Protein AF-0000000077065979 (afdb_homodimer)

Foldseek 3Di:
DDCVPPPVVPPPPPPPPVPPWAFPVCVVVVHDFDDDPPHQATPVCVVVVHDGHTDPPPVVPDDDDVVVVVVVVVVVVVVCVVCVVVVHHDDDDDDDDPDDPPDDDDDDDDDDPPDDPDDPDDPDDDDDDDDPDDDDDDDYDDDDDDDDDDPDPPDPPPPPPPQPQVCCCVVVPLVVVQPDQAKDWDQDLQQRAIWIDGSVDHSVRVDPPCPPSPVNLVLQVVLQVLLVVVLVVADPVLLVQLLVQLVAFPCLQAPAALDVVAVVCVVVVHPQRYGSLLSLLSSQLSLLQDDCVDPSSVVQDDPLLGGVSLVSSVVSVVSCVVRPAHSSQLSSLQSNLLSCQQSPNNPSSVVSLVVSQVRLNTNPLLDQCPPSSDDLLVNLSSLSNNLSSQLSQLLSCLVVLHAGPDDPVSRCVVVVVVPDDRNRCSQPPGPPRDPSVLLNSLLSQLSVLSNVLSVQCLSVDPPPPVDQPDPVLVVSLVVSVVSLVVSQVPDDPLLHDDPVNLVPDDLSSLVSLLSSLLSLLSSLVSLLPLPCVVCVPPPPCPPVSVVSNVVSLVSLQVSLLVNLVSLVSSVVVDPLLRHRPSNLSSLLSSLVSLLSCLVPPDDPVVNVVSLVSNVSSLVSLVSPVSSGVVSVVSSVVSVVSSVVSD/DPPPPPPVPVVPPPPCPVPPWAFPVCVVVVHDFDDDPPHQATPVCVVVVHDTHGPPVVVVPPPDPPVVVVVVVVVVVVVCVVCVVQQHHDPDDDDDDPDDPDPPDPDDDDDDDDDDDDDDDDPDDPDDDDPVPPDDDDDDPDDDDDDDDDPDPPDPPPPVPPQPQVCCCVPVPLVVVQQDQAKDWDQDLQQRAIWIDGSVDHSVRVDPPCPPSPVNLVLQVVLQVLLVVVLVVADPVLLVQLLVQLVAFPCLQAPAALPVVAVVCVVVVHPQRYGSLLSLLSSQLSLLQDDCVDPSSVVQDDPQLGGVSLVSSVVSVVSCVVRPAHSSQLSSLQSNLLSCQQSPNNPSSVVSLLVSQVRLNTNPLLDQCPPSSDDLLVNLNSLSNNLSSQLSQLLSCLVVLHAGPDDPVSRCVVVVVVDDDRNRQSQPPGPPRDPSVLLNSLLSQLSVLSNLLSVQCLSVDPPPPVDDPRSSLVVSLVVSVVSLVVSQVPDDPLLHDDPVNLVPDDLSSLVSLLSSLLSLLSSLVSLLPLPCPVCVPPPPCDPVSVVSNVVSLVSLQVSLLVNLVSLVSSVVVDQLLRHRPSNLSSLLSSLVSLLSCLVPPDDPVVNVVSLVSNVSSLVSLVSPCSSGVVSVVSSVVSVVSSVVSD

Organism: Zymoseptoria tritici (strain CBS 115943 / IPO323) (NCBI:txid336722)

pLDDT: mean 74.53, std 26.13, range [14.36, 98.62]

Nearest PDB structures (foldseek):
  6a5s-assembly2_G  TM=3.746E-01  e=6.507E+00  Homo sapiens
  8fbj-assembly1_A  TM=2.582E-01  e=5.500E+00  synthetic construct
  6y4k-assembly1_A  TM=2.260E-01  e=8.374E+00  Homo sapiens
  6sar-assembly1_A  TM=1.661E-01  e=5.736E+00  Escherichia coli K-12
  6qnx-assembly1_A  TM=2.995E-01  e=3.538E+00  Homo sapiens

Radius of gyration: 40.29 Å; Cα contacts (8 Å, |Δi|>4): 1597; chains: 2; bounding box: 117×117×146 Å

Secondary structure (DSSP, 8-state):
-------------------S---HHHHHHT------TT-SS-HHHHHHT---------GGGPPBPHHHHHHHHHHHHHHHHHHHHTT--PPP--PPPSB------------------------------------------------------------------S-GGGSS-HHHHHH--S-EEEEETTTTEEEEE-TT--GGGG------TTS--THHHHHHHHHHHHHHTS-HHHHHHHHHHHHHHTTTTS--S-HHHHHHHHHHT--SS--HHHHHHHHHHHHHTS-TTSHHHHTTB-GGG-BHHHHHHHHHHHHHHHS--SHHHHHHHHHHHHHHHHTT-HHHHHHHHHHHHHHHHHTTTTS--TTTT--HHHHHHHHHHHHHHHHHHHHHHHHHT---SS-GGG-HHHHHTTTS-TTTT--SS-SS--HHHHHHHHHHHHHHHHHHHHT-GGGT----------HHHHHHHHHHHHHHHHHHHHS-GGGS-SHHHHHT--HHHHHHHHHHHHHHHHHHHHHH-TTGGGGGGSTTS-HHHHHHHHHHHHHHHHHHHHHHHHHHHHHHHS-TTS--THHHHHHHHHHHHHHHHHHH---HHHHHHHHHHHHHHHHHHHHHTTT-HHHHHHHHHHHHHHHHH-/-----------------------HHHHHHT------TT-SS-HHHHHHT---------GGGS-B-HHHHHHHHHHHHHHHHHHHHTT-PPPP--PPPSB------------------------------------------------------------------S-GGGSS-HHHHHH--S-EEEEETTTTEEEEE-TT--GGGG------TTS--THHHHHHHHHHHHHHTS-HHHHHHHHHHIIIIITTTS--S-HHHHHHHHHHT--SS--HHHHHHHHHHHHHTS-TTSHHHHTTB-GGG-BHHHHHHHHHHHHHHHS--SHHHHHHHHHHHHHHHHTT-HHHHHHHHHHHHHHHHHTTTTS--TTTT--HHHHHHHHHHHHHHHHHHHHHHHHHT---SS-GGG-HHHHHTTTS-TTTT--SS-SS--HHHHHHHHHHHHHHHHHHHHT-GGGT----------HHHHHHHHHHHHHHHHHHHHS-GGGS-SHHHHHT--HHHHHHHHHHHHHHHHHHHHHH-TTGGGGGGSTTS-HHHHHHHHHHHHHHHHHHHHHHHHHHHHHHHS-TTS--THHHHHHHHHHHHHHHHHHH---HHHHHHHHHHHHHHHHHHHHHTTT-HHHHHHHHHHHHHHHHH-

Sequence (1292 aa):
MESETGASSNKRQKSRHRASIACATCRERRIRCEVPPGERECKQCKRSGAQCVIKNDDERRRPISRAYMTTLTERVALLETLLKENGIEPPPVTYPPKTTRGSLFTDGDESPARPAVPPFASASTAAKHEPTSAGGTSPENESVDELGSSNADVQRDRHDHDGGSNLDEKKTGLVSRLLSTRGHLSFDQLSGRLRWYGGTANCHIYSELDVPATAPCTQHPEQAKRAERCIRTLSSETHDYLMELFWQHYNGVLHVVHQEAFNEDREHGRTQFYSGFLHVCILAMGYRHADKSRPDIQRLALPERESTLHREAKYMLDLELECPGGIPSVAALLILGDSEVGVGRDNPGWMYAGMAMRLCFDIGLHLDSSRAGLSQREIDIRRMTLWACVVYDRYWSLFLGRPLTMKSVDLEIYSLADEFERLGTCMPAGREKSLNTRIYEALIDLMEIGGKIAELADFRRNTPTVSAPDQSAYLRMAEIDRDLKNWTSRLPQDLRYNEENRKNAPFSFYLLHQQYHAVLILLHRPFARYDDTDCSTSAEVTALDNHFSRASRAICTKSAIAMARLFWQHRQKFDGKVIFSIGMQHAGAAATALIAALAYMPDIADRNNNMQYLEVLHSALQDMAHPFQPAERMAAVLNAVMIELRMESETGASSNKRQKSRHRASIACATCRERRIRCEVPPGERECKQCKRSGAQCVIKNDDERRRPISRAYMTTLTERVALLETLLKENGIEPPPVTYPPKTTRGSLFTDGDESPARPAVPPFASASTAAKHEPTSAGGTSPENESVDELGSSNADVQRDRHDHDGGSNLDEKKTGLVSRLLSTRGHLSFDQLSGRLRWYGGTANCHIYSELDVPATAPCTQHPEQAKRAERCIRTLSSETHDYLMELFWQHYNGVLHVVHQEAFNEDREHGRTQFYSGFLHVCILAMGYRHADKSRPDIQRLALPERESTLHREAKYMLDLELECPGGIPSVAALLILGDSEVGVGRDNPGWMYAGMAMRLCFDIGLHLDSSRAGLSQREIDIRRMTLWACVVYDRYWSLFLGRPLTMKSVDLEIYSLADEFERLGTCMPAGREKSLNTRIYEALIDLMEIGGKIAELADFRRNTPTVSAPDQSAYLRMAEIDRDLKNWTSRLPQDLRYNEENRKNAPFSFYLLHQQYHAVLILLHRPFARYDDTDCSTSAEVTALDNHFSRASRAICTKSAIAMARLFWQHRQKFDGKVIFSIGMQHAGAAATALIAALAYMPDIADRNNNMQYLEVLHSALQDMAHPFQPAERMAAVLNAVMIELR

Structure (mmCIF, N/CA/C/O backbone):
data_AF-0000000077065979-model_v1
#
loop_
_entity.id
_entity.type
_entity.pdbx_description
1 polymer 'Zn(2)-C6 fungal-type domain-containing protein'
#
loop_
_atom_site.group_PDB
_atom_site.id
_atom_site.type_symbol
_atom_site.label_atom_id
_atom_site.label_alt_id
_atom_site.label_comp_id
_atom_site.label_asym_id
_atom_site.label_entity_id
_atom_site.label_seq_id
_atom_site.pdbx_PDB_ins_code
_atom_site.Cartn_x
_atom_site.Cartn_y
_atom_site.Cartn_z
_atom_site.occupancy
_atom_site.B_iso_or_equiv
_atom_site.auth_seq_id
_atom_site.auth_comp_id
_atom_site.auth_asym_id
_atom_site.auth_atom_id
_atom_site.pdbx_PDB_model_num
ATOM 1 N N . MET A 1 1 ? 25.484 -20.203 113 1 24.19 1 MET A N 1
ATOM 2 C CA . MET A 1 1 ? 26.312 -21 112.125 1 24.19 1 MET A CA 1
ATOM 3 C C . MET A 1 1 ? 25.688 -21.047 110.75 1 24.19 1 MET A C 1
ATOM 5 O O . MET A 1 1 ? 24.859 -21.906 110.438 1 24.19 1 MET A O 1
ATOM 9 N N . GLU A 1 2 ? 25.203 -20.047 110.188 1 25.55 2 GLU A N 1
ATOM 10 C CA . GLU A 1 2 ? 24.156 -19.594 109.312 1 25.55 2 GLU A CA 1
ATOM 11 C C . GLU A 1 2 ? 24.516 -19.922 107.875 1 25.55 2 GLU A C 1
ATOM 13 O O . GLU A 1 2 ? 25.594 -19.562 107.375 1 25.55 2 GLU A O 1
ATOM 18 N N . SER A 1 3 ? 24.031 -21.062 107.438 1 25.06 3 SER A N 1
ATOM 19 C CA . SER A 1 3 ? 24.266 -21.938 106.25 1 25.06 3 SER A CA 1
ATOM 20 C C . SER A 1 3 ? 24.062 -21.172 104.938 1 25.06 3 SER A C 1
ATOM 22 O O . SER A 1 3 ? 22.984 -20.625 104.688 1 25.06 3 SER A O 1
ATOM 24 N N . GLU A 1 4 ? 24.969 -20.453 104.562 1 25.25 4 GLU A N 1
ATOM 25 C CA . GLU A 1 4 ? 25.094 -19.438 103.5 1 25.25 4 GLU A CA 1
ATOM 26 C C . GLU A 1 4 ? 24.812 -20.031 102.125 1 25.25 4 GLU A C 1
ATOM 28 O O . GLU A 1 4 ? 25.672 -20.703 101.562 1 25.25 4 GLU A O 1
ATOM 33 N N . THR A 1 5 ? 23.641 -20.625 102.125 1 27.02 5 THR A N 1
ATOM 34 C CA . THR A 1 5 ? 23.266 -21.5 101 1 27.02 5 THR A CA 1
ATOM 35 C C . THR A 1 5 ? 23.438 -20.781 99.688 1 27.02 5 THR A C 1
ATOM 37 O O . THR A 1 5 ? 22.906 -19.688 99.438 1 27.02 5 THR A O 1
ATOM 40 N N . GLY A 1 6 ? 24.562 -20.859 99.062 1 26.3 6 GLY A N 1
ATOM 41 C CA . GLY A 1 6 ? 25.188 -20.281 97.875 1 26.3 6 GLY A CA 1
ATOM 42 C C . GLY A 1 6 ? 24.344 -20.453 96.625 1 26.3 6 GLY A C 1
ATOM 43 O O . GLY A 1 6 ? 24.219 -21.547 96.062 1 26.3 6 GLY A O 1
ATOM 44 N N . ALA A 1 7 ? 23.188 -19.812 96.562 1 26.31 7 ALA A N 1
ATOM 45 C CA . ALA A 1 7 ? 22.109 -20.047 95.625 1 26.31 7 ALA A CA 1
ATOM 46 C C . ALA A 1 7 ? 22.609 -19.844 94.188 1 26.31 7 ALA A C 1
ATOM 48 O O . ALA A 1 7 ? 22.953 -18.719 93.812 1 26.31 7 ALA A O 1
ATOM 49 N N . SER A 1 8 ? 23.453 -20.719 93.688 1 26.31 8 SER A N 1
ATOM 50 C CA . SER A 1 8 ? 24.062 -20.656 92.375 1 26.31 8 SER A CA 1
ATOM 51 C C . SER A 1 8 ? 23.031 -20.438 91.25 1 26.31 8 SER A C 1
ATOM 53 O O . SER A 1 8 ? 22.109 -21.234 91.125 1 26.31 8 SER A O 1
ATOM 55 N N . SER A 1 9 ? 22.484 -19.25 91.25 1 26.08 9 SER A N 1
ATOM 56 C CA . SER A 1 9 ? 21.375 -18.859 90.375 1 26.08 9 SER A CA 1
ATOM 57 C C . SER A 1 9 ? 21.641 -19.297 88.938 1 26.08 9 SER A C 1
ATOM 59 O O . SER A 1 9 ? 22.656 -18.938 88.375 1 26.08 9 SER A O 1
ATOM 61 N N . ASN A 1 10 ? 21.453 -20.516 88.688 1 23.11 10 ASN A N 1
ATOM 62 C CA . ASN A 1 10 ? 21.594 -21.156 87.438 1 23.11 10 ASN A CA 1
ATOM 63 C C . ASN A 1 10 ? 20.875 -20.359 86.312 1 23.11 10 ASN A C 1
ATOM 65 O O . ASN A 1 10 ? 19.641 -20.234 86.375 1 23.11 10 ASN A O 1
ATOM 69 N N . LYS A 1 11 ? 21.375 -19.25 86 1 28.8 11 LYS A N 1
ATOM 70 C CA . LYS A 1 11 ? 20.906 -18.359 84.938 1 28.8 11 LYS A CA 1
ATOM 71 C C . LYS A 1 11 ? 20.453 -19.156 83.688 1 28.8 11 LYS A C 1
ATOM 73 O O . LYS A 1 11 ? 21.281 -19.828 83.062 1 28.8 11 LYS A O 1
ATOM 78 N N . ARG A 1 12 ? 19.406 -19.828 83.812 1 27.41 12 ARG A N 1
ATOM 79 C CA . ARG A 1 12 ? 18.828 -20.547 82.688 1 27.41 12 ARG A CA 1
ATOM 80 C C . ARG A 1 12 ? 18.953 -19.75 81.375 1 27.41 12 ARG A C 1
ATOM 82 O O . ARG A 1 12 ? 18.5 -18.609 81.312 1 27.41 12 ARG A O 1
ATOM 89 N N . GLN A 1 13 ? 20.078 -19.828 80.75 1 26.14 13 GLN A N 1
ATOM 90 C CA . GLN A 1 13 ? 20.297 -19.234 79.438 1 26.14 13 GLN A CA 1
ATOM 91 C C . GLN A 1 13 ? 19.094 -19.453 78.5 1 26.14 13 GLN A C 1
ATOM 93 O O . GLN A 1 13 ? 18.734 -20.578 78.188 1 26.14 13 GLN A O 1
ATOM 98 N N . LYS A 1 14 ? 18.031 -18.75 78.875 1 29.97 14 LYS A N 1
ATOM 99 C CA . LYS A 1 14 ? 16.828 -18.844 78.062 1 29.97 14 LYS A CA 1
ATOM 100 C C . LYS A 1 14 ? 17.172 -18.922 76.562 1 29.97 14 LYS A C 1
ATOM 102 O O . LYS A 1 14 ? 17.875 -18.047 76 1 29.97 14 LYS A O 1
ATOM 107 N N . SER A 1 15 ? 17.484 -20.062 76.062 1 27.72 15 SER A N 1
ATOM 108 C CA . SER A 1 15 ? 17.75 -20.344 74.688 1 27.72 15 SER A CA 1
ATOM 109 C C . SER A 1 15 ? 16.766 -19.625 73.75 1 27.72 15 SER A C 1
ATOM 111 O O . SER A 1 15 ? 15.547 -19.781 73.938 1 27.72 15 SER A O 1
ATOM 113 N N . ARG A 1 16 ? 16.984 -18.328 73.562 1 31.19 16 ARG A N 1
ATOM 114 C CA . ARG A 1 16 ? 16.156 -17.5 72.688 1 31.19 16 ARG A CA 1
ATOM 115 C C . ARG A 1 16 ? 15.672 -18.281 71.438 1 31.19 16 ARG A C 1
ATOM 117 O O . ARG A 1 16 ? 16.469 -18.625 70.562 1 31.19 16 ARG A O 1
ATOM 124 N N . HIS A 1 17 ? 14.93 -19.234 71.75 1 28.94 17 HIS A N 1
ATOM 125 C CA . HIS A 1 17 ? 14.352 -19.906 70.562 1 28.94 17 HIS A CA 1
ATOM 126 C C . HIS A 1 17 ? 13.781 -18.891 69.562 1 28.94 17 HIS A C 1
ATOM 128 O O . HIS A 1 17 ? 12.859 -18.141 69.938 1 28.94 17 HIS A O 1
ATOM 134 N N . ARG A 1 18 ? 14.586 -18.141 68.938 1 32.91 18 ARG A N 1
ATOM 135 C CA . ARG A 1 18 ? 14.188 -17.188 67.938 1 32.91 18 ARG A CA 1
ATOM 136 C C . ARG A 1 18 ? 13.031 -17.734 67.062 1 32.91 18 ARG A C 1
ATOM 138 O O . ARG A 1 18 ? 13.125 -18.828 66.5 1 32.91 18 ARG A O 1
ATOM 145 N N . ALA A 1 19 ? 11.992 -17.625 67.688 1 38.44 19 ALA A N 1
ATOM 146 C CA . ALA A 1 19 ? 10.773 -18.078 67 1 38.44 19 ALA A CA 1
ATOM 147 C C . ALA A 1 19 ? 10.805 -17.75 65.5 1 38.44 19 ALA A C 1
ATOM 149 O O . ALA A 1 19 ? 11.023 -16.594 65.125 1 38.44 19 ALA A O 1
ATOM 150 N N . SER A 1 20 ? 11.297 -18.656 64.75 1 43.84 20 SER A N 1
ATOM 151 C CA . SER A 1 20 ? 11.562 -18.641 63.344 1 43.84 20 SER A CA 1
ATOM 152 C C . SER A 1 20 ? 10.398 -18.031 62.562 1 43.84 20 SER A C 1
ATOM 154 O O . SER A 1 20 ? 10.57 -17.531 61.469 1 43.84 20 SER A O 1
ATOM 156 N N . ILE A 1 21 ? 9.242 -18.375 62.938 1 52.91 21 ILE A N 1
ATOM 157 C CA . ILE A 1 21 ? 8.188 -18.156 61.969 1 52.91 21 ILE A CA 1
ATOM 158 C C . ILE A 1 21 ? 7.363 -16.938 62.344 1 52.91 21 ILE A C 1
ATOM 160 O O . ILE A 1 21 ? 6.801 -16.875 63.438 1 52.91 21 ILE A O 1
ATOM 164 N N . ALA A 1 22 ? 7.625 -15.75 62.031 1 64.44 22 ALA A N 1
ATOM 165 C CA . ALA A 1 22 ? 6.809 -14.57 62.281 1 64.44 22 ALA A CA 1
ATOM 166 C C . ALA A 1 22 ? 5.738 -14.391 61.219 1 64.44 22 ALA A C 1
ATOM 168 O O . ALA A 1 22 ? 5.961 -14.727 60.031 1 64.44 22 ALA A O 1
ATOM 169 N N . CYS A 1 23 ? 4.586 -14.164 61.469 1 66.44 23 CYS A N 1
ATOM 170 C CA . CYS A 1 23 ? 3.502 -13.992 60.5 1 66.44 23 CYS A CA 1
ATOM 171 C C . CYS A 1 23 ? 3.688 -12.711 59.688 1 66.44 23 CYS A C 1
ATOM 173 O O . CYS A 1 23 ? 4.449 -11.828 60.094 1 66.44 23 CYS A O 1
ATOM 175 N N . ALA A 1 24 ? 3.146 -12.523 58.562 1 70.5 24 ALA A N 1
ATOM 176 C CA . ALA A 1 24 ? 3.318 -11.414 57.625 1 70.5 24 ALA A CA 1
ATOM 177 C C . ALA A 1 24 ? 2.943 -10.086 58.25 1 70.5 24 ALA A C 1
ATOM 179 O O . ALA A 1 24 ? 3.592 -9.062 58.031 1 70.5 24 ALA A O 1
ATOM 180 N N . THR A 1 25 ? 2.074 -10.016 59.094 1 74.25 25 THR A N 1
ATOM 181 C CA . THR A 1 25 ? 1.599 -8.781 59.719 1 74.25 25 THR A CA 1
ATOM 182 C C . THR A 1 25 ? 2.578 -8.297 60.781 1 74.25 25 THR A C 1
ATOM 184 O O . THR A 1 25 ? 2.861 -7.098 60.875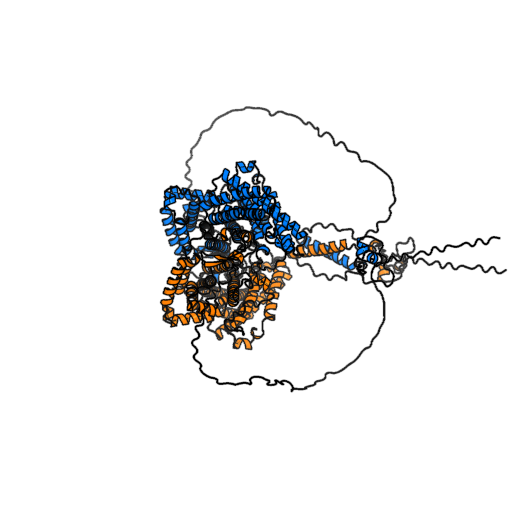 1 74.25 25 THR A O 1
ATOM 187 N N . CYS A 1 26 ? 3.035 -9.188 61.531 1 73.06 26 CYS A N 1
ATOM 188 C CA . CYS A 1 26 ? 3.986 -8.805 62.562 1 73.06 26 CYS A CA 1
ATOM 189 C C . CYS A 1 26 ? 5.309 -8.359 61.969 1 73.06 26 CYS A C 1
ATOM 191 O O . CYS A 1 26 ? 5.977 -7.469 62.5 1 73.06 26 CYS A O 1
ATOM 193 N N . ARG A 1 27 ? 5.648 -8.992 60.812 1 69.31 27 ARG A N 1
ATOM 194 C CA . ARG A 1 27 ? 6.836 -8.609 60.062 1 69.31 27 ARG A CA 1
ATOM 195 C C . ARG A 1 27 ? 6.707 -7.191 59.5 1 69.31 27 ARG A C 1
ATOM 197 O O . ARG A 1 27 ? 7.664 -6.414 59.562 1 69.31 27 ARG A O 1
ATOM 204 N N . GLU A 1 28 ? 5.574 -6.934 59.094 1 69.12 28 GLU A N 1
ATOM 205 C CA . GLU A 1 28 ? 5.344 -5.613 58.5 1 69.12 28 GLU A CA 1
ATOM 206 C C . GLU A 1 28 ? 5.355 -4.531 59.594 1 69.12 28 GLU A C 1
ATOM 208 O O . GLU A 1 28 ? 5.871 -3.434 59.375 1 69.12 28 GLU A O 1
ATOM 213 N N . ARG A 1 29 ? 4.926 -4.867 60.625 1 72.38 29 ARG A N 1
ATOM 214 C CA . ARG A 1 29 ? 4.824 -3.871 61.688 1 72.38 29 ARG A CA 1
ATOM 215 C C . ARG A 1 29 ? 6.039 -3.924 62.594 1 72.38 29 ARG A C 1
ATOM 217 O O . ARG A 1 29 ? 6.148 -3.137 63.531 1 72.38 29 ARG A O 1
ATOM 224 N N . ARG A 1 30 ? 7.023 -4.77 62.344 1 65.31 30 ARG A N 1
ATOM 225 C CA . ARG A 1 30 ? 8.305 -4.992 63 1 65.31 30 ARG A CA 1
ATOM 226 C C . ARG A 1 30 ? 8.117 -5.141 64.5 1 65.31 30 ARG A C 1
ATOM 228 O O . ARG A 1 30 ? 8.859 -4.547 65.312 1 65.31 30 ARG A O 1
ATOM 235 N N . ILE A 1 31 ? 7.016 -5.805 64.812 1 76.5 31 ILE A N 1
ATOM 236 C CA . ILE A 1 31 ? 6.773 -6.043 66.188 1 76.5 31 ILE A CA 1
ATOM 237 C C . ILE A 1 31 ? 7.047 -7.508 66.562 1 76.5 31 ILE A C 1
ATOM 239 O O . ILE A 1 31 ? 7.082 -8.352 65.625 1 76.5 31 ILE A O 1
ATOM 243 N N . ARG A 1 32 ? 7.297 -7.793 67.75 1 70.88 32 ARG A N 1
ATOM 244 C CA . ARG A 1 32 ? 7.609 -9.141 68.25 1 70.88 32 ARG A CA 1
ATOM 245 C C . ARG A 1 32 ? 6.43 -10.078 68 1 70.88 32 ARG A C 1
ATOM 247 O O . ARG A 1 32 ? 5.324 -9.805 68.5 1 70.88 32 ARG A O 1
ATOM 254 N N . CYS A 1 33 ? 6.578 -11.07 67.062 1 69.56 33 CYS A N 1
ATOM 255 C CA . CYS A 1 33 ? 5.543 -12.039 66.688 1 69.56 33 CYS A CA 1
ATOM 256 C C . CYS A 1 33 ? 5.664 -13.289 67.562 1 69.56 33 CYS A C 1
ATOM 258 O O . CYS A 1 33 ? 6.73 -13.906 67.625 1 69.56 33 CYS A O 1
ATOM 260 N N . GLU A 1 34 ? 4.898 -13.5 68.5 1 73.69 34 GLU A N 1
ATOM 261 C CA . GLU A 1 34 ? 4.875 -14.703 69.312 1 73.69 34 GLU A CA 1
ATOM 262 C C . GLU A 1 34 ? 3.705 -15.609 68.938 1 73.69 34 GLU A C 1
ATOM 264 O O . GLU A 1 34 ? 2.545 -15.219 69.062 1 73.69 34 GLU A O 1
ATOM 269 N N . VAL A 1 35 ? 3.98 -16.688 68.188 1 69.62 35 VAL A N 1
ATOM 270 C CA . VAL A 1 35 ? 2.947 -17.688 67.938 1 69.62 35 VAL A CA 1
ATOM 271 C C . VAL A 1 35 ? 2.945 -18.766 69 1 69.62 35 VAL A C 1
ATOM 273 O O . VAL A 1 35 ? 3.918 -19.516 69.125 1 69.62 35 VAL A O 1
ATOM 276 N N . PRO A 1 36 ? 2.055 -18.703 70 1 70.44 36 PRO A N 1
ATOM 277 C CA . PRO A 1 36 ? 2.059 -19.766 71.062 1 70.44 36 PRO A CA 1
ATOM 278 C C . PRO A 1 36 ? 2.059 -21.156 70.438 1 70.44 36 PRO A C 1
ATOM 280 O O . PRO A 1 36 ? 1.527 -21.359 69.312 1 70.44 36 PRO A O 1
ATOM 283 N N . PRO A 1 37 ? 2.725 -22.141 70.938 1 65.88 37 PRO A N 1
ATOM 284 C CA . PRO A 1 37 ? 2.746 -23.516 70.438 1 65.88 37 PRO A CA 1
ATOM 285 C C . PRO A 1 37 ? 1.348 -24.094 70.25 1 65.88 37 PRO A C 1
ATOM 287 O O . PRO A 1 37 ? 0.518 -24.016 71.125 1 65.88 37 PRO A O 1
ATOM 290 N N . GLY A 1 38 ? 0.96 -24.547 68.938 1 67.12 38 GLY A N 1
ATOM 291 C CA . GLY A 1 38 ? -0.284 -25.219 68.562 1 67.12 38 GLY A CA 1
ATOM 292 C C . GLY A 1 38 ? -1.298 -24.281 67.938 1 67.12 38 GLY A C 1
ATOM 293 O O . GLY A 1 38 ? -2.354 -24.719 67.5 1 67.12 38 GLY A O 1
ATOM 294 N N . GLU A 1 39 ? -1.078 -22.844 67.938 1 69.56 39 GLU A N 1
ATOM 295 C CA . GLU A 1 39 ? -2.027 -21.906 67.375 1 69.56 39 GLU A CA 1
ATOM 296 C C . GLU A 1 39 ? -1.53 -21.406 66 1 69.56 39 GLU A C 1
ATOM 298 O O . GLU A 1 39 ? -0.328 -21.422 65.75 1 69.56 39 GLU A O 1
ATOM 303 N N . ARG A 1 40 ? -2.352 -21.219 64.938 1 65.38 40 ARG A N 1
ATOM 304 C CA . ARG A 1 40 ? -2.02 -20.828 63.562 1 65.38 40 ARG A CA 1
ATOM 305 C C . ARG A 1 40 ? -1.94 -19.312 63.438 1 65.38 40 ARG A C 1
ATOM 307 O O . ARG A 1 40 ? -1.611 -18.781 62.375 1 65.38 40 ARG A O 1
ATOM 314 N N . GLU A 1 41 ? -2.203 -18.594 64.438 1 71.19 41 GLU A N 1
ATOM 315 C CA . GLU A 1 41 ? -2.201 -17.141 64.375 1 71.19 41 GLU A CA 1
ATOM 316 C C . GLU A 1 41 ? -1.364 -16.562 65.562 1 71.19 41 GLU A C 1
ATOM 318 O O . GLU A 1 41 ? -1.277 -17.156 66.625 1 71.19 41 GLU A O 1
ATOM 323 N N . CYS A 1 42 ? -0.522 -15.555 65.25 1 73.5 42 CYS A N 1
ATOM 324 C CA . CYS A 1 42 ? 0.345 -14.953 66.25 1 73.5 42 CYS A CA 1
ATOM 325 C C . CYS A 1 42 ? -0.462 -14.117 67.25 1 73.5 42 CYS A C 1
ATOM 327 O O . CYS A 1 42 ? -1.593 -13.727 66.938 1 73.5 42 CYS A O 1
ATOM 329 N N . LYS A 1 43 ? 0.014 -14.016 68.438 1 78.5 43 LYS A N 1
ATOM 330 C CA . LYS A 1 43 ? -0.688 -13.328 69.562 1 78.5 43 LYS A CA 1
ATOM 331 C C . LYS A 1 43 ? -1.082 -11.914 69.125 1 78.5 43 LYS A C 1
ATOM 333 O O . LYS A 1 43 ? -2.137 -11.414 69.562 1 78.5 43 LYS A O 1
ATOM 338 N N . GLN A 1 44 ? -0.237 -11.312 68.312 1 77.25 44 GLN A N 1
ATOM 339 C CA . GLN A 1 44 ? -0.5 -9.938 67.938 1 77.25 44 GLN A CA 1
ATOM 340 C C . GLN A 1 44 ? -1.64 -9.867 66.875 1 77.25 44 GLN A C 1
ATOM 342 O O . GLN A 1 44 ? -2.502 -8.992 67 1 77.25 44 GLN A O 1
ATOM 347 N N . CYS A 1 45 ? -1.506 -10.781 65.938 1 75.06 45 CYS A N 1
ATOM 348 C CA . CYS A 1 45 ? -2.588 -10.812 65 1 75.06 45 CYS A CA 1
ATOM 349 C C . CYS A 1 45 ? -3.912 -11.172 65.625 1 75.06 45 CYS A C 1
ATOM 351 O O . CYS A 1 45 ? -4.961 -10.633 65.25 1 75.06 45 CYS A O 1
ATOM 353 N N . LYS A 1 46 ? -3.9 -12.016 66.562 1 77.38 46 LYS A N 1
ATOM 354 C CA . LYS A 1 46 ? -5.109 -12.383 67.312 1 77.38 46 LYS A CA 1
ATOM 355 C C . LYS A 1 46 ? -5.691 -11.18 68.062 1 77.38 46 LYS A C 1
ATOM 357 O O . LYS A 1 46 ? -6.91 -11 68.062 1 77.38 46 LYS A O 1
ATOM 362 N N . ARG A 1 47 ? -4.719 -10.383 68.562 1 76.81 47 ARG A N 1
ATOM 363 C CA . ARG A 1 47 ? -5.176 -9.219 69.312 1 76.81 47 ARG A CA 1
ATOM 364 C C . ARG A 1 47 ? -5.703 -8.141 68.375 1 76.81 47 ARG A C 1
ATOM 366 O O . ARG A 1 47 ? -6.68 -7.457 68.688 1 76.81 47 ARG A O 1
ATOM 373 N N . SER A 1 48 ? -5.039 -7.922 67.25 1 72.94 48 SER A N 1
ATOM 374 C CA . SER A 1 48 ? -5.41 -6.84 66.375 1 72.94 48 SER A CA 1
ATOM 375 C C . SER A 1 48 ? -6.492 -7.281 65.375 1 72.94 48 SER A C 1
ATOM 377 O O . SER A 1 48 ? -7.059 -6.457 64.688 1 72.94 48 SER A O 1
ATOM 379 N N . GLY A 1 49 ? -6.914 -8.523 65.312 1 74.56 49 GLY A N 1
ATOM 380 C CA . GLY A 1 49 ? -7.926 -9.086 64.375 1 74.56 49 GLY A CA 1
ATOM 381 C C . GLY A 1 49 ? -7.453 -9.234 62.969 1 74.56 49 GLY A C 1
ATOM 382 O O . GLY A 1 49 ? -8.266 -9.391 62.062 1 74.56 49 GLY A O 1
ATOM 383 N N . ALA A 1 50 ? -6.215 -9.039 62.656 1 68.94 50 ALA A N 1
ATOM 384 C CA . ALA A 1 50 ? -5.668 -9.117 61.312 1 68.94 50 ALA A CA 1
ATOM 385 C C . ALA A 1 50 ? -5.418 -10.57 60.906 1 68.94 50 ALA A C 1
ATOM 387 O O . ALA A 1 50 ? -5.289 -11.445 61.781 1 68.94 50 ALA A O 1
ATOM 388 N N . GLN A 1 51 ? -5.594 -10.891 59.625 1 71.88 51 GLN A N 1
ATOM 389 C CA . GLN A 1 51 ? -5.312 -12.234 59.125 1 71.88 51 GLN A CA 1
ATOM 390 C C . GLN A 1 51 ? -3.838 -12.586 59.281 1 71.88 51 GLN A C 1
ATOM 392 O O . GLN A 1 51 ? -2.959 -11.875 58.812 1 71.88 51 GLN A O 1
ATOM 397 N N . CYS A 1 52 ? -3.51 -13.547 60.094 1 67.19 52 CYS A N 1
ATOM 398 C CA . CYS A 1 52 ? -2.146 -13.953 60.406 1 67.19 52 CYS A CA 1
ATOM 399 C C . CYS A 1 52 ? -1.631 -14.969 59.406 1 67.19 52 CYS A C 1
ATOM 401 O O . CYS A 1 52 ? -2.152 -16.078 59.312 1 67.19 52 CYS A O 1
ATOM 403 N N . VAL A 1 53 ? -0.973 -14.562 58.312 1 69.5 53 VAL A N 1
ATOM 404 C CA . VAL A 1 53 ? -0.385 -15.469 57.312 1 69.5 53 VAL A CA 1
ATOM 405 C C . VAL A 1 53 ? 1.06 -15.781 57.719 1 69.5 53 VAL A C 1
ATOM 407 O O . VAL A 1 53 ? 1.918 -14.898 57.688 1 69.5 53 VAL A O 1
ATOM 410 N N . ILE A 1 54 ? 1.351 -16.922 58.125 1 59.88 54 ILE A N 1
ATOM 411 C CA . ILE A 1 54 ? 2.693 -17.391 58.438 1 59.88 54 ILE A CA 1
ATOM 412 C C . ILE A 1 54 ? 3.303 -18.078 57.219 1 59.88 54 ILE A C 1
ATOM 414 O O . ILE A 1 54 ? 2.826 -19.141 56.812 1 59.88 54 ILE A O 1
ATOM 418 N N . LYS A 1 55 ? 3.951 -17.406 56.281 1 50.78 55 LYS A N 1
ATOM 419 C CA . LYS A 1 55 ? 4.641 -18.062 55.188 1 50.78 55 LYS A CA 1
ATOM 420 C C . LYS A 1 55 ? 5.879 -18.812 55.656 1 50.78 55 LYS A C 1
ATOM 422 O O . LYS A 1 55 ? 6.707 -18.234 56.375 1 50.78 55 LYS A O 1
ATOM 427 N N . ASN A 1 56 ? 5.949 -20.031 55.688 1 43.66 56 ASN A N 1
ATOM 428 C CA . ASN A 1 56 ? 7.102 -20.891 55.938 1 43.66 56 ASN A CA 1
ATOM 429 C C . ASN A 1 56 ? 8.18 -20.719 54.875 1 43.66 56 ASN A C 1
ATOM 431 O O . ASN A 1 56 ? 8.18 -21.453 53.875 1 43.66 56 ASN A O 1
ATOM 435 N N . ASP A 1 57 ? 8.578 -19.656 54.281 1 40.19 57 ASP A N 1
ATOM 436 C CA . ASP A 1 57 ? 9.68 -19.609 53.312 1 40.19 57 ASP A CA 1
ATOM 437 C C . ASP A 1 57 ? 10.977 -20.125 53.938 1 40.19 57 ASP A C 1
ATOM 439 O O . ASP A 1 57 ? 11.758 -19.344 54.469 1 40.19 57 ASP A O 1
ATOM 443 N N . ASP A 1 58 ? 11.133 -21.219 54.375 1 39.44 58 ASP A N 1
ATOM 444 C CA . ASP A 1 58 ? 12.406 -21.766 54.812 1 39.44 58 ASP A CA 1
ATOM 445 C C . ASP A 1 58 ? 13.406 -21.812 53.656 1 39.44 58 ASP A C 1
ATOM 447 O O . ASP A 1 58 ? 14.57 -22.203 53.844 1 39.44 58 ASP A O 1
ATOM 451 N N . GLU A 1 59 ? 13.086 -21.812 52.312 1 37.62 59 GLU A N 1
ATOM 452 C CA . GLU A 1 59 ? 14.023 -22.047 51.219 1 37.62 59 GLU A CA 1
ATOM 453 C C . GLU A 1 59 ? 15.016 -20.906 51.094 1 37.62 59 GLU A C 1
ATOM 455 O O . GLU A 1 59 ? 15.914 -20.953 50.25 1 37.62 59 GLU A O 1
ATOM 460 N N . ARG A 1 60 ? 14.938 -19.812 51.625 1 41.38 60 ARG A N 1
ATOM 461 C CA . ARG A 1 60 ? 15.828 -18.656 51.594 1 41.38 60 ARG A CA 1
ATOM 462 C C . ARG A 1 60 ? 17.234 -19.031 52.031 1 41.38 60 ARG A C 1
ATOM 464 O O . ARG A 1 60 ? 18.172 -18.266 51.875 1 41.38 60 ARG A O 1
ATOM 471 N N . ARG A 1 61 ? 17.391 -20.109 52.656 1 44.25 61 ARG A N 1
ATOM 472 C CA . ARG A 1 61 ? 18.656 -20.359 53.344 1 44.25 61 ARG A CA 1
ATOM 473 C C . ARG A 1 61 ? 19.578 -21.234 52.531 1 44.25 61 ARG A C 1
ATOM 475 O O . ARG A 1 61 ? 20.641 -21.656 53 1 44.25 61 ARG A O 1
ATOM 482 N N . ARG A 1 62 ? 19.172 -21.562 51.25 1 47.84 62 ARG A N 1
ATOM 483 C CA . ARG A 1 62 ? 20.172 -22.469 50.688 1 47.84 62 ARG A CA 1
ATOM 484 C C . ARG A 1 62 ? 21.25 -21.688 49.938 1 47.84 62 ARG A C 1
ATOM 486 O O . ARG A 1 62 ? 20.938 -20.828 49.125 1 47.84 62 ARG A O 1
ATOM 493 N N . PRO A 1 63 ? 22.484 -21.797 50.219 1 53.31 63 PRO A N 1
ATOM 494 C CA . PRO A 1 63 ? 23.578 -21.016 49.656 1 53.31 63 PRO A CA 1
ATOM 495 C C . PRO A 1 63 ? 23.766 -21.297 48.156 1 53.31 63 PRO A C 1
ATOM 497 O O . PRO A 1 63 ? 23.484 -22.406 47.688 1 53.31 63 PRO A O 1
ATOM 500 N N . ILE A 1 64 ? 23.969 -20.328 47.344 1 61.56 64 ILE A N 1
ATOM 501 C CA . ILE A 1 64 ? 24.219 -20.422 45.906 1 61.56 64 ILE A CA 1
ATOM 502 C C . ILE A 1 64 ? 25.484 -21.219 45.625 1 61.56 64 ILE A C 1
ATOM 504 O O . ILE A 1 64 ? 26.484 -21.047 46.312 1 61.56 64 ILE A O 1
ATOM 508 N N . SER A 1 65 ? 25.359 -22.234 44.781 1 67.94 65 SER A N 1
ATOM 509 C CA . SER A 1 65 ? 26.484 -23.109 44.438 1 67.94 65 SER A CA 1
ATOM 510 C C . SER A 1 65 ? 27.609 -22.312 43.781 1 67.94 65 SER A C 1
ATOM 512 O O . SER A 1 65 ? 27.359 -21.516 42.875 1 67.94 65 SER A O 1
ATOM 514 N N . ARG A 1 66 ? 28.75 -22.375 44.25 1 72.38 66 ARG A N 1
ATOM 515 C CA . ARG A 1 66 ? 29.922 -21.719 43.688 1 72.38 66 ARG A CA 1
ATOM 516 C C . ARG A 1 66 ? 30.219 -22.203 42.281 1 72.38 66 ARG A C 1
ATOM 518 O O . ARG A 1 66 ? 30.703 -21.453 41.438 1 72.38 66 ARG A O 1
ATOM 525 N N . ALA A 1 67 ? 29.891 -23.531 42.125 1 72.25 67 ALA A N 1
ATOM 526 C CA . ALA A 1 67 ? 30.109 -24.078 40.781 1 72.25 67 ALA A CA 1
ATOM 527 C C . ALA A 1 67 ? 29.234 -23.359 39.75 1 72.25 67 ALA A C 1
ATOM 529 O O . ALA A 1 67 ? 29.688 -23.078 38.625 1 72.25 67 ALA A O 1
ATOM 530 N N . TYR A 1 68 ? 28.109 -23.016 40.188 1 75.75 68 TYR A N 1
ATOM 531 C CA . TYR A 1 68 ? 27.172 -22.312 39.312 1 75.75 68 TYR A CA 1
ATOM 532 C C . TYR A 1 68 ? 27.672 -20.891 39.031 1 75.75 68 TYR A C 1
ATOM 534 O O . TYR A 1 68 ? 27.641 -20.453 37.875 1 75.75 68 TYR A O 1
ATOM 542 N N . MET A 1 69 ? 28.141 -20.25 39.969 1 74.31 69 MET A N 1
ATOM 543 C CA . MET A 1 69 ? 28.672 -18.906 39.812 1 74.31 69 MET A CA 1
ATOM 544 C C . MET A 1 69 ? 29.891 -18.891 38.906 1 74.31 69 MET A C 1
ATOM 546 O O . MET A 1 69 ? 30.047 -18.016 38.062 1 74.31 69 MET A O 1
ATOM 550 N N . THR A 1 70 ? 30.719 -19.891 39.188 1 78.5 70 THR A N 1
ATOM 551 C CA . THR A 1 70 ? 31.922 -19.984 38.375 1 78.5 70 THR A CA 1
ATOM 552 C C . THR A 1 70 ? 31.547 -20.203 36.906 1 78.5 70 THR A C 1
ATOM 554 O O . THR A 1 70 ? 32.156 -19.609 36 1 78.5 70 THR A O 1
ATOM 557 N N . THR A 1 71 ? 30.531 -21.016 36.75 1 76.69 71 THR A N 1
ATOM 558 C CA . THR A 1 71 ? 30.109 -21.266 35.375 1 76.69 71 THR A CA 1
ATOM 559 C C . THR A 1 71 ? 29.5 -20 34.781 1 76.69 71 THR A C 1
ATOM 561 O O . THR A 1 71 ? 29.719 -19.703 33.594 1 76.69 71 THR A O 1
ATOM 564 N N . LEU A 1 72 ? 28.844 -19.188 35.594 1 78.56 72 LEU A N 1
ATOM 565 C CA . LEU A 1 72 ? 28.25 -17.938 35.125 1 78.56 72 LEU A CA 1
ATOM 566 C C . LEU A 1 72 ? 29.328 -16.922 34.781 1 78.56 72 LEU A C 1
ATOM 568 O O . LEU A 1 72 ? 29.219 -16.219 33.781 1 78.56 72 LEU A O 1
ATOM 572 N N . THR A 1 73 ? 30.312 -16.875 35.656 1 82.12 73 THR A N 1
ATOM 573 C CA . THR A 1 73 ? 31.406 -15.938 35.406 1 82.12 73 THR A CA 1
ATOM 574 C C . THR A 1 73 ? 32.219 -16.344 34.188 1 82.12 73 THR A C 1
ATOM 576 O O . THR A 1 73 ? 32.656 -15.492 33.406 1 82.12 73 THR A O 1
ATOM 579 N N . GLU A 1 74 ? 32.438 -17.672 34.188 1 78.44 74 GLU A N 1
ATOM 580 C CA . GLU A 1 74 ? 33.156 -18.172 33 1 78.44 74 GLU A CA 1
ATOM 581 C C . GLU A 1 74 ? 32.344 -17.891 31.734 1 78.44 74 GLU A C 1
ATOM 583 O O . GLU A 1 74 ? 32.938 -17.547 30.703 1 78.44 74 GLU A O 1
ATOM 588 N N . ARG A 1 75 ? 31.031 -18.062 31.891 1 79.12 75 ARG A N 1
ATOM 589 C CA . ARG A 1 75 ? 30.172 -17.797 30.734 1 79.12 75 ARG A CA 1
ATOM 590 C C . ARG A 1 75 ? 30.188 -16.312 30.375 1 79.12 75 ARG A C 1
ATOM 592 O O . ARG A 1 75 ? 30.266 -15.945 29.203 1 79.12 75 ARG A O 1
ATOM 599 N N . VAL A 1 76 ? 30.156 -15.352 31.234 1 81.56 76 VAL A N 1
ATOM 600 C CA . VAL A 1 76 ? 30.25 -13.922 31 1 81.56 76 VAL A CA 1
ATOM 601 C C . VAL A 1 76 ? 31.578 -13.586 30.344 1 81.56 76 VAL A C 1
ATOM 603 O O . VAL A 1 76 ? 31.641 -12.844 29.359 1 81.56 76 VAL A O 1
ATOM 606 N N . ALA A 1 77 ? 32.656 -14.273 30.891 1 79.62 77 ALA A N 1
ATOM 607 C CA . ALA A 1 77 ? 33.969 -14.016 30.328 1 79.62 77 ALA A CA 1
ATOM 608 C C . ALA A 1 77 ? 34.062 -14.531 28.891 1 79.62 77 ALA A C 1
ATOM 610 O O . ALA A 1 77 ? 34.625 -13.859 28.016 1 79.62 77 ALA A O 1
ATOM 611 N N . LEU A 1 78 ? 33.469 -15.766 28.703 1 77.06 78 LEU A N 1
ATOM 612 C CA . LEU A 1 78 ? 33.469 -16.328 27.344 1 77.06 78 LEU A CA 1
ATOM 613 C C . LEU A 1 78 ? 32.688 -15.422 26.406 1 77.06 78 LEU A C 1
ATOM 615 O O . LEU A 1 78 ? 33.125 -15.148 25.281 1 77.06 78 LEU A O 1
ATOM 619 N N . LEU A 1 79 ? 31.516 -14.844 26.812 1 78.38 79 LEU A N 1
ATOM 620 C CA . LEU A 1 79 ? 30.641 -14.023 25.984 1 78.38 79 LEU A CA 1
ATOM 621 C C . LEU A 1 79 ? 31.266 -12.648 25.75 1 78.38 79 LEU A C 1
ATOM 623 O O . LEU A 1 79 ? 31.172 -12.102 24.641 1 78.38 79 LEU A O 1
ATOM 627 N N . GLU A 1 80 ? 31.953 -12.133 26.688 1 79.88 80 GLU A N 1
ATOM 628 C CA . GLU A 1 80 ? 32.656 -10.852 26.531 1 79.88 80 GLU A CA 1
ATOM 629 C C . GLU A 1 80 ? 33.844 -10.992 25.594 1 79.88 80 GLU A C 1
ATOM 631 O O . GLU A 1 80 ? 34.094 -10.109 24.766 1 79.88 80 GLU A O 1
ATOM 636 N N . THR A 1 81 ? 34.531 -12.172 25.781 1 78.44 81 THR A N 1
ATOM 637 C CA . THR A 1 81 ? 35.656 -12.422 24.875 1 78.44 81 THR A CA 1
ATOM 638 C C . THR A 1 81 ? 35.125 -12.609 23.438 1 78.44 81 THR A C 1
ATOM 640 O O . THR A 1 81 ? 35.75 -12.109 22.484 1 78.44 81 THR A O 1
ATOM 643 N N . LEU A 1 82 ? 33.969 -13.289 23.266 1 73.12 82 LEU A N 1
ATOM 644 C CA . LEU A 1 82 ? 33.375 -13.484 21.938 1 73.12 82 LEU A CA 1
ATOM 645 C C . LEU A 1 82 ? 32.938 -12.148 21.344 1 73.12 82 LEU A C 1
ATOM 647 O O . LEU A 1 82 ? 33.094 -11.922 20.141 1 73.12 82 LEU A O 1
ATOM 651 N N . LEU A 1 83 ? 32.531 -11.203 22.141 1 73.62 83 LEU A N 1
ATOM 652 C CA . LEU A 1 83 ? 32.094 -9.875 21.719 1 73.62 83 LEU A CA 1
ATOM 653 C C . LEU A 1 83 ? 33.312 -9.023 21.344 1 73.62 83 LEU A C 1
ATOM 655 O O . LEU A 1 83 ? 33.312 -8.336 20.328 1 73.62 83 LEU A O 1
ATOM 659 N N . LYS A 1 84 ? 34.344 -9.133 22.141 1 76.94 84 LYS A N 1
ATOM 660 C CA . LYS A 1 84 ? 35.562 -8.359 21.875 1 76.94 84 LYS A CA 1
ATOM 661 C C . LYS A 1 84 ? 36.281 -8.883 20.641 1 76.94 84 LYS A C 1
ATOM 663 O O . LYS A 1 84 ? 36.812 -8.094 19.844 1 76.94 84 LYS A O 1
ATOM 668 N N . GLU A 1 85 ? 36.25 -10.195 20.438 1 72.81 85 GLU A N 1
ATOM 669 C CA . GLU A 1 85 ? 36.875 -10.781 19.266 1 72.81 85 GLU A CA 1
ATOM 670 C C . GLU A 1 85 ? 36.125 -10.398 17.984 1 72.81 85 GLU A C 1
ATOM 672 O O . GLU A 1 85 ? 36.719 -10.352 16.906 1 72.81 85 GLU A O 1
ATOM 677 N N . ASN A 1 86 ? 34.688 -9.938 18.062 1 66.81 86 ASN A N 1
ATOM 678 C CA . ASN A 1 86 ? 33.844 -9.523 16.953 1 66.81 86 ASN A CA 1
ATOM 679 C C . ASN A 1 86 ? 33.656 -8.008 16.922 1 66.81 86 ASN A C 1
ATOM 681 O O . ASN A 1 86 ? 32.719 -7.504 16.312 1 66.81 86 ASN A O 1
ATOM 685 N N . GLY A 1 87 ? 34.438 -7.199 17.516 1 67.19 87 GLY A N 1
ATOM 686 C CA . GLY A 1 87 ? 34.656 -5.762 17.547 1 67.19 87 GLY A CA 1
ATOM 687 C C . GLY A 1 87 ? 33.656 -5.035 18.422 1 67.19 87 GLY A C 1
ATOM 688 O O . GLY A 1 87 ? 33.438 -3.826 18.281 1 67.19 87 GLY A O 1
ATOM 689 N N . ILE A 1 88 ? 32.938 -5.785 19.188 1 68.56 88 ILE A N 1
ATOM 690 C CA . ILE A 1 88 ? 31.922 -5.141 20.016 1 68.56 88 ILE A CA 1
ATOM 691 C C . ILE A 1 88 ? 32.438 -5.008 21.453 1 68.56 88 ILE A C 1
ATOM 693 O O . ILE A 1 88 ? 32.812 -5.996 22.078 1 68.56 88 ILE A O 1
ATOM 697 N N . GLU A 1 89 ? 32.562 -3.713 21.859 1 75.56 89 GLU A N 1
ATOM 698 C CA . GLU A 1 89 ? 33 -3.471 23.234 1 75.56 89 GLU A CA 1
ATOM 699 C C . GLU A 1 89 ? 31.859 -3.74 24.219 1 75.56 89 GLU A C 1
ATOM 701 O O . GLU A 1 89 ? 30.781 -3.133 24.109 1 75.56 89 GLU A O 1
ATOM 706 N N . PRO A 1 90 ? 31.891 -4.766 25.109 1 70.56 90 PRO A N 1
ATOM 707 C CA . PRO A 1 90 ? 30.812 -5.066 26.047 1 70.56 90 PRO A CA 1
ATOM 708 C C . PRO A 1 90 ? 30.562 -3.93 27.031 1 70.56 90 PRO A C 1
ATOM 710 O O . PRO A 1 90 ? 31.484 -3.24 27.438 1 70.56 90 PRO A O 1
ATOM 713 N N . PRO A 1 91 ? 29.359 -3.518 27.312 1 73.56 91 PRO A N 1
ATOM 714 C CA . PRO A 1 91 ? 29.094 -2.42 28.25 1 73.56 91 PRO A CA 1
ATOM 715 C C . PRO A 1 91 ? 29.641 -2.686 29.641 1 73.56 91 PRO A C 1
ATOM 717 O O . PRO A 1 91 ? 29.656 -3.83 30.094 1 73.56 91 PRO A O 1
ATOM 720 N N . PRO A 1 92 ? 30.344 -1.596 30.203 1 73.5 92 PRO A N 1
ATOM 721 C CA . PRO A 1 92 ? 30.922 -1.781 31.531 1 73.5 92 PRO A CA 1
ATOM 722 C C . PRO A 1 92 ? 29.875 -2.115 32.594 1 73.5 92 PRO A C 1
ATOM 724 O O . PRO A 1 92 ? 28.734 -1.656 32.5 1 73.5 92 PRO A O 1
ATOM 727 N N . VAL A 1 93 ? 29.969 -3.271 33.375 1 67.69 93 VAL A N 1
ATOM 728 C CA . VAL A 1 93 ? 29.031 -3.648 34.438 1 67.69 93 VAL A CA 1
ATOM 729 C C . VAL A 1 93 ? 29.719 -3.512 35.781 1 67.69 93 VAL A C 1
ATOM 731 O O . VAL A 1 93 ? 30.891 -3.848 35.938 1 67.69 93 VAL A O 1
ATOM 734 N N . THR A 1 94 ? 29.094 -2.721 36.688 1 70.31 94 THR A N 1
ATOM 735 C CA . THR A 1 94 ? 29.531 -2.686 38.062 1 70.31 94 THR A CA 1
ATOM 736 C C . THR A 1 94 ? 28.906 -3.814 38.875 1 70.31 94 THR A C 1
ATOM 738 O O . THR A 1 94 ? 27.672 -3.881 39 1 70.31 94 THR A O 1
ATOM 741 N N . TYR A 1 95 ? 29.734 -4.789 39.219 1 66.88 95 TYR A N 1
ATOM 742 C CA . TYR A 1 95 ? 29.203 -5.914 39.969 1 66.88 95 TYR A CA 1
ATOM 743 C C . TYR A 1 95 ? 29.141 -5.586 41.469 1 66.88 95 TYR A C 1
ATOM 745 O O . TYR A 1 95 ? 30.062 -4.965 42 1 66.88 95 TYR A O 1
ATOM 753 N N . PRO A 1 96 ? 28 -5.867 42.125 1 70 96 PRO A N 1
ATOM 754 C CA . PRO A 1 96 ? 28.016 -5.766 43.594 1 70 96 PRO A CA 1
ATOM 755 C C . PRO A 1 96 ? 29 -6.73 44.25 1 70 96 PRO A C 1
ATOM 757 O O . PRO A 1 96 ? 29.516 -7.637 43.562 1 70 96 PRO A O 1
ATOM 760 N N . PRO A 1 97 ? 29.422 -6.508 45.531 1 63 97 PRO A N 1
ATOM 761 C CA . PRO A 1 97 ? 30.406 -7.391 46.156 1 63 97 PRO A CA 1
ATOM 762 C C . PRO A 1 97 ? 30.016 -8.867 46.094 1 63 97 PRO A C 1
ATOM 764 O O . PRO A 1 97 ? 28.844 -9.203 46.219 1 63 97 PRO A O 1
ATOM 767 N N . LYS A 1 98 ? 30.812 -9.734 45.5 1 63.84 98 LYS A N 1
ATOM 768 C CA . LYS A 1 98 ? 30.641 -11.164 45.25 1 63.84 98 LYS A CA 1
ATOM 769 C C . LYS A 1 98 ? 30.156 -11.883 46.5 1 63.84 98 LYS A C 1
ATOM 771 O O . LYS A 1 98 ? 29.406 -12.867 46.406 1 63.84 98 LYS A O 1
ATOM 776 N N . THR A 1 99 ? 30.688 -11.562 47.719 1 56.81 99 THR A N 1
ATOM 777 C CA . THR A 1 99 ? 30.391 -12.211 49 1 56.81 99 THR A CA 1
ATOM 778 C C . THR A 1 99 ? 29.719 -11.234 49.938 1 56.81 99 THR A C 1
ATOM 780 O O . THR A 1 99 ? 29.906 -10.023 49.844 1 56.81 99 THR A O 1
ATOM 783 N N . THR A 1 100 ? 28.562 -11.625 50.719 1 42.5 100 THR A N 1
ATOM 784 C CA . THR A 1 100 ? 27.984 -10.82 51.812 1 42.5 100 THR A CA 1
ATOM 785 C C . THR A 1 100 ? 29.031 -10.523 52.875 1 42.5 100 THR A C 1
ATOM 787 O O . THR A 1 100 ? 29.609 -11.445 53.469 1 42.5 100 THR A O 1
ATOM 790 N N . ARG A 1 101 ? 29.766 -9.438 52.938 1 36.44 101 ARG A N 1
ATOM 791 C CA . ARG A 1 101 ? 30.703 -9.023 53.969 1 36.44 101 ARG A CA 1
ATOM 792 C C . ARG A 1 101 ? 30.078 -9.133 55.344 1 36.44 101 ARG A C 1
ATOM 794 O O . ARG A 1 101 ? 29.078 -8.477 55.625 1 36.44 101 ARG A O 1
ATOM 801 N N . GLY A 1 102 ? 30.125 -10.148 56.125 1 31.67 102 GLY A N 1
ATOM 802 C CA . GLY A 1 102 ? 30.125 -9.953 57.562 1 31.67 102 GLY A CA 1
ATOM 803 C C . GLY A 1 102 ? 31.094 -8.891 58.031 1 31.67 102 GLY A C 1
ATOM 804 O O . GLY A 1 102 ? 32.312 -9.148 58.125 1 31.67 102 GLY A O 1
ATOM 805 N N . SER A 1 103 ? 31.172 -7.711 57.438 1 26.08 103 SER A N 1
ATOM 806 C CA . SER A 1 103 ? 32.125 -6.715 57.938 1 26.08 103 SER A CA 1
ATOM 807 C C . SER A 1 103 ? 32.062 -6.602 59.469 1 26.08 103 SER A C 1
ATOM 809 O O . SER A 1 103 ? 31 -6.352 60.031 1 26.08 103 SER A O 1
ATOM 811 N N . LEU A 1 104 ? 33.031 -7.199 60.25 1 22.97 104 LEU A N 1
ATOM 812 C CA . LEU A 1 104 ? 33.719 -7.043 61.531 1 22.97 104 LEU A CA 1
ATOM 813 C C . LEU A 1 104 ? 33.812 -5.57 61.938 1 22.97 104 LEU A C 1
ATOM 815 O O . LEU A 1 104 ? 33.781 -4.691 61.062 1 22.97 104 LEU A O 1
ATOM 819 N N . PHE A 1 105 ? 34.125 -5.312 63.375 1 21.89 105 PHE A N 1
ATOM 820 C CA . PHE A 1 105 ? 34.281 -4.199 64.312 1 21.89 105 PHE A CA 1
ATOM 821 C C . PHE A 1 105 ? 35.5 -3.346 63.938 1 21.89 105 PHE A C 1
ATOM 823 O O . PHE A 1 105 ? 36.188 -2.814 64.812 1 21.89 105 PHE A O 1
ATOM 830 N N . THR A 1 106 ? 36.188 -3.32 62.969 1 20.44 106 THR A N 1
ATOM 831 C CA . THR A 1 106 ? 37.438 -2.615 63.188 1 20.44 106 THR A CA 1
ATOM 832 C C . THR A 1 106 ? 37.188 -1.292 63.906 1 20.44 106 THR A C 1
ATOM 834 O O . THR A 1 106 ? 36.344 -0.504 63.5 1 20.44 106 THR A O 1
ATOM 837 N N . ASP A 1 107 ? 37.875 -1 65.188 1 18.91 107 ASP A N 1
ATOM 838 C CA . ASP A 1 107 ? 38.094 -0.065 66.25 1 18.91 107 ASP A CA 1
ATOM 839 C C . ASP A 1 107 ? 38.344 1.351 65.75 1 18.91 107 ASP A C 1
ATOM 841 O O . ASP A 1 107 ? 37.844 2.318 66.312 1 18.91 107 ASP A O 1
ATOM 845 N N . GLY A 1 108 ? 39.688 1.604 65.188 1 18.38 108 GLY A N 1
ATOM 846 C CA . GLY A 1 108 ? 40.531 2.688 65.625 1 18.38 108 GLY A CA 1
ATOM 847 C C . GLY A 1 108 ? 39.875 4.055 65.5 1 18.38 108 GLY A C 1
ATOM 848 O O . GLY A 1 108 ? 38.844 4.191 64.875 1 18.38 108 GLY A O 1
ATOM 849 N N . ASP A 1 109 ? 40.906 5.27 65.562 1 18.77 109 ASP A N 1
ATOM 850 C CA . ASP A 1 109 ? 41.25 6.578 66.062 1 18.77 109 ASP A CA 1
ATOM 851 C C . ASP A 1 109 ? 40.469 7.691 65.375 1 18.77 109 ASP A C 1
ATOM 853 O O . ASP A 1 109 ? 39.938 7.473 64.25 1 18.77 109 ASP A O 1
ATOM 857 N N . GLU A 1 110 ? 41.125 9.07 65.562 1 18.52 110 GLU A N 1
ATOM 858 C CA . GLU A 1 110 ? 40.719 10.438 65.875 1 18.52 110 GLU A CA 1
ATOM 859 C C . GLU A 1 110 ? 40.188 11.125 64.625 1 18.52 110 GLU A C 1
ATOM 861 O O . GLU A 1 110 ? 39.094 11.672 64.625 1 18.52 110 GLU A O 1
ATOM 866 N N . SER A 1 111 ? 41.156 11.758 63.75 1 17.92 111 SER A N 1
ATOM 867 C CA . SER A 1 111 ? 41.344 13.203 63.75 1 17.92 111 SER A CA 1
ATOM 868 C C . SER A 1 111 ? 40.438 13.898 62.75 1 17.92 111 SER A C 1
ATOM 870 O O . SER A 1 111 ? 40.062 13.312 61.719 1 17.92 111 SER A O 1
ATOM 872 N N . PRO A 1 112 ? 40 15.219 63.094 1 18.73 112 PRO A N 1
ATOM 873 C CA . PRO A 1 112 ? 39.031 16.234 62.688 1 18.73 112 PRO A CA 1
ATOM 874 C C . PRO A 1 112 ? 39.281 16.734 61.25 1 18.73 112 PRO A C 1
ATOM 876 O O . PRO A 1 112 ? 38.375 17.297 60.625 1 18.73 112 PRO A O 1
ATOM 879 N N . ALA A 1 113 ? 40.562 16.531 60.719 1 18.55 113 ALA A N 1
ATOM 880 C CA . ALA A 1 113 ? 40.969 17.797 60.125 1 18.55 113 ALA A CA 1
ATOM 881 C C . ALA A 1 113 ? 40.156 18.156 58.906 1 18.55 113 ALA A C 1
ATOM 883 O O . ALA A 1 113 ? 39.906 17.312 58.031 1 18.55 113 ALA A O 1
ATOM 884 N N . ARG A 1 114 ? 39.406 19.281 59.031 1 18.66 114 ARG A N 1
ATOM 885 C CA . ARG A 1 114 ? 38.5 20.156 58.281 1 18.66 114 ARG A CA 1
ATOM 886 C C . ARG A 1 114 ? 39.125 20.594 56.938 1 18.66 114 ARG A C 1
ATOM 888 O O . ARG A 1 114 ? 40.031 21.406 56.938 1 18.66 114 ARG A O 1
ATOM 895 N N . PRO A 1 115 ? 39.562 19.578 56.094 1 17.45 115 PRO A N 1
ATOM 896 C CA . PRO A 1 115 ? 40.562 20.109 55.188 1 17.45 115 PRO A CA 1
ATOM 897 C C . PRO A 1 115 ? 40.156 21.422 54.531 1 17.45 115 PRO A C 1
ATOM 899 O O . PRO A 1 115 ? 38.969 21.688 54.375 1 17.45 115 PRO A O 1
ATOM 902 N N . ALA A 1 116 ? 41.125 22.344 54.438 1 17.02 116 ALA A N 1
ATOM 903 C CA . ALA A 1 116 ? 41.438 23.719 54.062 1 17.02 116 ALA A CA 1
ATOM 904 C C . ALA A 1 116 ? 40.969 24.016 52.656 1 17.02 116 ALA A C 1
ATOM 906 O O . ALA A 1 116 ? 40.906 23.125 51.781 1 17.02 116 ALA A O 1
ATOM 907 N N . VAL A 1 117 ? 40.219 25.078 52.469 1 18.38 117 VAL A N 1
ATOM 908 C CA . VAL A 1 117 ? 39.469 25.922 51.531 1 18.38 117 VAL A CA 1
ATOM 909 C C . VAL A 1 117 ? 40.375 26.359 50.406 1 18.38 117 VAL A C 1
ATOM 911 O O . VAL A 1 117 ? 40.531 27.562 50.156 1 18.38 117 VAL A O 1
ATOM 914 N N . PRO A 1 118 ? 41.375 25.375 50 1 16.64 118 PRO A N 1
ATOM 915 C CA . PRO A 1 118 ? 42.531 26.141 49.5 1 16.64 118 PRO A CA 1
ATOM 916 C C . PRO A 1 118 ? 42.156 27.188 48.469 1 16.64 118 PRO A C 1
ATOM 918 O O . PRO A 1 118 ? 41.094 27.062 47.812 1 16.64 118 PRO A O 1
ATOM 921 N N . PRO A 1 119 ? 42.969 28.328 48.406 1 16.94 119 PRO A N 1
ATOM 922 C CA . PRO A 1 119 ? 43.031 29.672 47.875 1 16.94 119 PRO A CA 1
ATOM 923 C C . PRO A 1 119 ? 43.156 29.703 46.344 1 16.94 119 PRO A C 1
ATOM 925 O O . PRO A 1 119 ? 43.312 30.766 45.75 1 16.94 119 PRO A O 1
ATOM 928 N N . PHE A 1 120 ? 42.656 28.75 45.625 1 16.38 120 PHE A N 1
ATOM 929 C CA . PHE A 1 120 ? 43.375 28.703 44.375 1 16.38 120 PHE A CA 1
ATOM 930 C C . PHE A 1 120 ? 43.5 30.078 43.75 1 16.38 120 PHE A C 1
ATOM 932 O O . PHE A 1 120 ? 42.531 30.844 43.75 1 16.38 120 PHE A O 1
ATOM 939 N N . ALA A 1 121 ? 44.625 30.5 43.5 1 16.23 121 ALA A N 1
ATOM 940 C CA . ALA A 1 121 ? 45.562 31.578 43.125 1 16.23 121 ALA A CA 1
ATOM 941 C C . ALA A 1 121 ? 45.156 32.188 41.781 1 16.23 121 ALA A C 1
ATOM 943 O O . ALA A 1 121 ? 44.469 31.578 40.969 1 16.23 121 ALA A O 1
ATOM 944 N N . SER A 1 122 ? 45.781 33.438 41.656 1 15.73 122 SER A N 1
ATOM 945 C CA . SER A 1 122 ? 45.688 34.719 40.969 1 15.73 122 SER A CA 1
ATOM 946 C C . SER A 1 122 ? 46.031 34.625 39.5 1 15.73 122 SER A C 1
ATOM 948 O O . SER A 1 122 ? 47.156 34.281 39.156 1 15.73 122 SER A O 1
ATOM 950 N N . ALA A 1 123 ? 45.25 33.969 38.812 1 15.78 123 ALA A N 1
ATOM 951 C CA . ALA A 1 123 ? 45.594 33.75 37.406 1 15.78 123 ALA A CA 1
ATOM 952 C C . ALA A 1 123 ? 45.969 35.062 36.719 1 15.78 123 ALA A C 1
ATOM 954 O O . ALA A 1 123 ? 45.188 35.625 35.969 1 15.78 123 ALA A O 1
ATOM 955 N N . SER A 1 124 ? 46.844 35.844 37.438 1 14.96 124 SER A N 1
ATOM 956 C CA . SER A 1 124 ? 46.969 37.188 36.906 1 14.96 124 SER A CA 1
ATOM 957 C C . SER A 1 124 ? 47.5 37.156 35.469 1 14.96 124 SER A C 1
ATOM 959 O O . SER A 1 124 ? 47.469 38.188 34.781 1 14.96 124 SER A O 1
ATOM 961 N N . THR A 1 125 ? 48.281 36.156 35.094 1 15.67 125 THR A N 1
ATOM 962 C CA . THR A 1 125 ? 49.406 36.812 34.469 1 15.67 125 THR A CA 1
ATOM 963 C C . THR A 1 125 ? 49 37.594 33.219 1 15.67 125 THR A C 1
ATOM 965 O O . THR A 1 125 ? 48.125 37.125 32.469 1 15.67 125 THR A O 1
ATOM 968 N N . ALA A 1 126 ? 49.719 38.75 32.969 1 15.57 126 ALA A N 1
ATOM 969 C CA . ALA A 1 126 ? 49.75 40.062 32.344 1 15.57 126 ALA A CA 1
ATOM 970 C C . ALA A 1 126 ? 50.094 39.938 30.859 1 15.57 126 ALA A C 1
ATOM 972 O O . ALA A 1 126 ? 50.125 40.969 30.156 1 15.57 126 ALA A O 1
ATOM 973 N N . ALA A 1 127 ? 50.531 38.781 30.312 1 15.82 127 ALA A N 1
ATOM 974 C CA . ALA A 1 127 ? 51.625 39.25 29.453 1 15.82 127 ALA A CA 1
ATOM 975 C C . ALA A 1 127 ? 51.125 40.25 28.438 1 15.82 127 ALA A C 1
ATOM 977 O O . ALA A 1 127 ? 49.938 40.25 28.078 1 15.82 127 ALA A O 1
ATOM 978 N N . LYS A 1 128 ? 52.094 40.812 27.719 1 15.94 128 LYS A N 1
ATOM 979 C CA . LYS A 1 128 ? 52.531 42.062 27.125 1 15.94 128 LYS A CA 1
ATOM 980 C C . LYS A 1 128 ? 51.812 42.312 25.781 1 15.94 128 LYS A C 1
ATOM 982 O O . LYS A 1 128 ? 51.344 41.375 25.141 1 15.94 128 LYS A O 1
ATOM 987 N N . HIS A 1 129 ? 52.031 43.5 25.203 1 14.67 129 HIS A N 1
ATOM 988 C CA . HIS A 1 129 ? 51.5 44.688 24.484 1 14.67 129 HIS A CA 1
ATOM 989 C C . HIS A 1 129 ? 51.562 44.469 22.984 1 14.67 129 HIS A C 1
ATOM 991 O O . HIS A 1 129 ? 50.594 44.688 22.281 1 14.67 129 HIS A O 1
ATOM 997 N N . GLU A 1 130 ? 52.75 44.094 22.234 1 15.19 130 GLU A N 1
ATOM 998 C CA . GLU A 1 130 ? 53.188 45.25 21.453 1 15.19 130 GLU A CA 1
ATOM 999 C C . GLU A 1 130 ? 52.5 45.312 20.109 1 15.19 130 GLU A C 1
ATOM 1001 O O . GLU A 1 130 ? 51.969 44.281 19.625 1 15.19 130 GLU A O 1
ATOM 1006 N N . PRO A 1 131 ? 53 46.281 19.125 1 15.38 131 PRO A N 1
ATOM 1007 C CA . PRO A 1 131 ? 52.562 47.344 18.25 1 15.38 131 PRO A CA 1
ATOM 1008 C C . PRO A 1 131 ? 52.344 46.906 16.797 1 15.38 131 PRO A C 1
ATOM 1010 O O . PRO A 1 131 ? 53.062 46.031 16.312 1 15.38 131 PRO A O 1
ATOM 1013 N N . THR A 1 132 ? 51.25 46.969 16.25 1 14.94 132 THR A N 1
ATOM 1014 C CA . THR A 1 132 ? 50.562 46.812 14.961 1 14.94 132 THR A CA 1
ATOM 1015 C C . THR A 1 132 ? 51.25 47.656 13.898 1 14.94 132 THR A C 1
ATOM 1017 O O . THR A 1 132 ? 50.594 48.156 12.977 1 14.94 132 THR A O 1
ATOM 1020 N N . SER A 1 133 ? 52.5 47.562 13.703 1 14.36 133 SER A N 1
ATOM 1021 C CA . SER A 1 133 ? 52.938 48.719 12.891 1 14.36 133 SER A CA 1
ATOM 1022 C C . SER A 1 133 ? 52.281 48.656 11.508 1 14.36 133 SER A C 1
ATOM 1024 O O . SER A 1 133 ? 51.875 47.594 11.047 1 14.36 133 SER A O 1
ATOM 1026 N N . ALA A 1 134 ? 52.562 49.75 10.547 1 15.36 134 ALA A N 1
ATOM 1027 C CA . ALA A 1 134 ? 52.094 50.875 9.742 1 15.36 134 ALA A CA 1
ATOM 1028 C C . ALA A 1 134 ? 52.125 50.531 8.258 1 15.36 134 ALA A C 1
ATOM 1030 O O . ALA A 1 134 ? 51.188 50.844 7.52 1 15.36 134 ALA A O 1
ATOM 1031 N N . GLY A 1 135 ? 53.312 50.188 7.598 1 14.38 135 GLY A N 1
ATOM 1032 C CA . GLY A 1 135 ? 53.688 51.094 6.539 1 14.38 135 GLY A CA 1
ATOM 1033 C C . GLY A 1 135 ? 53.031 50.781 5.211 1 14.38 135 GLY A C 1
ATOM 1034 O O . GLY A 1 135 ? 52.5 49.688 5.02 1 14.38 135 GLY A O 1
ATOM 1035 N N . GLY A 1 136 ? 53.312 51.594 4.094 1 14.87 136 GLY A N 1
ATOM 1036 C CA . GLY A 1 136 ? 52.844 52.469 3.006 1 14.87 136 GLY A CA 1
ATOM 1037 C C . GLY A 1 136 ? 52.812 51.75 1.67 1 14.87 136 GLY A C 1
ATOM 1038 O O . GLY A 1 136 ? 51.812 51.844 0.936 1 14.87 136 GLY A O 1
ATOM 1039 N N . THR A 1 137 ? 53.906 51.031 1.107 1 15.08 137 THR A N 1
ATOM 1040 C CA . THR A 1 137 ? 54.375 51.688 -0.106 1 15.08 137 THR A CA 1
ATOM 1041 C C . THR A 1 137 ? 53.594 51.188 -1.324 1 15.08 137 THR A C 1
ATOM 1043 O O . THR A 1 137 ? 53.125 50.062 -1.366 1 15.08 137 THR A O 1
ATOM 1046 N N . SER A 1 138 ? 53.406 51.969 -2.43 1 15.21 138 SER A N 1
ATOM 1047 C CA . SER A 1 138 ? 52.656 52.531 -3.539 1 15.21 138 SER A CA 1
ATOM 1048 C C . SER A 1 138 ? 52.75 51.656 -4.781 1 15.21 138 SER A C 1
ATOM 1050 O O . SER A 1 138 ? 51.75 51.406 -5.457 1 15.21 138 SER A O 1
ATOM 1052 N N . PRO A 1 139 ? 54.031 51.406 -5.453 1 15.34 139 PRO A N 1
ATOM 1053 C CA . PRO A 1 139 ? 54.156 52.094 -6.746 1 15.34 139 PRO A CA 1
ATOM 1054 C C . PRO A 1 139 ? 53.469 51.312 -7.883 1 15.34 139 PRO A C 1
ATOM 1056 O O . PRO A 1 139 ? 52.406 51.688 -8.344 1 15.34 139 PRO A O 1
ATOM 1059 N N . GLU A 1 140 ? 54.375 50.75 -8.898 1 15.08 140 GLU A N 1
ATOM 1060 C CA . GLU A 1 140 ? 54.625 51.25 -10.234 1 15.08 140 GLU A CA 1
ATOM 1061 C C . GLU A 1 140 ? 53.875 50.469 -11.289 1 15.08 140 GLU A C 1
ATOM 1063 O O . GLU A 1 140 ? 53.344 49.406 -11 1 15.08 140 GLU A O 1
ATOM 1068 N N . ASN A 1 141 ? 54.594 50.031 -12.453 1 15.69 141 ASN A N 1
ATOM 1069 C CA . ASN A 1 141 ? 54.562 50.469 -13.836 1 15.69 141 ASN A CA 1
ATOM 1070 C C . ASN A 1 141 ? 53.812 49.5 -14.734 1 15.69 141 ASN A C 1
ATOM 1072 O O . ASN A 1 141 ? 52.875 49.875 -15.422 1 15.69 141 ASN A O 1
ATOM 1076 N N . GLU A 1 142 ? 54.562 48.594 -15.633 1 15.87 142 GLU A N 1
ATOM 1077 C CA . GLU A 1 142 ? 54.688 48.812 -17.078 1 15.87 142 GLU A CA 1
ATOM 1078 C C . GLU A 1 142 ? 53.75 47.906 -17.859 1 15.87 142 GLU A C 1
ATOM 1080 O O . GLU A 1 142 ? 53 48.375 -18.703 1 15.87 142 GLU A O 1
ATOM 1085 N N . SER A 1 143 ? 54.25 46.594 -18.375 1 16.66 143 SER A N 1
ATOM 1086 C CA . SER A 1 143 ? 54.438 46.406 -19.812 1 16.66 143 SER A CA 1
ATOM 1087 C C . SER A 1 143 ? 53.25 45.656 -20.406 1 16.66 143 SER A C 1
ATOM 1089 O O . SER A 1 143 ? 52.625 44.812 -19.75 1 16.66 143 SER A O 1
ATOM 1091 N N . VAL A 1 144 ? 52.688 45.906 -21.594 1 16.75 144 VAL A N 1
ATOM 1092 C CA . VAL A 1 144 ? 51.562 46.031 -22.5 1 16.75 144 VAL A CA 1
ATOM 1093 C C . VAL A 1 144 ? 51.312 44.719 -23.219 1 16.75 144 VAL A C 1
ATOM 1095 O O . VAL A 1 144 ? 50.156 44.344 -23.453 1 16.75 144 VAL A O 1
ATOM 1098 N N . ASP A 1 145 ? 52.312 43.875 -23.609 1 16.2 145 ASP A N 1
ATOM 1099 C CA . ASP A 1 145 ? 52.312 43.656 -25.047 1 16.2 145 ASP A CA 1
ATOM 1100 C C . ASP A 1 145 ? 51.188 42.688 -25.438 1 16.2 145 ASP A C 1
ATOM 1102 O O . ASP A 1 145 ? 50.594 42.031 -24.594 1 16.2 145 ASP A O 1
ATOM 1106 N N . GLU A 1 146 ? 51.562 41.5 -26.281 1 17.8 146 GLU A N 1
ATOM 1107 C CA . GLU A 1 146 ? 51.312 41.062 -27.641 1 17.8 146 GLU A CA 1
ATOM 1108 C C . GLU A 1 146 ? 50.188 40 -27.672 1 17.8 146 GLU A C 1
ATOM 1110 O O . GLU A 1 146 ? 50.094 39.156 -26.766 1 17.8 146 GLU A O 1
ATOM 1115 N N . LEU A 1 147 ? 49.156 39.938 -28.641 1 17.61 147 LEU A N 1
ATOM 1116 C CA . LEU A 1 147 ? 47.812 39.625 -29.109 1 17.61 147 LEU A CA 1
ATOM 1117 C C . LEU A 1 147 ? 47.75 38.188 -29.609 1 17.61 147 LEU A C 1
ATOM 1119 O O . LEU A 1 147 ? 46.688 37.719 -30.047 1 17.61 147 LEU A O 1
ATOM 1123 N N . GLY A 1 148 ? 48.75 37.312 -29.547 1 16.72 148 GLY A N 1
ATOM 1124 C CA . GLY A 1 148 ? 48.75 36.344 -30.641 1 16.72 148 GLY A CA 1
ATOM 1125 C C . GLY A 1 148 ? 47.594 35.375 -30.594 1 16.72 148 GLY A C 1
ATOM 1126 O O . GLY A 1 148 ? 47.094 35.062 -29.516 1 16.72 148 GLY A O 1
ATOM 1127 N N . SER A 1 149 ? 46.781 35.031 -31.734 1 18.67 149 SER A N 1
ATOM 1128 C CA . SER A 1 149 ? 45.531 34.562 -32.344 1 18.67 149 SER A CA 1
ATOM 1129 C C . SER A 1 149 ? 45.438 33.031 -32.312 1 18.67 149 SER A C 1
ATOM 1131 O O . SER A 1 149 ? 44.5 32.469 -32.812 1 18.67 149 SER A O 1
ATOM 1133 N N . SER A 1 150 ? 46.344 32.25 -31.781 1 17.69 150 SER A N 1
ATOM 1134 C CA . SER A 1 150 ? 46.469 30.938 -32.438 1 17.69 150 SER A CA 1
ATOM 1135 C C . SER A 1 150 ? 45.219 30.109 -32.25 1 17.69 150 SER A C 1
ATOM 1137 O O . SER A 1 150 ? 44.594 30.125 -31.156 1 17.69 150 SER A O 1
ATOM 1139 N N . ASN A 1 151 ? 44.5 29.562 -33.375 1 19.17 151 ASN A N 1
ATOM 1140 C CA . ASN A 1 151 ? 43.344 28.828 -33.906 1 19.17 151 ASN A CA 1
ATOM 1141 C C . ASN A 1 151 ? 43.281 27.406 -33.375 1 19.17 151 ASN A C 1
ATOM 1143 O O . ASN A 1 151 ? 42.562 26.562 -33.938 1 19.17 151 ASN A O 1
ATOM 1147 N N . ALA A 1 152 ? 43.812 26.984 -32.312 1 17.59 152 ALA A N 1
ATOM 1148 C CA . ALA A 1 152 ? 44.062 25.547 -32.156 1 17.59 152 ALA A CA 1
ATOM 1149 C C . ALA A 1 152 ? 42.75 24.781 -32.156 1 17.59 152 ALA A C 1
ATOM 1151 O O . ALA A 1 152 ? 41.781 25.172 -31.453 1 17.59 152 ALA A O 1
ATOM 1152 N N . ASP A 1 153 ? 42.469 23.875 -33.125 1 19.84 153 ASP A N 1
ATOM 1153 C CA . ASP A 1 153 ? 41.531 22.891 -33.656 1 19.84 153 ASP A CA 1
ATOM 1154 C C . ASP A 1 153 ? 41.188 21.828 -32.625 1 19.84 153 ASP A C 1
ATOM 1156 O O . ASP A 1 153 ? 42.031 20.953 -32.344 1 19.84 153 ASP A O 1
ATOM 1160 N N . VAL A 1 154 ? 40.75 22.141 -31.406 1 19.17 154 VAL A N 1
ATOM 1161 C CA . VAL A 1 154 ? 40.594 21.125 -30.375 1 19.17 154 VAL A CA 1
ATOM 1162 C C . VAL A 1 154 ? 39.562 20.094 -30.812 1 19.17 154 VAL A C 1
ATOM 1164 O O . VAL A 1 154 ? 38.406 20.453 -31.078 1 19.17 154 VAL A O 1
ATOM 1167 N N . GLN A 1 155 ? 40 18.984 -31.328 1 19.19 155 GLN A N 1
ATOM 1168 C CA . GLN A 1 155 ? 39.344 17.734 -31.703 1 19.19 155 GLN A CA 1
ATOM 1169 C C . GLN A 1 155 ? 38.438 17.219 -30.578 1 19.19 155 GLN A C 1
ATOM 1171 O O . GLN A 1 155 ? 38.938 16.969 -29.469 1 19.19 155 GLN A O 1
ATOM 1176 N N . ARG A 1 156 ? 37.156 17.484 -30.531 1 19.86 156 ARG A N 1
ATOM 1177 C CA . ARG A 1 156 ? 35.969 17.188 -29.719 1 19.86 156 ARG A CA 1
ATOM 1178 C C . ARG A 1 156 ? 35.812 15.68 -29.547 1 19.86 156 ARG A C 1
ATOM 1180 O O . ARG A 1 156 ? 35.344 14.992 -30.469 1 19.86 156 ARG A O 1
ATOM 1187 N N . ASP A 1 157 ? 36.781 14.969 -28.938 1 19.31 157 ASP A N 1
ATOM 1188 C CA . ASP A 1 157 ? 36.594 13.547 -28.703 1 19.31 157 ASP A CA 1
ATOM 1189 C C . ASP A 1 157 ? 35.312 13.273 -27.906 1 19.31 157 ASP A C 1
ATOM 1191 O O . ASP A 1 157 ? 35.156 13.758 -26.781 1 19.31 157 ASP A O 1
ATOM 1195 N N . ARG A 1 158 ? 34.125 13.086 -28.516 1 22.31 158 ARG A N 1
ATOM 1196 C CA . ARG A 1 158 ? 32.781 12.586 -28.172 1 22.31 158 ARG A CA 1
ATOM 1197 C C . ARG A 1 158 ? 32.875 11.336 -27.297 1 22.31 158 ARG A C 1
ATOM 1199 O O . ARG A 1 158 ? 33.031 10.227 -27.797 1 22.31 158 ARG A O 1
ATOM 1206 N N . HIS A 1 159 ? 33.625 11.375 -26.188 1 23.42 159 HIS A N 1
ATOM 1207 C CA . HIS A 1 159 ? 33.531 10.219 -25.297 1 23.42 159 HIS A CA 1
ATOM 1208 C C . HIS A 1 159 ? 32.094 9.984 -24.844 1 23.42 159 HIS A C 1
ATOM 1210 O O . HIS A 1 159 ? 31.5 10.852 -24.188 1 23.42 159 HIS A O 1
ATOM 1216 N N . ASP A 1 160 ? 31.25 9.344 -25.609 1 25.59 160 ASP A N 1
ATOM 1217 C CA . ASP A 1 160 ? 29.984 8.68 -25.375 1 25.59 160 ASP A CA 1
ATOM 1218 C C . ASP A 1 160 ? 29.969 7.992 -24.016 1 25.59 160 ASP A C 1
ATOM 1220 O O . ASP A 1 160 ? 30.641 6.98 -23.812 1 25.59 160 ASP A O 1
ATOM 1224 N N . HIS A 1 161 ? 30.094 8.672 -22.969 1 26.25 161 HIS A N 1
ATOM 1225 C CA . HIS A 1 161 ? 29.906 8.125 -21.625 1 26.25 161 HIS A CA 1
ATOM 1226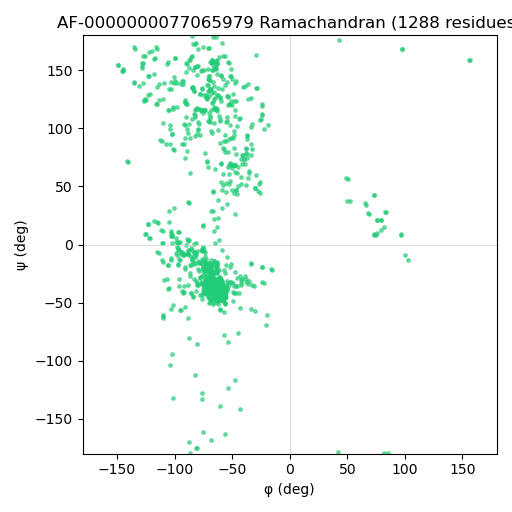 C C . HIS A 1 161 ? 28.594 7.363 -21.516 1 26.25 161 HIS A C 1
ATOM 1228 O O . HIS A 1 161 ? 27.516 7.973 -21.453 1 26.25 161 HIS A O 1
ATOM 1234 N N . ASP A 1 162 ? 28.5 6.254 -22.234 1 28.38 162 ASP A N 1
ATOM 1235 C CA . ASP A 1 162 ? 27.562 5.164 -22.016 1 28.38 162 ASP A CA 1
ATOM 1236 C C . ASP A 1 162 ? 27.328 4.918 -20.531 1 28.38 162 ASP A C 1
ATOM 1238 O O . ASP A 1 162 ? 28.281 4.684 -19.781 1 28.38 162 ASP A O 1
ATOM 1242 N N . GLY A 1 163 ? 26.578 5.684 -19.906 1 28.58 163 GLY A N 1
ATOM 1243 C CA . GLY A 1 163 ? 26.078 5.535 -18.547 1 28.58 163 GLY A CA 1
ATOM 1244 C C . GLY A 1 163 ? 26.094 4.098 -18.062 1 28.58 163 GLY A C 1
ATOM 1245 O O . GLY A 1 163 ? 25.641 3.191 -18.766 1 28.58 163 GLY A O 1
ATOM 1246 N N . GLY A 1 164 ? 27.109 3.76 -17.297 1 28.91 164 GLY A N 1
ATOM 1247 C CA . GLY A 1 164 ? 27.484 2.514 -16.656 1 28.91 164 GLY A CA 1
ATOM 1248 C C . GLY A 1 164 ? 26.328 1.85 -15.93 1 28.91 164 GLY A C 1
ATOM 1249 O O . GLY A 1 164 ? 26.062 2.154 -14.766 1 28.91 164 GLY A O 1
ATOM 1250 N N . SER A 1 165 ? 25.219 1.735 -16.516 1 31.56 165 SER A N 1
ATOM 1251 C CA . SER A 1 165 ? 24.375 0.633 -16.078 1 31.56 165 SER A CA 1
ATOM 1252 C C . SER A 1 165 ? 25.203 -0.579 -15.664 1 31.56 165 SER A C 1
ATOM 1254 O O . SER A 1 165 ? 26.203 -0.895 -16.312 1 31.56 165 SER A O 1
ATOM 1256 N N . ASN A 1 166 ? 25.406 -0.811 -14.469 1 32.75 166 ASN A N 1
ATOM 1257 C CA . ASN A 1 166 ? 26.016 -2.09 -14.133 1 32.75 166 ASN A CA 1
ATOM 1258 C C . ASN A 1 166 ? 25.688 -3.158 -15.172 1 32.75 166 ASN A C 1
ATOM 1260 O O . ASN A 1 166 ? 24.75 -3.924 -15.016 1 32.75 166 ASN A O 1
ATOM 1264 N N . LEU A 1 167 ? 25.75 -3.016 -16.359 1 33.53 167 LEU A N 1
ATOM 1265 C CA . LEU A 1 167 ? 26.016 -3.627 -17.656 1 33.53 167 LEU A CA 1
ATOM 1266 C C . LEU A 1 167 ? 27.188 -4.602 -17.547 1 33.53 167 LEU A C 1
ATOM 1268 O O . LEU A 1 167 ? 27.609 -5.18 -18.562 1 33.53 167 LEU A O 1
ATOM 1272 N N . ASP A 1 168 ? 27.984 -4.363 -16.688 1 36.16 168 ASP A N 1
ATOM 1273 C CA . ASP A 1 168 ? 29 -5.406 -16.562 1 36.16 168 ASP A CA 1
ATOM 1274 C C . ASP A 1 168 ? 28.359 -6.785 -16.438 1 36.16 168 ASP A C 1
ATOM 1276 O O . ASP A 1 168 ? 29.047 -7.797 -16.328 1 36.16 168 ASP A O 1
ATOM 1280 N N . GLU A 1 169 ? 27.125 -6.816 -16.125 1 39.69 169 GLU A N 1
ATOM 1281 C CA . GLU A 1 169 ? 26.312 -8.031 -16.062 1 39.69 169 GLU A CA 1
ATOM 1282 C C . GLU A 1 169 ? 26.094 -8.625 -17.453 1 39.69 169 GLU A C 1
ATOM 1284 O O . GLU A 1 169 ? 25.453 -9.6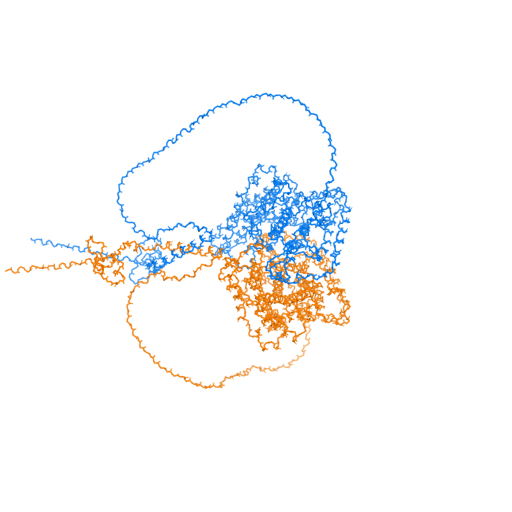64 -17.578 1 39.69 169 GLU A O 1
ATOM 1289 N N . LYS A 1 170 ? 26.25 -7.941 -18.469 1 41.78 170 LYS A N 1
ATOM 1290 C CA . LYS A 1 170 ? 26.25 -8.57 -19.781 1 41.78 170 LYS A CA 1
ATOM 1291 C C . LYS A 1 170 ? 27.359 -9.617 -19.906 1 41.78 170 LYS A C 1
ATOM 1293 O O . LYS A 1 170 ? 27.375 -10.414 -20.844 1 41.78 170 LYS A O 1
ATOM 1298 N N . LYS A 1 171 ? 28.344 -9.297 -19.234 1 43.59 171 LYS A N 1
ATOM 1299 C CA . LYS A 1 171 ? 29.422 -10.266 -19.391 1 43.59 171 LYS A CA 1
ATOM 1300 C C . LYS A 1 171 ? 29.172 -11.508 -18.547 1 43.59 171 LYS A C 1
ATOM 1302 O O . LYS A 1 171 ? 29.891 -12.5 -18.672 1 43.59 171 LYS A O 1
ATOM 1307 N N . THR A 1 172 ? 28.328 -11.203 -17.531 1 57.94 172 THR A N 1
ATOM 1308 C CA . THR A 1 172 ? 28.094 -12.414 -16.75 1 57.94 172 THR A CA 1
ATOM 1309 C C . THR A 1 172 ? 27.016 -13.281 -17.406 1 57.94 172 THR A C 1
ATOM 1311 O O . THR A 1 172 ? 26.016 -12.758 -17.922 1 57.94 172 THR A O 1
ATOM 1314 N N . GLY A 1 173 ? 27.234 -14.375 -17.844 1 71.81 173 GLY A N 1
ATOM 1315 C CA . GLY A 1 173 ? 26.375 -15.367 -18.453 1 71.81 173 GLY A CA 1
ATOM 1316 C C . GLY A 1 173 ? 24.984 -15.414 -17.844 1 71.81 173 GLY A C 1
ATOM 1317 O O . GLY A 1 173 ? 24.781 -14.938 -16.719 1 71.81 173 GLY A O 1
ATOM 1318 N N . LEU A 1 174 ? 23.859 -15.539 -18.625 1 82.5 174 LEU A N 1
ATOM 1319 C CA . LEU A 1 174 ? 22.469 -15.672 -18.203 1 82.5 174 LEU A CA 1
ATOM 1320 C C . LEU A 1 174 ? 22.344 -16.547 -16.953 1 82.5 174 LEU A C 1
ATOM 1322 O O . LEU A 1 174 ? 21.547 -16.25 -16.062 1 82.5 174 LEU A O 1
ATOM 1326 N N . VAL A 1 175 ? 23.234 -17.438 -16.844 1 83.69 175 VAL A N 1
ATOM 1327 C CA . VAL A 1 175 ? 23.219 -18.359 -15.711 1 83.69 175 VAL A CA 1
ATOM 1328 C C . VAL A 1 175 ? 23.594 -17.609 -14.438 1 83.69 175 VAL A C 1
ATOM 1330 O O . VAL A 1 175 ? 22.938 -17.75 -13.406 1 83.69 175 VAL A O 1
ATOM 1333 N N . SER A 1 176 ? 24.516 -16.766 -14.523 1 81.25 176 SER A N 1
ATOM 1334 C CA . SER A 1 176 ? 24.953 -16.016 -13.352 1 81.25 176 SER A CA 1
ATOM 1335 C C . SER A 1 176 ? 23.891 -15.047 -12.883 1 81.25 176 SER A C 1
ATOM 1337 O O . SER A 1 176 ? 23.703 -14.844 -11.68 1 81.25 176 SER A O 1
ATOM 1339 N N . ARG A 1 177 ? 23.188 -14.508 -13.805 1 81.75 177 ARG A N 1
ATOM 1340 C CA . ARG A 1 177 ? 22.109 -13.57 -13.461 1 81.75 177 ARG A CA 1
ATOM 1341 C C . ARG A 1 177 ? 20.953 -14.289 -12.773 1 81.75 177 ARG A C 1
ATOM 1343 O O . ARG A 1 177 ? 20.359 -13.758 -11.828 1 81.75 177 ARG A O 1
ATOM 1350 N N . LEU A 1 178 ? 20.719 -15.406 -13.258 1 84.25 178 LEU A N 1
ATOM 1351 C CA . LEU A 1 178 ? 19.609 -16.188 -12.727 1 84.25 178 LEU A CA 1
ATOM 1352 C C . LEU A 1 178 ? 19.922 -16.672 -11.312 1 84.25 178 LEU A C 1
ATOM 1354 O O . LEU A 1 178 ? 19 -16.859 -10.508 1 84.25 178 LEU A O 1
ATOM 1358 N N . LEU A 1 179 ? 21.156 -16.812 -11.062 1 82.44 179 LEU A N 1
ATOM 1359 C CA . LEU A 1 179 ? 21.531 -17.422 -9.797 1 82.44 179 LEU A CA 1
ATOM 1360 C C . LEU A 1 179 ? 21.766 -16.359 -8.727 1 82.44 179 LEU A C 1
ATOM 1362 O O . LEU A 1 179 ? 21.828 -16.688 -7.535 1 82.44 179 LEU A O 1
ATOM 1366 N N . SER A 1 180 ? 21.766 -15.148 -9.172 1 78.44 180 SER A N 1
ATOM 1367 C CA . SER A 1 180 ? 21.953 -14.078 -8.203 1 78.44 180 SER A CA 1
ATOM 1368 C C . SER A 1 180 ? 20.734 -13.922 -7.309 1 78.44 180 SER A C 1
ATOM 1370 O O . SER A 1 180 ? 19.594 -14.031 -7.773 1 78.44 180 SER A O 1
ATOM 1372 N N . THR A 1 181 ? 20.938 -13.836 -6.016 1 77.94 181 THR A N 1
ATOM 1373 C CA . THR A 1 181 ? 19.844 -13.641 -5.062 1 77.94 181 THR A CA 1
ATOM 1374 C C . THR A 1 181 ? 19.797 -12.195 -4.582 1 77.94 181 THR A C 1
ATOM 1376 O O . THR A 1 181 ? 19.078 -11.867 -3.635 1 77.94 181 THR A O 1
ATOM 1379 N N . ARG A 1 182 ? 20.562 -11.422 -5.246 1 75.69 182 ARG A N 1
ATOM 1380 C CA . ARG A 1 182 ? 20.562 -10.008 -4.895 1 75.69 182 ARG A CA 1
ATOM 1381 C C . ARG A 1 182 ? 19.562 -9.234 -5.746 1 75.69 182 ARG A C 1
ATOM 1383 O O . ARG A 1 182 ? 19.391 -9.531 -6.93 1 75.69 182 ARG A O 1
ATOM 1390 N N . GLY A 1 183 ? 18.984 -8.367 -5.043 1 78.12 183 GLY A N 1
ATOM 1391 C CA . GLY A 1 183 ? 18.109 -7.488 -5.805 1 78.12 183 GLY A CA 1
ATOM 1392 C C . GLY A 1 183 ? 18.859 -6.609 -6.785 1 78.12 183 GLY A C 1
ATOM 1393 O O . GLY A 1 183 ? 20.047 -6.348 -6.605 1 78.12 183 GLY A O 1
ATOM 1394 N N . HIS A 1 184 ? 18.172 -6.242 -7.836 1 78.38 184 HIS A N 1
ATOM 1395 C CA . HIS A 1 184 ? 18.828 -5.402 -8.828 1 78.38 184 HIS A CA 1
ATOM 1396 C C . HIS A 1 184 ? 17.828 -4.477 -9.516 1 78.38 184 HIS A C 1
ATOM 1398 O O . HIS A 1 184 ? 16.625 -4.738 -9.5 1 78.38 184 HIS A O 1
ATOM 1404 N N . LEU A 1 185 ? 18.406 -3.457 -9.945 1 78.19 185 LEU A N 1
ATOM 1405 C CA . LEU A 1 185 ? 17.641 -2.531 -10.773 1 78.19 185 LEU A CA 1
ATOM 1406 C C . LEU A 1 185 ? 17.766 -2.885 -12.25 1 78.19 185 LEU A C 1
ATOM 1408 O O . LEU A 1 185 ? 18.859 -3.152 -12.734 1 78.19 185 LEU A O 1
ATOM 1412 N N . SER A 1 186 ? 16.562 -3.117 -12.852 1 76.69 186 SER A N 1
ATOM 1413 C CA . SER A 1 186 ? 16.594 -3.455 -14.266 1 76.69 186 SER A CA 1
ATOM 1414 C C . SER A 1 186 ? 15.75 -2.473 -15.078 1 76.69 186 SER A C 1
ATOM 1416 O O . SER A 1 186 ? 14.734 -1.969 -14.602 1 76.69 186 SER A O 1
ATOM 1418 N N . PHE A 1 187 ? 16.297 -2.287 -16.188 1 72.19 187 PHE A N 1
ATOM 1419 C CA . PHE A 1 187 ? 15.562 -1.417 -17.109 1 72.19 187 PHE A CA 1
ATOM 1420 C C . PHE A 1 187 ? 14.453 -2.184 -17.812 1 72.19 187 PHE A C 1
ATOM 1422 O O . PHE A 1 187 ? 14.703 -3.205 -18.453 1 72.19 187 PHE A O 1
ATOM 1429 N N . ASP A 1 188 ? 13.297 -1.765 -17.562 1 69.12 188 ASP A N 1
ATOM 1430 C CA . ASP A 1 188 ? 12.141 -2.355 -18.219 1 69.12 188 ASP A CA 1
ATOM 1431 C C . ASP A 1 188 ? 11.93 -1.757 -19.609 1 69.12 188 ASP A C 1
ATOM 1433 O O . ASP A 1 188 ? 11.539 -0.595 -19.734 1 69.12 188 ASP A O 1
ATOM 1437 N N . GLN A 1 189 ? 12.125 -2.502 -20.531 1 61.59 189 GLN A N 1
ATOM 1438 C CA . GLN A 1 189 ? 12.078 -2.037 -21.922 1 61.59 189 GLN A CA 1
ATOM 1439 C C . GLN A 1 189 ? 10.656 -1.636 -22.312 1 61.59 189 GLN A C 1
ATOM 1441 O O . GLN A 1 189 ? 10.469 -0.766 -23.156 1 61.59 189 GLN A O 1
ATOM 1446 N N . LEU A 1 190 ? 9.727 -2.289 -21.672 1 60.22 190 LEU A N 1
ATOM 1447 C CA . LEU A 1 190 ? 8.336 -2.016 -22.031 1 60.22 190 LEU A CA 1
ATOM 1448 C C . LEU A 1 190 ? 7.926 -0.621 -21.562 1 60.22 190 LEU A C 1
ATOM 1450 O O . LEU A 1 190 ? 7.25 0.105 -22.297 1 60.22 190 LEU A O 1
ATOM 1454 N N . SER A 1 191 ? 8.383 -0.31 -20.422 1 60.97 191 SER A N 1
ATOM 1455 C CA . SER A 1 191 ? 7.961 0.966 -19.844 1 60.97 191 SER A CA 1
ATOM 1456 C C . SER A 1 191 ? 9.062 2.014 -19.969 1 60.97 191 SER A C 1
ATOM 1458 O O . SER A 1 191 ? 8.805 3.213 -19.844 1 60.97 191 SER A O 1
ATOM 1460 N N . GLY A 1 192 ? 10.227 1.592 -20.281 1 63.12 192 GLY A N 1
ATOM 1461 C CA . GLY A 1 192 ? 11.367 2.496 -20.391 1 63.12 192 GLY A CA 1
ATOM 1462 C C . GLY A 1 192 ? 11.797 3.053 -19.047 1 63.12 192 GLY A C 1
ATOM 1463 O O . GLY A 1 192 ? 12.281 4.184 -18.953 1 63.12 192 GLY A O 1
ATOM 1464 N N . ARG A 1 193 ? 11.453 2.227 -18.078 1 73.12 193 ARG A N 1
ATOM 1465 C CA . ARG A 1 193 ? 11.75 2.74 -16.75 1 73.12 193 ARG A CA 1
ATOM 1466 C C . ARG A 1 193 ? 12.562 1.734 -15.945 1 73.12 193 ARG A C 1
ATOM 1468 O O . ARG A 1 193 ? 12.57 0.542 -16.25 1 73.12 193 ARG A O 1
ATOM 1475 N N . LEU A 1 194 ? 13.258 2.299 -14.992 1 76.88 194 LEU A N 1
ATOM 1476 C CA . LEU A 1 194 ? 14.031 1.467 -14.07 1 76.88 194 LEU A CA 1
ATOM 1477 C C . LEU A 1 194 ? 13.117 0.844 -13.016 1 76.88 194 LEU A C 1
ATOM 1479 O O . LEU A 1 194 ? 12.258 1.522 -12.461 1 76.88 194 LEU A O 1
ATOM 1483 N N . ARG A 1 195 ? 13.305 -0.45 -12.922 1 88 195 ARG A N 1
ATOM 1484 C CA . ARG A 1 195 ? 12.5 -1.169 -11.938 1 88 195 ARG A CA 1
ATOM 1485 C C . ARG A 1 195 ? 13.375 -2.027 -11.031 1 88 195 ARG A C 1
ATOM 1487 O O . ARG A 1 195 ? 14.43 -2.51 -11.453 1 88 195 ARG A O 1
ATOM 1494 N N . TRP A 1 196 ? 12.852 -2.207 -9.922 1 88.06 196 TRP A N 1
ATOM 1495 C CA . TRP A 1 196 ? 13.586 -3.008 -8.945 1 88.06 196 TRP A CA 1
ATOM 1496 C C . TRP A 1 196 ? 12.977 -4.402 -8.82 1 88.06 196 TRP A C 1
ATOM 1498 O O . TRP A 1 196 ? 11.758 -4.547 -8.727 1 88.06 196 TRP A O 1
ATOM 1508 N N . TYR A 1 197 ? 13.852 -5.375 -8.836 1 88.5 197 TYR A N 1
ATOM 1509 C CA . TYR A 1 197 ? 13.492 -6.77 -8.594 1 88.5 197 TYR A CA 1
ATOM 1510 C C . TYR A 1 197 ? 14.336 -7.367 -7.477 1 88.5 197 TYR A C 1
ATOM 1512 O O . TYR A 1 197 ? 15.57 -7.34 -7.539 1 88.5 197 TYR A O 1
ATOM 1520 N N . GLY A 1 198 ? 13.703 -7.902 -6.496 1 87.75 198 GLY A N 1
ATOM 1521 C CA . GLY A 1 198 ? 14.406 -8.469 -5.355 1 87.75 198 GLY A CA 1
ATOM 1522 C C . GLY A 1 198 ? 14.922 -9.867 -5.605 1 87.75 198 GLY A C 1
ATOM 1523 O O . GLY A 1 198 ? 14.805 -10.391 -6.719 1 87.75 198 GLY A O 1
ATOM 1524 N N . GLY A 1 199 ? 15.461 -10.453 -4.602 1 83.62 199 GLY A N 1
ATOM 1525 C CA . GLY A 1 199 ? 16.156 -11.719 -4.723 1 83.62 199 GLY A CA 1
ATOM 1526 C C . GLY A 1 199 ? 15.234 -12.883 -5.02 1 83.62 199 GLY A C 1
ATOM 1527 O O . GLY A 1 199 ? 15.672 -13.922 -5.52 1 83.62 199 GLY A O 1
ATOM 1528 N N . THR A 1 200 ? 13.953 -12.742 -4.789 1 88.44 200 THR A N 1
ATOM 1529 C CA . THR A 1 200 ? 13.023 -13.844 -5.012 1 88.44 200 THR A CA 1
ATOM 1530 C C . THR A 1 200 ? 12.352 -13.719 -6.375 1 88.44 200 THR A C 1
ATOM 1532 O O . THR A 1 200 ? 11.523 -14.555 -6.738 1 88.44 200 THR A O 1
ATOM 1535 N N . ALA A 1 201 ? 12.742 -12.688 -7.102 1 88.94 201 ALA A N 1
ATOM 1536 C CA . ALA A 1 201 ? 12.094 -12.453 -8.391 1 88.94 201 ALA A CA 1
ATOM 1537 C C . ALA A 1 201 ? 12.281 -13.648 -9.32 1 88.94 201 ALA A C 1
ATOM 1539 O O . ALA A 1 201 ? 13.32 -14.312 -9.289 1 88.94 201 ALA A O 1
ATOM 1540 N N . ASN A 1 202 ? 11.273 -13.875 -10.094 1 89.44 202 ASN A N 1
ATOM 1541 C CA . ASN A 1 202 ? 11.312 -15.016 -11.008 1 89.44 202 ASN A CA 1
ATOM 1542 C C . ASN A 1 202 ? 12.07 -14.68 -12.289 1 89.44 202 ASN A C 1
ATOM 1544 O O . ASN A 1 202 ? 12.398 -13.516 -12.539 1 89.44 202 ASN A O 1
ATOM 1548 N N . CYS A 1 203 ? 12.305 -15.602 -13.102 1 89 203 CYS A N 1
ATOM 1549 C CA . CYS A 1 203 ? 13.281 -15.492 -14.18 1 89 203 CYS A CA 1
ATOM 1550 C C . CYS A 1 203 ? 12.672 -14.797 -15.391 1 89 203 CYS A C 1
ATOM 1552 O O . CYS A 1 203 ? 13.391 -14.438 -16.328 1 89 203 CYS A O 1
ATOM 1554 N N . HIS A 1 204 ? 11.359 -14.516 -15.383 1 87.25 204 HIS A N 1
ATOM 1555 C CA . HIS A 1 204 ? 10.727 -13.844 -16.516 1 87.25 204 HIS A CA 1
ATOM 1556 C C . HIS A 1 204 ? 11.289 -12.445 -16.719 1 87.25 204 HIS A C 1
ATOM 1558 O O . HIS A 1 204 ? 11.188 -11.875 -17.797 1 87.25 204 HIS A O 1
ATOM 1564 N N . ILE A 1 205 ? 11.93 -11.914 -15.734 1 84.62 205 ILE A N 1
ATOM 1565 C CA . ILE A 1 205 ? 12.43 -10.547 -15.773 1 84.62 205 ILE A CA 1
ATOM 1566 C C . ILE A 1 205 ? 13.695 -10.484 -16.625 1 84.62 205 ILE A C 1
ATOM 1568 O O . ILE A 1 205 ? 14.109 -9.406 -17.047 1 84.62 205 ILE A O 1
ATOM 1572 N N . TYR A 1 206 ? 14.297 -11.617 -16.906 1 81.12 206 TYR A N 1
ATOM 1573 C CA . TYR A 1 206 ? 15.57 -11.641 -17.609 1 81.12 206 TYR A CA 1
ATOM 1574 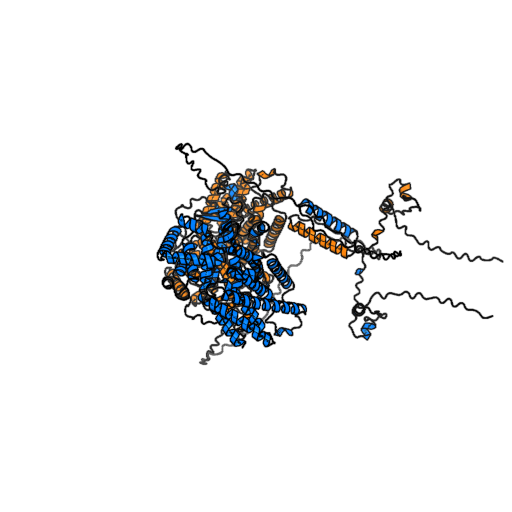C C . TYR A 1 206 ? 15.359 -11.906 -19.094 1 81.12 206 TYR A C 1
ATOM 1576 O O . TYR A 1 206 ? 16.328 -11.984 -19.859 1 81.12 206 TYR A O 1
ATOM 1584 N N . SER A 1 207 ? 14.164 -12.086 -19.375 1 76.94 207 SER A N 1
ATOM 1585 C CA . SER A 1 207 ? 13.914 -12.43 -20.781 1 76.94 207 SER A CA 1
ATOM 1586 C C . SER A 1 207 ? 14.258 -11.273 -21.703 1 76.94 207 SER A C 1
ATOM 1588 O O . SER A 1 207 ? 13.93 -10.117 -21.422 1 76.94 207 SER A O 1
ATOM 1590 N N . GLU A 1 208 ? 15.273 -11.617 -22.578 1 61.41 208 GLU A N 1
ATOM 1591 C CA . GLU A 1 208 ? 15.633 -10.68 -23.641 1 61.41 208 GLU A CA 1
ATOM 1592 C C . GLU A 1 208 ? 14.617 -10.727 -24.781 1 61.41 208 GLU A C 1
ATOM 1594 O O . GLU A 1 208 ? 14.844 -10.156 -25.844 1 61.41 208 GLU A O 1
ATOM 1599 N N . LEU A 1 209 ? 13.703 -11.602 -24.688 1 52.59 209 LEU A N 1
ATOM 1600 C CA . LEU A 1 209 ? 12.75 -11.688 -25.781 1 52.59 209 LEU A CA 1
ATOM 1601 C C . LEU A 1 209 ? 12.305 -10.305 -26.234 1 52.59 209 LEU A C 1
ATOM 1603 O O . LEU A 1 209 ? 12.086 -9.414 -25.406 1 52.59 209 LEU A O 1
ATOM 1607 N N . ASP A 1 210 ? 12.805 -9.984 -27.422 1 46.91 210 ASP A N 1
ATOM 1608 C CA . ASP A 1 210 ? 12.469 -8.773 -28.156 1 46.91 210 ASP A CA 1
ATOM 1609 C C . ASP A 1 210 ? 11.047 -8.312 -27.844 1 46.91 210 ASP A C 1
ATOM 1611 O O . ASP A 1 210 ? 10.078 -8.898 -28.328 1 46.91 210 ASP A O 1
ATOM 1615 N N . VAL A 1 211 ? 10.805 -8.266 -26.75 1 47.25 211 VAL A N 1
ATOM 1616 C CA . VAL A 1 211 ? 9.516 -7.594 -26.703 1 47.25 211 VAL A CA 1
ATOM 1617 C C . VAL A 1 211 ? 9.461 -6.508 -27.766 1 47.25 211 VAL A C 1
ATOM 1619 O O . VAL A 1 211 ? 10.359 -5.672 -27.875 1 47.25 211 VAL A O 1
ATOM 1622 N N . PRO A 1 212 ? 8.922 -6.902 -28.953 1 38.69 212 PRO A N 1
ATOM 1623 C CA . PRO A 1 212 ? 8.93 -5.812 -29.922 1 38.69 212 PRO A CA 1
ATOM 1624 C C . PRO A 1 212 ? 8.945 -4.434 -29.266 1 38.69 212 PRO A C 1
ATOM 1626 O O . PRO A 1 212 ? 8.25 -4.215 -28.281 1 38.69 212 PRO A O 1
ATOM 1629 N N . ALA A 1 213 ? 10.109 -3.898 -29.422 1 37.72 213 ALA A N 1
ATOM 1630 C CA . ALA A 1 213 ? 10.266 -2.467 -29.172 1 37.72 213 ALA A CA 1
ATOM 1631 C C . ALA A 1 213 ? 8.938 -1.732 -29.344 1 37.72 213 ALA A C 1
ATOM 1633 O O . ALA A 1 213 ? 8.867 -0.515 -29.172 1 37.72 213 ALA A O 1
ATOM 1634 N N . THR A 1 214 ? 8.156 -2.178 -30.172 1 38.12 214 THR A N 1
ATOM 1635 C CA . THR A 1 214 ? 7.035 -1.419 -30.719 1 38.12 214 THR A CA 1
ATOM 1636 C C . THR A 1 214 ? 6.066 -1.007 -29.609 1 38.12 214 THR A C 1
ATOM 1638 O O . THR A 1 214 ? 5.16 -0.203 -29.844 1 38.12 214 THR A O 1
ATOM 1641 N N . ALA A 1 215 ? 5.531 -1.918 -28.828 1 42.38 215 ALA A N 1
ATOM 1642 C CA . ALA A 1 215 ? 4.418 -1.195 -28.219 1 42.38 215 ALA A CA 1
ATOM 1643 C C . ALA A 1 215 ? 4.922 -0.081 -27.312 1 42.38 215 ALA A C 1
ATOM 1645 O O . ALA A 1 215 ? 5.242 -0.322 -26.141 1 42.38 215 ALA A O 1
ATOM 1646 N N . PRO A 1 216 ? 5.859 0.646 -27.812 1 43.66 216 PRO A N 1
ATOM 1647 C CA . PRO A 1 216 ? 6.168 1.837 -27.016 1 43.66 216 PRO A CA 1
ATOM 1648 C C . PRO A 1 216 ? 5.004 2.275 -26.141 1 43.66 216 PRO A C 1
ATOM 1650 O O . PRO A 1 216 ? 3.84 2.137 -26.531 1 43.66 216 PRO A O 1
ATOM 1653 N N . CYS A 1 217 ? 5.176 2.141 -24.938 1 49.94 217 CYS A N 1
ATOM 1654 C CA . CYS A 1 217 ? 4.125 2.797 -24.156 1 49.94 217 CYS A CA 1
ATOM 1655 C C . CYS A 1 217 ? 3.502 3.941 -24.953 1 49.94 217 CYS A C 1
ATOM 1657 O O . CYS A 1 217 ? 4.07 5.031 -25.031 1 49.94 217 CYS A O 1
ATOM 1659 N N . THR A 1 218 ? 2.99 3.662 -26.266 1 49.44 218 THR A N 1
ATOM 1660 C CA . THR A 1 218 ? 2.273 4.598 -27.125 1 49.44 218 THR A CA 1
ATOM 1661 C C . THR A 1 218 ? 1.605 5.691 -26.297 1 49.44 218 THR A C 1
ATOM 1663 O O . THR A 1 218 ? 1.178 6.715 -26.828 1 49.44 218 THR A O 1
ATOM 1666 N N . GLN A 1 219 ? 1.455 5.309 -24.906 1 56.09 219 GLN A N 1
ATOM 1667 C CA . GLN A 1 219 ? 0.647 6.152 -24.047 1 56.09 219 GLN A CA 1
ATOM 1668 C C . GLN A 1 219 ? 1.4 7.426 -23.656 1 56.09 219 GLN A C 1
ATOM 1670 O O . GLN A 1 219 ? 0.789 8.469 -23.422 1 56.09 219 GLN A O 1
ATOM 1675 N N . HIS A 1 220 ? 2.736 7.32 -23.984 1 62.72 220 HIS A N 1
ATOM 1676 C CA . HIS A 1 220 ? 3.553 8.469 -23.594 1 62.72 220 HIS A CA 1
ATOM 1677 C C . HIS A 1 220 ? 3.334 9.641 -24.547 1 62.72 220 HIS A C 1
ATOM 1679 O O . HIS A 1 220 ? 3.109 10.766 -24.109 1 62.72 220 HIS A O 1
ATOM 1685 N N . PRO A 1 221 ? 2.963 9.195 -25.766 1 70.12 221 PRO A N 1
ATOM 1686 C CA . PRO A 1 221 ? 2.736 10.344 -26.641 1 70.12 221 PRO A CA 1
ATOM 1687 C C . PRO A 1 221 ? 1.374 11 -26.406 1 70.12 221 PRO A C 1
ATOM 1689 O O . PRO A 1 221 ? 1.256 12.227 -26.453 1 70.12 221 PRO A O 1
ATOM 1692 N N . GLU A 1 222 ? 0.396 10.188 -26.094 1 79.38 222 GLU A N 1
ATOM 1693 C CA . GLU A 1 222 ? -0.931 10.742 -25.844 1 79.38 222 GLU A CA 1
ATOM 1694 C C . GLU A 1 222 ? -0.944 11.586 -24.562 1 79.38 222 GLU A C 1
ATOM 1696 O O . GLU A 1 222 ? -1.587 12.633 -24.516 1 79.38 222 GLU A O 1
ATOM 1701 N N . GLN A 1 223 ? -0.208 11.133 -23.656 1 82.75 223 GLN A N 1
ATOM 1702 C CA . GLN A 1 223 ? -0.117 11.875 -22.406 1 82.75 223 GLN A CA 1
ATOM 1703 C C . GLN A 1 223 ? 0.598 13.211 -22.594 1 82.75 223 GLN A C 1
ATOM 1705 O O . GLN A 1 223 ? 0.194 14.219 -22.031 1 82.75 223 GLN A O 1
ATOM 1710 N N . ALA A 1 224 ? 1.583 13.141 -23.391 1 83.12 224 ALA A N 1
ATOM 1711 C CA . ALA A 1 224 ? 2.354 14.352 -23.641 1 83.12 224 ALA A CA 1
ATOM 1712 C C . ALA A 1 224 ? 1.523 15.383 -24.406 1 83.12 224 ALA A C 1
ATOM 1714 O O . ALA A 1 224 ? 1.565 16.578 -24.109 1 83.12 224 ALA A O 1
ATOM 1715 N N . LYS A 1 225 ? 0.743 14.922 -25.328 1 88.44 225 LYS A N 1
ATOM 1716 C CA . LYS A 1 225 ? -0.102 15.812 -26.125 1 88.44 225 LYS A CA 1
ATOM 1717 C C . LYS A 1 225 ? -1.196 16.438 -25.266 1 88.44 225 LYS A C 1
ATOM 1719 O O . LYS A 1 225 ? -1.482 17.641 -25.406 1 88.44 225 LYS A O 1
ATOM 1724 N N . ARG A 1 226 ? -1.721 15.664 -24.469 1 89.38 226 ARG A N 1
ATOM 1725 C CA . ARG A 1 226 ? -2.781 16.156 -23.609 1 89.38 226 ARG A CA 1
ATOM 1726 C C . ARG A 1 226 ? -2.246 17.203 -22.625 1 89.38 226 ARG A C 1
ATOM 1728 O O . ARG A 1 226 ? -2.896 18.219 -22.391 1 89.38 226 ARG A O 1
ATOM 1735 N N . ALA A 1 227 ? -1.127 16.906 -22.078 1 92 227 ALA A N 1
ATOM 1736 C CA . ALA A 1 227 ? -0.505 17.859 -21.156 1 92 227 ALA A CA 1
ATOM 1737 C C . ALA A 1 227 ? -0.178 19.172 -21.859 1 92 227 ALA A C 1
ATOM 1739 O O . ALA A 1 227 ? -0.409 20.25 -21.297 1 92 227 ALA A O 1
ATOM 1740 N N . GLU A 1 228 ? 0.292 19.047 -23.047 1 91.5 228 GLU A N 1
ATOM 1741 C CA . GLU A 1 228 ? 0.645 20.234 -23.812 1 91.5 228 GLU A CA 1
ATOM 1742 C C . GLU A 1 228 ? -0.588 21.078 -24.109 1 91.5 228 GLU A C 1
ATOM 1744 O O . GLU A 1 228 ? -0.54 22.312 -24.016 1 91.5 228 GLU A O 1
ATOM 1749 N N . ARG A 1 229 ? -1.604 20.438 -24.469 1 92.25 229 ARG A N 1
ATOM 1750 C CA . ARG A 1 229 ? -2.844 21.156 -24.75 1 92.25 229 ARG A CA 1
ATOM 1751 C C . ARG A 1 229 ? -3.354 21.875 -23.5 1 92.25 229 ARG A C 1
ATOM 1753 O O . ARG A 1 229 ? -3.773 23.031 -23.578 1 92.25 229 ARG A O 1
ATOM 1760 N N . CYS A 1 230 ? -3.303 21.203 -22.391 1 93.56 230 CYS A N 1
ATOM 1761 C CA . CYS A 1 230 ? -3.768 21.766 -21.125 1 93.56 230 CYS A CA 1
ATOM 1762 C C . CYS A 1 230 ? -2.924 22.969 -20.719 1 93.56 230 CYS A C 1
ATOM 1764 O O . CYS A 1 230 ? -3.461 24 -20.344 1 93.56 230 CYS A O 1
ATOM 1766 N N . ILE A 1 231 ? -1.638 22.906 -20.922 1 94.5 231 ILE A N 1
ATOM 1767 C CA . ILE A 1 231 ? -0.705 23.953 -20.5 1 94.5 231 ILE A CA 1
ATOM 1768 C C . ILE A 1 231 ? -0.792 25.141 -21.469 1 94.5 231 ILE A C 1
ATOM 1770 O O . ILE A 1 231 ? -0.713 26.297 -21.031 1 94.5 231 ILE A O 1
ATOM 1774 N N . ARG A 1 232 ? -1.061 24.844 -22.688 1 92.5 232 ARG A N 1
ATOM 1775 C CA . ARG A 1 232 ? -1.118 25.891 -23.719 1 92.5 232 ARG A CA 1
ATOM 1776 C C . ARG A 1 232 ? -2.365 26.75 -23.547 1 92.5 232 ARG A C 1
ATOM 1778 O O . ARG A 1 232 ? -2.412 27.891 -24.016 1 92.5 232 ARG A O 1
ATOM 1785 N N . THR A 1 233 ? -3.338 26.203 -22.891 1 92.69 233 THR A N 1
ATOM 1786 C CA . THR A 1 233 ? -4.555 26.969 -22.656 1 92.69 233 THR A CA 1
ATOM 1787 C C . THR A 1 233 ? -4.305 28.078 -21.641 1 92.69 233 THR A C 1
ATOM 1789 O O . THR A 1 233 ? -5.082 29.031 -21.547 1 92.69 233 THR A O 1
ATOM 1792 N N . LEU A 1 234 ? -3.221 28 -20.906 1 95.81 234 LEU A N 1
ATOM 1793 C CA . LEU A 1 234 ? -2.889 29 -19.906 1 95.81 234 LEU A CA 1
ATOM 1794 C C . LEU A 1 234 ? -1.979 30.078 -20.5 1 95.81 234 LEU A C 1
ATOM 1796 O O . LEU A 1 234 ? -1.101 29.781 -21.312 1 95.81 234 LEU A O 1
ATOM 1800 N N . SER A 1 235 ? -2.27 31.312 -20.141 1 95.94 235 SER A N 1
ATOM 1801 C CA . SER A 1 235 ? -1.289 32.344 -20.453 1 95.94 235 SER A CA 1
ATOM 1802 C C . SER A 1 235 ? 0.024 32.125 -19.719 1 95.94 235 SER A C 1
ATOM 1804 O O . SER A 1 235 ? 0.045 31.469 -18.672 1 95.94 235 SER A O 1
ATOM 1806 N N . SER A 1 236 ? 1.136 32.688 -20.219 1 95.69 236 SER A N 1
ATOM 1807 C CA . SER A 1 236 ? 2.445 32.531 -19.594 1 95.69 236 SER A CA 1
ATOM 1808 C C . SER A 1 236 ? 2.461 33.094 -18.188 1 95.69 236 SER A C 1
ATOM 1810 O O . SER A 1 236 ? 3.109 32.562 -17.297 1 95.69 236 SER A O 1
ATOM 1812 N N . GLU A 1 237 ? 1.731 34.125 -18.062 1 96.44 237 GLU A N 1
ATOM 1813 C CA . GLU A 1 237 ? 1.674 34.781 -16.75 1 96.44 237 GLU A CA 1
ATOM 1814 C C . GLU A 1 237 ? 0.945 33.938 -15.734 1 96.44 237 GLU A C 1
ATOM 1816 O O . GLU A 1 237 ? 1.397 33.781 -14.594 1 96.44 237 GLU A O 1
ATOM 1821 N N . THR A 1 238 ? -0.16 33.406 -16.156 1 97.88 238 THR A N 1
ATOM 1822 C CA . THR A 1 238 ? -0.932 32.531 -15.273 1 97.88 238 THR A CA 1
ATOM 1823 C C . THR A 1 238 ? -0.141 31.281 -14.914 1 97.88 238 THR A C 1
ATOM 1825 O O . THR A 1 238 ? -0.153 30.844 -13.766 1 97.88 238 THR A O 1
ATOM 1828 N N . HIS A 1 239 ? 0.488 30.734 -15.938 1 97.88 239 HIS A N 1
ATOM 1829 C CA . HIS A 1 239 ? 1.324 29.547 -15.734 1 97.88 239 HIS A CA 1
ATOM 1830 C C . HIS A 1 239 ? 2.4 29.828 -14.68 1 97.88 239 HIS A C 1
ATOM 1832 O O . HIS A 1 239 ? 2.533 29.062 -13.719 1 97.88 239 HIS A O 1
ATOM 1838 N N . ASP A 1 240 ? 3.125 30.906 -14.836 1 97.69 240 ASP A N 1
ATOM 1839 C CA . ASP A 1 240 ? 4.227 31.234 -13.938 1 97.69 240 ASP A CA 1
ATOM 1840 C C . ASP A 1 240 ? 3.715 31.547 -12.531 1 97.69 240 ASP A C 1
ATOM 1842 O O . ASP A 1 240 ? 4.359 31.188 -11.539 1 97.69 240 ASP A O 1
ATOM 1846 N N . TYR A 1 241 ? 2.568 32.188 -12.516 1 98.31 241 TYR A N 1
ATOM 1847 C CA . TYR A 1 241 ? 1.939 32.5 -11.234 1 98.31 241 TYR A CA 1
ATOM 1848 C C . TYR A 1 241 ? 1.614 31.219 -10.461 1 98.31 241 TYR A C 1
ATOM 1850 O O . TYR A 1 241 ? 1.938 31.109 -9.273 1 98.31 241 TYR A O 1
ATOM 1858 N N . LEU A 1 242 ? 1.028 30.281 -11.109 1 98.31 242 LEU A N 1
ATOM 1859 C CA . LEU A 1 242 ? 0.639 29.031 -10.469 1 98.31 242 LEU A CA 1
ATOM 1860 C C . LEU A 1 242 ? 1.868 28.219 -10.062 1 98.31 242 LEU A C 1
ATOM 1862 O O . LEU A 1 242 ? 1.895 27.625 -8.984 1 98.31 242 LEU A O 1
ATOM 1866 N N . MET A 1 243 ? 2.871 28.203 -10.93 1 98.12 243 MET A N 1
ATOM 1867 C CA . MET A 1 243 ? 4.113 27.516 -10.602 1 98.12 243 MET A CA 1
ATOM 1868 C C . MET A 1 243 ? 4.746 28.094 -9.336 1 98.12 243 MET A C 1
ATOM 1870 O O . MET A 1 243 ? 5.211 27.344 -8.469 1 98.12 243 MET A O 1
ATOM 1874 N N . GLU A 1 244 ? 4.695 29.359 -9.266 1 97.31 244 GLU A N 1
ATOM 1875 C CA . GLU A 1 244 ? 5.285 30.047 -8.117 1 97.31 244 GLU A CA 1
ATOM 1876 C C . GLU A 1 244 ? 4.547 29.688 -6.828 1 97.31 244 GLU A C 1
ATOM 1878 O O . GLU A 1 244 ? 5.172 29.484 -5.785 1 97.31 244 GLU A O 1
ATOM 1883 N N . LEU A 1 245 ? 3.281 29.672 -6.918 1 97.19 245 LEU A N 1
ATOM 1884 C CA . LEU A 1 245 ? 2.479 29.328 -5.746 1 97.19 245 LEU A CA 1
ATOM 1885 C C . LEU A 1 245 ? 2.768 27.906 -5.273 1 97.19 245 LEU A C 1
ATOM 1887 O O . LEU A 1 245 ? 2.842 27.656 -4.07 1 97.19 245 LEU A O 1
ATOM 1891 N N . PHE A 1 246 ? 2.951 27.016 -6.238 1 97.62 246 PHE A N 1
ATOM 1892 C CA . PHE A 1 246 ? 3.283 25.641 -5.895 1 97.62 246 PHE A CA 1
ATOM 1893 C C . PHE A 1 246 ? 4.617 25.578 -5.164 1 97.62 246 PHE A C 1
ATOM 1895 O O . PHE A 1 246 ? 4.73 24.922 -4.125 1 97.62 246 PHE A O 1
ATOM 1902 N N . TRP A 1 247 ? 5.594 26.172 -5.719 1 96 247 TRP A N 1
ATOM 1903 C CA . TRP A 1 247 ? 6.938 26.094 -5.148 1 96 247 TRP A CA 1
ATOM 1904 C C . TRP A 1 247 ? 6.977 26.719 -3.76 1 96 247 TRP A C 1
ATOM 1906 O O . TRP A 1 247 ? 7.625 26.188 -2.854 1 96 247 TRP A O 1
ATOM 1916 N N . GLN A 1 248 ? 6.223 27.734 -3.533 1 93.38 248 GLN A N 1
ATOM 1917 C CA . GLN A 1 248 ? 6.289 28.5 -2.293 1 93.38 248 GLN A CA 1
ATOM 1918 C C . GLN A 1 248 ? 5.453 27.844 -1.197 1 93.38 248 GLN A C 1
ATOM 1920 O O . GLN A 1 248 ? 5.918 27.688 -0.066 1 93.38 248 GLN A O 1
ATOM 1925 N N . HIS A 1 249 ? 4.277 27.438 -1.554 1 94.44 249 HIS A N 1
ATOM 1926 C CA . HIS A 1 249 ? 3.328 27.094 -0.499 1 94.44 249 HIS A CA 1
ATOM 1927 C C . HIS A 1 249 ? 3.145 25.594 -0.377 1 94.44 249 HIS A C 1
ATOM 1929 O O . HIS A 1 249 ? 2.588 25.109 0.61 1 94.44 249 HIS A O 1
ATOM 1935 N N . TYR A 1 250 ? 3.533 24.875 -1.369 1 96.38 250 TYR A N 1
ATOM 1936 C CA . TYR A 1 250 ? 3.396 23.422 -1.295 1 96.38 250 TYR A CA 1
ATOM 1937 C C . TYR A 1 250 ? 4.762 22.766 -1.176 1 96.38 250 TYR A C 1
ATOM 1939 O O . TYR A 1 250 ? 5.117 22.25 -0.112 1 96.38 250 TYR A O 1
ATOM 1947 N N . ASN A 1 251 ? 5.605 22.938 -2.217 1 95.81 251 ASN A N 1
ATOM 1948 C CA . ASN A 1 251 ? 6.898 22.266 -2.277 1 95.81 251 ASN A CA 1
ATOM 1949 C C . ASN A 1 251 ? 7.895 22.859 -1.289 1 95.81 251 ASN A C 1
ATOM 1951 O O . ASN A 1 251 ? 8.906 22.234 -0.967 1 95.81 251 ASN A O 1
ATOM 1955 N N . GLY A 1 252 ? 7.59 24.078 -0.798 1 92.12 252 GLY A N 1
ATOM 1956 C CA . GLY A 1 252 ? 8.406 24.703 0.232 1 92.12 252 GLY A CA 1
ATOM 1957 C C . GLY A 1 252 ? 8.188 24.109 1.607 1 92.12 252 GLY A C 1
ATOM 1958 O O . GLY A 1 252 ? 9.039 24.234 2.488 1 92.12 252 GLY A O 1
ATOM 1959 N N . VAL A 1 253 ? 7.082 23.438 1.764 1 94.06 253 VAL A N 1
ATOM 1960 C CA . VAL A 1 253 ? 6.746 22.812 3.043 1 94.06 253 VAL A CA 1
ATOM 1961 C C . VAL A 1 253 ? 7.191 21.359 3.045 1 94.06 253 VAL A C 1
ATOM 1963 O O . VAL A 1 253 ? 7.926 20.922 3.936 1 94.06 253 VAL A O 1
ATOM 1966 N N . LEU A 1 254 ? 6.719 20.594 2.08 1 94.12 254 LEU A N 1
ATOM 1967 C CA . LEU A 1 254 ? 7.156 19.219 1.856 1 94.12 254 LEU A CA 1
ATOM 1968 C C . LEU A 1 254 ? 7.852 19.078 0.505 1 94.12 254 LEU A C 1
ATOM 1970 O O . LEU A 1 254 ? 7.254 19.359 -0.535 1 94.12 254 LEU A O 1
ATOM 1974 N N . HIS A 1 255 ? 9.023 18.672 0.532 1 93.56 255 HIS A N 1
ATOM 1975 C CA . HIS A 1 255 ? 9.828 18.594 -0.683 1 93.56 255 HIS A CA 1
ATOM 1976 C C . HIS A 1 255 ? 9.484 17.344 -1.486 1 93.56 255 HIS A C 1
ATOM 1978 O O . HIS A 1 255 ? 10.07 16.281 -1.273 1 93.56 255 HIS A O 1
ATOM 1984 N N . VAL A 1 256 ? 8.656 17.562 -2.48 1 95.56 256 VAL A N 1
ATOM 1985 C CA . VAL A 1 256 ? 8.18 16.438 -3.273 1 95.56 256 VAL A CA 1
ATOM 1986 C C . VAL A 1 256 ? 8.883 16.422 -4.629 1 95.56 256 VAL A C 1
ATOM 1988 O O . VAL A 1 256 ? 9.18 15.359 -5.168 1 95.56 256 VAL A O 1
ATOM 1991 N N . VAL A 1 257 ? 9.117 17.625 -5.184 1 96.75 257 VAL A N 1
ATOM 1992 C CA . VAL A 1 257 ? 9.703 17.766 -6.512 1 96.75 257 VAL A CA 1
ATOM 1993 C C . VAL A 1 257 ? 10.984 18.609 -6.422 1 96.75 257 VAL A C 1
ATOM 1995 O O . VAL A 1 257 ? 10.992 19.672 -5.805 1 96.75 257 VAL A O 1
ATOM 1998 N N . HIS A 1 258 ? 12 18.062 -6.988 1 94.25 258 HIS A N 1
ATOM 1999 C CA . HIS A 1 258 ? 13.227 18.859 -7.102 1 94.25 258 HIS A CA 1
ATOM 2000 C C . HIS A 1 258 ? 13.086 19.922 -8.18 1 94.25 258 HIS A C 1
ATOM 2002 O O . HIS A 1 258 ? 13.141 19.609 -9.375 1 94.25 258 HIS A O 1
ATOM 2008 N N . GLN A 1 259 ? 13.133 21.156 -7.82 1 94.31 259 GLN A N 1
ATOM 2009 C CA . GLN A 1 259 ? 12.75 22.266 -8.688 1 94.31 259 GLN A CA 1
ATOM 2010 C C . GLN A 1 259 ? 13.727 22.422 -9.852 1 94.31 259 GLN A C 1
ATOM 2012 O O . GLN A 1 259 ? 13.312 22.531 -11.008 1 94.31 259 GLN A O 1
ATOM 2017 N N . GLU A 1 260 ? 15.008 22.391 -9.547 1 92.88 260 GLU A N 1
ATOM 2018 C CA . GLU A 1 260 ? 16.016 22.609 -10.594 1 92.88 260 GLU A CA 1
ATOM 2019 C C . GLU A 1 260 ? 15.992 21.469 -11.617 1 92.88 260 GLU A C 1
ATOM 2021 O O . GLU A 1 260 ? 16.047 21.719 -12.82 1 92.88 260 GLU A O 1
ATOM 2026 N N . ALA A 1 261 ? 15.914 20.281 -11.117 1 93.69 261 ALA A N 1
ATOM 2027 C CA . ALA A 1 261 ? 15.891 19.125 -12.016 1 93.69 261 ALA A CA 1
ATOM 2028 C C . ALA A 1 261 ? 14.633 19.125 -12.875 1 93.69 261 ALA A C 1
ATOM 2030 O O . ALA A 1 261 ? 14.68 18.781 -14.062 1 93.69 261 ALA A O 1
ATOM 2031 N N . PHE A 1 262 ? 13.523 19.531 -12.32 1 96 262 PHE A N 1
ATOM 2032 C CA . PHE A 1 262 ? 12.258 19.641 -13.031 1 96 262 PHE A CA 1
ATOM 2033 C C . PHE A 1 262 ? 12.352 20.625 -14.18 1 96 262 PHE A C 1
ATOM 2035 O O . PHE A 1 262 ? 11.969 20.328 -15.312 1 96 262 PHE A O 1
ATOM 2042 N N . ASN A 1 263 ? 12.898 21.75 -13.883 1 95.88 263 ASN A N 1
ATOM 2043 C CA . ASN A 1 263 ? 12.992 22.812 -14.883 1 95.88 263 ASN A CA 1
ATOM 2044 C C . ASN A 1 263 ? 13.984 22.453 -15.992 1 95.88 263 ASN A C 1
ATOM 2046 O O . ASN A 1 263 ? 13.734 22.734 -17.172 1 95.88 263 ASN A O 1
ATOM 2050 N N . GLU A 1 264 ? 15.062 21.844 -15.602 1 95.31 264 GLU A N 1
ATOM 2051 C CA . GLU A 1 264 ? 16.062 21.453 -16.594 1 95.31 264 GLU A CA 1
ATOM 2052 C C . GLU A 1 264 ? 15.508 20.406 -17.547 1 95.31 264 GLU A C 1
ATOM 2054 O O . GLU A 1 264 ? 15.688 20.516 -18.766 1 95.31 264 GLU A O 1
ATOM 2059 N N . ASP A 1 265 ? 14.852 19.438 -16.969 1 93.94 265 ASP A N 1
ATOM 2060 C CA . ASP A 1 265 ? 14.273 18.391 -17.812 1 93.94 265 ASP A CA 1
ATOM 2061 C C . ASP A 1 265 ? 13.164 18.938 -18.703 1 93.94 265 ASP A C 1
ATOM 2063 O O . ASP A 1 265 ? 13.031 18.547 -19.859 1 93.94 265 ASP A O 1
ATOM 2067 N N . ARG A 1 266 ? 12.383 19.844 -18.203 1 93.88 266 ARG A N 1
ATOM 2068 C CA . ARG A 1 266 ? 11.32 20.469 -18.984 1 93.88 266 ARG A CA 1
ATOM 2069 C C . ARG A 1 266 ? 11.898 21.25 -20.156 1 93.88 266 ARG A C 1
ATOM 2071 O O . ARG A 1 266 ? 11.406 21.141 -21.281 1 93.88 266 ARG A O 1
ATOM 2078 N N . GLU A 1 267 ? 12.938 21.953 -19.906 1 94.5 267 GLU A N 1
ATOM 2079 C CA . GLU A 1 267 ? 13.555 22.797 -20.922 1 94.5 267 GLU A CA 1
ATOM 2080 C C . GLU A 1 267 ? 14.242 21.953 -22 1 94.5 267 GLU A C 1
ATOM 2082 O O . GLU A 1 267 ? 14.227 22.297 -23.172 1 94.5 267 GLU A O 1
ATOM 2087 N N . HIS A 1 268 ? 14.82 20.859 -21.594 1 93.38 268 HIS A N 1
ATOM 2088 C CA . HIS A 1 268 ? 15.602 20.062 -22.516 1 93.38 268 HIS A CA 1
ATOM 2089 C C . HIS A 1 268 ? 14.773 18.906 -23.078 1 93.38 268 HIS A C 1
ATOM 2091 O O . HIS A 1 268 ? 15.289 18.078 -23.828 1 93.38 268 HIS A O 1
ATOM 2097 N N . GLY A 1 269 ? 13.625 18.75 -22.625 1 87.25 269 GLY A N 1
ATOM 2098 C CA . GLY A 1 269 ? 12.742 17.719 -23.156 1 87.25 269 GLY A CA 1
ATOM 2099 C C . GLY A 1 269 ? 13.047 16.328 -22.609 1 87.25 269 GLY A C 1
ATOM 2100 O O . GLY A 1 269 ? 12.766 15.328 -23.25 1 87.25 269 GLY A O 1
ATOM 2101 N N . ARG A 1 270 ? 13.703 16.297 -21.484 1 87.19 270 ARG A N 1
ATOM 2102 C CA . ARG A 1 270 ? 13.992 15.031 -20.828 1 87.19 270 ARG A CA 1
ATOM 2103 C C . ARG A 1 270 ? 12.852 14.617 -19.906 1 87.19 270 ARG A C 1
ATOM 2105 O O . ARG A 1 270 ? 12.062 15.461 -19.484 1 87.19 270 ARG A O 1
ATOM 2112 N N . THR A 1 271 ? 12.781 13.289 -19.594 1 86.25 271 THR A N 1
ATOM 2113 C CA . THR A 1 271 ? 11.633 12.805 -18.844 1 86.25 271 THR A CA 1
ATOM 2114 C C . THR A 1 271 ? 12.086 12.109 -17.562 1 86.25 271 THR A C 1
ATOM 2116 O O . THR A 1 271 ? 11.297 11.406 -16.922 1 86.25 271 THR A O 1
ATOM 2119 N N . GLN A 1 272 ? 13.234 12.328 -17.172 1 88.19 272 GLN A N 1
ATOM 2120 C CA . GLN A 1 272 ? 13.734 11.672 -15.969 1 88.19 272 GLN A CA 1
ATOM 2121 C C . GLN A 1 272 ? 13.094 12.273 -14.719 1 88.19 272 GLN A C 1
ATOM 2123 O O . GLN A 1 272 ? 12.711 11.539 -13.805 1 88.19 272 GLN A O 1
ATOM 2128 N N . PHE A 1 273 ? 13 13.602 -14.742 1 92.88 273 PHE A N 1
ATOM 2129 C CA . PHE A 1 273 ? 12.469 14.266 -13.555 1 92.88 273 PHE A CA 1
ATOM 2130 C C . PHE A 1 273 ? 11.289 15.156 -13.922 1 92.88 273 PHE A C 1
ATOM 2132 O O . PHE A 1 273 ? 10.844 15.969 -13.109 1 92.88 273 PHE A O 1
ATOM 2139 N N . TYR A 1 274 ? 10.852 15.008 -15.195 1 93.44 274 TYR A N 1
ATOM 2140 C CA . TYR A 1 274 ? 9.719 15.789 -15.68 1 93.44 274 TYR A CA 1
ATOM 2141 C C . TYR A 1 274 ? 8.75 14.914 -16.469 1 93.44 274 TYR A C 1
ATOM 2143 O O . TYR A 1 274 ? 9.164 14 -17.188 1 93.44 274 TYR A O 1
ATOM 2151 N N . SER A 1 275 ? 7.465 15.125 -16.266 1 92.69 275 SER A N 1
ATOM 2152 C CA . SER A 1 275 ? 6.402 14.586 -17.109 1 92.69 275 SER A CA 1
ATOM 2153 C C . SER A 1 275 ? 5.242 15.57 -17.234 1 92.69 275 SER A C 1
ATOM 2155 O O . SER A 1 275 ? 5.031 16.391 -16.344 1 92.69 275 SER A O 1
ATOM 2157 N N . GLY A 1 276 ? 4.605 15.492 -18.391 1 93.31 276 GLY A N 1
ATOM 2158 C CA . GLY A 1 276 ? 3.422 16.328 -18.547 1 93.31 276 GLY A CA 1
ATOM 2159 C C . GLY A 1 276 ? 2.398 16.125 -17.438 1 93.31 276 GLY A C 1
ATOM 2160 O O . GLY A 1 276 ? 1.78 17.078 -16.969 1 93.31 276 GLY A O 1
ATOM 2161 N N . PHE A 1 277 ? 2.244 14.906 -17.016 1 95.38 277 PHE A N 1
ATOM 2162 C CA . PHE A 1 277 ? 1.314 14.57 -15.938 1 95.38 277 PHE A CA 1
ATOM 2163 C C . PHE A 1 277 ? 1.698 15.281 -14.648 1 95.38 277 PHE A C 1
ATOM 2165 O O . PHE A 1 277 ? 0.851 15.898 -13.992 1 95.38 277 PHE A O 1
ATOM 2172 N N . LEU A 1 278 ? 2.941 15.258 -14.281 1 96.69 278 LEU A N 1
ATOM 2173 C CA . LEU A 1 278 ? 3.432 15.945 -13.094 1 96.69 278 LEU A CA 1
ATOM 2174 C C . LEU A 1 278 ? 3.219 17.453 -13.211 1 96.69 278 LEU A C 1
ATOM 2176 O O . LEU A 1 278 ? 2.789 18.109 -12.258 1 96.69 278 LEU A O 1
ATOM 2180 N N . HIS A 1 279 ? 3.502 17.953 -14.383 1 97.12 279 HIS A N 1
ATOM 2181 C CA . HIS A 1 279 ? 3.365 19.375 -14.633 1 97.12 279 HIS A CA 1
ATOM 2182 C C . HIS A 1 279 ? 1.937 19.844 -14.375 1 97.12 279 HIS A C 1
ATOM 2184 O O . HIS A 1 279 ? 1.722 20.859 -13.711 1 97.12 279 HIS A O 1
ATOM 2190 N N . VAL A 1 280 ? 1.014 19.125 -14.852 1 97.75 280 VAL A N 1
ATOM 2191 C CA . VAL A 1 280 ? -0.392 19.484 -14.695 1 97.75 280 VAL A CA 1
ATOM 2192 C C . VAL A 1 280 ? -0.794 19.375 -13.227 1 97.75 280 VAL A C 1
ATOM 2194 O O . VAL A 1 280 ? -1.55 20.203 -12.719 1 97.75 280 VAL A O 1
ATOM 2197 N N . CYS A 1 281 ? -0.316 18.344 -12.539 1 98.19 281 CYS A N 1
ATOM 2198 C CA . CYS A 1 281 ? -0.595 18.203 -11.109 1 98.19 281 CYS A CA 1
ATOM 2199 C C . CYS A 1 281 ? -0.054 19.391 -10.328 1 98.19 281 CYS A C 1
ATOM 2201 O O . CYS A 1 281 ? -0.706 19.875 -9.406 1 98.19 281 CYS A O 1
ATOM 2203 N N . ILE A 1 282 ? 1.124 19.828 -10.711 1 98.44 282 ILE A N 1
ATOM 2204 C CA . ILE A 1 282 ? 1.761 20.969 -10.055 1 98.44 282 ILE A CA 1
ATOM 2205 C C . ILE A 1 282 ? 0.909 22.219 -10.25 1 98.44 282 ILE A C 1
ATOM 2207 O O . ILE A 1 282 ? 0.663 22.969 -9.297 1 98.44 282 ILE A O 1
ATOM 2211 N N . LEU A 1 283 ? 0.448 22.406 -11.469 1 98.56 283 LEU A N 1
ATOM 2212 C CA . LEU A 1 283 ? -0.388 23.562 -11.766 1 98.56 283 LEU A CA 1
ATOM 2213 C C . LEU A 1 283 ? -1.709 23.484 -11.008 1 98.56 283 LEU A C 1
ATOM 2215 O O . LEU A 1 283 ? -2.191 24.5 -10.492 1 98.56 283 LEU A O 1
ATOM 2219 N N . ALA A 1 284 ? -2.248 22.312 -10.922 1 98.19 284 ALA A N 1
ATOM 2220 C CA . ALA A 1 284 ? -3.492 22.125 -10.18 1 98.19 284 ALA A CA 1
ATOM 2221 C C . ALA A 1 284 ? -3.309 22.469 -8.711 1 98.19 284 ALA A C 1
ATOM 2223 O O . ALA A 1 284 ? -4.18 23.078 -8.094 1 98.19 284 ALA A O 1
ATOM 2224 N N . MET A 1 285 ? -2.209 22.078 -8.188 1 98.19 285 MET A N 1
ATOM 2225 C CA . MET A 1 285 ? -1.935 22.375 -6.781 1 98.19 285 MET A CA 1
ATOM 2226 C C . MET A 1 285 ? -1.686 23.859 -6.578 1 98.19 285 MET A C 1
ATOM 2228 O O . MET A 1 285 ? -2.078 24.438 -5.555 1 98.19 285 MET A O 1
ATOM 2232 N N . GLY A 1 286 ? -1.028 24.484 -7.551 1 97.88 286 GLY A N 1
ATOM 2233 C CA . GLY A 1 286 ? -0.867 25.922 -7.492 1 97.88 286 GLY A CA 1
ATOM 2234 C C . GLY A 1 286 ? -2.188 26.672 -7.449 1 97.88 286 GLY A C 1
ATOM 2235 O O . GLY A 1 286 ? -2.322 27.672 -6.727 1 97.88 286 GLY A O 1
ATOM 2236 N N . TYR A 1 287 ? -3.145 26.172 -8.164 1 97.62 287 TYR A N 1
ATOM 2237 C CA . TYR A 1 287 ? -4.477 26.766 -8.203 1 97.62 287 TYR A CA 1
ATOM 2238 C C . TYR A 1 287 ? -5.102 26.812 -6.816 1 97.62 287 TYR A C 1
ATOM 2240 O O . TYR A 1 287 ? -5.848 27.734 -6.488 1 97.62 287 TYR A O 1
ATOM 2248 N N . ARG A 1 288 ? -4.836 25.828 -6.012 1 95.62 288 ARG A N 1
ATOM 2249 C CA . ARG A 1 288 ? -5.426 25.719 -4.68 1 95.62 288 ARG A CA 1
ATOM 2250 C C . ARG A 1 288 ? -5.055 26.938 -3.826 1 95.62 288 ARG A C 1
ATOM 2252 O O . ARG A 1 288 ? -5.852 27.375 -3 1 95.62 288 ARG A O 1
ATOM 2259 N N . HIS A 1 289 ? -3.9 27.484 -4.051 1 94.94 289 HIS A N 1
ATOM 2260 C CA . HIS A 1 289 ? -3.391 28.594 -3.238 1 94.94 289 HIS A CA 1
ATOM 2261 C C . HIS A 1 289 ? -3.537 29.922 -3.965 1 94.94 289 HIS A C 1
ATOM 2263 O O . HIS A 1 289 ? -3.08 30.953 -3.473 1 94.94 289 HIS A O 1
ATOM 2269 N N . ALA A 1 290 ? -4.199 29.891 -5.059 1 97 290 ALA A N 1
ATOM 2270 C CA . ALA A 1 290 ? -4.293 31.094 -5.887 1 97 290 ALA A CA 1
ATOM 2271 C C . ALA A 1 290 ? -5.355 32.062 -5.352 1 97 290 ALA A C 1
ATOM 2273 O O . ALA A 1 290 ? -6.262 31.641 -4.625 1 97 290 ALA A O 1
ATOM 2274 N N . ASP A 1 291 ? -5.121 33.281 -5.664 1 95.5 291 ASP A N 1
ATOM 2275 C CA . ASP A 1 291 ? -6.129 34.281 -5.375 1 95.5 291 ASP A CA 1
ATOM 2276 C C . ASP A 1 291 ? -7.355 34.125 -6.27 1 95.5 291 ASP A C 1
ATOM 2278 O O . ASP A 1 291 ? -7.312 34.438 -7.461 1 95.5 291 ASP A O 1
ATOM 2282 N N . LYS A 1 292 ? -8.406 33.781 -5.711 1 93.31 292 LYS A N 1
ATOM 2283 C CA . LYS A 1 292 ? -9.602 33.406 -6.457 1 93.31 292 LYS A CA 1
ATOM 2284 C C . LYS A 1 292 ? -10.312 34.625 -7.012 1 93.31 292 LYS A C 1
ATOM 2286 O O . LYS A 1 292 ? -11.219 34.531 -7.836 1 93.31 292 LYS A O 1
ATOM 2291 N N . SER A 1 293 ? -9.867 35.781 -6.68 1 93.5 293 SER A N 1
ATOM 2292 C CA . SER A 1 293 ? -10.469 37 -7.172 1 93.5 293 SER A CA 1
ATOM 2293 C C . SER A 1 293 ? -9.906 37.375 -8.539 1 93.5 293 SER A C 1
ATOM 2295 O O . SER A 1 293 ? -10.492 38.219 -9.25 1 93.5 293 SER A O 1
ATOM 2297 N N . ARG A 1 294 ? -8.844 36.75 -8.922 1 96.06 294 ARG A N 1
ATOM 2298 C CA . ARG A 1 294 ? -8.25 37 -10.227 1 96.06 294 ARG A CA 1
ATOM 2299 C C . ARG A 1 294 ? -9.102 36.438 -11.352 1 96.06 294 ARG A C 1
ATOM 2301 O O . ARG A 1 294 ? -9.523 35.281 -11.281 1 96.06 294 ARG A O 1
ATOM 2308 N N . PRO A 1 295 ? -9.258 37.156 -12.398 1 96.06 295 PRO A N 1
ATOM 2309 C CA . PRO A 1 295 ? -10.109 36.688 -13.484 1 96.06 295 PRO A CA 1
ATOM 2310 C C . PRO A 1 295 ? -9.562 35.438 -14.164 1 96.06 295 PRO A C 1
ATOM 2312 O O . PRO A 1 295 ? -10.328 34.562 -14.562 1 96.06 295 PRO A O 1
ATOM 2315 N N . ASP A 1 296 ? -8.305 35.406 -14.367 1 95.81 296 ASP A N 1
ATOM 2316 C CA . ASP A 1 296 ? -7.707 34.219 -15.023 1 95.81 296 ASP A CA 1
ATOM 2317 C C . ASP A 1 296 ? -7.887 32.969 -14.18 1 95.81 296 ASP A C 1
ATOM 2319 O O . ASP A 1 296 ? -8.047 31.875 -14.711 1 95.81 296 ASP A O 1
ATOM 2323 N N . ILE A 1 297 ? -7.883 33.125 -12.914 1 96.56 297 ILE A N 1
ATOM 2324 C CA . ILE A 1 297 ? -8.055 32 -12 1 96.56 297 ILE A CA 1
ATOM 2325 C C . ILE A 1 297 ? -9.531 31.594 -11.969 1 96.56 297 ILE A C 1
ATOM 2327 O O . ILE A 1 297 ? -9.844 30.391 -11.898 1 96.56 297 ILE A O 1
ATOM 2331 N N . GLN A 1 298 ? -10.414 32.5 -12.109 1 96.25 298 GLN A N 1
ATOM 2332 C CA . GLN A 1 298 ? -11.844 32.219 -12.109 1 96.25 298 GLN A CA 1
ATOM 2333 C C . GLN A 1 298 ? -12.25 31.406 -13.328 1 96.25 298 GLN A C 1
ATOM 2335 O O . GLN A 1 298 ? -13.164 30.578 -13.25 1 96.25 298 GLN A O 1
ATOM 2340 N N . ARG A 1 299 ? -11.531 31.578 -14.359 1 95.19 299 ARG A N 1
ATOM 2341 C CA . ARG A 1 299 ? -11.82 30.844 -15.586 1 95.19 299 ARG A CA 1
ATOM 2342 C C . ARG A 1 299 ? -11.516 29.359 -15.414 1 95.19 299 ARG A C 1
ATOM 2344 O O . ARG A 1 299 ? -12.094 28.516 -16.109 1 95.19 299 ARG A O 1
ATOM 2351 N N . LEU A 1 300 ? -10.594 29.062 -14.477 1 96.44 300 LEU A N 1
ATOM 2352 C CA . LEU A 1 300 ? -10.18 27.688 -14.242 1 96.44 300 LEU A CA 1
ATOM 2353 C C . LEU A 1 300 ? -11.078 27.016 -13.203 1 96.44 300 LEU A C 1
ATOM 2355 O O . LEU A 1 300 ? -11.008 25.812 -13.008 1 96.44 300 LEU A O 1
ATOM 2359 N N . ALA A 1 301 ? -11.93 27.797 -12.586 1 95.75 301 ALA A N 1
ATOM 2360 C CA . ALA A 1 301 ? -12.68 27.328 -11.43 1 95.75 301 ALA A CA 1
ATOM 2361 C C . ALA A 1 301 ? -13.812 26.406 -11.859 1 95.75 301 ALA A C 1
ATOM 2363 O O . ALA A 1 301 ? -14.477 26.641 -12.867 1 95.75 301 ALA A O 1
ATOM 2364 N N . LEU A 1 302 ? -13.922 25.312 -11.164 1 94.5 302 LEU A N 1
ATOM 2365 C CA . LEU A 1 302 ? -15.055 24.406 -11.25 1 94.5 302 LEU A CA 1
ATOM 2366 C C . LEU A 1 302 ? -15.805 24.344 -9.922 1 94.5 302 LEU A C 1
ATOM 2368 O O . LEU A 1 302 ? -15.32 24.844 -8.906 1 94.5 302 LEU A O 1
ATOM 2372 N N . PRO A 1 303 ? -16.922 23.734 -9.945 1 88.62 303 PRO A N 1
ATOM 2373 C CA . PRO A 1 303 ? -17.656 23.641 -8.688 1 88.62 303 PRO A CA 1
ATOM 2374 C C . PRO A 1 303 ? -16.906 22.812 -7.629 1 88.62 303 PRO A C 1
ATOM 2376 O O . PRO A 1 303 ? -16.062 21.984 -7.973 1 88.62 303 PRO A O 1
ATOM 2379 N N . GLU A 1 304 ? -17.188 23.062 -6.352 1 86.81 304 GLU A N 1
ATOM 2380 C CA . GLU A 1 304 ? -16.703 22.297 -5.203 1 86.81 304 GLU A CA 1
ATOM 2381 C C . GLU A 1 304 ? -15.195 22.422 -5.059 1 86.81 304 GLU A C 1
ATOM 2383 O O . GLU A 1 304 ? -14.508 21.438 -4.781 1 86.81 304 GLU A O 1
ATOM 2388 N N . ARG A 1 305 ? -14.648 23.562 -5.367 1 89.81 305 ARG A N 1
ATOM 2389 C CA . ARG A 1 305 ? -13.258 23.938 -5.145 1 89.81 305 ARG A CA 1
ATOM 2390 C C . ARG A 1 305 ? -12.328 23.219 -6.129 1 89.81 305 ARG A C 1
ATOM 2392 O O . ARG A 1 305 ? -11.109 23.281 -5.984 1 89.81 305 ARG A O 1
ATOM 2399 N N . GLU A 1 306 ? -12.945 22.562 -7.086 1 93.5 306 GLU A N 1
ATOM 2400 C CA . GLU A 1 306 ? -12.148 21.875 -8.102 1 93.5 306 GLU A CA 1
ATOM 2401 C C . GLU A 1 306 ? -11.766 22.844 -9.227 1 93.5 306 GLU A C 1
ATOM 2403 O O . GLU A 1 306 ? -12.211 23.984 -9.258 1 93.5 306 GLU A O 1
ATOM 2408 N N . SER A 1 307 ? -10.75 22.484 -10.039 1 96.56 307 SER A N 1
ATOM 2409 C CA . SER A 1 307 ? -10.32 23.25 -11.195 1 96.56 307 SER A CA 1
ATOM 2410 C C . SER A 1 307 ? -10.258 22.375 -12.445 1 96.56 307 SER A C 1
ATOM 2412 O O . SER A 1 307 ? -10.25 21.156 -12.359 1 96.56 307 SER A O 1
ATOM 2414 N N . THR A 1 308 ? -10.242 23.047 -13.602 1 96.5 308 THR A N 1
ATOM 2415 C CA . THR A 1 308 ? -10.086 22.328 -14.867 1 96.5 308 THR A CA 1
ATOM 2416 C C . THR A 1 308 ? -8.758 21.578 -14.914 1 96.5 308 THR A C 1
ATOM 2418 O O . THR A 1 308 ? -8.664 20.5 -15.508 1 96.5 308 THR A O 1
ATOM 2421 N N . LEU A 1 309 ? -7.777 22.141 -14.258 1 97.56 309 LEU A N 1
ATOM 2422 C CA . LEU A 1 309 ? -6.465 21.5 -14.195 1 97.56 309 LEU A CA 1
ATOM 2423 C C . LEU A 1 309 ? -6.512 20.219 -13.367 1 97.56 309 LEU A C 1
ATOM 2425 O O . LEU A 1 309 ? -5.93 19.203 -13.75 1 97.56 309 LEU A O 1
ATOM 2429 N N . HIS A 1 310 ? -7.211 20.312 -12.273 1 96.56 310 HIS A N 1
ATOM 2430 C CA . HIS A 1 310 ? -7.383 19.141 -11.414 1 96.56 310 HIS A CA 1
ATOM 2431 C C . HIS A 1 310 ? -8.109 18.016 -12.141 1 96.56 310 HIS A C 1
ATOM 2433 O O . HIS A 1 310 ? -7.703 16.859 -12.07 1 96.56 310 HIS A O 1
ATOM 2439 N N . ARG A 1 311 ? -9.109 18.375 -12.852 1 93.88 311 ARG A N 1
ATOM 2440 C CA . ARG A 1 311 ? -9.883 17.391 -13.609 1 93.88 311 ARG A CA 1
ATOM 2441 C C . ARG A 1 311 ? -9.031 16.766 -14.711 1 93.88 311 ARG A C 1
ATOM 2443 O O . ARG A 1 311 ? -9.117 15.562 -14.953 1 93.88 311 ARG A O 1
ATOM 2450 N N . GLU A 1 312 ? -8.305 17.609 -15.344 1 95.06 312 GLU A N 1
ATOM 2451 C CA . GLU A 1 312 ? -7.426 17.109 -16.391 1 95.06 312 GLU A CA 1
ATOM 2452 C C . GLU A 1 312 ? -6.387 16.141 -15.812 1 95.06 312 GLU A C 1
ATOM 2454 O O . GLU A 1 312 ? -6.062 15.133 -16.438 1 95.06 312 GLU A O 1
ATOM 2459 N N . ALA A 1 313 ? -5.836 16.469 -14.68 1 95 313 ALA A N 1
ATOM 2460 C CA . ALA A 1 313 ? -4.859 15.594 -14.023 1 95 313 ALA A CA 1
ATOM 2461 C C . ALA A 1 313 ? -5.465 14.234 -13.711 1 95 313 ALA A C 1
ATOM 2463 O O . ALA A 1 313 ? -4.809 13.203 -13.875 1 95 313 ALA A O 1
ATOM 2464 N N . LYS A 1 314 ? -6.68 14.156 -13.32 1 91.44 314 LYS A N 1
ATOM 2465 C CA . LYS A 1 314 ? -7.367 12.906 -13.023 1 91.44 314 LYS A CA 1
ATOM 2466 C C . LYS A 1 314 ? -7.551 12.062 -14.281 1 91.44 314 LYS A C 1
ATOM 2468 O O . LYS A 1 314 ? -7.387 10.844 -14.25 1 91.44 314 LYS A O 1
ATOM 2473 N N . TYR A 1 315 ? -7.832 12.781 -15.32 1 87.75 315 TYR A N 1
ATOM 2474 C CA . TYR A 1 315 ? -8 12.078 -16.578 1 87.75 315 TYR A CA 1
ATOM 2475 C C . TYR A 1 315 ? -6.684 11.484 -17.062 1 87.75 315 TYR A C 1
ATOM 2477 O O . TYR A 1 315 ? -6.656 10.391 -17.641 1 87.75 315 TYR A O 1
ATOM 2485 N N . MET A 1 316 ? -5.676 12.164 -16.781 1 91.44 316 MET A N 1
ATOM 2486 C CA . MET A 1 316 ? -4.355 11.711 -17.219 1 91.44 316 MET A CA 1
ATOM 2487 C C . MET A 1 316 ? -3.885 10.523 -16.391 1 91.44 316 MET A C 1
ATOM 2489 O O . MET A 1 316 ? -3.031 9.75 -16.828 1 91.44 316 MET A O 1
ATOM 2493 N N . LEU A 1 317 ? -4.441 10.375 -15.211 1 89.75 317 LEU A N 1
ATOM 2494 C CA . LEU A 1 317 ? -4.059 9.273 -14.336 1 89.75 317 LEU A CA 1
ATOM 2495 C C . LEU A 1 317 ? -4.367 7.93 -14.984 1 89.75 317 LEU A C 1
ATOM 2497 O O . LEU A 1 317 ? -3.609 6.969 -14.82 1 89.75 317 LEU A O 1
ATOM 2501 N N . ASP A 1 318 ? -5.371 7.867 -15.758 1 78.88 318 ASP A N 1
ATOM 2502 C CA . ASP A 1 318 ? -5.746 6.633 -16.453 1 78.88 318 ASP A CA 1
ATOM 2503 C C . ASP A 1 318 ? -4.637 6.164 -17.391 1 78.88 318 ASP A C 1
ATOM 2505 O O . ASP A 1 318 ? -4.312 4.977 -17.422 1 78.88 318 ASP A O 1
ATOM 2509 N N . LEU A 1 319 ? -4.152 7.117 -17.969 1 79.38 319 LEU A N 1
ATOM 2510 C CA . LEU A 1 319 ? -3.082 6.816 -18.922 1 79.38 319 LEU A CA 1
ATOM 2511 C C . LEU A 1 319 ? -1.79 6.469 -18.188 1 79.38 319 LEU A C 1
ATOM 2513 O O . LEU A 1 319 ? -1.044 5.59 -18.625 1 79.38 319 LEU A O 1
ATOM 2517 N N . GLU A 1 320 ? -1.639 7.145 -17.062 1 82.88 320 GLU A N 1
ATOM 2518 C CA . GLU A 1 320 ? -0.43 6.918 -16.281 1 82.88 320 GLU A CA 1
ATOM 2519 C C . GLU A 1 320 ? -0.406 5.508 -15.695 1 82.88 320 GLU A C 1
ATOM 2521 O O . GLU A 1 320 ? 0.661 4.906 -15.555 1 82.88 320 GLU A O 1
ATOM 2526 N N . LEU A 1 321 ? -1.517 4.93 -15.43 1 83.75 321 LEU A N 1
ATOM 2527 C CA . LEU A 1 321 ? -1.619 3.633 -14.773 1 83.75 321 LEU A CA 1
ATOM 2528 C C . LEU A 1 321 ? -1.344 2.5 -15.758 1 83.75 321 LEU A C 1
ATOM 2530 O O . LEU A 1 321 ? -1.091 1.364 -15.344 1 83.75 321 LEU A O 1
ATOM 2534 N N . GLU A 1 322 ? -1.386 2.828 -16.969 1 77.25 322 GLU A N 1
ATOM 2535 C CA . GLU A 1 322 ? -1.067 1.812 -17.969 1 77.25 322 GLU A CA 1
ATOM 2536 C C . GLU A 1 322 ? 0.428 1.508 -18 1 77.25 322 GLU A C 1
ATOM 2538 O O . GLU A 1 322 ? 0.833 0.381 -18.281 1 77.25 322 GLU A O 1
ATOM 2543 N N . CYS A 1 323 ? 1.12 2.496 -17.75 1 76.81 323 CYS A N 1
ATOM 2544 C CA . CYS A 1 323 ? 2.566 2.324 -17.656 1 76.81 323 CYS A CA 1
ATOM 2545 C C . CYS A 1 323 ? 3.139 3.166 -16.516 1 76.81 323 CYS A C 1
ATOM 2547 O O . CYS A 1 323 ? 3.908 4.098 -16.75 1 76.81 323 CYS A O 1
ATOM 2549 N N . PRO A 1 324 ? 2.789 2.646 -15.391 1 71.5 324 PRO A N 1
ATOM 2550 C CA . PRO A 1 324 ? 3.248 3.461 -14.266 1 71.5 324 PRO A CA 1
ATOM 2551 C C . PRO A 1 324 ? 4.762 3.414 -14.078 1 71.5 324 PRO A C 1
ATOM 2553 O O . PRO A 1 324 ? 5.406 2.439 -14.477 1 71.5 324 PRO A O 1
ATOM 2556 N N . GLY A 1 325 ? 5.297 4.656 -13.633 1 75.94 325 GLY A N 1
ATOM 2557 C CA . GLY A 1 325 ? 6.691 4.527 -13.234 1 75.94 325 GLY A CA 1
ATOM 2558 C C . GLY A 1 325 ? 7.449 5.84 -13.289 1 75.94 325 GLY A C 1
ATOM 2559 O O . GLY A 1 325 ? 6.934 6.844 -13.789 1 75.94 325 GLY A O 1
ATOM 2560 N N . GLY A 1 326 ? 8.461 5.824 -12.57 1 87.62 326 GLY A N 1
ATOM 2561 C CA . GLY A 1 326 ? 9.398 6.934 -12.523 1 87.62 326 GLY A CA 1
ATOM 2562 C C . GLY A 1 326 ? 9.164 7.875 -11.359 1 87.62 326 GLY A C 1
ATOM 2563 O O . GLY A 1 326 ? 8.086 7.867 -10.758 1 87.62 326 GLY A O 1
ATOM 2564 N N . ILE A 1 327 ? 10.109 8.703 -11.18 1 92.69 327 ILE A N 1
ATOM 2565 C CA . ILE A 1 327 ? 10.102 9.641 -10.062 1 92.69 327 ILE A CA 1
ATOM 2566 C C . ILE A 1 327 ? 9 10.672 -10.273 1 92.69 327 ILE A C 1
ATOM 2568 O O . ILE A 1 327 ? 8.242 10.984 -9.344 1 92.69 327 ILE A O 1
ATOM 2572 N N . PRO A 1 328 ? 8.781 11.141 -11.516 1 94.25 328 PRO A N 1
ATOM 2573 C CA . PRO A 1 328 ? 7.715 12.117 -11.719 1 94.25 328 PRO A CA 1
ATOM 2574 C C . PRO A 1 328 ? 6.332 11.562 -11.406 1 94.25 328 PRO A C 1
ATOM 2576 O O . PRO A 1 328 ? 5.465 12.281 -10.906 1 94.25 328 PRO A O 1
ATOM 2579 N N . SER A 1 329 ? 6.109 10.266 -11.672 1 94.56 329 SER A N 1
ATOM 2580 C CA . SER A 1 329 ? 4.82 9.656 -11.375 1 94.56 329 SER A CA 1
ATOM 2581 C C . SER A 1 329 ? 4.562 9.594 -9.875 1 94.56 329 SER A C 1
ATOM 2583 O O . SER A 1 329 ? 3.438 9.805 -9.422 1 94.56 329 SER A O 1
ATOM 2585 N N . VAL A 1 330 ? 5.594 9.289 -9.141 1 96.62 330 VAL A N 1
ATOM 2586 C CA . VAL A 1 330 ? 5.469 9.234 -7.691 1 96.62 330 VAL A CA 1
ATOM 2587 C C . VAL A 1 330 ? 5.078 10.609 -7.152 1 96.62 330 VAL A C 1
ATOM 2589 O O . VAL A 1 330 ? 4.117 10.734 -6.391 1 96.62 330 VAL A O 1
ATOM 2592 N N . ALA A 1 331 ? 5.781 11.602 -7.605 1 97.38 331 ALA A N 1
ATOM 2593 C CA . ALA A 1 331 ? 5.516 12.969 -7.156 1 97.38 331 ALA A CA 1
ATOM 2594 C C . ALA A 1 331 ? 4.121 13.422 -7.578 1 97.38 331 ALA A C 1
ATOM 2596 O O . ALA A 1 331 ? 3.391 14.016 -6.781 1 97.38 331 ALA A O 1
ATOM 2597 N N . ALA A 1 332 ? 3.795 13.094 -8.789 1 97.56 332 ALA A N 1
ATOM 2598 C CA . ALA A 1 332 ? 2.496 13.5 -9.32 1 97.56 332 ALA A CA 1
ATOM 2599 C C . ALA A 1 332 ? 1.357 12.867 -8.516 1 97.56 332 ALA A C 1
ATOM 2601 O O . ALA A 1 332 ? 0.366 13.531 -8.211 1 97.56 332 ALA A O 1
ATOM 2602 N N . LEU A 1 333 ? 1.527 11.633 -8.18 1 97.62 333 LEU A N 1
ATOM 2603 C CA . LEU A 1 333 ? 0.491 10.914 -7.445 1 97.62 333 LEU A CA 1
ATOM 2604 C C . LEU A 1 333 ? 0.325 11.484 -6.043 1 97.62 333 LEU A C 1
ATOM 2606 O O . LEU A 1 333 ? -0.795 11.578 -5.535 1 97.62 333 LEU A O 1
ATOM 2610 N N . LEU A 1 334 ? 1.36 11.859 -5.406 1 98.25 334 LEU A N 1
ATOM 2611 C CA . LEU A 1 334 ? 1.275 12.484 -4.09 1 98.25 334 LEU A CA 1
ATOM 2612 C C . LEU A 1 334 ? 0.521 13.805 -4.168 1 98.25 334 LEU A C 1
ATOM 2614 O O . LEU A 1 334 ? -0.371 14.07 -3.357 1 98.25 334 LEU A O 1
ATOM 2618 N N . ILE A 1 335 ? 0.906 14.57 -5.156 1 98.44 335 ILE A N 1
ATOM 2619 C CA . ILE A 1 335 ? 0.293 15.883 -5.324 1 98.44 335 ILE A CA 1
ATOM 2620 C C . ILE A 1 335 ? -1.188 15.719 -5.656 1 98.44 335 ILE A C 1
ATOM 2622 O O . ILE A 1 335 ? -2.033 16.438 -5.109 1 98.44 335 ILE A O 1
ATOM 2626 N N . LEU A 1 336 ? -1.458 14.781 -6.531 1 97.62 336 LEU A N 1
ATOM 2627 C CA . LEU A 1 336 ? -2.848 14.531 -6.898 1 97.62 336 LEU A CA 1
ATOM 2628 C C . LEU A 1 336 ? -3.654 14.055 -5.695 1 97.62 336 LEU A C 1
ATOM 2630 O O . LEU A 1 336 ? -4.816 14.422 -5.535 1 97.62 336 LEU A O 1
ATOM 2634 N N . GLY A 1 337 ? -3.037 13.188 -4.879 1 96.75 337 GLY A N 1
ATOM 2635 C CA . GLY A 1 337 ? -3.693 12.766 -3.652 1 96.75 337 GLY A CA 1
ATOM 2636 C C . GLY A 1 337 ? -4.07 13.922 -2.746 1 96.75 337 GLY A C 1
ATOM 2637 O O . GLY A 1 337 ? -5.184 13.969 -2.219 1 96.75 337 GLY A O 1
ATOM 2638 N N . ASP A 1 338 ? -3.23 14.852 -2.623 1 97.31 338 ASP A N 1
ATOM 2639 C CA . ASP A 1 338 ? -3.494 16.031 -1.812 1 97.31 338 ASP A CA 1
ATOM 2640 C C . ASP A 1 338 ? -4.586 16.906 -2.439 1 97.31 338 ASP A C 1
ATOM 2642 O O . ASP A 1 338 ? -5.359 17.547 -1.729 1 97.31 338 ASP A O 1
ATOM 2646 N N . SER A 1 339 ? -4.547 16.922 -3.766 1 97.12 339 SER A N 1
ATOM 2647 C CA . SER A 1 339 ? -5.594 17.688 -4.445 1 97.12 339 SER A CA 1
ATOM 2648 C C . SER A 1 339 ? -6.969 17.078 -4.176 1 97.12 339 SER A C 1
ATOM 2650 O O . SER A 1 339 ? -7.941 17.812 -3.982 1 97.12 339 SER A O 1
ATOM 2652 N N . GLU A 1 340 ? -7.031 15.781 -4.121 1 94.81 340 GLU A N 1
ATOM 2653 C CA . GLU A 1 340 ? -8.297 15.109 -3.854 1 94.81 340 GLU A CA 1
ATOM 2654 C C . GLU A 1 340 ? -8.773 15.375 -2.43 1 94.81 340 GLU A C 1
ATOM 2656 O O . GLU A 1 340 ? -9.961 15.648 -2.209 1 94.81 340 GLU A O 1
ATOM 2661 N N . VAL A 1 341 ? -7.91 15.352 -1.501 1 93.31 341 VAL A N 1
ATOM 2662 C CA . VAL A 1 341 ? -8.297 15.602 -0.118 1 93.31 341 VAL A CA 1
ATOM 2663 C C . VAL A 1 341 ? -8.766 17.047 0.031 1 93.31 341 VAL A C 1
ATOM 2665 O O . VAL A 1 341 ? -9.664 17.344 0.816 1 93.31 341 VAL A O 1
ATOM 2668 N N . GLY A 1 342 ? -8.148 17.922 -0.735 1 94.56 342 GLY A N 1
ATOM 2669 C CA . GLY A 1 342 ? -8.523 19.328 -0.668 1 94.56 342 GLY A CA 1
ATOM 2670 C C . GLY A 1 342 ? -9.977 19.562 -1.024 1 94.56 342 GLY A C 1
ATOM 2671 O O . GLY A 1 342 ? -10.594 20.516 -0.524 1 94.56 342 GLY A O 1
ATOM 2672 N N . VAL A 1 343 ? -10.5 18.734 -1.841 1 94.19 343 VAL A N 1
ATOM 2673 C CA . VAL A 1 343 ? -11.883 18.938 -2.271 1 94.19 343 VAL A CA 1
ATOM 2674 C C . VAL A 1 343 ? -12.797 17.984 -1.512 1 94.19 343 VAL A C 1
ATOM 2676 O O . VAL A 1 343 ? -13.969 17.828 -1.872 1 94.19 343 VAL A O 1
ATOM 2679 N N . GLY A 1 344 ? -12.289 17.297 -0.554 1 90.12 344 GLY A N 1
ATOM 2680 C CA . GLY A 1 344 ? -13.109 16.5 0.342 1 90.12 344 GLY A CA 1
ATOM 2681 C C . GLY A 1 344 ? -13.18 15.039 -0.064 1 90.12 344 GLY A C 1
ATOM 2682 O O . GLY A 1 344 ? -13.953 14.266 0.509 1 90.12 344 GLY A O 1
ATOM 2683 N N . ARG A 1 345 ? -12.406 14.641 -1.015 1 90 345 ARG A N 1
ATOM 2684 C CA . ARG A 1 345 ? -12.391 13.25 -1.461 1 90 345 ARG A CA 1
ATOM 2685 C C . ARG A 1 345 ? -11.195 12.5 -0.874 1 90 345 ARG A C 1
ATOM 2687 O O . ARG A 1 345 ? -10.227 12.203 -1.581 1 90 345 ARG A O 1
ATOM 2694 N N . ASP A 1 346 ? -11.336 12.062 0.339 1 90.38 346 ASP A N 1
ATOM 2695 C CA . ASP A 1 346 ? -10.266 11.43 1.103 1 90.38 346 ASP A CA 1
ATOM 2696 C C . ASP A 1 346 ? -9.93 10.055 0.542 1 90.38 346 ASP A C 1
ATOM 2698 O O . ASP A 1 346 ? -8.758 9.664 0.5 1 90.38 346 ASP A O 1
ATOM 2702 N N . ASN A 1 347 ? -10.914 9.375 0.088 1 89.06 347 ASN A N 1
ATOM 2703 C CA . ASN A 1 347 ? -10.695 7.988 -0.308 1 89.06 347 ASN A CA 1
ATOM 2704 C C . ASN A 1 347 ? -9.844 7.895 -1.572 1 89.06 347 ASN A C 1
ATOM 2706 O O . ASN A 1 347 ? -8.852 7.168 -1.602 1 89.06 347 ASN A O 1
ATOM 2710 N N . PRO A 1 348 ? -10.211 8.648 -2.617 1 91.38 348 PRO A N 1
ATOM 2711 C CA . PRO A 1 348 ? -9.297 8.664 -3.766 1 91.38 348 PRO A CA 1
ATOM 2712 C C . PRO A 1 348 ? -7.91 9.18 -3.41 1 91.38 348 PRO A C 1
ATOM 2714 O O . PRO A 1 348 ? -6.906 8.672 -3.922 1 91.38 348 PRO A O 1
ATOM 2717 N N . GLY A 1 349 ? -7.93 10.242 -2.58 1 94.69 349 GLY A N 1
ATOM 2718 C CA . GLY A 1 349 ? -6.633 10.758 -2.158 1 94.69 349 GLY A CA 1
ATOM 2719 C C . GLY A 1 349 ? -5.777 9.719 -1.462 1 94.69 349 GLY A C 1
ATOM 2720 O O . GLY A 1 349 ? -4.586 9.586 -1.755 1 94.69 349 GLY A O 1
ATOM 2721 N N . TRP A 1 350 ? -6.43 8.961 -0.574 1 94.56 350 TRP A N 1
ATOM 2722 C CA . TRP A 1 350 ? -5.77 7.867 0.127 1 94.56 350 TRP A CA 1
ATOM 2723 C C . TRP A 1 350 ? -5.246 6.824 -0.858 1 94.56 350 TRP A C 1
ATOM 2725 O O . TRP A 1 350 ? -4.125 6.336 -0.716 1 94.56 350 TRP A O 1
ATOM 2735 N N . MET A 1 351 ? -6 6.547 -1.849 1 94.62 351 MET A N 1
ATOM 2736 C CA . MET A 1 351 ? -5.637 5.555 -2.859 1 94.62 351 MET A CA 1
ATOM 2737 C C . MET A 1 351 ? -4.453 6.035 -3.693 1 94.62 351 MET A C 1
ATOM 2739 O O . MET A 1 351 ? -3.508 5.281 -3.928 1 94.62 351 MET A O 1
ATOM 2743 N N . TYR A 1 352 ? -4.484 7.285 -4.141 1 96.06 352 TYR A N 1
ATOM 2744 C CA . TYR A 1 352 ? -3.42 7.824 -4.984 1 96.06 352 TYR A CA 1
ATOM 2745 C C . TYR A 1 352 ? -2.104 7.898 -4.219 1 96.06 352 TYR A C 1
ATOM 2747 O O . TYR A 1 352 ? -1.043 7.582 -4.766 1 96.06 352 TYR A O 1
ATOM 2755 N N . ALA A 1 353 ? -2.199 8.32 -2.98 1 97.25 353 ALA A N 1
ATOM 2756 C CA . ALA A 1 353 ? -0.989 8.32 -2.164 1 97.25 353 ALA A CA 1
ATOM 2757 C C . ALA A 1 353 ? -0.413 6.918 -2.031 1 97.25 353 ALA A C 1
ATOM 2759 O O . ALA A 1 353 ? 0.805 6.73 -2.082 1 97.25 353 ALA A O 1
ATOM 2760 N N . GLY A 1 354 ? -1.289 5.98 -1.855 1 96.25 354 GLY A N 1
ATOM 2761 C CA . GLY A 1 354 ? -0.848 4.594 -1.786 1 96.25 354 GLY A CA 1
ATOM 2762 C C . GLY A 1 354 ? -0.185 4.117 -3.064 1 96.25 354 GLY A C 1
ATOM 2763 O O . GLY A 1 354 ? 0.789 3.361 -3.02 1 96.25 354 GLY A O 1
ATOM 2764 N N . MET A 1 355 ? -0.741 4.496 -4.184 1 95.88 355 MET A N 1
ATOM 2765 C CA . MET A 1 355 ? -0.135 4.156 -5.469 1 95.88 355 MET A CA 1
ATOM 2766 C C . MET A 1 355 ? 1.286 4.699 -5.562 1 95.88 355 MET A C 1
ATOM 2768 O O . MET A 1 355 ? 2.182 4.027 -6.078 1 95.88 355 MET A O 1
ATOM 2772 N N . ALA A 1 356 ? 1.44 5.922 -5.09 1 97.44 356 ALA A N 1
ATOM 2773 C CA . ALA A 1 356 ? 2.771 6.523 -5.086 1 97.44 356 ALA A CA 1
ATOM 2774 C C . ALA A 1 356 ? 3.746 5.691 -4.254 1 97.44 356 ALA A C 1
ATOM 2776 O O . ALA A 1 356 ? 4.879 5.445 -4.676 1 97.44 356 ALA A O 1
ATOM 2777 N N . MET A 1 357 ? 3.303 5.266 -3.145 1 96.88 357 MET A N 1
ATOM 2778 C CA . MET A 1 357 ? 4.148 4.492 -2.24 1 96.88 357 MET A CA 1
ATOM 2779 C C . MET A 1 357 ? 4.5 3.137 -2.848 1 96.88 357 MET A C 1
ATOM 2781 O O . MET A 1 357 ? 5.625 2.656 -2.699 1 96.88 357 MET A O 1
ATOM 2785 N N . ARG A 1 358 ? 3.58 2.564 -3.449 1 95.62 358 ARG A N 1
ATOM 2786 C CA . ARG A 1 358 ? 3.842 1.289 -4.105 1 95.62 358 ARG A CA 1
ATOM 2787 C C . ARG A 1 358 ? 4.82 1.459 -5.262 1 95.62 358 ARG A C 1
ATOM 2789 O O . ARG A 1 358 ? 5.684 0.605 -5.484 1 95.62 358 ARG A O 1
ATOM 2796 N N . LEU A 1 359 ? 4.668 2.531 -5.969 1 94.94 359 LEU A N 1
ATOM 2797 C CA . LEU A 1 359 ? 5.605 2.832 -7.043 1 94.94 359 LEU A CA 1
ATOM 2798 C C . LEU A 1 359 ? 7.008 3.068 -6.492 1 94.94 359 LEU A C 1
ATOM 2800 O O . LEU A 1 359 ? 8 2.766 -7.156 1 94.94 359 LEU A O 1
ATOM 2804 N N . CYS A 1 360 ? 7.035 3.631 -5.344 1 94.69 360 CYS A N 1
ATOM 2805 C CA . CYS A 1 360 ? 8.32 3.85 -4.684 1 94.69 360 CYS A CA 1
ATOM 2806 C C . CYS A 1 360 ? 9.086 2.543 -4.547 1 94.69 360 CYS A C 1
ATOM 2808 O O . CYS A 1 360 ? 10.289 2.496 -4.809 1 94.69 360 CYS A O 1
ATOM 2810 N N . PHE A 1 361 ? 8.43 1.454 -4.188 1 92.94 361 PHE A N 1
ATOM 2811 C CA . PHE A 1 361 ? 9.055 0.142 -4.07 1 92.94 361 PHE A CA 1
ATOM 2812 C C . PHE A 1 361 ? 9.367 -0.434 -5.445 1 92.94 361 PHE A C 1
ATOM 2814 O O . PHE A 1 361 ? 10.391 -1.102 -5.625 1 92.94 361 PHE A O 1
ATOM 2821 N N . ASP A 1 362 ? 8.547 -0.126 -6.348 1 92.94 362 ASP A N 1
ATOM 2822 C CA . ASP A 1 362 ? 8.695 -0.641 -7.707 1 92.94 362 ASP A CA 1
ATOM 2823 C C . ASP A 1 362 ? 9.961 -0.1 -8.367 1 92.94 362 ASP A C 1
ATOM 2825 O O . ASP A 1 362 ? 10.664 -0.833 -9.062 1 92.94 362 ASP A O 1
ATOM 2829 N N . ILE A 1 363 ? 10.219 1.153 -8.141 1 90.75 363 ILE A N 1
ATOM 2830 C CA . ILE A 1 363 ? 11.344 1.761 -8.836 1 90.75 363 ILE A CA 1
ATOM 2831 C C . ILE A 1 363 ? 12.578 1.756 -7.926 1 90.75 363 ILE A C 1
ATOM 2833 O O . ILE A 1 363 ? 13.602 2.354 -8.258 1 90.75 363 ILE A O 1
ATOM 2837 N N . GLY A 1 364 ? 12.5 1.206 -6.75 1 90.19 364 GLY A N 1
ATOM 2838 C CA . GLY A 1 364 ? 13.648 0.927 -5.906 1 90.19 364 GLY A CA 1
ATOM 2839 C C . GLY A 1 364 ? 14.102 2.131 -5.102 1 90.19 364 GLY A C 1
ATOM 2840 O O . GLY A 1 364 ? 15.281 2.248 -4.762 1 90.19 364 GLY A O 1
ATOM 2841 N N . LEU A 1 365 ? 13.203 3.062 -4.773 1 91.5 365 LEU A N 1
ATOM 2842 C CA . LEU A 1 365 ? 13.594 4.238 -4.004 1 91.5 365 LEU A CA 1
ATOM 2843 C C . LEU A 1 365 ? 13.922 3.859 -2.562 1 91.5 365 LEU A C 1
ATOM 2845 O O . LEU A 1 365 ? 14.625 4.594 -1.866 1 91.5 365 LEU A O 1
ATOM 2849 N N . HIS A 1 366 ? 13.414 2.77 -2.062 1 89.75 366 HIS A N 1
ATOM 2850 C CA . HIS A 1 366 ? 13.586 2.346 -0.679 1 89.75 366 HIS A CA 1
ATOM 2851 C C . HIS A 1 366 ? 14.984 1.79 -0.445 1 89.75 366 HIS A C 1
ATOM 2853 O O . HIS A 1 366 ? 15.383 1.542 0.698 1 89.75 366 HIS A O 1
ATOM 2859 N N . LEU A 1 367 ? 15.727 1.694 -1.521 1 86.25 367 LEU A N 1
ATOM 2860 C CA . LEU A 1 367 ? 17.062 1.108 -1.442 1 86.25 367 LEU A CA 1
ATOM 2861 C C . LEU A 1 367 ? 18.141 2.193 -1.392 1 86.25 367 LEU A C 1
ATOM 2863 O O . LEU A 1 367 ? 17.875 3.34 -1.772 1 86.25 367 LEU A O 1
ATOM 2867 N N . ASP A 1 368 ? 19.234 1.745 -0.927 1 77.94 368 ASP A N 1
ATOM 2868 C CA . ASP A 1 368 ? 20.391 2.637 -0.981 1 77.94 368 ASP A CA 1
ATOM 2869 C C . ASP A 1 368 ? 20.969 2.701 -2.393 1 77.94 368 ASP A C 1
ATOM 2871 O O . ASP A 1 368 ? 21.469 1.701 -2.908 1 77.94 368 ASP A O 1
ATOM 2875 N N . SER A 1 369 ? 20.906 3.775 -2.941 1 74.94 369 SER A N 1
ATOM 2876 C CA . SER A 1 369 ? 21.344 3.947 -4.32 1 74.94 369 SER A CA 1
ATOM 2877 C C . SER A 1 369 ? 22.781 4.484 -4.379 1 74.94 369 SER A C 1
ATOM 2879 O O . SER A 1 369 ? 23.266 4.828 -5.453 1 74.94 369 SER A O 1
ATOM 2881 N N . SER A 1 370 ? 23.438 4.512 -3.326 1 71.38 370 SER A N 1
ATOM 2882 C CA . SER A 1 370 ? 24.766 5.113 -3.291 1 71.38 370 SER A CA 1
ATOM 2883 C C . SER A 1 370 ? 25.766 4.305 -4.121 1 71.38 370 SER A C 1
ATOM 2885 O O . SER A 1 370 ? 26.719 4.859 -4.668 1 71.38 370 SER A O 1
ATOM 2887 N N . ARG A 1 371 ? 25.5 3.104 -4.301 1 66.94 371 ARG A N 1
ATOM 2888 C CA . ARG A 1 371 ? 26.438 2.254 -5.016 1 66.94 371 ARG A CA 1
ATOM 2889 C C . ARG A 1 371 ? 25.891 1.86 -6.383 1 66.94 371 ARG A C 1
ATOM 2891 O O . ARG A 1 371 ? 26.453 0.98 -7.047 1 66.94 371 ARG A O 1
ATOM 2898 N N . ALA A 1 372 ? 24.844 2.5 -6.777 1 70.75 372 ALA A N 1
ATOM 2899 C CA . ALA A 1 372 ? 24.188 2.094 -8.016 1 70.75 372 ALA A CA 1
ATOM 2900 C C . ALA A 1 372 ? 24.797 2.818 -9.219 1 70.75 372 ALA A C 1
ATOM 2902 O O . ALA A 1 372 ? 24.281 2.699 -10.336 1 70.75 372 ALA A O 1
ATOM 2903 N N . GLY A 1 373 ? 25.797 3.596 -9.023 1 75.56 373 GLY A N 1
ATOM 2904 C CA . GLY A 1 373 ? 26.453 4.285 -10.133 1 75.56 373 GLY A CA 1
ATOM 2905 C C . GLY A 1 373 ? 25.641 5.473 -10.633 1 75.56 373 GLY A C 1
ATOM 2906 O O . GLY A 1 373 ? 25.812 5.898 -11.781 1 75.56 373 GLY A O 1
ATOM 2907 N N . LEU A 1 374 ? 24.812 5.945 -9.836 1 81.44 374 LEU A N 1
ATOM 2908 C CA . LEU A 1 374 ? 23.984 7.09 -10.203 1 81.44 374 LEU A CA 1
ATOM 2909 C C . LEU A 1 374 ? 24.688 8.398 -9.844 1 81.44 374 LEU A C 1
ATOM 2911 O O . LEU A 1 374 ? 25.594 8.414 -9.008 1 81.44 374 LEU A O 1
ATOM 2915 N N . SER A 1 375 ? 24.281 9.445 -10.578 1 86 375 SER A N 1
ATOM 2916 C CA . SER A 1 375 ? 24.797 10.766 -10.227 1 86 375 SER A CA 1
ATOM 2917 C C . SER A 1 375 ? 24.328 11.188 -8.836 1 86 375 SER A C 1
ATOM 2919 O O . SER A 1 375 ? 23.281 10.75 -8.367 1 86 375 SER A O 1
ATOM 2921 N N . GLN A 1 376 ? 25.156 11.984 -8.219 1 84.44 376 GLN A N 1
ATOM 2922 C CA . GLN A 1 376 ? 24.812 12.461 -6.887 1 84.44 376 GLN A CA 1
ATOM 2923 C C . GLN A 1 376 ? 23.469 13.164 -6.883 1 84.44 376 GLN A C 1
ATOM 2925 O O . GLN A 1 376 ? 22.672 13.016 -5.945 1 84.44 376 GLN A O 1
ATOM 2930 N N . ARG A 1 377 ? 23.25 13.891 -7.871 1 86.12 377 ARG A N 1
ATOM 2931 C CA . ARG A 1 377 ? 21.969 14.586 -7.984 1 86.12 377 ARG A CA 1
ATOM 2932 C C . ARG A 1 377 ? 20.812 13.602 -8.031 1 86.12 377 ARG A C 1
ATOM 2934 O O . ARG A 1 377 ? 19.781 13.812 -7.383 1 86.12 377 ARG A O 1
ATOM 2941 N N . GLU A 1 378 ? 21.016 12.617 -8.797 1 87.62 378 GLU A N 1
ATOM 2942 C CA . GLU A 1 378 ? 19.953 11.609 -8.898 1 87.62 378 GLU A CA 1
ATOM 2943 C C . GLU A 1 378 ? 19.75 10.906 -7.562 1 87.62 378 GLU A C 1
ATOM 2945 O O . GLU A 1 378 ? 18.609 10.617 -7.184 1 87.62 378 GLU A O 1
ATOM 2950 N N . ILE A 1 379 ? 20.781 10.648 -6.891 1 86.69 379 ILE A N 1
ATOM 2951 C CA . ILE A 1 379 ? 20.703 10.016 -5.582 1 86.69 379 ILE A CA 1
ATOM 2952 C C . ILE A 1 379 ? 19.938 10.922 -4.621 1 86.69 379 ILE A C 1
ATOM 2954 O O . ILE A 1 379 ? 19.062 10.453 -3.879 1 86.69 379 ILE A O 1
ATOM 2958 N N . ASP A 1 380 ? 20.234 12.18 -4.695 1 86.62 380 ASP A N 1
ATOM 2959 C CA . ASP A 1 380 ? 19.578 13.141 -3.816 1 86.62 380 ASP A CA 1
ATOM 2960 C C . ASP A 1 380 ? 18.094 13.242 -4.117 1 86.62 380 ASP A C 1
ATOM 2962 O O . ASP A 1 380 ? 17.266 13.328 -3.203 1 86.62 380 ASP A O 1
ATOM 2966 N N . ILE A 1 381 ? 17.781 13.258 -5.348 1 91.69 381 ILE A N 1
ATOM 2967 C CA . ILE A 1 381 ? 16.375 13.375 -5.75 1 91.69 381 ILE A CA 1
ATOM 2968 C C . ILE A 1 381 ? 15.617 12.109 -5.348 1 91.69 381 ILE A C 1
ATOM 2970 O O . ILE A 1 381 ? 14.469 12.188 -4.902 1 91.69 381 ILE A O 1
ATOM 2974 N N . ARG A 1 382 ? 16.234 10.969 -5.488 1 91.12 382 ARG A N 1
ATOM 2975 C CA . ARG A 1 382 ? 15.625 9.703 -5.07 1 91.12 382 ARG A CA 1
ATOM 2976 C C . ARG A 1 382 ? 15.344 9.703 -3.568 1 91.12 382 ARG A C 1
ATOM 2978 O O . ARG A 1 382 ? 14.273 9.289 -3.131 1 91.12 382 ARG A O 1
ATOM 2985 N N . ARG A 1 383 ? 16.266 10.188 -2.867 1 88.69 383 ARG A N 1
ATOM 2986 C CA . ARG A 1 383 ? 16.094 10.273 -1.42 1 88.69 383 ARG A CA 1
ATOM 2987 C C . ARG A 1 383 ? 14.977 11.242 -1.055 1 88.69 383 ARG A C 1
ATOM 2989 O O . ARG A 1 383 ? 14.156 10.953 -0.178 1 88.69 383 ARG A O 1
ATOM 2996 N N . MET A 1 384 ? 15.016 12.352 -1.695 1 91.81 384 MET A N 1
ATOM 2997 C CA . MET A 1 384 ? 13.992 13.367 -1.452 1 91.81 384 MET A CA 1
ATOM 2998 C C . MET A 1 384 ? 12.594 12.797 -1.713 1 91.81 384 MET A C 1
ATOM 3000 O O . MET A 1 384 ? 11.68 12.992 -0.911 1 91.81 384 MET A O 1
ATOM 3004 N N . THR A 1 385 ? 12.477 12.117 -2.818 1 93.94 385 THR A N 1
ATOM 3005 C CA . THR A 1 385 ? 11.188 11.547 -3.205 1 93.94 385 THR A CA 1
ATOM 3006 C C . THR A 1 385 ? 10.766 10.453 -2.232 1 93.94 385 THR A C 1
ATOM 3008 O O . THR A 1 385 ? 9.586 10.344 -1.889 1 93.94 385 THR A O 1
ATOM 3011 N N . LEU A 1 386 ? 11.719 9.672 -1.804 1 94.12 386 LEU A N 1
ATOM 3012 C CA . LEU A 1 386 ? 11.43 8.633 -0.82 1 94.12 386 LEU A CA 1
ATOM 3013 C C . LEU A 1 386 ? 10.883 9.234 0.469 1 94.12 386 LEU A C 1
ATOM 3015 O O . LEU A 1 386 ? 9.867 8.781 0.994 1 94.12 386 LEU A O 1
ATOM 3019 N N . TRP A 1 387 ? 11.531 10.242 0.931 1 93.06 387 TRP A N 1
ATOM 3020 C CA . TRP A 1 387 ? 11.117 10.852 2.191 1 93.06 387 TRP A CA 1
ATOM 3021 C C . TRP A 1 387 ? 9.75 11.508 2.059 1 93.06 387 TRP A C 1
ATOM 3023 O O . TRP A 1 387 ? 8.969 11.523 3.012 1 93.06 387 TRP A O 1
ATOM 3033 N N . ALA A 1 388 ? 9.539 12.102 0.908 1 95.88 388 ALA A N 1
ATOM 3034 C CA . ALA A 1 388 ? 8.203 12.633 0.683 1 95.88 388 ALA A CA 1
ATOM 3035 C C . ALA A 1 388 ? 7.145 11.547 0.845 1 95.88 388 ALA A C 1
ATOM 3037 O O . ALA A 1 388 ? 6.133 11.75 1.518 1 95.88 388 ALA A O 1
ATOM 3038 N N . CYS A 1 389 ? 7.391 10.375 0.289 1 96.75 389 CYS A N 1
ATOM 3039 C CA . CYS A 1 389 ? 6.453 9.266 0.403 1 96.75 389 CYS A CA 1
ATOM 3040 C C . CYS A 1 389 ? 6.273 8.844 1.857 1 96.75 389 CYS A C 1
ATOM 3042 O O . CYS A 1 389 ? 5.148 8.609 2.305 1 96.75 389 CYS A O 1
ATOM 3044 N N . VAL A 1 390 ? 7.371 8.828 2.549 1 95.44 390 VAL A N 1
ATOM 3045 C CA . VAL A 1 390 ? 7.348 8.391 3.941 1 95.44 390 VAL A CA 1
ATOM 3046 C C . VAL A 1 390 ? 6.535 9.375 4.777 1 95.44 390 VAL A C 1
ATOM 3048 O O . VAL A 1 390 ? 5.684 8.969 5.574 1 95.44 390 VAL A O 1
ATOM 3051 N N . VAL A 1 391 ? 6.754 10.617 4.602 1 96.56 391 VAL A N 1
ATOM 3052 C CA . VAL A 1 391 ? 6.078 11.648 5.379 1 96.56 391 VAL A CA 1
ATOM 3053 C C . VAL A 1 391 ? 4.59 11.664 5.035 1 96.56 391 VAL A C 1
ATOM 3055 O O . VAL A 1 391 ? 3.742 11.75 5.926 1 96.56 391 VAL A O 1
ATOM 3058 N N . TYR A 1 392 ? 4.289 11.547 3.781 1 97.88 392 TYR A N 1
ATOM 3059 C CA . TYR A 1 392 ? 2.893 11.508 3.363 1 97.88 392 TYR A CA 1
ATOM 3060 C C . TYR A 1 392 ? 2.184 10.289 3.941 1 97.88 392 TYR A C 1
ATOM 3062 O O . TYR A 1 392 ? 1.018 10.367 4.332 1 97.88 392 TYR A O 1
ATOM 3070 N N . ASP A 1 393 ? 2.852 9.219 3.943 1 97 393 ASP A N 1
ATOM 3071 C CA . ASP A 1 393 ? 2.281 8 4.52 1 97 393 ASP A CA 1
ATOM 3072 C C . ASP A 1 393 ? 1.877 8.227 5.977 1 97 393 ASP A C 1
ATOM 3074 O O . ASP A 1 393 ? 0.79 7.816 6.391 1 97 393 ASP A O 1
ATOM 3078 N N . ARG A 1 394 ? 2.715 8.852 6.715 1 96.88 394 ARG A N 1
ATOM 3079 C CA . ARG A 1 394 ? 2.451 9.125 8.125 1 96.88 394 ARG A CA 1
ATOM 3080 C C . ARG A 1 394 ? 1.275 10.078 8.289 1 96.88 394 ARG A C 1
ATOM 3082 O O . ARG A 1 394 ? 0.399 9.859 9.125 1 96.88 394 ARG A O 1
ATOM 3089 N N . TYR A 1 395 ? 1.274 11.094 7.496 1 97.56 395 TYR A N 1
ATOM 3090 C CA . TYR A 1 395 ? 0.187 12.062 7.586 1 97.56 395 TYR A CA 1
ATOM 3091 C C . TYR A 1 395 ? -1.151 11.414 7.258 1 97.56 395 TYR A C 1
ATOM 3093 O O . TYR A 1 395 ? -2.139 11.617 7.969 1 97.56 395 TYR A O 1
ATOM 3101 N N . TRP A 1 396 ? -1.194 10.586 6.211 1 96.88 396 TRP A N 1
ATOM 3102 C CA . TRP A 1 396 ? -2.434 9.922 5.824 1 96.88 396 TRP A CA 1
ATOM 3103 C C . TRP A 1 396 ? -2.873 8.922 6.895 1 96.88 396 TRP A C 1
ATOM 3105 O O . TRP A 1 396 ? -4.059 8.852 7.23 1 96.88 396 TRP A O 1
ATOM 3115 N N . SER A 1 397 ? -1.91 8.203 7.379 1 95.44 397 SER A N 1
ATOM 3116 C CA . SER A 1 397 ? -2.217 7.199 8.391 1 95.44 397 SER A CA 1
ATOM 3117 C C . SER A 1 397 ? -2.783 7.84 9.656 1 95.44 397 SER A C 1
ATOM 3119 O O . SER A 1 397 ? -3.781 7.367 10.203 1 95.44 397 SER A O 1
ATOM 3121 N N . LEU A 1 398 ? -2.26 8.914 10.062 1 95 398 LEU A N 1
ATOM 3122 C CA . LEU A 1 398 ? -2.736 9.609 11.25 1 95 398 LEU A CA 1
ATOM 3123 C C . LEU A 1 398 ? -4.062 10.312 10.984 1 95 398 LEU A C 1
ATOM 3125 O O . LEU A 1 398 ? -4.934 10.359 11.852 1 95 398 LEU A O 1
ATOM 3129 N N . PHE A 1 399 ? -4.195 10.805 9.812 1 95.25 399 PHE A N 1
ATOM 3130 C CA . PHE A 1 399 ? -5.379 11.57 9.438 1 95.25 399 PHE A CA 1
ATOM 3131 C C . PHE A 1 399 ? -6.609 10.672 9.398 1 95.25 399 PHE A C 1
ATOM 3133 O O . PHE A 1 399 ? -7.711 11.102 9.742 1 95.25 399 PHE A O 1
ATOM 3140 N N . LEU A 1 400 ? -6.395 9.422 8.984 1 93.25 400 LEU A N 1
ATOM 3141 C CA . LEU A 1 400 ? -7.535 8.531 8.805 1 93.25 400 LEU A CA 1
ATOM 3142 C C . LEU A 1 400 ? -7.492 7.387 9.805 1 93.25 400 LEU A C 1
ATOM 3144 O O . LEU A 1 400 ? -8.445 6.605 9.906 1 93.25 400 LEU A O 1
ATOM 3148 N N . GLY A 1 401 ? -6.418 7.285 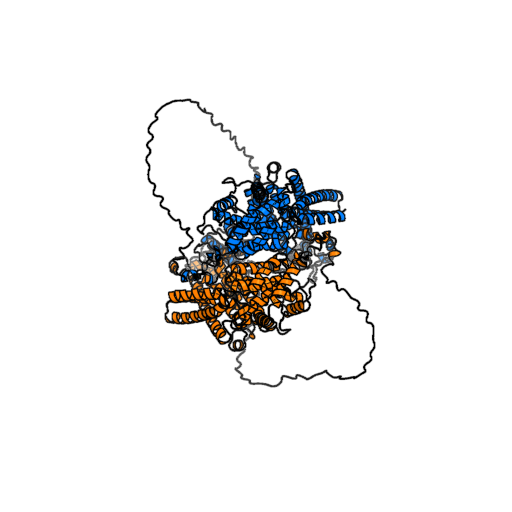10.547 1 91.75 401 GLY A N 1
ATOM 3149 C CA . GLY A 1 401 ? -6.281 6.223 11.531 1 91.75 401 GLY A CA 1
ATOM 3150 C C . GLY A 1 401 ? -6.031 4.859 10.914 1 91.75 401 GLY A C 1
ATOM 3151 O O . GLY A 1 401 ? -6.625 3.863 11.328 1 91.75 401 GLY A O 1
ATOM 3152 N N . ARG A 1 402 ? -5.199 4.812 9.945 1 92.56 402 ARG A N 1
ATOM 3153 C CA . ARG A 1 402 ? -4.914 3.57 9.234 1 92.56 402 ARG A CA 1
ATOM 3154 C C . ARG A 1 402 ? -3.449 3.174 9.398 1 92.56 402 ARG A C 1
ATOM 3156 O O . ARG A 1 402 ? -2.609 4.008 9.742 1 92.56 402 ARG A O 1
ATOM 3163 N N . PRO A 1 403 ? -3.123 1.892 9.164 1 91.56 403 PRO A N 1
ATOM 3164 C CA . PRO A 1 403 ? -1.729 1.466 9.32 1 91.56 403 PRO A CA 1
ATOM 3165 C C . PRO A 1 403 ? -0.807 2.074 8.266 1 91.56 403 PRO A C 1
ATOM 3167 O O . PRO A 1 403 ? -1.262 2.432 7.176 1 91.56 403 PRO A O 1
ATOM 3170 N N . LEU A 1 404 ? 0.453 2.111 8.625 1 94.56 404 LEU A N 1
ATOM 3171 C CA . LEU A 1 404 ? 1.457 2.619 7.695 1 94.56 404 LEU A CA 1
ATOM 3172 C C . LEU A 1 404 ? 1.664 1.651 6.535 1 94.56 404 LEU A C 1
ATOM 3174 O O . LEU A 1 404 ? 1.654 0.433 6.727 1 94.56 404 LEU A O 1
ATOM 3178 N N . THR A 1 405 ? 1.847 2.207 5.402 1 94.75 405 THR A N 1
ATOM 3179 C CA . THR A 1 405 ? 2.197 1.421 4.227 1 94.75 405 THR A CA 1
ATOM 3180 C C . THR A 1 405 ? 3.705 1.202 4.152 1 94.75 405 THR A C 1
ATOM 3182 O O . THR A 1 405 ? 4.164 0.108 3.814 1 94.75 405 THR A O 1
ATOM 3185 N N . MET A 1 406 ? 4.426 2.264 4.449 1 94.12 406 MET A N 1
ATOM 3186 C CA . MET A 1 406 ? 5.883 2.197 4.383 1 94.12 406 MET A CA 1
ATOM 3187 C C . MET A 1 406 ? 6.488 2.055 5.777 1 94.12 406 MET A C 1
ATOM 3189 O O . MET A 1 406 ? 6.785 3.055 6.434 1 94.12 406 MET A O 1
ATOM 3193 N N . LYS A 1 407 ? 6.746 0.863 6.133 1 91.31 407 LYS A N 1
ATOM 3194 C CA . LYS A 1 407 ? 7.34 0.597 7.441 1 91.31 407 LYS A CA 1
ATOM 3195 C C . LYS A 1 407 ? 8.852 0.787 7.406 1 91.31 407 LYS A C 1
ATOM 3197 O O . LYS A 1 407 ? 9.492 0.558 6.379 1 91.31 407 LYS A O 1
ATOM 3202 N N . SER A 1 408 ? 9.398 1.117 8.523 1 84.62 408 SER A N 1
ATOM 3203 C CA . SER A 1 408 ? 10.828 1.418 8.609 1 84.62 408 SER A CA 1
ATOM 3204 C C . SER A 1 408 ? 11.672 0.199 8.25 1 84.62 408 SER A C 1
ATOM 3206 O O . SER A 1 408 ? 12.75 0.333 7.672 1 84.62 408 SER A O 1
ATOM 3208 N N . VAL A 1 409 ? 11.195 -0.96 8.508 1 83.38 409 VAL A N 1
ATOM 3209 C CA . VAL A 1 409 ? 11.938 -2.195 8.273 1 83.38 409 VAL A CA 1
ATOM 3210 C C . VAL A 1 409 ? 12.094 -2.434 6.777 1 83.38 409 VAL A C 1
ATOM 3212 O O . VAL A 1 409 ? 13.023 -3.121 6.348 1 83.38 409 VAL A O 1
ATOM 3215 N N . ASP A 1 410 ? 11.281 -1.836 6.035 1 88.12 410 ASP A N 1
ATOM 3216 C CA . ASP A 1 410 ? 11.312 -2.045 4.59 1 88.12 410 ASP A CA 1
ATOM 3217 C C . ASP A 1 410 ? 12.211 -1.019 3.904 1 88.12 410 ASP A C 1
ATOM 3219 O O . ASP A 1 410 ? 12.461 -1.108 2.701 1 88.12 410 ASP A O 1
ATOM 3223 N N . LEU A 1 411 ? 12.68 -0.01 4.652 1 87 411 LEU A N 1
ATOM 3224 C CA . LEU A 1 411 ? 13.469 1.082 4.09 1 87 411 LEU A CA 1
ATOM 3225 C C . LEU A 1 411 ? 14.938 0.943 4.465 1 87 411 LEU A C 1
ATOM 3227 O O . LEU A 1 411 ? 15.297 1.057 5.637 1 87 411 LEU A O 1
ATOM 3231 N N . GLU A 1 412 ? 15.758 0.754 3.535 1 78.44 412 GLU A N 1
ATOM 3232 C CA . GLU A 1 412 ? 17.172 0.539 3.783 1 78.44 412 GLU A CA 1
ATOM 3233 C C . GLU A 1 412 ? 17.844 1.796 4.34 1 78.44 412 GLU A C 1
ATOM 3235 O O . GLU A 1 412 ? 18.891 1.72 4.984 1 78.44 412 GLU A O 1
ATOM 3240 N N . ILE A 1 413 ? 17.25 2.912 4.059 1 70.31 413 ILE A N 1
ATOM 3241 C CA . ILE A 1 413 ? 17.844 4.188 4.453 1 70.31 413 ILE A CA 1
ATOM 3242 C C . ILE A 1 413 ? 17.953 4.258 5.977 1 70.31 413 ILE A C 1
ATOM 3244 O O . ILE A 1 413 ? 18.844 4.918 6.512 1 70.31 413 ILE A O 1
ATOM 3248 N N . TYR A 1 414 ? 17.062 3.658 6.645 1 62.41 414 TYR A N 1
ATOM 3249 C CA . TYR A 1 414 ? 17.109 3.711 8.102 1 62.41 414 TYR A CA 1
ATOM 3250 C C . TYR A 1 414 ? 18.234 2.842 8.648 1 62.41 414 TYR A C 1
ATOM 3252 O O . TYR A 1 414 ? 18.734 3.082 9.75 1 62.41 414 TYR A O 1
ATOM 3260 N N . SER A 1 415 ? 18.484 1.931 7.879 1 57.19 415 SER A N 1
ATOM 3261 C CA . SER A 1 415 ? 19.641 1.142 8.305 1 57.19 415 SER A CA 1
ATOM 3262 C C . SER A 1 415 ? 20.938 1.906 8.094 1 57.19 415 SER A C 1
ATOM 3264 O O . SER A 1 415 ? 21.938 1.659 8.781 1 57.19 415 SER A O 1
ATOM 3266 N N . LEU A 1 416 ? 20.781 2.887 7.195 1 46.34 416 LEU A N 1
ATOM 3267 C CA . LEU A 1 416 ? 21.953 3.664 6.828 1 46.34 416 LEU A CA 1
ATOM 3268 C C . LEU A 1 416 ? 22.031 4.949 7.648 1 46.34 416 LEU A C 1
ATOM 3270 O O . LEU A 1 416 ? 23.078 5.594 7.695 1 46.34 416 LEU A O 1
ATOM 3274 N N . ALA A 1 417 ? 20.875 5.629 7.996 1 51.53 417 ALA A N 1
ATOM 3275 C CA . ALA A 1 417 ? 20.688 6.945 8.602 1 51.53 417 ALA A CA 1
ATOM 3276 C C . ALA A 1 417 ? 21.688 7.18 9.734 1 51.53 417 ALA A C 1
ATOM 3278 O O . ALA A 1 417 ? 21.953 8.32 10.102 1 51.53 417 ALA A O 1
ATOM 3279 N N . ASP A 1 418 ? 22.094 6.172 10.477 1 47.22 418 ASP A N 1
ATOM 3280 C CA . ASP A 1 418 ? 23.047 6.637 11.477 1 47.22 418 ASP A CA 1
ATOM 3281 C C . ASP A 1 418 ? 24.109 7.543 10.844 1 47.22 418 ASP A C 1
ATOM 3283 O O . ASP A 1 418 ? 24.672 8.414 11.508 1 47.22 418 ASP A O 1
ATOM 3287 N N . GLU A 1 419 ? 24.406 7.469 9.539 1 43.72 419 GLU A N 1
ATOM 3288 C CA . GLU A 1 419 ? 25.578 8.195 9.031 1 43.72 419 GLU A CA 1
ATOM 3289 C C . GLU A 1 419 ? 25.156 9.391 8.18 1 43.72 419 GLU A C 1
ATOM 3291 O O . GLU A 1 419 ? 25.906 10.344 8.023 1 43.72 419 GLU A O 1
ATOM 3296 N N . PHE A 1 420 ? 23.953 9.453 7.402 1 48.41 420 PHE A N 1
ATOM 3297 C CA . PHE A 1 420 ? 23.859 10.367 6.27 1 48.41 420 PHE A CA 1
ATOM 3298 C C . PHE A 1 420 ? 22.75 11.391 6.492 1 48.41 420 PHE A C 1
ATOM 3300 O O . PHE A 1 420 ? 21.812 11.141 7.25 1 48.41 420 PHE A O 1
ATOM 3307 N N . GLU A 1 421 ? 23.141 12.539 5.914 1 56.5 421 GLU A N 1
ATOM 3308 C CA . GLU A 1 421 ? 22.188 13.633 5.758 1 56.5 421 GLU A CA 1
ATOM 3309 C C . GLU A 1 421 ? 20.922 13.172 5.023 1 56.5 421 GLU A C 1
ATOM 3311 O O . GLU A 1 421 ? 21.016 12.594 3.939 1 56.5 421 GLU A O 1
ATOM 3316 N N . ARG A 1 422 ? 19.734 13.055 5.641 1 58.72 422 ARG A N 1
ATOM 3317 C CA . ARG A 1 422 ? 18.469 12.469 5.211 1 58.72 422 ARG A CA 1
ATOM 3318 C C . ARG A 1 422 ? 18.078 12.977 3.828 1 58.72 422 ARG A C 1
ATOM 3320 O O . ARG A 1 422 ? 17.578 12.211 2.998 1 58.72 422 ARG A O 1
ATOM 3327 N N . LEU A 1 423 ? 18.094 14.281 3.521 1 58.78 423 LEU A N 1
ATOM 3328 C CA . LEU A 1 423 ? 17.625 14.781 2.234 1 58.78 423 LEU A CA 1
ATOM 3329 C C . LEU A 1 423 ? 18.797 15.172 1.339 1 58.78 423 LEU A C 1
ATOM 3331 O O . LEU A 1 423 ? 18.609 15.68 0.235 1 58.78 423 LEU A O 1
ATOM 3335 N N . GLY A 1 424 ? 20.016 14.414 1.586 1 53.97 424 GLY A N 1
ATOM 3336 C CA . GLY A 1 424 ? 21.125 14.812 0.734 1 53.97 424 GLY A CA 1
ATOM 3337 C C . GLY A 1 424 ? 21.25 16.312 0.573 1 53.97 424 GLY A C 1
ATOM 3338 O O . GLY A 1 424 ? 20.578 17.078 1.268 1 53.97 424 GLY A O 1
ATOM 3339 N N . THR A 1 425 ? 22.219 16.797 -0.089 1 46.38 425 THR A N 1
ATOM 3340 C CA . THR A 1 425 ? 22.406 18.203 -0.445 1 46.38 425 THR A CA 1
ATOM 3341 C C . THR A 1 425 ? 21.25 18.688 -1.321 1 46.38 425 THR A C 1
ATOM 3343 O O . THR A 1 425 ? 21.422 19.641 -2.088 1 46.38 425 THR A O 1
ATOM 3346 N N . CYS A 1 426 ? 20.359 17.891 -1.513 1 43.78 426 CYS A N 1
ATOM 3347 C CA . CYS A 1 426 ? 19.281 18.391 -2.357 1 43.78 426 CYS A CA 1
ATOM 3348 C C . CYS A 1 426 ? 18.875 19.797 -1.946 1 43.78 426 CYS A C 1
ATOM 3350 O O . CYS A 1 426 ? 18.078 19.984 -1.024 1 43.78 426 CYS A O 1
ATOM 3352 N N . MET A 1 427 ? 19.859 20.578 -1.839 1 36.81 427 MET A N 1
ATOM 3353 C CA . MET A 1 427 ? 19.656 22 -1.549 1 36.81 427 MET A CA 1
ATOM 3354 C C . MET A 1 427 ? 18.625 22.609 -2.492 1 36.81 427 MET A C 1
ATOM 3356 O O . MET A 1 427 ? 18.828 22.609 -3.709 1 36.81 427 MET A O 1
ATOM 3360 N N . PRO A 1 428 ? 17.422 22.391 -2.555 1 36.25 428 PRO A N 1
ATOM 3361 C CA . PRO A 1 428 ? 17.109 23.531 -3.412 1 36.25 428 PRO A CA 1
ATOM 3362 C C . PRO A 1 428 ? 18.188 24.625 -3.357 1 36.25 428 PRO A C 1
ATOM 3364 O O . PRO A 1 428 ? 18.531 25.203 -4.387 1 36.25 428 PRO A O 1
ATOM 3367 N N . ALA A 1 429 ? 18.328 25.328 -2.23 1 34.56 429 ALA A N 1
ATOM 3368 C CA . ALA A 1 429 ? 19.016 26.609 -2.111 1 34.56 429 ALA A CA 1
ATOM 3369 C C . ALA A 1 429 ? 20.5 26.422 -1.839 1 34.56 429 ALA A C 1
ATOM 3371 O O . ALA A 1 429 ? 21.172 27.312 -1.328 1 34.56 429 ALA A O 1
ATOM 3372 N N . GLY A 1 430 ? 21.406 25.5 -2.287 1 35.38 430 GLY A N 1
ATOM 3373 C CA . GLY A 1 430 ? 22.859 25.484 -2.199 1 35.38 430 GLY A CA 1
ATOM 3374 C C . GLY A 1 430 ? 23.359 24.906 -0.894 1 35.38 430 GLY A C 1
ATOM 3375 O O . GLY A 1 430 ? 22.594 24.328 -0.117 1 35.38 430 GLY A O 1
ATOM 3376 N N . ARG A 1 431 ? 24.875 24.766 -0.515 1 40.94 431 ARG A N 1
ATOM 3377 C CA . ARG A 1 431 ? 25.578 24.422 0.715 1 40.94 431 ARG A CA 1
ATOM 3378 C C . ARG A 1 431 ? 24.781 24.859 1.942 1 40.94 431 ARG A C 1
ATOM 3380 O O . ARG A 1 431 ? 24.938 24.281 3.023 1 40.94 431 ARG A O 1
ATOM 3387 N N . GLU A 1 432 ? 24.438 25.984 2.146 1 49.28 432 GLU A N 1
ATOM 3388 C CA . GLU A 1 432 ? 23.656 26.641 3.193 1 49.28 432 GLU A CA 1
ATOM 3389 C C . GLU A 1 432 ? 22.172 26.281 3.088 1 49.28 432 GLU A C 1
ATOM 3391 O O . GLU A 1 432 ? 21.484 26.719 2.154 1 49.28 432 GLU A O 1
ATOM 3396 N N . LYS A 1 433 ? 21.719 24.906 3.434 1 62.16 433 LYS A N 1
ATOM 3397 C CA . LYS A 1 433 ? 20.328 24.5 3.332 1 62.16 433 LYS A CA 1
ATOM 3398 C C . LYS A 1 433 ? 19.391 25.672 3.654 1 62.16 433 LYS A C 1
ATOM 3400 O O . LYS A 1 433 ? 19.656 26.453 4.574 1 62.16 433 LYS A O 1
ATOM 3405 N N . SER A 1 434 ? 18.484 25.938 2.713 1 78.38 434 SER A N 1
ATOM 3406 C CA . SER A 1 434 ? 17.469 26.953 3.023 1 78.38 434 SER A CA 1
ATOM 3407 C C . SER A 1 434 ? 16.781 26.656 4.348 1 78.38 434 SER A C 1
ATOM 3409 O O . SER A 1 434 ? 16.828 25.516 4.84 1 78.38 434 SER A O 1
ATOM 3411 N N . LEU A 1 435 ? 16.469 27.609 5.016 1 85.88 435 LEU A N 1
ATOM 3412 C CA . LEU A 1 435 ? 15.742 27.453 6.27 1 85.88 435 LEU A CA 1
ATOM 3413 C C . LEU A 1 435 ? 14.578 26.484 6.102 1 85.88 435 LEU A C 1
ATOM 3415 O O . LEU A 1 435 ? 14.344 25.625 6.961 1 85.88 435 LEU A O 1
ATOM 3419 N N . ASN A 1 436 ? 13.969 26.516 4.953 1 88 436 ASN A N 1
ATOM 3420 C CA . ASN A 1 436 ? 12.844 25.625 4.688 1 88 436 ASN A CA 1
ATOM 3421 C C . ASN A 1 436 ? 13.281 24.156 4.641 1 88 436 ASN A C 1
ATOM 3423 O O . ASN A 1 436 ? 12.562 23.281 5.105 1 88 436 ASN A O 1
ATOM 3427 N N . THR A 1 437 ? 14.398 23.891 4.098 1 87.88 437 THR A N 1
ATOM 3428 C CA . THR A 1 437 ? 14.906 22.531 4.004 1 87.88 437 THR A CA 1
ATOM 3429 C C . THR A 1 437 ? 15.273 22 5.387 1 87.88 437 THR A C 1
ATOM 3431 O O . THR A 1 437 ? 15.023 20.828 5.695 1 87.88 437 THR A O 1
ATOM 3434 N N . ARG A 1 438 ? 15.859 22.844 6.172 1 89 438 ARG A N 1
ATOM 3435 C CA . ARG A 1 438 ? 16.219 22.438 7.527 1 89 438 ARG A CA 1
ATOM 3436 C C . ARG A 1 438 ? 14.961 22.156 8.352 1 89 438 ARG A C 1
ATOM 3438 O O . ARG A 1 438 ? 14.945 21.203 9.148 1 89 438 ARG A O 1
ATOM 3445 N N . ILE A 1 439 ? 14.016 22.984 8.172 1 93.25 439 ILE A N 1
ATOM 3446 C CA . ILE A 1 439 ? 12.742 22.766 8.844 1 93.25 439 ILE A CA 1
ATOM 3447 C C . ILE A 1 439 ? 12.148 21.438 8.391 1 93.25 439 ILE A C 1
ATOM 3449 O O . ILE A 1 439 ? 11.648 20.656 9.211 1 93.25 439 ILE A O 1
ATOM 3453 N N . TYR A 1 440 ? 12.242 21.188 7.102 1 93.31 440 TYR A N 1
ATOM 3454 C CA . TYR A 1 440 ? 11.688 19.953 6.562 1 93.31 440 TYR A CA 1
ATOM 3455 C C . TYR A 1 440 ? 12.43 18.734 7.109 1 93.31 440 TYR A C 1
ATOM 3457 O O . TYR A 1 440 ? 11.82 17.703 7.41 1 93.31 440 TYR A O 1
ATOM 3465 N N . GLU A 1 441 ? 13.68 18.797 7.262 1 90.94 441 GLU A N 1
ATOM 3466 C CA . GLU A 1 441 ? 14.453 17.703 7.84 1 90.94 441 GLU A CA 1
ATOM 3467 C C . GLU A 1 441 ? 14.023 17.422 9.273 1 90.94 441 GLU A C 1
ATOM 3469 O O . GLU A 1 441 ? 13.906 16.266 9.68 1 90.94 441 GLU A O 1
ATOM 3474 N N . ALA A 1 442 ? 13.844 18.5 9.977 1 93 442 ALA A N 1
ATOM 3475 C CA . ALA A 1 442 ? 13.352 18.344 11.344 1 93 442 ALA A CA 1
ATOM 3476 C C . ALA A 1 442 ? 11.969 17.688 11.352 1 93 442 ALA A C 1
ATOM 3478 O O . ALA A 1 442 ? 11.656 16.891 12.242 1 93 442 ALA A O 1
ATOM 3479 N N . LEU A 1 443 ? 11.203 18.062 10.383 1 95.44 443 LEU A N 1
ATOM 3480 C CA . LEU A 1 443 ? 9.859 17.5 10.273 1 95.44 443 LEU A CA 1
ATOM 3481 C C . LEU A 1 443 ? 9.93 16 9.961 1 95.44 443 LEU A C 1
ATOM 3483 O O . LEU A 1 443 ? 9.133 15.219 10.477 1 95.44 443 LEU A O 1
ATOM 3487 N N . ILE A 1 444 ? 10.828 15.602 9.094 1 93.06 444 ILE A N 1
ATOM 3488 C CA . ILE A 1 444 ? 11 14.195 8.758 1 93.06 444 ILE A CA 1
ATOM 3489 C C . ILE A 1 444 ? 11.273 13.391 10.023 1 93.06 444 ILE A C 1
ATOM 3491 O O . ILE A 1 444 ? 10.648 12.352 10.25 1 93.06 444 ILE A O 1
ATOM 3495 N N . ASP A 1 445 ? 12.102 13.906 10.867 1 92.31 445 ASP A N 1
ATOM 3496 C CA . ASP A 1 445 ? 12.422 13.227 12.117 1 92.31 445 ASP A CA 1
ATOM 3497 C C . ASP A 1 445 ? 11.203 13.141 13.023 1 92.31 445 ASP A C 1
ATOM 3499 O O . ASP A 1 445 ? 10.969 12.109 13.664 1 92.31 445 ASP A O 1
ATOM 3503 N N . LEU A 1 446 ? 10.578 14.203 13.055 1 96 446 LEU A N 1
ATOM 3504 C CA . LEU A 1 446 ? 9.383 14.25 13.891 1 96 446 LEU A CA 1
ATOM 3505 C C . LEU A 1 446 ? 8.336 13.266 13.398 1 96 446 LEU A C 1
ATOM 3507 O O . LEU A 1 446 ? 7.699 12.578 14.203 1 96 446 LEU A O 1
ATOM 3511 N N . MET A 1 447 ? 8.164 13.164 12.125 1 95.94 447 MET A N 1
ATOM 3512 C CA . MET A 1 447 ? 7.125 12.312 11.555 1 95.94 447 MET A CA 1
ATOM 3513 C C . MET A 1 447 ? 7.523 10.844 11.641 1 95.94 447 MET A C 1
ATOM 3515 O O . MET A 1 447 ? 6.664 9.961 11.633 1 95.94 447 MET A O 1
ATOM 3519 N N . GLU A 1 448 ? 8.773 10.617 11.766 1 91.88 448 GLU A N 1
ATOM 3520 C CA . GLU A 1 448 ? 9.188 9.25 12.078 1 91.88 448 GLU A CA 1
ATOM 3521 C C . GLU A 1 448 ? 8.68 8.82 13.445 1 91.88 448 GLU A C 1
ATOM 3523 O O . GLU A 1 448 ? 8.234 7.684 13.625 1 91.88 448 GLU A O 1
ATOM 3528 N N . ILE A 1 449 ? 8.773 9.719 14.336 1 94.19 449 ILE A N 1
ATOM 3529 C CA . ILE A 1 449 ? 8.219 9.453 15.656 1 94.19 449 ILE A CA 1
ATOM 3530 C C . ILE A 1 449 ? 6.703 9.32 15.57 1 94.19 449 ILE A C 1
ATOM 3532 O O . ILE A 1 449 ? 6.109 8.43 16.172 1 94.19 449 ILE A O 1
ATOM 3536 N N . GLY A 1 450 ? 6.113 10.219 14.812 1 94.56 450 GLY A N 1
ATOM 3537 C CA . GLY A 1 450 ? 4.676 10.133 14.594 1 94.56 450 GLY A CA 1
ATOM 3538 C C . GLY A 1 450 ? 4.238 8.805 14.008 1 94.56 450 GLY A C 1
ATOM 3539 O O . GLY A 1 450 ? 3.15 8.312 14.312 1 94.56 450 GLY A O 1
ATOM 3540 N N . GLY A 1 451 ? 5.051 8.25 13.133 1 93.44 451 GLY A N 1
ATOM 3541 C CA . GLY A 1 451 ? 4.75 6.957 12.539 1 93.44 451 GLY A CA 1
ATOM 3542 C C . GLY A 1 451 ? 4.625 5.84 13.562 1 93.44 451 GLY A C 1
ATOM 3543 O O . GLY A 1 451 ? 3.826 4.922 13.391 1 93.44 451 GLY A O 1
ATOM 3544 N N . LYS A 1 452 ? 5.316 5.938 14.617 1 92.38 452 LYS A N 1
ATOM 3545 C CA . LYS A 1 452 ? 5.242 4.934 15.68 1 92.38 452 LYS A CA 1
ATOM 3546 C C . LYS A 1 452 ? 3.881 4.953 16.359 1 92.38 452 LYS A C 1
ATOM 3548 O O . LYS A 1 452 ? 3.395 3.916 16.812 1 92.38 452 LYS A O 1
ATOM 3553 N N . ILE A 1 453 ? 3.355 6.09 16.406 1 92.75 453 ILE A N 1
ATOM 3554 C CA . ILE A 1 453 ? 2.041 6.234 17.031 1 92.75 453 ILE A CA 1
ATOM 3555 C C . ILE A 1 453 ? 0.995 5.504 16.188 1 92.75 453 ILE A C 1
ATOM 3557 O O . ILE A 1 453 ? 0.125 4.816 16.719 1 92.75 453 ILE A O 1
ATOM 3561 N N . ALA A 1 454 ? 1.157 5.617 14.906 1 89.06 454 ALA A N 1
ATOM 3562 C CA . ALA A 1 454 ? 0.222 4.973 13.984 1 89.06 454 ALA A CA 1
ATOM 3563 C C . ALA A 1 454 ? 0.299 3.453 14.109 1 89.06 454 ALA A C 1
ATOM 3565 O O . ALA A 1 454 ? -0.666 2.75 13.797 1 89.06 454 ALA A O 1
ATOM 3566 N N . GLU A 1 455 ? 1.382 2.982 14.555 1 84.75 455 GLU A N 1
ATOM 3567 C CA . GLU A 1 455 ? 1.597 1.54 14.633 1 84.75 455 GLU A CA 1
ATOM 3568 C C . GLU A 1 455 ? 1.223 1.002 16.016 1 84.75 455 GLU A C 1
ATOM 3570 O O . GLU A 1 455 ? 1.281 -0.207 16.25 1 84.75 455 GLU A O 1
ATOM 3575 N N . LEU A 1 456 ? 0.918 1.864 16.922 1 78.06 456 LEU A N 1
ATOM 3576 C CA . LEU A 1 456 ? 0.508 1.416 18.25 1 78.06 456 LEU A CA 1
ATOM 3577 C C . LEU A 1 456 ? -0.831 0.688 18.188 1 78.06 456 LEU A C 1
ATOM 3579 O O . LEU A 1 456 ? -1.783 1.183 17.578 1 78.06 456 LEU A O 1
ATOM 3583 N N . ALA A 1 457 ? -0.749 -0.607 18.703 1 57.94 457 ALA A N 1
ATOM 3584 C CA . ALA A 1 457 ? -1.879 -1.532 18.672 1 57.94 457 ALA A CA 1
ATOM 3585 C C . ALA A 1 457 ? -3.104 -0.919 19.344 1 57.94 457 ALA A C 1
ATOM 3587 O O . ALA A 1 457 ? -4.242 -1.213 18.969 1 57.94 457 ALA A O 1
ATOM 3588 N N . ASP A 1 458 ? -2.752 -0.238 20.422 1 51.5 458 ASP A N 1
ATOM 3589 C CA . ASP A 1 458 ? -3.82 0.27 21.281 1 51.5 458 ASP A CA 1
ATOM 3590 C C . ASP A 1 458 ? -4.781 1.159 20.484 1 51.5 458 ASP A C 1
ATOM 3592 O O . ASP A 1 458 ? -5.953 1.287 20.844 1 51.5 458 ASP A O 1
ATOM 3596 N N . PHE A 1 459 ? -4.297 1.654 19.5 1 50.75 459 PHE A N 1
ATOM 3597 C CA . PHE A 1 459 ? -5.156 2.471 18.641 1 50.75 459 PHE A CA 1
ATOM 3598 C C . PHE A 1 459 ? -5.934 1.6 17.672 1 50.75 459 PHE A C 1
ATOM 3600 O O . PHE A 1 459 ? -6.906 2.055 17.062 1 50.75 459 PHE A O 1
ATOM 3607 N N . ARG A 1 460 ? -5.52 0.208 17.594 1 50.47 460 ARG A N 1
ATOM 3608 C CA . ARG A 1 460 ? -6.113 -0.619 16.547 1 50.47 460 ARG A CA 1
ATOM 3609 C C . ARG A 1 460 ? -7.066 -1.651 17.141 1 50.47 460 ARG A C 1
ATOM 3611 O O . ARG A 1 460 ? -7.832 -2.285 16.406 1 50.47 460 ARG A O 1
ATOM 3618 N N . ARG A 1 461 ? -6.961 -1.854 18.547 1 51.25 461 ARG A N 1
ATOM 3619 C CA . ARG A 1 461 ? -7.75 -2.957 19.094 1 51.25 461 ARG A CA 1
ATOM 3620 C C . ARG A 1 461 ? -9.211 -2.555 19.25 1 51.25 461 ARG A C 1
ATOM 3622 O O . ARG A 1 461 ? -9.516 -1.525 19.859 1 51.25 461 ARG A O 1
ATOM 3629 N N . ASN A 1 462 ? -10.031 -3.055 18.328 1 46.69 462 ASN A N 1
ATOM 3630 C CA . ASN A 1 462 ? -11.477 -2.885 18.359 1 46.69 462 ASN A CA 1
ATOM 3631 C C . ASN A 1 462 ? -12.086 -3.598 19.562 1 46.69 462 ASN A C 1
ATOM 3633 O O . ASN A 1 462 ? -13.312 -3.674 19.688 1 46.69 462 ASN A O 1
ATOM 3637 N N . THR A 1 463 ? -11.406 -4.504 20.281 1 44.25 463 THR A N 1
ATOM 3638 C CA . THR A 1 463 ? -12.172 -5.27 21.25 1 44.25 463 THR A CA 1
ATOM 3639 C C . THR A 1 463 ? -12.609 -4.383 22.422 1 44.25 463 THR A C 1
ATOM 3641 O O . THR A 1 463 ? -11.781 -3.693 23.016 1 44.25 463 THR A O 1
ATOM 3644 N N . PRO A 1 464 ? -13.82 -4.086 22.406 1 42.5 464 PRO A N 1
ATOM 3645 C CA . PRO A 1 464 ? -14.375 -3.439 23.609 1 42.5 464 PRO A CA 1
ATOM 3646 C C . PRO A 1 464 ? -13.719 -3.93 24.891 1 42.5 464 PRO A C 1
ATOM 3648 O O . PRO A 1 464 ? -14.234 -3.67 25.984 1 42.5 464 PRO A O 1
ATOM 3651 N N . THR A 1 465 ? -13.039 -5 24.844 1 40.25 465 THR A N 1
ATOM 3652 C CA . THR A 1 465 ? -12.758 -5.301 26.234 1 40.25 465 THR A CA 1
ATOM 3653 C C . THR A 1 465 ? -12.07 -4.121 26.906 1 40.25 465 THR A C 1
ATOM 3655 O O . THR A 1 465 ? -11.148 -3.525 26.344 1 40.25 465 THR A O 1
ATOM 3658 N N . VAL A 1 466 ? -12.789 -3.434 27.703 1 44.03 466 VAL A N 1
ATOM 3659 C CA . VAL A 1 466 ? -12.625 -2.389 28.703 1 44.03 466 VAL A CA 1
ATOM 3660 C C . VAL A 1 466 ? -11.156 -2.291 29.109 1 44.03 466 VAL A C 1
ATOM 3662 O O . VAL A 1 466 ? -10.828 -1.689 30.141 1 44.03 466 VAL A O 1
ATOM 3665 N N . SER A 1 467 ? -10.281 -3.281 28.938 1 47.75 467 SER A N 1
ATOM 3666 C CA . SER A 1 467 ? -9.227 -3.299 29.938 1 47.75 467 SER A CA 1
ATOM 3667 C C . SER A 1 467 ? -8.234 -2.158 29.719 1 47.75 467 SER A C 1
ATOM 3669 O O . SER A 1 467 ? -8.086 -1.664 28.594 1 47.75 467 SER A O 1
ATOM 3671 N N . ALA A 1 468 ? -7.996 -1.443 30.75 1 55.12 468 ALA A N 1
ATOM 3672 C CA . ALA A 1 468 ? -6.871 -0.535 30.953 1 55.12 468 ALA A CA 1
ATOM 3673 C C . ALA A 1 468 ? -5.68 -0.922 30.078 1 55.12 468 ALA A C 1
ATOM 3675 O O . ALA A 1 468 ? -5.48 -2.102 29.781 1 55.12 468 ALA A O 1
ATOM 3676 N N . PRO A 1 469 ? -5.297 0.061 29.219 1 62.75 469 PRO A N 1
ATOM 3677 C CA . PRO A 1 469 ? -4.055 -0.256 28.516 1 62.75 469 PRO A CA 1
ATOM 3678 C C . PRO A 1 469 ? -3.129 -1.16 29.328 1 62.75 469 PRO A C 1
ATOM 3680 O O . PRO A 1 469 ? -3.062 -1.042 30.547 1 62.75 469 PRO A O 1
ATOM 3683 N N . ASP A 1 470 ? -2.645 -2.09 28.656 1 68.31 470 ASP A N 1
ATOM 3684 C CA . ASP A 1 470 ? -1.702 -3.012 29.281 1 68.31 470 ASP A CA 1
ATOM 3685 C C . ASP A 1 470 ? -0.392 -2.309 29.625 1 68.31 470 ASP A C 1
ATOM 3687 O O . ASP A 1 470 ? -0.155 -1.179 29.188 1 68.31 470 ASP A O 1
ATOM 3691 N N . GLN A 1 471 ? 0.311 -2.76 30.531 1 73.81 471 GLN A N 1
ATOM 3692 C CA . GLN A 1 471 ? 1.592 -2.217 30.969 1 73.81 471 GLN A CA 1
ATOM 3693 C C . GLN A 1 471 ? 2.537 -2.012 29.797 1 73.81 471 GLN A C 1
ATOM 3695 O O . GLN A 1 471 ? 3.283 -1.032 29.75 1 73.81 471 GLN A O 1
ATOM 3700 N N . SER A 1 472 ? 2.377 -2.904 28.812 1 80.31 472 SER A N 1
ATOM 3701 C CA . SER A 1 472 ? 3.238 -2.793 27.641 1 80.31 472 SER A CA 1
ATOM 3702 C C . SER A 1 472 ? 2.902 -1.549 26.828 1 80.31 472 SER A C 1
ATOM 3704 O O . SER A 1 472 ? 3.791 -0.924 26.25 1 80.31 472 SER A O 1
ATOM 3706 N N . ALA A 1 473 ? 1.717 -1.17 26.859 1 83.12 473 ALA A N 1
ATOM 3707 C CA . ALA A 1 473 ? 1.289 0.018 26.141 1 83.12 473 ALA A CA 1
ATOM 3708 C C . ALA A 1 473 ? 1.827 1.289 26.781 1 83.12 473 ALA A C 1
ATOM 3710 O O . ALA A 1 473 ? 2.23 2.227 26.094 1 83.12 473 ALA A O 1
ATOM 3711 N N . TYR A 1 474 ? 1.825 1.334 28.078 1 84 474 TYR A N 1
ATOM 3712 C CA . TYR A 1 474 ? 2.34 2.49 28.812 1 84 474 TYR A CA 1
ATOM 3713 C C . TYR A 1 474 ? 3.842 2.643 28.594 1 84 474 TYR A C 1
ATOM 3715 O O . TYR A 1 474 ? 4.348 3.762 28.484 1 84 474 TYR A O 1
ATOM 3723 N N . LEU A 1 475 ? 4.445 1.487 28.531 1 85.62 475 LEU A N 1
ATOM 3724 C CA . LEU A 1 475 ? 5.887 1.537 28.297 1 85.62 475 LEU A CA 1
ATOM 3725 C C . LEU A 1 475 ? 6.203 2.076 26.906 1 85.62 475 LEU A C 1
ATOM 3727 O O . LEU A 1 475 ? 7.125 2.875 26.75 1 85.62 475 LEU A O 1
ATOM 3731 N N . ARG A 1 476 ? 5.48 1.633 26 1 89.5 476 ARG A N 1
ATOM 3732 C CA . ARG A 1 476 ? 5.691 2.109 24.641 1 89.5 476 ARG A CA 1
ATOM 3733 C C . ARG A 1 476 ? 5.387 3.6 24.516 1 89.5 476 ARG A C 1
ATOM 3735 O O . ARG A 1 476 ? 6.098 4.336 23.828 1 89.5 476 ARG A O 1
ATOM 3742 N N . MET A 1 477 ? 4.34 4.035 25.156 1 90.81 477 MET A N 1
ATOM 3743 C CA . MET A 1 477 ? 3.992 5.453 25.172 1 90.81 477 MET A CA 1
ATOM 3744 C C . MET A 1 477 ? 5.109 6.281 25.797 1 90.81 477 MET A C 1
ATOM 3746 O O . MET A 1 477 ? 5.465 7.34 25.266 1 90.81 477 MET A O 1
ATOM 3750 N N . ALA A 1 478 ? 5.617 5.781 26.844 1 91 478 ALA A N 1
ATOM 3751 C CA . ALA A 1 478 ? 6.691 6.492 27.531 1 91 478 ALA A CA 1
ATOM 3752 C C . ALA A 1 478 ? 7.938 6.578 26.641 1 91 478 ALA A C 1
ATOM 3754 O O . ALA A 1 478 ? 8.648 7.586 26.656 1 91 478 ALA A O 1
ATOM 3755 N N . GLU A 1 479 ? 8.141 5.496 25.938 1 93.38 479 GLU A N 1
ATOM 3756 C CA . GLU A 1 479 ? 9.281 5.48 25.031 1 93.38 479 GLU A CA 1
ATOM 3757 C C . GLU A 1 479 ? 9.125 6.527 23.938 1 93.38 479 GLU A C 1
ATOM 3759 O O . GLU A 1 479 ? 10.07 7.25 23.625 1 93.38 479 GLU A O 1
ATOM 3764 N N . ILE A 1 480 ? 8 6.617 23.375 1 94.88 480 ILE A N 1
ATOM 3765 C CA . ILE A 1 480 ? 7.742 7.578 22.312 1 94.88 480 ILE A CA 1
ATOM 3766 C C . ILE A 1 480 ? 7.793 9 22.875 1 94.88 480 ILE A C 1
ATOM 3768 O O . ILE A 1 480 ? 8.289 9.914 22.203 1 94.88 480 ILE A O 1
ATOM 3772 N N . ASP A 1 481 ? 7.297 9.188 24.031 1 95.38 481 ASP A N 1
ATOM 3773 C CA . ASP A 1 481 ? 7.355 10.492 24.688 1 95.38 481 ASP A CA 1
ATOM 3774 C C . ASP A 1 481 ? 8.797 10.938 24.891 1 95.38 481 ASP A C 1
ATOM 3776 O O . ASP A 1 481 ? 9.125 12.117 24.734 1 95.38 481 ASP A O 1
ATOM 3780 N N . ARG A 1 482 ? 9.547 9.961 25.234 1 95.31 482 ARG A N 1
ATOM 3781 C CA . ARG A 1 482 ? 10.969 10.25 25.391 1 95.31 482 ARG A CA 1
ATOM 3782 C C . ARG A 1 482 ? 11.594 10.656 24.062 1 95.31 482 ARG A C 1
ATOM 3784 O O . ARG A 1 482 ? 12.422 11.57 24.016 1 95.31 482 ARG A O 1
ATOM 3791 N N . ASP A 1 483 ? 11.227 9.977 23.062 1 95.31 483 ASP A N 1
ATOM 3792 C CA . ASP A 1 483 ? 11.719 10.32 21.734 1 95.31 483 ASP A CA 1
ATOM 3793 C C . ASP A 1 483 ? 11.344 11.758 21.375 1 95.31 483 ASP A C 1
ATOM 3795 O O . ASP A 1 483 ? 12.125 12.469 20.734 1 95.31 483 ASP A O 1
ATOM 3799 N N . LEU A 1 484 ? 10.172 12.195 21.719 1 96.56 484 LEU A N 1
ATOM 3800 C CA . LEU A 1 484 ? 9.703 13.547 21.438 1 96.56 484 LEU A CA 1
ATOM 3801 C C . LEU A 1 484 ? 10.5 14.586 22.219 1 96.56 484 LEU A C 1
ATOM 3803 O O . LEU A 1 484 ? 10.859 15.641 21.688 1 96.56 484 LEU A O 1
ATOM 3807 N N . LYS A 1 485 ? 10.758 14.227 23.438 1 95 485 LYS A N 1
ATOM 3808 C CA . LYS A 1 485 ? 11.57 15.133 24.25 1 95 485 LYS A CA 1
ATOM 3809 C C . LYS A 1 485 ? 12.992 15.242 23.703 1 95 485 LYS A C 1
ATOM 3811 O O . LYS A 1 485 ? 13.562 16.328 23.672 1 95 485 LYS A O 1
ATOM 3816 N N . ASN A 1 486 ? 13.469 14.094 23.281 1 93.81 486 ASN A N 1
ATOM 3817 C CA . ASN A 1 486 ? 14.789 14.094 22.672 1 93.81 486 ASN A CA 1
ATOM 3818 C C . ASN A 1 486 ? 14.805 14.914 21.375 1 93.81 486 ASN A C 1
ATOM 3820 O O . ASN A 1 486 ? 15.781 15.617 21.094 1 93.81 486 ASN A O 1
ATOM 3824 N N . TRP A 1 487 ? 13.828 14.781 20.609 1 95.12 487 TRP A N 1
ATOM 3825 C CA . TRP A 1 487 ? 13.703 15.555 19.375 1 95.12 487 TRP A CA 1
ATOM 3826 C C . TRP A 1 487 ? 13.742 17.047 19.672 1 95.12 487 TRP A C 1
ATOM 3828 O O . TRP A 1 487 ? 14.445 17.812 19 1 95.12 487 TRP A O 1
ATOM 3838 N N . THR A 1 488 ? 13.047 17.562 20.672 1 95 488 THR A N 1
ATOM 3839 C CA . THR A 1 488 ? 13.023 18.969 21.047 1 95 488 THR A CA 1
ATOM 3840 C C . THR A 1 488 ? 14.398 19.438 21.516 1 95 488 THR A C 1
ATOM 3842 O O . THR A 1 488 ? 14.828 20.547 21.188 1 95 488 THR A O 1
ATOM 3845 N N . SER A 1 489 ? 15.047 18.516 22.188 1 92.81 489 SER A N 1
ATOM 3846 C CA . SER A 1 489 ? 16.359 18.859 22.734 1 92.81 489 SER A CA 1
ATOM 3847 C C . SER A 1 489 ? 17.406 18.938 21.625 1 92.81 489 SER A C 1
ATOM 3849 O O . SER A 1 489 ? 18.359 19.719 21.719 1 92.81 489 SER A O 1
ATOM 3851 N N . ARG A 1 490 ? 17.234 18.188 20.609 1 91.06 490 ARG A N 1
ATOM 3852 C CA . ARG A 1 490 ? 18.203 18.125 19.531 1 91.06 490 ARG A CA 1
ATOM 3853 C C . ARG A 1 490 ? 17.922 19.188 18.469 1 91.06 490 ARG A C 1
ATOM 3855 O O . ARG A 1 490 ? 18.734 19.406 17.562 1 91.06 490 ARG A O 1
ATOM 3862 N N . LEU A 1 491 ? 16.828 19.828 18.594 1 92.69 491 LEU A N 1
ATOM 3863 C CA . LEU A 1 491 ? 16.5 20.859 17.609 1 92.69 491 LEU A CA 1
ATOM 3864 C C . LEU A 1 491 ? 17.516 21.984 17.609 1 92.69 491 LEU A C 1
ATOM 3866 O O . LEU A 1 491 ? 17.844 22.516 18.672 1 92.69 491 LEU A O 1
ATOM 3870 N N . PRO A 1 492 ? 18.031 22.312 16.484 1 90.12 492 PRO A N 1
ATOM 3871 C CA . PRO A 1 492 ? 18.953 23.453 16.422 1 90.12 492 PRO A CA 1
ATOM 3872 C C . PRO A 1 492 ? 18.359 24.719 17.016 1 90.12 492 PRO A C 1
ATOM 3874 O O . PRO A 1 492 ? 17.141 24.922 16.953 1 90.12 492 PRO A O 1
ATOM 3877 N N . GLN A 1 493 ? 19.172 25.656 17.438 1 90.56 493 GLN A N 1
ATOM 3878 C CA . GLN A 1 493 ? 18.734 26.859 18.156 1 90.56 493 GLN A CA 1
ATOM 3879 C C . GLN A 1 493 ? 17.875 27.75 17.266 1 90.56 493 GLN A C 1
ATOM 3881 O O . GLN A 1 493 ? 16.953 28.391 17.75 1 90.56 493 GLN A O 1
ATOM 3886 N N . ASP A 1 494 ? 18.188 27.719 16.047 1 89 494 ASP A N 1
ATOM 3887 C CA . ASP A 1 494 ? 17.469 28.609 15.141 1 89 494 ASP A CA 1
ATOM 3888 C C . ASP A 1 494 ? 16.109 28.031 14.758 1 89 494 ASP A C 1
ATOM 3890 O O . ASP A 1 494 ? 15.289 28.719 14.148 1 89 494 ASP A O 1
ATOM 3894 N N . LEU A 1 495 ? 15.82 26.812 15.18 1 93.81 495 LEU A N 1
ATOM 3895 C CA . LEU A 1 495 ? 14.531 26.188 14.859 1 93.81 495 LEU A CA 1
ATOM 3896 C C . LEU A 1 495 ? 13.672 26.047 16.109 1 93.81 495 LEU A C 1
ATOM 3898 O O . LEU A 1 495 ? 12.523 25.609 16.031 1 93.81 495 LEU A O 1
ATOM 3902 N N . ARG A 1 496 ? 14.18 26.5 17.203 1 93.94 496 ARG A N 1
ATOM 3903 C CA . ARG A 1 496 ? 13.414 26.438 18.438 1 93.94 496 ARG A CA 1
ATOM 3904 C C . ARG A 1 496 ? 12.359 27.531 18.484 1 93.94 496 ARG A C 1
ATOM 3906 O O . ARG A 1 496 ? 12.547 28.609 17.906 1 93.94 496 ARG A O 1
ATOM 3913 N N . TYR A 1 497 ? 11.312 27.234 19.125 1 93.88 497 TYR A N 1
ATOM 3914 C CA . TYR A 1 497 ? 10.227 28.219 19.188 1 93.88 497 TYR A CA 1
ATOM 3915 C C . TYR A 1 497 ? 10.5 29.281 20.25 1 93.88 497 TYR A C 1
ATOM 3917 O O . TYR A 1 497 ? 10.195 29.078 21.422 1 93.88 497 TYR A O 1
ATOM 3925 N N . ASN A 1 498 ? 11.039 30.344 19.906 1 90.88 498 ASN A N 1
ATOM 3926 C CA . ASN A 1 498 ? 11.281 31.516 20.734 1 90.88 498 ASN A CA 1
ATOM 3927 C C . ASN A 1 498 ? 10.906 32.812 20.016 1 90.88 498 ASN A C 1
ATOM 3929 O O . ASN A 1 498 ? 10.57 32.781 18.828 1 90.88 498 ASN A O 1
ATOM 3933 N N . GLU A 1 499 ? 10.898 33.875 20.734 1 89.69 499 GLU A N 1
ATOM 3934 C CA . GLU A 1 499 ? 10.422 35.125 20.203 1 89.69 499 GLU A CA 1
ATOM 3935 C C . GLU A 1 499 ? 11.312 35.594 19.047 1 89.69 499 GLU A C 1
ATOM 3937 O O . GLU A 1 499 ? 10.812 36.125 18.047 1 89.69 499 GLU A O 1
ATOM 3942 N N . GLU A 1 500 ? 12.531 35.375 19.141 1 90.5 500 GLU A N 1
ATOM 3943 C CA . GLU A 1 500 ? 13.469 35.812 18.109 1 90.5 500 GLU A CA 1
ATOM 3944 C C . GLU A 1 500 ? 13.273 35.031 16.812 1 90.5 500 GLU A C 1
ATOM 3946 O O . GLU A 1 500 ? 13.258 35.625 15.734 1 90.5 500 GLU A O 1
ATOM 3951 N N . ASN A 1 501 ? 13.18 33.781 16.906 1 91.38 501 ASN A N 1
ATOM 3952 C CA . ASN A 1 501 ? 13.016 32.938 15.734 1 91.38 501 ASN A CA 1
ATOM 3953 C C . ASN A 1 501 ? 11.648 33.125 15.078 1 91.38 501 ASN A C 1
ATOM 3955 O O . ASN A 1 501 ? 11.516 33 13.859 1 91.38 501 ASN A O 1
ATOM 3959 N N . ARG A 1 502 ? 10.672 33.531 15.82 1 90.69 502 ARG A N 1
ATOM 3960 C CA . ARG A 1 502 ? 9.305 33.688 15.328 1 90.69 502 ARG A CA 1
ATOM 3961 C C . ARG A 1 502 ? 9.203 34.906 14.422 1 90.69 502 ARG A C 1
ATOM 3963 O O . ARG A 1 502 ? 8.453 34.906 13.445 1 90.69 502 ARG A O 1
ATOM 3970 N N . LYS A 1 503 ? 9.93 35.875 14.766 1 87.25 503 LYS A N 1
ATOM 3971 C CA . LYS A 1 503 ? 9.836 37.156 14.039 1 87.25 503 LYS A CA 1
ATOM 3972 C C . LYS A 1 503 ? 10.227 36.969 12.57 1 87.25 503 LYS A C 1
ATOM 3974 O O . LYS A 1 503 ? 9.602 37.531 11.68 1 87.25 503 LYS A O 1
ATOM 3979 N N . ASN A 1 504 ? 11.148 36.125 12.305 1 85.38 504 ASN A N 1
ATOM 3980 C CA . ASN A 1 504 ? 11.625 35.969 10.93 1 85.38 504 ASN A CA 1
ATOM 3981 C C . ASN A 1 504 ? 11.312 34.562 10.391 1 85.38 504 ASN A C 1
ATOM 3983 O O . ASN A 1 504 ? 11.844 34.188 9.352 1 85.38 504 ASN A O 1
ATOM 3987 N N . ALA A 1 505 ? 10.438 33.969 10.992 1 90.06 505 ALA A N 1
ATOM 3988 C CA . ALA A 1 505 ? 10.188 32.594 10.641 1 90.06 505 ALA A CA 1
ATOM 3989 C C . ALA A 1 505 ? 9.234 32.469 9.445 1 90.06 505 ALA A C 1
ATOM 3991 O O . ALA A 1 505 ? 8.297 33.25 9.32 1 90.06 505 ALA A O 1
ATOM 3992 N N . PRO A 1 506 ? 9.609 31.562 8.523 1 91.62 506 PRO A N 1
ATOM 3993 C CA . PRO A 1 506 ? 8.633 31.266 7.465 1 91.62 506 PRO A CA 1
ATOM 3994 C C . PRO A 1 506 ? 7.434 30.484 7.977 1 91.62 506 PRO A C 1
ATOM 3996 O O . PRO A 1 506 ? 7.414 30.062 9.141 1 91.62 506 PRO A O 1
ATOM 3999 N N . PHE A 1 507 ? 6.477 30.391 7.16 1 90.06 507 PHE A N 1
ATOM 4000 C CA . PHE A 1 507 ? 5.246 29.734 7.594 1 90.06 507 PHE A CA 1
ATOM 4001 C C . PHE A 1 507 ? 5.5 28.281 7.941 1 90.06 507 PHE A C 1
ATOM 4003 O O . PHE A 1 507 ? 4.852 27.719 8.836 1 90.06 507 PHE A O 1
ATOM 4010 N N . SER A 1 508 ? 6.512 27.594 7.27 1 93.19 508 SER A N 1
ATOM 4011 C CA . SER A 1 508 ? 6.832 26.188 7.551 1 93.19 508 SER A CA 1
ATOM 4012 C C . SER A 1 508 ? 7.32 26.016 8.984 1 93.19 508 SER A C 1
ATOM 4014 O O . SER A 1 508 ? 7.184 24.938 9.562 1 93.19 508 SER A O 1
ATOM 4016 N N . PHE A 1 509 ? 7.82 27.078 9.5 1 95.19 509 PHE A N 1
ATOM 4017 C CA . PHE A 1 509 ? 8.289 27.062 10.883 1 95.19 509 PHE A CA 1
ATOM 4018 C C . PHE A 1 509 ? 7.125 26.859 11.844 1 95.19 509 PHE A C 1
ATOM 4020 O O . PHE A 1 509 ? 7.219 26.062 12.781 1 95.19 509 PHE A O 1
ATOM 4027 N N . TYR A 1 510 ? 6.098 27.547 11.656 1 95.88 510 TYR A N 1
ATOM 4028 C CA . TYR A 1 510 ? 4.91 27.422 12.492 1 95.88 510 TYR A CA 1
ATOM 4029 C C . TYR A 1 510 ? 4.301 26.031 12.352 1 95.88 510 TYR A C 1
ATOM 4031 O O . TYR A 1 510 ? 3.877 25.422 13.344 1 95.88 510 TYR A O 1
ATOM 4039 N N . LEU A 1 511 ? 4.301 25.5 11.141 1 96.88 511 LEU A N 1
ATOM 4040 C CA . LEU A 1 511 ? 3.746 24.172 10.891 1 96.88 511 LEU A CA 1
ATOM 4041 C C . LEU A 1 511 ? 4.547 23.109 11.625 1 96.88 511 LEU A C 1
ATOM 4043 O O . LEU A 1 511 ? 3.98 22.125 12.109 1 96.88 511 LEU A O 1
ATOM 4047 N N . LEU A 1 512 ? 5.82 23.297 11.672 1 97.31 512 LEU A N 1
ATOM 4048 C CA . LEU A 1 512 ? 6.68 22.344 12.367 1 97.31 512 LEU A CA 1
ATOM 4049 C C . LEU A 1 512 ? 6.297 22.234 13.844 1 97.31 512 LEU A C 1
ATOM 4051 O O . LEU A 1 512 ? 6.133 21.141 14.367 1 97.31 512 LEU A O 1
ATOM 4055 N N . HIS A 1 513 ? 6.133 23.344 14.445 1 97.75 513 HIS A N 1
ATOM 4056 C CA . HIS A 1 513 ? 5.832 23.359 15.875 1 97.75 513 HIS A CA 1
ATOM 4057 C C . HIS A 1 513 ? 4.391 22.938 16.141 1 97.75 513 HIS A C 1
ATOM 4059 O O . HIS A 1 513 ? 4.094 22.328 17.172 1 97.75 513 HIS A O 1
ATOM 4065 N N . GLN A 1 514 ? 3.516 23.328 15.25 1 98.12 514 GLN A N 1
ATOM 4066 C CA . GLN A 1 514 ? 2.164 22.781 15.328 1 98.12 514 GLN A CA 1
ATOM 4067 C C . GLN A 1 514 ? 2.18 21.25 15.289 1 98.12 514 GLN A C 1
ATOM 4069 O O . GLN A 1 514 ? 1.485 20.594 16.062 1 98.12 514 GLN A O 1
ATOM 4074 N N . GLN A 1 515 ? 2.99 20.734 14.391 1 98.31 515 GLN A N 1
ATOM 4075 C CA . GLN A 1 515 ? 3.084 19.297 14.227 1 98.31 515 GLN A CA 1
ATOM 4076 C C . GLN A 1 515 ? 3.598 18.625 15.508 1 98.31 515 GLN A C 1
ATOM 4078 O O . GLN A 1 515 ? 3.16 17.531 15.859 1 98.31 515 GLN A O 1
ATOM 4083 N N . TYR A 1 516 ? 4.543 19.297 16.125 1 98 516 TYR A N 1
ATOM 4084 C CA . TYR A 1 516 ? 5.07 18.766 17.375 1 98 516 TYR A CA 1
ATOM 4085 C C . TYR A 1 516 ? 3.957 18.562 18.391 1 98 516 TYR A C 1
ATOM 4087 O O . TYR A 1 516 ? 3.838 17.484 18.984 1 98 516 TYR A O 1
ATOM 4095 N N . HIS A 1 517 ? 3.199 19.484 18.594 1 98.25 517 HIS A N 1
ATOM 4096 C CA . HIS A 1 517 ? 2.115 19.406 19.562 1 98.25 517 HIS A CA 1
ATOM 4097 C C . HIS A 1 517 ? 1.038 18.438 19.109 1 98.25 517 HIS A C 1
ATOM 4099 O O . HIS A 1 517 ? 0.413 17.766 19.938 1 98.25 517 HIS A O 1
ATOM 4105 N N . ALA A 1 518 ? 0.779 18.375 17.828 1 98.06 518 ALA A N 1
ATOM 4106 C CA . ALA A 1 518 ? -0.191 17.406 17.328 1 98.06 518 ALA A CA 1
ATOM 4107 C C . ALA A 1 518 ? 0.235 15.984 17.656 1 98.06 518 ALA A C 1
ATOM 4109 O O . ALA A 1 518 ? -0.585 15.164 18.078 1 98.06 518 ALA A O 1
ATOM 4110 N N . VAL A 1 519 ? 1.503 15.711 17.469 1 97.62 519 VAL A N 1
ATOM 4111 C CA . VAL A 1 519 ? 2.029 14.375 17.734 1 97.62 519 VAL A CA 1
ATOM 4112 C C . VAL A 1 519 ? 1.912 14.062 19.219 1 97.62 519 VAL A C 1
ATOM 4114 O O . VAL A 1 519 ? 1.565 12.945 19.609 1 97.62 519 VAL A O 1
ATOM 4117 N N . LEU A 1 520 ? 2.139 15.047 20.016 1 97.38 520 LEU A N 1
ATOM 4118 C CA . LEU A 1 520 ? 2.031 14.867 21.453 1 97.38 520 LEU A CA 1
ATOM 4119 C C . LEU A 1 520 ? 0.595 14.547 21.859 1 97.38 520 LEU A C 1
ATOM 4121 O O . LEU A 1 520 ? 0.358 13.656 22.672 1 97.38 520 LEU A O 1
ATOM 4125 N N . ILE A 1 521 ? -0.302 15.211 21.328 1 96.69 521 ILE A N 1
ATOM 4126 C CA . ILE A 1 521 ? -1.711 15 21.641 1 96.69 521 ILE A CA 1
ATOM 4127 C C . ILE A 1 521 ? -2.137 13.602 21.188 1 96.69 521 ILE A C 1
ATOM 4129 O O . ILE A 1 521 ? -2.771 12.867 21.953 1 96.69 521 ILE A O 1
ATOM 4133 N N . LEU A 1 522 ? -1.789 13.273 20.031 1 95.25 522 LEU A N 1
ATOM 4134 C CA . LEU A 1 522 ? -2.184 11.977 19.484 1 95.25 522 LEU A CA 1
ATOM 4135 C C . LEU A 1 522 ? -1.575 10.836 20.297 1 95.25 522 LEU A C 1
ATOM 4137 O O . LEU A 1 522 ? -2.189 9.781 20.438 1 95.25 522 LEU A O 1
ATOM 4141 N N . LEU A 1 523 ? -0.381 11.047 20.75 1 95.12 523 LEU A N 1
ATOM 4142 C CA . LEU A 1 523 ? 0.287 10.023 21.547 1 95.12 523 LEU A CA 1
ATOM 4143 C C . LEU A 1 523 ? -0.462 9.789 22.859 1 95.12 523 LEU A C 1
ATOM 4145 O O . LEU A 1 523 ? -0.656 8.641 23.266 1 95.12 523 LEU A O 1
ATOM 4149 N N . HIS A 1 524 ? -0.931 10.82 23.516 1 93 524 HIS A N 1
ATOM 4150 C CA . HIS A 1 524 ? -1.417 10.727 24.875 1 93 524 HIS A CA 1
ATOM 4151 C C . HIS A 1 524 ? -2.934 10.57 24.922 1 93 524 HIS A C 1
ATOM 4153 O O . HIS A 1 524 ? -3.492 10.156 25.938 1 93 524 HIS A O 1
ATOM 4159 N N . ARG A 1 525 ? -3.516 10.844 23.938 1 90.88 525 ARG A N 1
ATOM 4160 C CA . ARG A 1 525 ? -4.973 10.875 23.891 1 90.88 525 ARG A CA 1
ATOM 4161 C C . ARG A 1 525 ? -5.562 9.531 24.312 1 90.88 525 ARG A C 1
ATOM 4163 O O . ARG A 1 525 ? -6.508 9.492 25.109 1 90.88 525 ARG A O 1
ATOM 4170 N N . PRO A 1 526 ? -5.059 8.438 23.828 1 85.38 526 PRO A N 1
ATOM 4171 C CA . PRO A 1 526 ? -5.641 7.156 24.234 1 85.38 526 PRO A CA 1
ATOM 4172 C C . PRO A 1 526 ? -5.465 6.879 25.734 1 85.38 526 PRO A C 1
ATOM 4174 O O . PRO A 1 526 ? -6.242 6.117 26.312 1 85.38 526 PRO A O 1
ATOM 4177 N N . PHE A 1 527 ? -4.559 7.527 26.312 1 87 527 PHE A N 1
ATOM 4178 C CA . PHE A 1 527 ? -4.242 7.273 27.703 1 87 527 PHE A CA 1
ATOM 4179 C C . PHE A 1 527 ? -4.93 8.289 28.609 1 87 527 PHE A C 1
ATOM 4181 O O . PHE A 1 527 ? -4.902 8.156 29.844 1 87 527 PHE A O 1
ATOM 4188 N N . ALA A 1 528 ? -5.492 9.258 28.016 1 86.38 528 ALA A N 1
ATOM 4189 C CA . ALA A 1 528 ? -6.219 10.273 28.766 1 86.38 528 ALA A CA 1
ATOM 4190 C C . ALA A 1 528 ? -7.559 9.734 29.266 1 86.38 528 ALA A C 1
ATOM 4192 O O . ALA A 1 528 ? -8.102 10.219 30.266 1 86.38 528 ALA A O 1
ATOM 4193 N N . ARG A 1 529 ? -8.125 8.695 28.656 1 78.62 529 ARG A N 1
ATOM 4194 C CA . ARG A 1 529 ? -9.352 7.996 29.031 1 78.62 529 ARG A CA 1
ATOM 4195 C C . ARG A 1 529 ? -10.492 8.984 29.25 1 78.62 529 ARG A C 1
ATOM 4197 O O . ARG A 1 529 ? -11.141 8.969 30.297 1 78.62 529 ARG A O 1
ATOM 4204 N N . TYR A 1 530 ? -10.742 9.742 28.266 1 73.44 530 TYR A N 1
ATOM 4205 C CA . TYR A 1 530 ? -11.781 10.758 28.375 1 73.44 530 TYR A CA 1
ATOM 4206 C C . TYR A 1 530 ? -13.148 10.117 28.578 1 73.44 530 TYR A C 1
ATOM 4208 O O . TYR A 1 530 ? -14.031 10.703 29.219 1 73.44 530 TYR A O 1
ATOM 4216 N N . ASP A 1 531 ? -13.461 8.914 27.984 1 61.56 531 ASP A N 1
ATOM 4217 C CA . ASP A 1 531 ? -14.75 8.234 28 1 61.56 531 ASP A CA 1
ATOM 4218 C C . ASP A 1 531 ? -14.984 7.527 29.344 1 61.56 531 ASP A C 1
ATOM 4220 O O . ASP A 1 531 ? -16.109 7.102 29.625 1 61.56 531 ASP A O 1
ATOM 4224 N N . ASP A 1 532 ? -13.961 7.082 30.094 1 56.28 532 ASP A N 1
ATOM 4225 C CA . ASP A 1 532 ? -14.148 6.27 31.297 1 56.28 532 ASP A CA 1
ATOM 4226 C C . ASP A 1 532 ? -14.633 7.121 32.469 1 56.28 532 ASP A C 1
ATOM 4228 O O . ASP A 1 532 ? -14.266 6.871 33.625 1 56.28 532 ASP A O 1
ATOM 4232 N N . THR A 1 533 ? -15.094 8.227 32.281 1 49.44 533 THR A N 1
ATOM 4233 C CA . THR A 1 533 ? -15.547 8.953 33.469 1 49.44 533 THR A CA 1
ATOM 4234 C C . THR A 1 533 ? -16.438 8.062 34.344 1 49.44 533 THR A C 1
ATOM 4236 O O . THR A 1 533 ? -16.562 8.289 35.531 1 49.44 533 THR A O 1
ATOM 4239 N N . ASP A 1 534 ? -17.297 7.328 33.688 1 43.69 534 ASP A N 1
ATOM 4240 C CA . ASP A 1 534 ? -18.125 6.547 34.594 1 43.69 534 ASP A CA 1
ATOM 4241 C C . ASP A 1 534 ? -17.297 5.484 35.312 1 43.69 534 ASP A C 1
ATOM 4243 O O . ASP A 1 534 ? -17.828 4.742 36.156 1 43.69 534 ASP A O 1
ATOM 4247 N N . CYS A 1 535 ? -16.266 5.074 34.812 1 41.38 535 CYS A N 1
ATOM 4248 C CA . CYS A 1 535 ? -15.617 3.953 35.469 1 41.38 535 CYS A CA 1
ATOM 4249 C C . CYS A 1 535 ? -14.914 4.41 36.75 1 41.38 535 CYS A C 1
ATOM 4251 O O . CYS A 1 535 ? -13.93 3.801 37.156 1 41.38 535 CYS A O 1
ATOM 4253 N N . SER A 1 536 ? -14.906 5.523 37.031 1 41.38 536 SER A N 1
ATOM 4254 C CA . SER A 1 536 ? -14.445 5.84 38.375 1 41.38 536 SER A CA 1
ATOM 4255 C C . SER A 1 536 ? -14.828 4.742 39.344 1 41.38 536 SER A C 1
ATOM 4257 O O . SER A 1 536 ? -14.289 4.68 40.469 1 41.38 536 SER A O 1
ATOM 4259 N N . THR A 1 537 ? -15.906 4.184 39.125 1 39.56 537 THR A N 1
ATOM 4260 C CA . THR A 1 537 ? -16.391 3.23 40.125 1 39.56 537 THR A CA 1
ATOM 4261 C C . THR A 1 537 ? -15.812 1.839 39.844 1 39.56 537 THR A C 1
ATOM 4263 O O . THR A 1 537 ? -16.094 0.895 40.594 1 39.56 537 THR A O 1
ATOM 4266 N N . SER A 1 538 ? -15.453 1.556 38.656 1 41.41 538 SER A N 1
ATOM 4267 C CA . SER A 1 538 ? -15.031 0.157 38.656 1 41.41 538 SER A CA 1
ATOM 4268 C C . SER A 1 538 ? -13.695 -0.018 39.375 1 41.41 538 SER A C 1
ATOM 4270 O O . SER A 1 538 ? -12.781 0.795 39.188 1 41.41 538 SER A O 1
ATOM 4272 N N . ALA A 1 539 ? -13.625 -0.845 40.281 1 44.09 539 ALA A N 1
ATOM 4273 C CA . ALA A 1 539 ? -12.617 -1.303 41.219 1 44.09 539 ALA A CA 1
ATOM 4274 C C . ALA A 1 539 ? -11.266 -1.482 40.562 1 44.09 539 ALA A C 1
ATOM 4276 O O . ALA A 1 539 ? -10.227 -1.496 41.219 1 44.09 539 ALA A O 1
ATOM 4277 N N . GLU A 1 540 ? -11.07 -1.78 39.188 1 48.06 540 GLU A N 1
ATOM 4278 C CA . GLU A 1 540 ? -9.805 -2.303 38.688 1 48.06 540 GLU A CA 1
ATOM 4279 C C . GLU A 1 540 ? -8.922 -1.18 38.156 1 48.06 540 GLU A C 1
ATOM 4281 O O . GLU A 1 540 ? -7.828 -1.434 37.656 1 48.06 540 GLU A O 1
ATOM 4286 N N . VAL A 1 541 ? -9.406 -0.005 37.938 1 54.38 541 VAL A N 1
ATOM 4287 C CA . VAL A 1 541 ? -8.484 1.041 37.531 1 54.38 541 VAL A CA 1
ATOM 4288 C C . VAL A 1 541 ? -7.535 1.398 38.656 1 54.38 541 VAL A C 1
ATOM 4290 O O . VAL A 1 541 ? -7.965 1.91 39.688 1 54.38 541 VAL A O 1
ATOM 4293 N N . THR A 1 542 ? -6.312 0.792 38.656 1 59.81 542 THR A N 1
ATOM 4294 C CA . THR A 1 542 ? -5.254 0.965 39.625 1 59.81 542 THR A CA 1
ATOM 4295 C C . THR A 1 542 ? -4.891 2.439 39.781 1 59.81 542 THR A C 1
ATOM 4297 O O . THR A 1 542 ? -5.156 3.244 38.906 1 59.81 542 THR A O 1
ATOM 4300 N N . ALA A 1 543 ? -4.648 2.846 40.938 1 59.69 543 ALA A N 1
ATOM 4301 C CA . ALA A 1 543 ? -4.133 4.168 41.281 1 59.69 543 ALA A CA 1
ATOM 4302 C C . ALA A 1 543 ? -3.123 4.648 40.219 1 59.69 543 ALA A C 1
ATOM 4304 O O . ALA A 1 543 ? -3.092 5.832 39.875 1 59.69 543 ALA A O 1
ATOM 4305 N N . LEU A 1 544 ? -2.391 3.785 39.656 1 64.31 544 LEU A N 1
ATOM 4306 C CA . LEU A 1 544 ? -1.382 4.094 38.656 1 64.31 544 LEU A CA 1
ATOM 4307 C C . LEU A 1 544 ? -2.037 4.516 37.344 1 64.31 544 LEU A C 1
ATOM 4309 O O . LEU A 1 544 ? -1.578 5.453 36.688 1 64.31 544 LEU A O 1
ATOM 4313 N N . ASP A 1 545 ? -3.104 3.963 37.094 1 73.5 545 ASP A N 1
ATOM 4314 C CA . ASP A 1 545 ? -3.826 4.293 35.875 1 73.5 545 ASP A CA 1
ATOM 4315 C C . ASP A 1 545 ? -4.441 5.688 35.938 1 73.5 545 ASP A C 1
ATOM 4317 O O . ASP A 1 545 ? -4.43 6.438 34.969 1 73.5 545 ASP A O 1
ATOM 4321 N N . ASN A 1 546 ? -4.75 5.984 37.125 1 76.81 546 ASN A N 1
ATOM 4322 C CA . ASN A 1 546 ? -5.355 7.301 37.312 1 76.81 546 ASN A CA 1
ATOM 4323 C C . ASN A 1 546 ? -4.32 8.414 37.219 1 76.81 546 ASN A C 1
ATOM 4325 O O . ASN A 1 546 ? -4.594 9.469 36.656 1 76.81 546 ASN A O 1
ATOM 4329 N N . HIS A 1 547 ? -3.178 8.125 37.75 1 80.94 547 HIS A N 1
ATOM 4330 C CA . HIS A 1 547 ? -2.115 9.117 37.688 1 80.94 547 HIS A CA 1
ATOM 4331 C C . HIS A 1 547 ? -1.67 9.359 36.25 1 80.94 547 HIS A C 1
ATOM 4333 O O . HIS A 1 547 ? -1.517 10.5 35.812 1 80.94 547 HIS A O 1
ATOM 4339 N N . PHE A 1 548 ? -1.561 8.32 35.531 1 83.25 548 PHE A N 1
ATOM 4340 C CA . PHE A 1 548 ? -1.116 8.438 34.156 1 83.25 548 PHE A CA 1
ATOM 4341 C C . PHE A 1 548 ? -2.186 9.102 33.312 1 83.25 548 PHE A C 1
ATOM 4343 O O . PHE A 1 548 ? -1.869 9.875 32.406 1 83.25 548 PHE A O 1
ATOM 4350 N N . SER A 1 549 ? -3.355 8.836 33.656 1 86.31 549 SER A N 1
ATOM 4351 C CA . SER A 1 549 ? -4.453 9.43 32.875 1 86.31 549 SER A CA 1
ATOM 4352 C C . SER A 1 549 ? -4.531 10.938 33.125 1 86.31 549 SER A C 1
ATOM 4354 O O . SER A 1 549 ? -4.762 11.703 32.188 1 86.31 549 SER A O 1
ATOM 4356 N N . ARG A 1 550 ? -4.32 11.312 34.312 1 87.38 550 ARG A N 1
ATOM 4357 C CA . ARG A 1 550 ? -4.34 12.734 34.656 1 87.38 550 ARG A CA 1
ATOM 4358 C C . ARG A 1 550 ? -3.176 13.461 34 1 87.38 550 ARG A C 1
ATOM 4360 O O . ARG A 1 550 ? -3.336 14.578 33.5 1 87.38 550 ARG A O 1
ATOM 4367 N N . ALA A 1 551 ? -2.066 12.812 34 1 90.69 551 ALA A N 1
ATOM 4368 C CA . ALA A 1 551 ? -0.888 13.398 33.375 1 90.69 551 ALA A CA 1
ATOM 4369 C C . ALA A 1 551 ? -1.089 13.547 31.875 1 90.69 551 ALA A C 1
ATOM 4371 O O . ALA A 1 551 ? -0.729 14.57 31.297 1 90.69 551 ALA A O 1
ATOM 4372 N N . SER A 1 552 ? -1.64 12.555 31.281 1 92.62 552 SER A N 1
ATOM 4373 C CA . SER A 1 552 ? -1.888 12.586 29.844 1 92.62 552 SER A CA 1
ATOM 4374 C C . SER A 1 552 ? -2.92 13.648 29.484 1 92.62 552 SER A C 1
ATOM 4376 O O . SER A 1 552 ? -2.785 14.336 28.469 1 92.62 552 SER A O 1
ATOM 4378 N N . ARG A 1 553 ? -3.883 13.805 30.281 1 91.94 553 ARG A N 1
ATOM 4379 C CA . ARG A 1 553 ? -4.879 14.844 30.047 1 91.94 553 ARG A CA 1
ATOM 4380 C C . ARG A 1 553 ? -4.25 16.234 30.125 1 91.94 553 ARG A C 1
ATOM 4382 O O . ARG A 1 553 ? -4.559 17.109 29.312 1 91.94 553 ARG A O 1
ATOM 4389 N N . ALA A 1 554 ? -3.453 16.359 31.094 1 93.62 554 ALA A N 1
ATOM 4390 C CA . ALA A 1 554 ? -2.787 17.641 31.266 1 93.62 554 ALA A CA 1
ATOM 4391 C C . ALA A 1 554 ? -1.89 17.969 30.078 1 93.62 554 ALA A C 1
ATOM 4393 O O . ALA A 1 554 ? -1.859 19.109 29.609 1 93.62 554 ALA A O 1
ATOM 4394 N N . ILE A 1 555 ? -1.201 17 29.625 1 96.12 555 ILE A N 1
ATOM 4395 C CA . ILE A 1 555 ? -0.296 17.188 28.5 1 96.12 555 ILE A CA 1
ATOM 4396 C C . ILE A 1 555 ? -1.098 17.531 27.25 1 96.12 555 ILE A C 1
ATOM 4398 O O . ILE A 1 555 ? -0.723 18.438 26.5 1 96.12 555 ILE A O 1
ATOM 4402 N N . CYS A 1 556 ? -2.162 16.859 27.031 1 96.06 556 CYS A N 1
ATOM 4403 C CA . CYS A 1 556 ? -3.01 17.125 25.875 1 96.06 556 CYS A CA 1
ATOM 4404 C C . CYS A 1 556 ? -3.572 18.547 25.922 1 96.06 556 CYS A C 1
ATOM 4406 O O . CYS A 1 556 ? -3.553 19.25 24.922 1 96.06 556 CYS A O 1
ATOM 4408 N N . THR A 1 557 ? -4.031 18.938 27.078 1 95.62 557 THR A N 1
ATOM 4409 C CA . THR A 1 557 ? -4.625 20.266 27.219 1 95.62 557 THR A CA 1
ATOM 4410 C C . THR A 1 557 ? -3.572 21.359 27.031 1 95.62 557 THR A C 1
ATOM 4412 O O . THR A 1 557 ? -3.805 22.328 26.312 1 95.62 557 THR A O 1
ATOM 4415 N N . LYS A 1 558 ? -2.475 21.172 27.656 1 96.81 558 LYS A N 1
ATOM 4416 C CA . LYS A 1 558 ? -1.396 22.141 27.516 1 96.81 558 LYS A CA 1
ATOM 4417 C C . LYS A 1 558 ? -0.943 22.266 26.062 1 96.81 558 LYS A C 1
ATOM 4419 O O . LYS A 1 558 ? -0.695 23.375 25.578 1 96.81 558 LYS A O 1
ATOM 4424 N N . SER A 1 559 ? -0.802 21.172 25.422 1 98.06 559 SER A N 1
ATOM 4425 C CA . SER A 1 559 ? -0.39 21.156 24.016 1 98.06 559 SER A CA 1
ATOM 4426 C C . SER A 1 559 ? -1.449 21.797 23.125 1 98.06 559 SER A C 1
ATOM 4428 O O . SER A 1 559 ? -1.12 22.484 22.156 1 98.06 559 SER A O 1
ATOM 4430 N N . ALA A 1 560 ? -2.678 21.547 23.438 1 98.12 560 ALA A N 1
ATOM 4431 C CA . ALA A 1 560 ? -3.764 22.141 22.656 1 98.12 560 ALA A CA 1
ATOM 4432 C C . ALA A 1 560 ? -3.77 23.656 22.797 1 98.12 560 ALA A C 1
ATOM 4434 O O . ALA A 1 560 ? -4.004 24.375 21.812 1 98.12 560 ALA A O 1
ATOM 4435 N N . ILE A 1 561 ? -3.551 24.094 23.969 1 97.81 561 ILE A N 1
ATOM 4436 C CA . ILE A 1 561 ? -3.488 25.531 24.219 1 97.81 561 ILE A CA 1
ATOM 4437 C C . ILE A 1 561 ? -2.303 26.141 23.469 1 97.81 561 ILE A C 1
ATOM 4439 O O . ILE A 1 561 ? -2.434 27.172 22.828 1 97.81 561 ILE A O 1
ATOM 4443 N N . ALA A 1 562 ? -1.196 25.438 23.547 1 97.94 562 ALA A N 1
ATOM 4444 C CA . ALA A 1 562 ? -0.023 25.906 22.812 1 97.94 562 ALA A CA 1
ATOM 4445 C C . ALA A 1 562 ? -0.306 25.969 21.312 1 97.94 562 ALA A C 1
ATOM 4447 O O . ALA A 1 562 ? 0.121 26.906 20.625 1 97.94 562 ALA A O 1
ATOM 4448 N N . MET A 1 563 ? -1.013 25.016 20.797 1 98.06 563 MET A N 1
ATOM 4449 C CA . MET A 1 563 ? -1.388 24.953 19.391 1 98.06 563 MET A CA 1
ATOM 4450 C C . MET A 1 563 ? -2.283 26.141 19.016 1 98.06 563 MET A C 1
ATOM 4452 O O . MET A 1 563 ? -2.109 26.75 17.953 1 98.06 563 MET A O 1
ATOM 4456 N N . ALA A 1 564 ? -3.205 26.438 19.875 1 98.25 564 ALA A N 1
ATOM 4457 C CA . ALA A 1 564 ? -4.09 27.578 19.625 1 98.25 564 ALA A CA 1
ATOM 4458 C C . ALA A 1 564 ? -3.299 28.875 19.562 1 98.25 564 ALA A C 1
ATOM 4460 O O . ALA A 1 564 ? -3.566 29.719 18.703 1 98.25 564 ALA A O 1
ATOM 4461 N N . ARG A 1 565 ? -2.359 28.984 20.406 1 97.19 565 ARG A N 1
ATOM 4462 C CA . ARG A 1 565 ? -1.511 30.172 20.391 1 97.19 565 ARG A CA 1
ATOM 4463 C C . ARG A 1 565 ? -0.694 30.25 19.109 1 97.19 565 ARG A C 1
ATOM 4465 O O . ARG A 1 565 ? -0.521 31.328 18.531 1 97.19 565 ARG A O 1
ATOM 4472 N N . LEU A 1 566 ? -0.181 29.125 18.703 1 97.12 566 LEU A N 1
ATOM 4473 C CA . LEU A 1 566 ? 0.586 29.062 17.453 1 97.12 566 LEU A CA 1
ATOM 4474 C C . LEU A 1 566 ? -0.27 29.469 16.266 1 97.12 566 LEU A C 1
ATOM 4476 O O . LEU A 1 566 ? 0.186 30.219 15.398 1 97.12 566 LEU A O 1
ATOM 4480 N N . PHE A 1 567 ? -1.479 29.016 16.234 1 97.75 567 PHE A N 1
ATOM 4481 C CA . PHE A 1 567 ? -2.375 29.359 15.133 1 97.75 567 PHE A CA 1
ATOM 4482 C C . PHE A 1 567 ? -2.725 30.844 15.18 1 97.75 567 PHE A C 1
ATOM 4484 O O . PHE A 1 567 ? -2.867 31.484 14.133 1 97.75 567 PHE A O 1
ATOM 4491 N N . TRP A 1 568 ? -2.932 31.297 16.422 1 96.56 568 TRP A N 1
ATOM 4492 C CA . TRP A 1 568 ? -3.205 32.719 16.562 1 96.56 568 TRP A CA 1
ATOM 4493 C C . TRP A 1 568 ? -2.059 33.562 16 1 96.56 568 TRP A C 1
ATOM 4495 O O . TRP A 1 568 ? -2.283 34.5 15.227 1 96.56 568 TRP A O 1
ATOM 4505 N N . GLN A 1 569 ? -0.86 33.25 16.312 1 94.75 569 GLN A N 1
ATOM 4506 C CA . GLN A 1 569 ? 0.319 33.969 15.844 1 94.75 569 GLN A CA 1
ATOM 4507 C C . GLN A 1 569 ? 0.498 33.781 14.336 1 94.75 569 GLN A C 1
ATOM 4509 O O . GLN A 1 569 ? 0.853 34.719 13.633 1 94.75 569 GLN A O 1
ATOM 4514 N N . HIS A 1 570 ? 0.27 32.562 13.898 1 93.81 570 HIS A N 1
ATOM 4515 C CA . HIS A 1 570 ? 0.352 32.25 12.477 1 93.81 570 HIS A CA 1
ATOM 4516 C C . HIS A 1 570 ? -0.595 33.156 11.672 1 93.81 570 HIS A C 1
ATOM 4518 O O . HIS A 1 570 ? -0.207 33.688 10.641 1 93.81 570 HIS A O 1
ATOM 4524 N N . ARG A 1 571 ? -1.777 33.344 12.117 1 93.94 571 ARG A N 1
ATOM 4525 C CA . ARG A 1 571 ? -2.805 34.094 11.414 1 93.94 571 ARG A CA 1
ATOM 4526 C C . ARG A 1 571 ? -2.525 35.594 11.492 1 93.94 571 ARG A C 1
ATOM 4528 O O . ARG A 1 571 ? -2.992 36.375 10.656 1 93.94 571 ARG A O 1
ATOM 4535 N N . GLN A 1 572 ? -1.794 36 12.492 1 92.75 572 GLN A N 1
ATOM 4536 C CA . GLN A 1 572 ? -1.406 37.406 12.602 1 92.75 572 GLN A CA 1
ATOM 4537 C C . GLN A 1 572 ? -0.325 37.75 11.586 1 92.75 572 GLN A C 1
ATOM 4539 O O . GLN A 1 572 ? -0.306 38.875 11.047 1 92.75 572 GLN A O 1
ATOM 4544 N N . LYS A 1 573 ? 0.465 36.812 11.344 1 93.25 573 LYS A N 1
ATOM 4545 C CA . LYS A 1 573 ? 1.627 37.062 10.492 1 93.25 573 LYS A CA 1
ATOM 4546 C C . LYS A 1 573 ? 1.325 36.719 9.039 1 93.25 573 LYS A C 1
ATOM 4548 O O . LYS A 1 573 ? 1.842 37.375 8.125 1 93.25 573 LYS A O 1
ATOM 4553 N N . PHE A 1 574 ? 0.648 35.688 8.812 1 94.06 574 PHE A N 1
ATOM 4554 C CA . PHE A 1 574 ? 0.384 35.219 7.461 1 94.06 574 PHE A CA 1
ATOM 4555 C C . PHE A 1 574 ? -1.115 35.125 7.195 1 94.06 574 PHE A C 1
ATOM 4557 O O . PHE A 1 574 ? -1.92 35.188 8.125 1 94.06 574 PHE A O 1
ATOM 4564 N N . ASP A 1 575 ? -1.435 35 5.895 1 93.44 575 ASP A N 1
ATOM 4565 C CA . ASP A 1 575 ? -2.828 34.812 5.512 1 93.44 575 ASP A CA 1
ATOM 4566 C C . ASP A 1 575 ? -3.287 33.375 5.844 1 93.44 575 ASP A C 1
ATOM 4568 O O . ASP A 1 575 ? -2.797 32.406 5.262 1 93.44 575 ASP A O 1
ATOM 4572 N N . GLY A 1 576 ? -4.215 33.25 6.723 1 93.06 576 GLY A N 1
ATOM 4573 C CA . GLY A 1 576 ? -4.703 31.953 7.172 1 93.06 576 GLY A CA 1
ATOM 4574 C C . GLY A 1 576 ? -5.359 31.156 6.07 1 93.06 576 GLY A C 1
ATOM 4575 O O . GLY A 1 576 ? -5.535 29.938 6.199 1 93.06 576 GLY A O 1
ATOM 4576 N N . LYS A 1 577 ? -5.676 31.797 4.984 1 94.19 577 LYS A N 1
ATOM 4577 C CA . LYS A 1 577 ? -6.34 31.125 3.873 1 94.19 577 LYS A CA 1
ATOM 4578 C C . LYS A 1 577 ? -5.332 30.422 2.975 1 94.19 577 LYS A C 1
ATOM 4580 O O . LYS A 1 577 ? -5.707 29.594 2.145 1 94.19 577 LYS A O 1
ATOM 4585 N N . VAL A 1 578 ? -4.113 30.75 3.113 1 94.38 578 VAL A N 1
ATOM 4586 C CA . VAL A 1 578 ? -3.035 30.125 2.354 1 94.38 578 VAL A CA 1
ATOM 4587 C C . VAL A 1 578 ? -2.152 29.312 3.289 1 94.38 578 VAL A C 1
ATOM 4589 O O . VAL A 1 578 ? -1.199 29.828 3.871 1 94.38 578 VAL A O 1
ATOM 4592 N N . ILE A 1 579 ? -2.467 28.125 3.461 1 94.25 579 ILE A N 1
ATOM 4593 C CA . ILE A 1 579 ? -1.738 27.25 4.363 1 94.25 579 ILE A CA 1
ATOM 4594 C C . ILE A 1 579 ? -1.704 25.828 3.783 1 94.25 579 ILE A C 1
ATOM 4596 O O . ILE A 1 579 ? -2.566 25.469 2.984 1 94.25 579 ILE A O 1
ATOM 4600 N N . PHE A 1 580 ? -0.677 25.109 4.102 1 95.56 580 PHE A N 1
ATOM 4601 C CA . PHE A 1 580 ? -0.563 23.719 3.691 1 95.56 580 PHE A CA 1
ATOM 4602 C C . PHE A 1 580 ? -1.612 22.859 4.391 1 95.56 580 PHE A C 1
ATOM 4604 O O . PHE A 1 580 ? -1.987 23.141 5.531 1 95.56 580 PHE A O 1
ATOM 4611 N N . SER A 1 581 ? -2.061 21.828 3.805 1 94.44 581 SER A N 1
ATOM 4612 C CA . SER A 1 581 ? -3.219 21.047 4.227 1 94.44 581 SER A CA 1
ATOM 4613 C C . SER A 1 581 ? -2.984 20.391 5.59 1 94.44 581 SER A C 1
ATOM 4615 O O . SER A 1 581 ? -3.938 20.094 6.312 1 94.44 581 SER A O 1
ATOM 4617 N N . ILE A 1 582 ? -1.82 20.203 6.027 1 96.25 582 ILE A N 1
ATOM 4618 C CA . ILE A 1 582 ? -1.539 19.531 7.293 1 96.25 582 ILE A CA 1
ATOM 4619 C C . ILE A 1 582 ? -2.012 20.406 8.453 1 96.25 582 ILE A C 1
ATOM 4621 O O . ILE A 1 582 ? -2.191 19.906 9.57 1 96.25 582 ILE A O 1
ATOM 4625 N N . GLY A 1 583 ? -2.146 21.719 8.211 1 96.75 583 GLY A N 1
ATOM 4626 C CA . GLY A 1 583 ? -2.666 22.625 9.234 1 96.75 583 GLY A CA 1
ATOM 4627 C C . GLY A 1 583 ? -4.027 22.203 9.758 1 96.75 583 GLY A C 1
ATOM 4628 O O . GLY A 1 583 ? -4.324 22.375 10.938 1 96.75 583 GLY A O 1
ATOM 4629 N N . MET A 1 584 ? -4.805 21.688 8.898 1 96.56 584 MET A N 1
ATOM 4630 C CA . MET A 1 584 ? -6.137 21.25 9.328 1 96.56 584 MET A CA 1
ATOM 4631 C C . MET A 1 584 ? -6.043 20.109 10.32 1 96.56 584 MET A C 1
ATOM 4633 O O . MET A 1 584 ? -6.812 20.047 11.281 1 96.56 584 MET A O 1
ATOM 4637 N N . GLN A 1 585 ? -5.121 19.203 10.086 1 96.44 585 GLN A N 1
ATOM 4638 C CA . GLN A 1 585 ? -4.922 18.078 11 1 96.44 585 GLN A CA 1
ATOM 4639 C C . GLN A 1 585 ? -4.469 18.562 12.375 1 96.44 585 GLN A C 1
ATOM 4641 O O . GLN A 1 585 ? -4.906 18.047 13.398 1 96.44 585 GLN A O 1
ATOM 4646 N N . HIS A 1 586 ? -3.615 19.531 12.336 1 98.12 586 HIS A N 1
ATOM 4647 C CA . HIS A 1 586 ? -3.113 20.094 13.578 1 98.12 586 HIS A CA 1
ATOM 4648 C C . HIS A 1 586 ? -4.238 20.734 14.391 1 98.12 586 HIS A C 1
ATOM 4650 O O . HIS A 1 586 ? -4.395 20.438 15.578 1 98.12 586 HIS A O 1
ATOM 4656 N N . ALA A 1 587 ? -4.973 21.516 13.727 1 98.25 587 ALA A N 1
ATOM 4657 C CA . ALA A 1 587 ? -6.066 22.219 14.391 1 98.25 587 ALA A CA 1
ATOM 4658 C C . ALA A 1 587 ? -7.113 21.25 14.914 1 98.25 587 ALA A C 1
ATOM 4660 O O . ALA A 1 587 ? -7.652 21.422 16.016 1 98.25 587 ALA A O 1
ATOM 4661 N N . GLY A 1 588 ? -7.383 20.234 14.102 1 96.81 588 GLY A N 1
ATOM 4662 C CA . GLY A 1 588 ? -8.352 19.234 14.523 1 96.81 588 GLY A CA 1
ATOM 4663 C C . GLY A 1 588 ? -7.926 18.469 15.766 1 96.81 588 GLY A C 1
ATOM 4664 O O . GLY A 1 588 ? -8.734 18.234 16.656 1 96.81 588 GLY A O 1
ATOM 4665 N N . ALA A 1 589 ? -6.711 18.094 15.82 1 96.25 589 ALA A N 1
ATOM 4666 C CA . ALA A 1 589 ? -6.188 17.375 16.984 1 96.25 589 ALA A CA 1
ATOM 4667 C C . ALA A 1 589 ? -6.27 18.219 18.25 1 96.25 589 ALA A C 1
ATOM 4669 O O . ALA A 1 589 ? -6.684 17.734 19.297 1 96.25 589 ALA A O 1
ATOM 4670 N N . ALA A 1 590 ? -5.91 19.453 18.125 1 98 590 ALA A N 1
ATOM 4671 C CA . ALA A 1 590 ? -5.941 20.359 19.266 1 98 590 ALA A CA 1
ATOM 4672 C C . ALA A 1 590 ? -7.375 20.625 19.719 1 98 590 ALA A C 1
ATOM 4674 O O . ALA A 1 590 ? -7.66 20.688 20.906 1 98 590 ALA A O 1
ATOM 4675 N N . ALA A 1 591 ? -8.211 20.797 18.766 1 97.44 591 ALA A N 1
ATOM 4676 C CA . ALA A 1 591 ? -9.609 21.078 19.094 1 97.44 591 ALA A CA 1
ATOM 4677 C C . ALA A 1 591 ? -10.227 19.922 19.859 1 97.44 591 ALA A C 1
ATOM 4679 O O . ALA A 1 591 ? -10.969 20.125 20.828 1 97.44 591 ALA A O 1
ATOM 4680 N N . THR A 1 592 ? -9.977 18.75 19.438 1 94.25 592 THR A N 1
ATOM 4681 C CA . THR A 1 592 ? -10.508 17.562 20.109 1 94.25 592 THR A CA 1
ATOM 4682 C C . THR A 1 592 ? -10.031 17.5 21.562 1 94.25 592 THR A C 1
ATOM 4684 O O . THR A 1 592 ? -10.805 17.172 22.453 1 94.25 592 THR A O 1
ATOM 4687 N N . ALA A 1 593 ? -8.797 17.812 21.75 1 94.94 593 ALA A N 1
ATOM 4688 C CA . ALA A 1 593 ? -8.25 17.812 23.109 1 94.94 593 ALA A CA 1
ATOM 4689 C C . ALA A 1 593 ? -8.914 18.891 23.969 1 94.94 593 ALA A C 1
ATOM 4691 O O . ALA A 1 593 ? -9.18 18.656 25.156 1 94.94 593 ALA A O 1
ATOM 4692 N N . LEU A 1 594 ? -9.156 20.031 23.422 1 95.94 594 LEU A N 1
ATOM 4693 C CA . LEU A 1 594 ? -9.797 21.109 24.172 1 95.94 594 LEU A CA 1
ATOM 4694 C C . LEU A 1 594 ? -11.258 20.781 24.469 1 95.94 594 LEU A C 1
ATOM 4696 O O . LEU A 1 594 ? -11.773 21.109 25.531 1 95.94 594 LEU A O 1
ATOM 4700 N N . ILE A 1 595 ? -11.883 20.172 23.547 1 94.19 595 ILE A N 1
ATOM 4701 C CA . ILE A 1 595 ? -13.266 19.734 23.75 1 94.19 595 ILE A CA 1
ATOM 4702 C C . ILE A 1 595 ? -13.328 18.75 24.906 1 94.19 595 ILE A C 1
ATOM 4704 O O . ILE A 1 595 ? -14.227 18.844 25.75 1 94.19 595 ILE A O 1
ATOM 4708 N N . ALA A 1 596 ? -12.383 17.844 24.922 1 91.62 596 ALA A N 1
ATOM 4709 C CA . ALA A 1 596 ? -12.32 16.906 26.031 1 91.62 596 ALA A CA 1
ATOM 4710 C C . ALA A 1 596 ? -12.125 17.625 27.359 1 91.62 596 ALA A C 1
ATOM 4712 O O . ALA A 1 596 ? -12.766 17.281 28.359 1 91.62 596 ALA A O 1
ATOM 4713 N N . ALA A 1 597 ? -11.273 18.578 27.375 1 90.94 597 ALA A N 1
ATOM 4714 C CA . ALA A 1 597 ? -11.023 19.359 28.594 1 90.94 597 ALA A CA 1
ATOM 4715 C C . ALA A 1 597 ? -12.266 20.125 29.016 1 90.94 597 ALA A C 1
ATOM 4717 O O . ALA A 1 597 ? -12.578 20.203 30.219 1 90.94 597 ALA A O 1
ATOM 4718 N N . LEU A 1 598 ? -12.945 20.609 28.141 1 91.5 598 LEU A N 1
ATOM 4719 C CA . LEU A 1 598 ? -14.133 21.406 28.422 1 91.5 598 LEU A CA 1
ATOM 4720 C C . LEU A 1 598 ? -15.273 20.531 28.922 1 91.5 598 LEU A C 1
ATOM 4722 O O . LEU A 1 598 ? -16.078 20.953 29.75 1 91.5 598 LEU A O 1
ATOM 4726 N N . ALA A 1 599 ? -15.305 19.359 28.375 1 84.5 599 ALA A N 1
ATOM 4727 C CA . ALA A 1 599 ? -16.375 18.453 28.766 1 84.5 599 ALA A CA 1
ATOM 4728 C C . ALA A 1 599 ? -16.219 18 30.219 1 84.5 599 ALA A C 1
ATOM 4730 O O . ALA A 1 599 ? -17.203 17.75 30.906 1 84.5 599 ALA A O 1
ATOM 4731 N N . TYR A 1 600 ? -14.984 18 30.734 1 77.56 600 TYR A N 1
ATOM 4732 C CA . TYR A 1 600 ? -14.797 17.391 32.031 1 77.56 600 TYR A CA 1
ATOM 4733 C C . TYR A 1 600 ? -14.211 18.406 33.031 1 77.56 600 TYR A C 1
ATOM 4735 O O . TYR A 1 600 ? -13.938 18.062 34.188 1 77.56 600 TYR A O 1
ATOM 4743 N N . MET A 1 601 ? -14.078 19.594 32.688 1 78.75 601 MET A N 1
ATOM 4744 C CA . MET A 1 601 ? -13.516 20.609 33.562 1 78.75 601 MET A CA 1
ATOM 4745 C C . MET A 1 601 ? -14.609 21.281 34.375 1 78.75 601 MET A C 1
ATOM 4747 O O . MET A 1 601 ? -15.516 21.922 33.812 1 78.75 601 MET A O 1
ATOM 4751 N N . PRO A 1 602 ? -14.422 21.156 35.656 1 76 602 PRO A N 1
ATOM 4752 C CA . PRO A 1 602 ? -15.477 21.719 36.5 1 76 602 PRO A CA 1
ATOM 4753 C C . PRO A 1 602 ? -15.312 23.219 36.719 1 76 602 PRO A C 1
ATOM 4755 O O . PRO A 1 602 ? -16.297 23.938 36.844 1 76 602 PRO A O 1
ATOM 4758 N N . ASP A 1 603 ? -14.164 23.766 36.719 1 82.94 603 ASP A N 1
ATOM 4759 C CA . ASP A 1 603 ? -13.914 25.172 37 1 82.94 603 ASP A CA 1
ATOM 4760 C C . ASP A 1 603 ? -14.375 26.062 35.844 1 82.94 603 ASP A C 1
ATOM 4762 O O . ASP A 1 603 ? -13.93 25.906 34.719 1 82.94 603 ASP A O 1
ATOM 4766 N N . ILE A 1 604 ? -15.188 27 36.188 1 83.31 604 ILE A N 1
ATOM 4767 C CA . ILE A 1 604 ? -15.82 27.859 35.188 1 83.31 604 ILE A CA 1
ATOM 4768 C C . ILE A 1 604 ? -14.773 28.766 34.562 1 83.31 604 ILE A C 1
ATOM 4770 O O . ILE A 1 604 ? -14.828 29.031 33.344 1 83.31 604 ILE A O 1
ATOM 4774 N N . ALA A 1 605 ? -13.898 29.297 35.375 1 84.81 605 ALA A N 1
ATOM 4775 C CA . ALA A 1 605 ? -12.875 30.188 34.812 1 84.81 605 ALA A CA 1
ATOM 4776 C C . ALA A 1 605 ? -12 29.453 33.812 1 84.81 605 ALA A C 1
ATOM 4778 O O . ALA A 1 605 ? -11.719 29.984 32.719 1 84.81 605 ALA A O 1
ATOM 4779 N N . ASP A 1 606 ? -11.648 28.359 34.156 1 86.94 606 ASP A N 1
ATOM 4780 C CA . ASP A 1 606 ? -10.828 27.547 33.281 1 86.94 606 ASP A CA 1
ATOM 4781 C C . ASP A 1 606 ? -11.617 27.156 32 1 86.94 606 ASP A C 1
ATOM 4783 O O . ASP A 1 606 ? -11.055 27.094 30.922 1 86.94 606 ASP A O 1
ATOM 4787 N N . ARG A 1 607 ? -12.797 26.922 32.156 1 90 607 ARG A N 1
ATOM 4788 C CA . ARG A 1 607 ? -13.664 26.578 31.016 1 90 607 ARG A CA 1
ATOM 4789 C C . ARG A 1 607 ? -13.766 27.734 30.031 1 90 607 ARG A C 1
ATOM 4791 O O . ARG A 1 607 ? -13.695 27.531 28.812 1 90 607 ARG A O 1
ATOM 4798 N N . ASN A 1 608 ? -13.93 28.922 30.594 1 90.38 608 ASN A N 1
ATOM 4799 C CA . ASN A 1 608 ? -14.031 30.094 29.734 1 90.38 608 ASN A CA 1
ATOM 4800 C C . ASN A 1 608 ? -12.734 30.328 28.969 1 90.38 608 ASN A C 1
ATOM 4802 O O . ASN A 1 608 ? -12.766 30.703 27.797 1 90.38 608 ASN A O 1
ATOM 4806 N N . ASN A 1 609 ? -11.664 30.156 29.609 1 91.75 609 ASN A N 1
ATOM 4807 C CA . ASN A 1 609 ? -10.375 30.312 28.953 1 91.75 609 ASN A CA 1
ATOM 4808 C C . ASN A 1 609 ? -10.188 29.297 27.844 1 91.75 609 ASN A C 1
ATOM 4810 O O . ASN A 1 609 ? -9.75 29.641 26.734 1 91.75 609 ASN A O 1
ATOM 4814 N N . ASN A 1 610 ? -10.508 28.062 28.156 1 93.88 610 ASN A N 1
ATOM 4815 C CA . ASN A 1 610 ? -10.352 27.016 27.156 1 93.88 610 ASN A CA 1
ATOM 4816 C C . ASN A 1 610 ? -11.305 27.203 25.984 1 93.88 610 ASN A C 1
ATOM 4818 O O . ASN A 1 610 ? -10.977 26.859 24.844 1 93.88 610 ASN A O 1
ATOM 4822 N N . MET A 1 611 ? -12.422 27.797 26.234 1 95 611 MET A N 1
ATOM 4823 C CA . MET A 1 611 ? -13.375 28.078 25.172 1 95 611 MET A CA 1
ATOM 4824 C C . MET A 1 611 ? -12.828 29.125 24.203 1 95 611 MET A C 1
ATOM 4826 O O . MET A 1 611 ? -13.039 29.031 23 1 95 611 MET A O 1
ATOM 4830 N N . GLN A 1 612 ? -12.125 30.062 24.719 1 95.81 612 GLN A N 1
ATOM 4831 C CA . GLN A 1 612 ? -11.516 31.078 23.875 1 95.81 612 GLN A CA 1
ATOM 4832 C C . GLN A 1 612 ? -10.477 30.469 22.938 1 95.81 612 GLN A C 1
ATOM 4834 O O . GLN A 1 612 ? -10.383 30.844 21.781 1 95.81 612 GLN A O 1
ATOM 4839 N N . TYR A 1 613 ? -9.711 29.594 23.516 1 97.38 613 TYR A N 1
ATOM 4840 C CA . TYR A 1 613 ? -8.719 28.906 22.688 1 97.38 613 TYR A CA 1
ATOM 4841 C C . TYR A 1 613 ? -9.391 28.047 21.625 1 97.38 613 TYR A C 1
ATOM 4843 O O . TYR A 1 613 ? -8.906 27.969 20.5 1 97.38 613 TYR A O 1
ATOM 4851 N N . LEU A 1 614 ? -10.461 27.375 21.984 1 97.62 614 LEU A N 1
ATOM 4852 C CA . LEU A 1 614 ? -11.211 26.594 21.016 1 97.62 614 LEU A CA 1
ATOM 4853 C C . LEU A 1 614 ? -11.75 27.469 19.891 1 97.62 614 LEU A C 1
ATOM 4855 O O . LEU A 1 614 ? -11.781 27.062 18.734 1 97.62 614 LEU A O 1
ATOM 4859 N N . GLU A 1 615 ? -12.164 28.672 20.234 1 97.31 615 GLU A N 1
ATOM 4860 C CA . GLU A 1 615 ? -12.656 29.625 19.234 1 97.31 615 GLU A CA 1
ATOM 4861 C C . GLU A 1 615 ? -11.547 30.047 18.266 1 97.31 615 GLU A C 1
ATOM 4863 O O . GLU A 1 615 ? -11.805 30.25 17.078 1 97.31 615 GLU A O 1
ATOM 4868 N N . VAL A 1 616 ? -10.367 30.172 18.781 1 97.88 616 VAL A N 1
ATOM 4869 C CA . VAL A 1 616 ? -9.227 30.484 17.938 1 97.88 616 VAL A CA 1
ATOM 4870 C C . VAL A 1 616 ? -9.016 29.375 16.906 1 97.88 616 VAL A C 1
ATOM 4872 O O . VAL A 1 616 ? -8.781 29.641 15.727 1 97.88 616 VAL A O 1
ATOM 4875 N N . LEU A 1 617 ? -9.086 28.172 17.375 1 98.38 617 LEU A N 1
ATOM 4876 C CA . LEU A 1 617 ? -8.914 27.031 16.484 1 98.38 617 LEU A CA 1
ATOM 4877 C C . LEU A 1 617 ? -10.055 26.953 15.469 1 98.38 617 LEU A C 1
ATOM 4879 O O . LEU A 1 617 ? -9.844 26.609 14.305 1 98.38 617 LEU A O 1
ATOM 4883 N N . HIS A 1 618 ? -11.219 27.266 15.898 1 98 618 HIS A N 1
ATOM 4884 C CA . HIS A 1 618 ? -12.367 27.312 15.008 1 98 618 HIS A CA 1
ATOM 4885 C C . HIS A 1 618 ? -12.164 28.359 13.914 1 98 618 HIS A C 1
ATOM 4887 O O . HIS A 1 618 ? -12.453 28.109 12.742 1 98 618 HIS A O 1
ATOM 4893 N N . SER A 1 619 ? -11.68 29.484 14.289 1 97.69 619 SER A N 1
ATOM 4894 C CA . SER A 1 619 ? -11.406 30.547 13.328 1 97.69 619 SER A CA 1
ATOM 4895 C C . SER A 1 619 ? -10.336 30.125 12.328 1 97.69 619 SER A C 1
ATOM 4897 O O . SER A 1 619 ? -10.414 30.438 11.148 1 97.69 619 SER A O 1
ATOM 4899 N N . ALA A 1 620 ? -9.336 29.453 12.836 1 98.12 620 ALA A N 1
ATOM 4900 C CA . ALA A 1 620 ? -8.289 28.938 11.953 1 98.12 620 ALA A CA 1
ATOM 4901 C C . ALA A 1 620 ? -8.859 27.969 10.93 1 98.12 620 ALA A C 1
ATOM 4903 O O . ALA A 1 620 ? -8.492 28.016 9.75 1 98.12 620 ALA A O 1
ATOM 4904 N N . LEU A 1 621 ? -9.711 27.078 11.352 1 98.06 621 LEU A N 1
ATOM 4905 C CA . LEU A 1 621 ? -10.336 26.094 10.461 1 98.06 621 LEU A CA 1
ATOM 4906 C C . LEU A 1 621 ? -11.25 26.797 9.453 1 98.06 621 LEU A C 1
ATOM 4908 O O . LEU A 1 621 ? -11.359 26.359 8.305 1 98.06 621 LEU A O 1
ATOM 4912 N N . GLN A 1 622 ? -11.859 27.859 9.867 1 97.62 622 GLN A N 1
ATOM 4913 C CA . GLN A 1 622 ? -12.688 28.641 8.945 1 97.62 622 GLN A CA 1
ATOM 4914 C C . GLN A 1 622 ? -11.852 29.25 7.832 1 97.62 622 GLN A C 1
ATOM 4916 O O . GLN A 1 622 ? -12.266 29.281 6.672 1 97.62 622 GLN A O 1
ATOM 4921 N N . ASP A 1 623 ? -10.711 29.75 8.211 1 97 623 ASP A N 1
ATOM 4922 C CA . ASP A 1 623 ? -9.789 30.25 7.195 1 97 623 ASP A CA 1
ATOM 4923 C C . ASP A 1 623 ? -9.391 29.141 6.223 1 97 623 ASP A C 1
ATOM 4925 O O . ASP A 1 623 ? -9.406 29.344 5.004 1 97 623 ASP A O 1
ATOM 4929 N N . MET A 1 624 ? -9.109 28.016 6.773 1 97.06 624 MET A N 1
ATOM 4930 C CA . MET A 1 624 ? -8.625 26.906 5.965 1 97.06 624 MET A CA 1
ATOM 4931 C C . MET A 1 624 ? -9.758 26.297 5.141 1 97.06 624 MET A C 1
ATOM 4933 O O . MET A 1 624 ? -9.508 25.562 4.188 1 97.06 624 MET A O 1
ATOM 4937 N N . ALA A 1 625 ? -10.977 26.609 5.512 1 95.62 625 ALA A N 1
ATOM 4938 C CA . ALA A 1 625 ? -12.133 26.109 4.773 1 95.62 625 ALA A CA 1
ATOM 4939 C C . ALA A 1 625 ? -12.188 26.703 3.367 1 95.62 625 ALA A C 1
ATOM 4941 O O . ALA A 1 625 ? -12.828 26.141 2.477 1 95.62 625 ALA A O 1
ATOM 4942 N N . HIS A 1 626 ? -11.453 27.75 3.166 1 93.38 626 HIS A N 1
ATOM 4943 C CA . HIS A 1 626 ? -11.422 28.375 1.845 1 93.38 626 HIS A CA 1
ATOM 4944 C C . HIS A 1 626 ? -10.766 27.453 0.824 1 93.38 626 HIS A C 1
ATOM 4946 O O . HIS A 1 626 ? -11.359 27.125 -0.209 1 93.38 626 HIS A O 1
ATOM 4952 N N . PRO A 1 627 ? -9.578 26.938 1.125 1 93.69 627 PRO A N 1
ATOM 4953 C CA . PRO A 1 627 ? -8.945 26.047 0.155 1 93.69 627 PRO A CA 1
ATOM 4954 C C . PRO A 1 627 ? -9.305 24.578 0.378 1 93.69 627 PRO A C 1
ATOM 4956 O O . PRO A 1 627 ? -9.188 23.766 -0.542 1 93.69 627 PRO A O 1
ATOM 4959 N N . PHE A 1 628 ? -9.781 24.234 1.606 1 95.88 628 PHE A N 1
ATOM 4960 C CA . PHE A 1 628 ? -9.922 22.812 1.924 1 95.88 628 PHE A CA 1
ATOM 4961 C C . PHE A 1 628 ? -11.336 22.5 2.4 1 95.88 628 PHE A C 1
ATOM 4963 O O . PHE A 1 628 ? -11.781 23.031 3.414 1 95.88 628 PHE A O 1
ATOM 4970 N N . GLN A 1 629 ? -11.961 21.578 1.74 1 94.31 629 GLN A N 1
ATOM 4971 C CA . GLN A 1 629 ? -13.312 21.156 2.105 1 94.31 629 GLN A CA 1
ATOM 4972 C C . GLN A 1 629 ? -13.32 20.453 3.455 1 94.31 629 GLN A C 1
ATOM 4974 O O . GLN A 1 629 ? -14.219 20.672 4.27 1 94.31 629 GLN A O 1
ATOM 4979 N N . PRO A 1 630 ? -12.391 19.562 3.801 1 94.56 630 PRO A N 1
ATOM 4980 C CA . PRO A 1 630 ? -12.414 18.922 5.113 1 94.56 630 PRO A CA 1
ATOM 4981 C C . PRO A 1 630 ? -12.336 19.906 6.27 1 94.56 630 PRO A C 1
ATOM 4983 O O . PRO A 1 630 ? -12.891 19.656 7.344 1 94.56 630 PRO A O 1
ATOM 4986 N N . ALA A 1 631 ? -11.633 21.016 6.039 1 96.75 631 ALA A N 1
ATOM 4987 C CA . ALA A 1 631 ? -11.578 22.047 7.078 1 96.75 631 ALA A CA 1
ATOM 4988 C C . ALA A 1 631 ? -12.961 22.641 7.332 1 96.75 631 ALA A C 1
ATOM 4990 O O . ALA A 1 631 ? -13.289 23 8.469 1 96.75 631 ALA A O 1
ATOM 4991 N N . GLU A 1 632 ? -13.688 22.734 6.285 1 95.56 632 GLU A N 1
ATOM 4992 C CA . GLU A 1 632 ? -15.062 23.219 6.426 1 95.56 632 GLU A CA 1
ATOM 4993 C C . GLU A 1 632 ? -15.898 22.25 7.262 1 95.56 632 GLU A C 1
ATOM 4995 O O . GLU A 1 632 ? -16.672 22.672 8.125 1 95.56 632 GLU A O 1
ATOM 5000 N N . ARG A 1 633 ? -15.75 21.016 7.051 1 93.12 633 ARG A N 1
ATOM 5001 C CA . ARG A 1 633 ? -16.453 20 7.824 1 93.12 633 ARG A CA 1
ATOM 5002 C C . ARG A 1 633 ? -16.016 20.031 9.289 1 93.12 633 ARG A C 1
ATOM 5004 O O . ARG A 1 633 ? -16.859 19.922 10.188 1 93.12 633 ARG A O 1
ATOM 5011 N N . MET A 1 634 ? -14.766 20.203 9.484 1 96.12 634 MET A N 1
ATOM 5012 C CA . MET A 1 634 ? -14.242 20.266 10.852 1 96.12 634 MET A CA 1
ATOM 5013 C C . MET A 1 634 ? -14.789 21.484 11.578 1 96.12 634 MET A C 1
ATOM 5015 O O . MET A 1 634 ? -15.164 21.391 12.75 1 96.12 634 MET A O 1
ATOM 5019 N N . ALA A 1 635 ? -14.812 22.578 10.859 1 96.56 635 ALA A N 1
ATOM 5020 C CA . ALA A 1 635 ? -15.336 23.812 11.453 1 96.56 635 ALA A CA 1
ATOM 5021 C C . ALA A 1 635 ? -16.812 23.656 11.828 1 96.56 635 ALA A C 1
ATOM 5023 O O . ALA A 1 635 ? -17.25 24.141 12.875 1 96.56 635 ALA A O 1
ATOM 5024 N N . ALA A 1 636 ? -17.5 22.938 11.008 1 94.38 636 ALA A N 1
ATOM 5025 C CA . ALA A 1 636 ? -18.922 22.703 11.281 1 94.38 636 ALA A CA 1
ATOM 5026 C C . ALA A 1 636 ? -19.094 21.828 12.523 1 94.38 636 ALA A C 1
ATOM 5028 O O . ALA A 1 636 ? -19.984 22.094 13.344 1 94.38 636 ALA A O 1
ATOM 5029 N N . VAL A 1 637 ? -18.312 20.828 12.617 1 93.75 637 VAL A N 1
ATOM 5030 C CA . VAL A 1 637 ? -18.359 19.938 13.773 1 93.75 637 VAL A CA 1
ATOM 5031 C C . VAL A 1 637 ? -18.031 20.719 15.047 1 93.75 637 VAL A C 1
ATOM 5033 O O . VAL A 1 637 ? -18.719 20.562 16.062 1 93.75 637 VAL A O 1
ATOM 5036 N N . LEU A 1 638 ? -16.984 21.578 14.961 1 94.94 638 LEU A N 1
ATOM 5037 C CA . LEU A 1 638 ? -16.578 22.344 16.125 1 94.94 638 LEU A CA 1
ATOM 5038 C C . LEU A 1 638 ? -17.672 23.328 16.531 1 94.94 638 LEU A C 1
ATOM 5040 O O . LEU A 1 638 ? -17.906 23.547 17.719 1 94.94 638 LEU A O 1
ATOM 5044 N N . ASN A 1 639 ? -18.266 23.875 15.562 1 93.69 639 ASN A N 1
ATOM 5045 C CA . ASN A 1 639 ? -19.359 24.812 15.852 1 93.69 639 ASN A CA 1
ATOM 5046 C C . ASN A 1 639 ? -20.5 24.109 16.578 1 93.69 639 ASN A C 1
ATOM 5048 O O . ASN A 1 639 ? -21.031 24.656 17.547 1 93.69 639 ASN A O 1
ATOM 5052 N N . ALA A 1 640 ? -20.828 22.953 16.141 1 91.75 640 ALA A N 1
ATOM 5053 C CA . ALA A 1 640 ? -21.891 22.188 16.781 1 91.75 640 ALA A CA 1
ATOM 5054 C C . ALA A 1 640 ? -21.516 21.812 18.219 1 91.75 640 ALA A C 1
ATOM 5056 O O . ALA A 1 640 ? -22.359 21.891 19.109 1 91.75 640 ALA A O 1
ATOM 5057 N N . VAL A 1 641 ? -20.359 21.516 18.422 1 92.25 641 VAL A N 1
ATOM 5058 C CA . VAL A 1 641 ? -19.891 21.094 19.734 1 92.25 641 VAL A CA 1
ATOM 5059 C C . VAL A 1 641 ? -19.859 22.297 20.672 1 92.25 641 VAL A C 1
ATOM 5061 O O . VAL A 1 641 ? -20.188 22.188 21.859 1 92.25 641 VAL A O 1
ATOM 5064 N N . MET A 1 642 ? -19.391 23.422 20.188 1 92.38 642 MET A N 1
ATOM 5065 C CA . MET A 1 642 ? -19.328 24.641 21 1 92.38 642 MET A CA 1
ATOM 5066 C C . MET A 1 642 ? -20.719 25.062 21.469 1 92.38 642 MET A C 1
ATOM 5068 O O . MET A 1 642 ? -20.891 25.516 22.594 1 92.38 642 MET A O 1
ATOM 5072 N N . ILE A 1 643 ? -21.688 24.781 20.625 1 89.81 643 ILE A N 1
ATOM 5073 C CA . ILE A 1 643 ? -23.062 25.078 21 1 89.81 643 ILE A CA 1
ATOM 5074 C C . ILE A 1 643 ? -23.531 24.125 22.094 1 89.81 643 ILE A C 1
ATOM 5076 O O . ILE A 1 643 ? -24.188 24.531 23.047 1 89.81 643 ILE A O 1
ATOM 5080 N N . GLU A 1 644 ? -23.094 22.891 21.938 1 87.25 644 GLU A N 1
ATOM 5081 C CA . GLU A 1 644 ? -23.469 21.891 22.922 1 87.25 644 GLU A CA 1
ATOM 5082 C C . GLU A 1 644 ? -22.812 22.156 24.281 1 87.25 644 GLU A C 1
ATOM 5084 O O . GLU A 1 644 ? -23.406 21.922 25.328 1 87.25 644 GLU A O 1
ATOM 5089 N N . LEU A 1 645 ? -21.672 22.672 24.25 1 87.19 645 LEU A N 1
ATOM 5090 C CA . LEU A 1 645 ? -20.906 22.859 25.469 1 87.19 645 LEU A CA 1
ATOM 5091 C C . LEU A 1 645 ? -21.266 24.172 26.156 1 87.19 645 LEU A C 1
ATOM 5093 O O . LEU A 1 645 ? -21.016 24.359 27.344 1 87.19 645 LEU A O 1
ATOM 5097 N N . ARG A 1 646 ? -21.891 25.078 25.438 1 84.06 646 ARG A N 1
ATOM 5098 C CA . ARG A 1 646 ? -22.328 26.344 26.031 1 84.06 646 ARG A CA 1
ATOM 5099 C C . ARG A 1 646 ? -23.688 26.188 26.703 1 84.06 646 ARG A C 1
ATOM 5101 O O . ARG A 1 646 ? -23.969 26.828 27.719 1 84.06 646 ARG A O 1
ATOM 5108 N N . MET B 1 1 ? 44.781 -42.469 105.062 1 24.61 1 MET B N 1
ATOM 5109 C CA . MET B 1 1 ? 43.781 -41.406 104.875 1 24.61 1 MET B CA 1
ATOM 5110 C C . MET B 1 1 ? 43.781 -40.906 103.438 1 24.61 1 MET B C 1
ATOM 5112 O O . MET B 1 1 ? 44.688 -40.219 103 1 24.61 1 MET B O 1
ATOM 5116 N N . GLU B 1 2 ? 43.312 -41.719 102.438 1 25.06 2 GLU B N 1
ATOM 5117 C CA . GLU B 1 2 ? 43.5 -42.188 101.062 1 25.06 2 GLU B CA 1
ATOM 5118 C C . GLU B 1 2 ? 42.812 -41.25 100.125 1 25.06 2 GLU B C 1
ATOM 5120 O O . GLU B 1 2 ? 41.562 -41.188 100.062 1 25.06 2 GLU B O 1
ATOM 5125 N N . SER B 1 3 ? 43.344 -39.969 100.188 1 25.02 3 SER B N 1
ATOM 5126 C CA . SER B 1 3 ? 42.719 -38.75 99.75 1 25.02 3 SER B CA 1
ATOM 5127 C C . SER B 1 3 ? 42.406 -38.812 98.25 1 25.02 3 SER B C 1
ATOM 5129 O O . SER B 1 3 ? 43.281 -39.031 97.438 1 25.02 3 SER B O 1
ATOM 5131 N N . GLU B 1 4 ? 41.25 -39.344 97.938 1 26.31 4 GLU B N 1
ATOM 5132 C CA . GLU B 1 4 ? 40.75 -39.844 96.625 1 26.31 4 GLU B CA 1
ATOM 5133 C C . GLU B 1 4 ? 40.625 -38.719 95.625 1 26.31 4 GLU B C 1
ATOM 5135 O O . GLU B 1 4 ? 39.812 -37.812 95.812 1 26.31 4 GLU B O 1
ATOM 5140 N N . THR B 1 5 ? 41.812 -38.188 95.312 1 27.52 5 THR B N 1
ATOM 5141 C CA . THR B 1 5 ? 42 -36.969 94.5 1 27.52 5 THR B CA 1
ATOM 5142 C C . THR B 1 5 ? 41.188 -37 93.25 1 27.52 5 THR B C 1
ATOM 5144 O O . THR B 1 5 ? 41.312 -37.938 92.438 1 27.52 5 THR B O 1
ATOM 5147 N N . GLY B 1 6 ? 39.906 -36.625 93.375 1 25.69 6 GLY B N 1
ATOM 5148 C CA . GLY B 1 6 ? 38.781 -36.688 92.438 1 25.69 6 GLY B CA 1
ATOM 5149 C C . GLY B 1 6 ? 39.094 -36.094 91.062 1 25.69 6 GLY B C 1
ATOM 5150 O O . GLY B 1 6 ? 39.312 -34.906 90.938 1 25.69 6 GLY B O 1
ATOM 5151 N N . ALA B 1 7 ? 40 -36.812 90.312 1 27.59 7 ALA B N 1
ATOM 5152 C CA . ALA B 1 7 ? 40.656 -36.438 89.125 1 27.59 7 ALA B CA 1
ATOM 5153 C C . ALA B 1 7 ? 39.656 -35.969 88.062 1 27.59 7 ALA B C 1
ATOM 5155 O O . ALA B 1 7 ? 38.875 -36.75 87.562 1 27.59 7 ALA B O 1
ATOM 5156 N N . SER B 1 8 ? 39.031 -34.812 88.312 1 25.62 8 SER B N 1
ATOM 5157 C CA . SER B 1 8 ? 37.938 -34.281 87.5 1 25.62 8 SER B CA 1
ATOM 5158 C C . SER B 1 8 ? 38.344 -34.219 86.062 1 25.62 8 SER B C 1
ATOM 5160 O O . SER B 1 8 ? 39.375 -33.656 85.688 1 25.62 8 SER B O 1
ATOM 5162 N N . SER B 1 9 ? 38.281 -35.375 85.438 1 26.91 9 SER B N 1
ATOM 5163 C CA . SER B 1 9 ? 38.688 -35.656 84.062 1 26.91 9 SER B CA 1
ATOM 5164 C C . SER B 1 9 ? 38.188 -34.594 83.062 1 26.91 9 SER B C 1
ATOM 5166 O O . SER B 1 9 ? 37 -34.469 82.875 1 26.91 9 SER B O 1
ATOM 5168 N N . ASN B 1 10 ? 38.656 -33.438 83.312 1 24.53 10 ASN B N 1
ATOM 5169 C CA . ASN B 1 10 ? 38.281 -32.281 82.5 1 24.53 10 ASN B CA 1
ATOM 5170 C C . ASN B 1 10 ? 38.375 -32.531 81 1 24.53 10 ASN B C 1
ATOM 5172 O O . ASN B 1 10 ? 39.469 -32.75 80.5 1 24.53 10 ASN B O 1
ATOM 5176 N N . LYS B 1 11 ? 37.562 -33.5 80.5 1 27.08 11 LYS B N 1
ATOM 5177 C CA . LYS B 1 11 ? 37.531 -33.844 79.125 1 27.08 11 LYS B CA 1
ATOM 5178 C C . LYS B 1 11 ? 37.688 -32.625 78.188 1 27.08 11 LYS B C 1
ATOM 5180 O O . LYS B 1 11 ? 36.844 -31.719 78.25 1 27.08 11 LYS B O 1
ATOM 5185 N N . ARG B 1 12 ? 38.844 -32.156 78.125 1 28.33 12 ARG B N 1
ATOM 5186 C CA . ARG B 1 12 ? 39.219 -31.062 77.25 1 28.33 12 ARG B CA 1
ATOM 5187 C C . ARG B 1 12 ? 38.531 -31.172 75.875 1 28.33 12 ARG B C 1
ATOM 5189 O O . ARG B 1 12 ? 38.688 -32.188 75.188 1 28.33 12 ARG B O 1
ATOM 5196 N N . GLN B 1 13 ? 37.25 -30.906 75.875 1 24.02 13 GLN B N 1
ATOM 5197 C CA . GLN B 1 13 ? 36.531 -30.969 74.562 1 24.02 13 GLN B CA 1
ATOM 5198 C C . GLN B 1 13 ? 37.406 -30.375 73.438 1 24.02 13 GLN B C 1
ATOM 5200 O O . GLN B 1 13 ? 37.781 -29.203 73.5 1 24.02 13 GLN B O 1
ATOM 5205 N N . LYS B 1 14 ? 38.375 -31.203 73.125 1 28.52 14 LYS B N 1
ATOM 5206 C CA . LYS B 1 14 ? 39.25 -30.844 72 1 28.52 14 LYS B CA 1
ATOM 5207 C C . LYS B 1 14 ? 38.469 -30.062 70.938 1 28.52 14 LYS B C 1
ATOM 5209 O O . LYS B 1 14 ? 37.469 -30.516 70.438 1 28.52 14 LYS B O 1
ATOM 5214 N N . SER B 1 15 ? 38.344 -28.812 71.188 1 28.34 15 SER B N 1
ATOM 5215 C CA . SER B 1 15 ? 37.719 -27.938 70.188 1 28.34 15 SER B CA 1
ATOM 5216 C C . SER B 1 15 ? 38.188 -28.266 68.812 1 28.34 15 SER B C 1
ATOM 5218 O O . SER B 1 15 ? 39.406 -28.312 68.562 1 28.34 15 SER B O 1
ATOM 5220 N N . ARG B 1 16 ? 37.719 -29.344 68.312 1 30.7 16 ARG B N 1
ATOM 5221 C CA . ARG B 1 16 ? 38.062 -29.828 66.938 1 30.7 16 ARG B CA 1
ATOM 5222 C C . ARG B 1 16 ? 38.375 -28.656 66 1 30.7 16 ARG B C 1
ATOM 5224 O O . ARG B 1 16 ? 37.469 -27.891 65.625 1 30.7 16 ARG B O 1
ATOM 5231 N N . HIS B 1 17 ? 39.312 -28.031 66.438 1 29.19 17 HIS B N 1
ATOM 5232 C CA . HIS B 1 17 ? 39.688 -26.969 65.5 1 29.19 17 HIS B CA 1
ATOM 5233 C C . HIS B 1 17 ? 39.719 -27.5 64.062 1 29.19 17 HIS B C 1
ATOM 5235 O O . HIS B 1 17 ? 40.469 -28.438 63.781 1 29.19 17 HIS B O 1
ATOM 5241 N N . ARG B 1 18 ? 38.656 -27.844 63.562 1 33.25 18 ARG B N 1
ATOM 5242 C CA . ARG B 1 18 ? 38.531 -28.297 62.188 1 33.25 18 ARG B CA 1
ATOM 5243 C C . ARG B 1 18 ? 39.531 -27.562 61.281 1 33.25 18 ARG B C 1
ATOM 5245 O O . ARG B 1 18 ? 39.531 -26.344 61.219 1 33.25 18 ARG B O 1
ATOM 5252 N N . ALA B 1 19 ? 40.688 -28.047 61.438 1 38.44 19 ALA B N 1
ATOM 5253 C CA . ALA B 1 19 ? 41.781 -27.516 60.625 1 38.44 19 ALA B CA 1
ATOM 5254 C C . ALA B 1 19 ? 41.312 -27.109 59.25 1 38.44 19 ALA B C 1
ATOM 5256 O O . ALA B 1 19 ? 40.719 -27.922 58.531 1 38.44 19 ALA B O 1
ATOM 5257 N N . SER B 1 20 ? 40.906 -26 59.281 1 45.69 20 SER B N 1
ATOM 5258 C CA . SER B 1 20 ? 40.219 -25.344 58.156 1 45.69 20 SER B CA 1
ATOM 5259 C C . SER B 1 20 ? 41 -25.516 56.844 1 45.69 20 SER B C 1
ATOM 5261 O O . SER B 1 20 ? 40.438 -25.406 55.781 1 45.69 20 SER B O 1
ATOM 5263 N N . ILE B 1 21 ? 42.375 -25.547 56.969 1 54.25 21 ILE B N 1
ATOM 5264 C CA . ILE B 1 21 ? 43.062 -25.281 55.719 1 54.25 21 ILE B CA 1
ATOM 5265 C C . ILE B 1 21 ? 43.688 -26.578 55.188 1 54.25 21 ILE B C 1
ATOM 5267 O O . ILE B 1 21 ? 44.438 -27.25 55.906 1 54.25 21 ILE B O 1
ATOM 5271 N N . ALA B 1 22 ? 43.156 -27.406 54.5 1 65.62 22 ALA B N 1
ATOM 5272 C CA . ALA B 1 22 ? 43.75 -28.609 53.938 1 65.62 22 ALA B CA 1
ATOM 5273 C C . ALA B 1 22 ? 44.469 -28.312 52.594 1 65.62 22 ALA B C 1
ATOM 5275 O O . ALA B 1 22 ? 44.031 -27.422 51.844 1 65.62 22 ALA B O 1
ATOM 5276 N N . CYS B 1 23 ? 45.5 -28.703 52.344 1 66.69 23 CYS B N 1
ATOM 5277 C CA . CYS B 1 23 ? 46.25 -28.469 51.125 1 66.69 23 CYS B CA 1
ATOM 5278 C C . CYS B 1 23 ? 45.594 -29.156 49.938 1 66.69 23 CYS B C 1
ATOM 5280 O O . CYS B 1 23 ? 44.781 -30.062 50.125 1 66.69 23 CYS B O 1
ATOM 5282 N N . ALA B 1 24 ? 45.844 -28.766 48.75 1 71.56 24 ALA B N 1
ATOM 5283 C CA . ALA B 1 24 ? 45.188 -29.25 47.531 1 71.56 24 ALA B CA 1
ATOM 5284 C C . ALA B 1 24 ? 45.438 -30.75 47.344 1 71.56 24 ALA B C 1
ATOM 5286 O O . ALA B 1 24 ? 44.531 -31.484 46.906 1 71.56 24 ALA B O 1
ATOM 5287 N N . THR B 1 25 ? 46.438 -31.25 47.75 1 74.12 25 THR B N 1
ATOM 5288 C CA . THR B 1 25 ? 46.781 -32.656 47.531 1 74.12 25 THR B CA 1
ATOM 5289 C C . THR B 1 25 ? 46.062 -33.562 48.531 1 74.12 25 THR B C 1
ATOM 5291 O O . THR B 1 25 ? 45.562 -34.625 48.156 1 74.12 25 THR B O 1
ATOM 5294 N N . CYS B 1 26 ? 46 -33.125 49.688 1 71.44 26 CYS B N 1
ATOM 5295 C CA . CYS B 1 26 ? 45.312 -33.938 50.688 1 71.44 26 CYS B CA 1
ATOM 5296 C C . CYS B 1 26 ? 43.812 -33.938 50.438 1 71.44 26 CYS B C 1
ATOM 5298 O O . CYS B 1 26 ? 43.125 -34.906 50.719 1 71.44 26 CYS B O 1
ATOM 5300 N N . ARG B 1 27 ? 43.344 -32.781 49.906 1 68.94 27 ARG B N 1
ATOM 5301 C CA . ARG B 1 27 ? 41.938 -32.656 49.531 1 68.94 27 ARG B CA 1
ATOM 5302 C C . ARG B 1 27 ? 41.594 -33.625 48.375 1 68.94 27 ARG B C 1
ATOM 5304 O O . ARG B 1 27 ? 40.562 -34.281 48.406 1 68.94 27 ARG B O 1
ATOM 5311 N N . GLU B 1 28 ? 42.5 -33.719 47.5 1 70.75 28 GLU B N 1
ATOM 5312 C CA . GLU B 1 28 ? 42.25 -34.594 46.344 1 70.75 28 GLU B CA 1
ATOM 5313 C C . GLU B 1 28 ? 42.281 -36.062 46.75 1 70.75 28 GLU B C 1
ATOM 5315 O O . GLU B 1 28 ? 41.5 -36.875 46.25 1 70.75 28 GLU B O 1
ATOM 5320 N N . ARG B 1 29 ? 43 -36.25 47.719 1 71.12 29 ARG B N 1
ATOM 5321 C CA . ARG B 1 29 ? 43.156 -37.656 48.094 1 71.12 29 ARG B CA 1
ATOM 5322 C C . ARG B 1 29 ? 42.281 -37.969 49.312 1 71.12 29 ARG B C 1
ATOM 5324 O O . ARG B 1 29 ? 42.281 -39.125 49.781 1 71.12 29 ARG B O 1
ATOM 5331 N N . ARG B 1 30 ? 41.531 -37 49.812 1 67.25 30 ARG B N 1
ATOM 5332 C CA . ARG B 1 30 ? 40.562 -37.062 50.875 1 67.25 30 ARG B CA 1
ATOM 5333 C C . ARG B 1 30 ? 41.156 -37.688 52.125 1 67.25 30 ARG B C 1
ATOM 5335 O O . ARG B 1 30 ? 40.531 -38.531 52.781 1 67.25 30 ARG B O 1
ATOM 5342 N N . ILE B 1 31 ? 42.438 -37.312 52.312 1 76.25 31 ILE B N 1
ATOM 5343 C CA . ILE B 1 31 ? 43.094 -37.812 53.5 1 76.25 31 ILE B CA 1
ATOM 5344 C C . ILE B 1 31 ? 43.25 -36.688 54.531 1 76.25 31 ILE B C 1
ATOM 5346 O O . ILE B 1 31 ? 43.219 -35.5 54.188 1 76.25 31 ILE B O 1
ATOM 5350 N N . ARG B 1 32 ? 43.344 -37.031 55.781 1 71.31 32 ARG B N 1
ATOM 5351 C CA . ARG B 1 32 ? 43.5 -36.062 56.875 1 71.31 32 ARG B CA 1
ATOM 5352 C C . ARG B 1 32 ? 44.75 -35.25 56.719 1 71.31 32 ARG B C 1
ATOM 5354 O O . ARG B 1 32 ? 45.844 -35.812 56.656 1 71.31 32 ARG B O 1
ATOM 5361 N N . CYS B 1 33 ? 44.625 -33.875 56.344 1 69.19 33 CYS B N 1
ATOM 5362 C CA . CYS B 1 33 ? 45.719 -32.969 56.125 1 69.19 33 CYS B CA 1
ATOM 5363 C C . CYS B 1 33 ? 46.156 -32.281 57.438 1 69.19 33 CYS B C 1
ATOM 5365 O O . CYS B 1 33 ? 45.312 -31.656 58.094 1 69.19 33 CYS B O 1
ATOM 5367 N N . GLU B 1 34 ? 47.125 -32.625 58 1 73.31 34 GLU B N 1
ATOM 5368 C CA . GLU B 1 34 ? 47.656 -32 59.219 1 73.31 34 GLU B CA 1
ATOM 5369 C C . GLU B 1 34 ? 48.875 -31.125 58.906 1 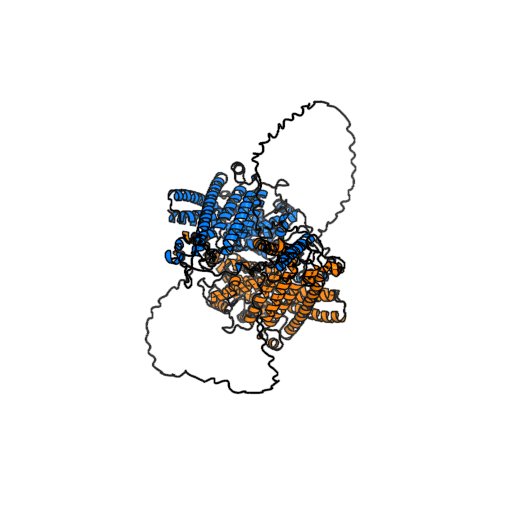73.31 34 GLU B C 1
ATOM 5371 O O . GLU B 1 34 ? 49.906 -31.625 58.469 1 73.31 34 GLU B O 1
ATOM 5376 N N . VAL B 1 35 ? 48.625 -29.734 58.812 1 69.5 35 VAL B N 1
ATOM 5377 C CA . VAL B 1 35 ? 49.75 -28.797 58.656 1 69.5 35 VAL B CA 1
ATOM 5378 C C . VAL B 1 35 ? 50.281 -28.375 60 1 69.5 35 VAL B C 1
ATOM 5380 O O . VAL B 1 35 ? 49.594 -27.719 60.781 1 69.5 35 VAL B O 1
ATOM 5383 N N . PRO B 1 36 ? 51.375 -29.047 60.531 1 70.38 36 PRO B N 1
ATOM 5384 C CA . PRO B 1 36 ? 51.906 -28.672 61.844 1 70.38 36 PRO B CA 1
ATOM 5385 C C . PRO B 1 36 ? 52.062 -27.156 61.969 1 70.38 36 PRO B C 1
ATOM 5387 O O . PRO B 1 36 ? 52.344 -26.469 61 1 70.38 36 PRO B O 1
ATOM 5390 N N . PRO B 1 37 ? 51.781 -26.5 63.094 1 66.25 37 PRO B N 1
ATOM 5391 C CA . PRO B 1 37 ? 51.906 -25.062 63.281 1 66.25 37 PRO B CA 1
ATOM 5392 C C . PRO B 1 37 ? 53.312 -24.547 62.906 1 66.25 37 PRO B C 1
ATOM 5394 O O . PRO B 1 37 ? 54.312 -25.109 63.344 1 66.25 37 PRO B O 1
ATOM 5397 N N . GLY B 1 38 ? 53.406 -23.531 61.812 1 67.94 38 GLY B N 1
ATOM 5398 C CA . GLY B 1 38 ? 54.625 -22.859 61.406 1 67.94 38 GLY B CA 1
ATOM 5399 C C . GLY B 1 38 ? 55.188 -23.438 60.125 1 67.94 38 GLY B C 1
ATOM 5400 O O . GLY B 1 38 ? 56.156 -22.891 59.562 1 67.94 38 GLY B O 1
ATOM 5401 N N . GLU B 1 39 ? 54.656 -24.688 59.688 1 69.44 39 GLU B N 1
ATOM 5402 C CA . GLU B 1 39 ? 55.219 -25.266 58.438 1 69.44 39 GLU B CA 1
ATOM 5403 C C . GLU B 1 39 ? 54.281 -25 57.25 1 69.44 39 GLU B C 1
ATOM 5405 O O . GLU B 1 39 ? 53.094 -24.797 57.438 1 69.44 39 GLU B O 1
ATOM 5410 N N . ARG B 1 40 ? 54.656 -24.75 56.031 1 64.94 40 ARG B N 1
ATOM 5411 C CA . ARG B 1 40 ? 53.906 -24.406 54.844 1 64.94 40 ARG B CA 1
ATOM 5412 C C . ARG B 1 40 ? 53.469 -25.656 54.094 1 64.94 40 ARG B C 1
ATOM 5414 O O . ARG B 1 40 ? 52.75 -25.562 53.094 1 64.94 40 ARG B O 1
ATOM 5421 N N . GLU B 1 41 ? 53.875 -26.781 54.531 1 72.38 41 GLU B N 1
ATOM 5422 C CA . GLU B 1 41 ? 53.531 -28.031 53.844 1 72.38 41 GLU B CA 1
ATOM 5423 C C . GLU B 1 41 ? 52.906 -29.047 54.812 1 72.38 41 GLU B C 1
ATOM 5425 O O . GLU B 1 41 ? 53.25 -29.047 56 1 72.38 41 GLU B O 1
ATOM 5430 N N . CYS B 1 42 ? 51.875 -29.75 54.375 1 74.25 42 CYS B N 1
ATOM 5431 C CA . CYS B 1 42 ? 51.188 -30.703 55.219 1 74.25 42 CYS B CA 1
ATOM 5432 C C . CYS B 1 42 ? 52 -31.969 55.406 1 74.25 42 CYS B C 1
ATOM 5434 O O . CYS B 1 42 ? 52.875 -32.25 54.594 1 74.25 42 CYS B O 1
ATOM 5436 N N . LYS B 1 43 ? 51.875 -32.656 56.531 1 78.56 43 LYS B N 1
ATOM 5437 C CA . LYS B 1 43 ? 52.656 -33.812 56.906 1 78.56 43 LYS B CA 1
ATOM 5438 C C . LYS B 1 43 ? 52.594 -34.875 55.812 1 78.56 43 LYS B C 1
ATOM 5440 O O . LYS B 1 43 ? 53.562 -35.594 55.562 1 78.56 43 LYS B O 1
ATOM 5445 N N . GLN B 1 44 ? 51.469 -34.938 55.156 1 77.44 44 GLN B N 1
ATOM 5446 C CA . GLN B 1 44 ? 51.281 -35.969 54.156 1 77.44 44 GLN B CA 1
ATOM 5447 C C . GLN B 1 44 ? 52.031 -35.656 52.875 1 77.44 44 GLN B C 1
ATOM 5449 O O . GLN B 1 44 ? 52.656 -36.531 52.281 1 77.44 44 GLN B O 1
ATOM 5454 N N . CYS B 1 45 ? 51.844 -34.375 52.469 1 75.44 45 CYS B N 1
ATOM 5455 C CA . CYS B 1 45 ? 52.562 -33.969 51.25 1 75.44 45 CYS B CA 1
ATOM 5456 C C . CYS B 1 45 ? 54.094 -34.062 51.469 1 75.44 45 CYS B C 1
ATOM 5458 O O . CYS B 1 45 ? 54.812 -34.438 50.562 1 75.44 45 CYS B O 1
ATOM 5460 N N . LYS B 1 46 ? 54.531 -33.781 52.625 1 77.56 46 LYS B N 1
ATOM 5461 C CA . LYS B 1 46 ? 55.938 -33.875 52.938 1 77.56 46 LYS B CA 1
ATOM 5462 C C . LYS B 1 46 ? 56.438 -35.312 52.812 1 77.56 46 LYS B C 1
ATOM 5464 O O . LYS B 1 46 ? 57.531 -35.562 52.312 1 77.56 46 LYS B O 1
ATOM 5469 N N . ARG B 1 47 ? 55.531 -36.25 53.281 1 76.38 47 ARG B N 1
ATOM 5470 C CA . ARG B 1 47 ? 55.875 -37.656 53.219 1 76.38 47 ARG B CA 1
ATOM 5471 C C . ARG B 1 47 ? 55.875 -38.156 51.781 1 76.38 47 ARG B C 1
ATOM 5473 O O . ARG B 1 47 ? 56.719 -39 51.406 1 76.38 47 ARG B O 1
ATOM 5480 N N . SER B 1 48 ? 54.906 -37.812 51.062 1 72.62 48 SER B N 1
ATOM 5481 C CA . SER B 1 48 ? 54.75 -38.375 49.719 1 72.62 48 SER B CA 1
ATOM 5482 C C . SER B 1 48 ? 55.562 -37.594 48.688 1 72.62 48 SER B C 1
ATOM 5484 O O . SER B 1 48 ? 55.688 -38.031 47.531 1 72.62 48 SER B O 1
ATOM 5486 N N . GLY B 1 49 ? 56.219 -36.5 49.031 1 74.38 49 GLY B N 1
ATOM 5487 C CA . GLY B 1 49 ? 57.062 -35.688 48.188 1 74.38 49 GLY B CA 1
ATOM 5488 C C . GLY B 1 49 ? 56.25 -34.812 47.219 1 74.38 49 GLY B C 1
ATOM 5489 O O . GLY B 1 49 ? 56.781 -34.312 46.219 1 74.38 49 GLY B O 1
ATOM 5490 N N . ALA B 1 50 ? 55.062 -34.719 47.344 1 69.19 50 ALA B N 1
ATOM 5491 C CA . ALA B 1 50 ? 54.188 -33.969 46.438 1 69.19 50 ALA B CA 1
ATOM 5492 C C . ALA B 1 50 ? 54.156 -32.5 46.812 1 69.19 50 ALA B C 1
ATOM 5494 O O . ALA B 1 50 ? 54.469 -32.125 47.938 1 69.19 50 ALA B O 1
ATOM 5495 N N . GLN B 1 51 ? 53.969 -31.656 45.906 1 72.56 51 GLN B N 1
ATOM 5496 C CA . GLN B 1 51 ? 53.906 -30.219 46.125 1 72.56 51 GLN B CA 1
ATOM 5497 C C . GLN B 1 51 ? 52.688 -29.844 46.969 1 72.56 51 GLN B C 1
ATOM 5499 O O . GLN B 1 51 ? 51.562 -30.141 46.594 1 72.56 51 GLN B O 1
ATOM 5504 N N . CYS B 1 52 ? 52.844 -29.312 48.125 1 65.81 52 CYS B N 1
ATOM 5505 C CA . CYS B 1 52 ? 51.75 -29 49.062 1 65.81 52 CYS B CA 1
ATOM 5506 C C . CYS B 1 52 ? 51.25 -27.578 48.844 1 65.81 52 CYS B C 1
ATOM 5508 O O . CYS B 1 52 ? 51.969 -26.609 49.062 1 65.81 52 CYS B O 1
ATOM 5510 N N . VAL B 1 53 ? 50.25 -27.281 48.031 1 70.06 53 VAL B N 1
ATOM 5511 C CA . VAL B 1 53 ? 49.688 -25.953 47.812 1 70.06 53 VAL B CA 1
ATOM 5512 C C . VAL B 1 53 ? 48.531 -25.719 48.781 1 70.06 53 VAL B C 1
ATOM 5514 O O . VAL B 1 53 ? 47.5 -26.391 48.719 1 70.06 53 VAL B O 1
ATOM 5517 N N . ILE B 1 54 ? 48.656 -25 49.781 1 58.28 54 ILE B N 1
ATOM 5518 C CA . ILE B 1 54 ? 47.625 -24.656 50.75 1 58.28 54 ILE B CA 1
ATOM 5519 C C . ILE B 1 54 ? 46.875 -23.391 50.312 1 58.28 54 ILE B C 1
ATOM 5521 O O . ILE B 1 54 ? 47.469 -22.312 50.219 1 58.28 54 ILE B O 1
ATOM 5525 N N . LYS B 1 55 ? 45.938 -23.406 49.438 1 51.28 55 LYS B N 1
ATOM 5526 C CA . LYS B 1 55 ? 45.188 -22.203 49.062 1 51.28 55 LYS B CA 1
ATOM 5527 C C . LYS B 1 55 ? 44.344 -21.688 50.25 1 51.28 55 LYS B C 1
ATOM 5529 O O . LYS B 1 55 ? 43.594 -22.453 50.844 1 51.28 55 LYS B O 1
ATOM 5534 N N . ASN B 1 56 ? 44.594 -20.734 50.938 1 43.66 56 ASN B N 1
ATOM 5535 C CA . ASN B 1 56 ? 43.844 -20.062 52 1 43.66 56 ASN B CA 1
ATOM 5536 C C . ASN B 1 56 ? 42.5 -19.578 51.469 1 43.66 56 ASN B C 1
ATOM 5538 O O . ASN B 1 56 ? 42.375 -18.422 51.031 1 43.66 56 ASN B O 1
ATOM 5542 N N . ASP B 1 57 ? 41.781 -20.094 50.562 1 39.81 57 ASP B N 1
ATOM 5543 C CA . ASP B 1 57 ? 40.531 -19.516 50.156 1 39.81 57 ASP B CA 1
ATOM 5544 C C . ASP B 1 57 ? 39.562 -19.406 51.344 1 39.81 57 ASP B C 1
ATOM 5546 O O . ASP B 1 57 ? 38.812 -20.344 51.625 1 39.81 57 ASP B O 1
ATOM 5550 N N . ASP B 1 58 ? 39.844 -18.891 52.406 1 38.97 58 ASP B N 1
ATOM 5551 C CA . ASP B 1 58 ? 38.875 -18.641 53.469 1 38.97 58 ASP B CA 1
ATOM 5552 C C . ASP B 1 58 ? 37.625 -17.953 52.906 1 38.97 58 ASP B C 1
ATOM 5554 O O . ASP B 1 58 ? 36.594 -17.844 53.594 1 38.97 58 ASP B O 1
ATOM 5558 N N . GLU B 1 59 ? 37.812 -17.062 51.906 1 38.22 59 GLU B N 1
ATOM 5559 C CA . GLU B 1 59 ? 36.719 -16.234 51.375 1 38.22 59 GLU B CA 1
ATOM 5560 C C . GLU B 1 59 ? 35.594 -17.094 50.844 1 38.22 59 GLU B C 1
ATOM 5562 O O . GLU B 1 59 ? 34.625 -16.578 50.312 1 38.22 59 GLU B O 1
ATOM 5567 N N . ARG B 1 60 ? 35.688 -18.312 50.812 1 39.69 60 ARG B N 1
ATOM 5568 C CA . ARG B 1 60 ? 34.781 -19.359 50.312 1 39.69 60 ARG B CA 1
ATOM 5569 C C . ARG B 1 60 ? 33.5 -19.391 51.156 1 39.69 60 ARG B C 1
ATOM 5571 O O . ARG B 1 60 ? 32.531 -20.062 50.781 1 39.69 60 ARG B O 1
ATOM 5578 N N . ARG B 1 61 ? 33.562 -19.047 52.375 1 43.38 61 ARG B N 1
ATOM 5579 C CA . ARG B 1 61 ? 32.406 -19.234 53.219 1 43.38 61 ARG B CA 1
ATOM 5580 C C . ARG B 1 61 ? 31.391 -18.094 53.031 1 43.38 61 ARG B C 1
ATOM 5582 O O . ARG B 1 61 ? 30.375 -18.062 53.719 1 43.38 61 ARG B O 1
ATOM 5589 N N . ARG B 1 62 ? 31.875 -17.078 52.438 1 46.22 62 ARG B N 1
ATOM 5590 C CA . ARG B 1 62 ? 30.859 -16.031 52.375 1 46.22 62 ARG B CA 1
ATOM 5591 C C . ARG B 1 62 ? 29.844 -16.312 51.281 1 46.22 62 ARG B C 1
ATOM 5593 O O . ARG B 1 62 ? 30.219 -16.625 50.156 1 46.22 62 ARG B O 1
ATOM 5600 N N . PRO B 1 63 ? 28.609 -16.5 51.688 1 50.72 63 PRO B N 1
ATOM 5601 C CA . PRO B 1 63 ? 27.609 -16.844 50.688 1 50.72 63 PRO B CA 1
ATOM 5602 C C . PRO B 1 63 ? 27.609 -15.883 49.5 1 50.72 63 PRO B C 1
ATOM 5604 O O . PRO B 1 63 ? 27.922 -14.703 49.656 1 50.72 63 PRO B O 1
ATOM 5607 N N . ILE B 1 64 ? 27.766 -16.328 48.312 1 61.44 64 ILE B N 1
ATOM 5608 C CA . ILE B 1 64 ? 27.703 -15.523 47.094 1 61.44 64 ILE B CA 1
ATOM 5609 C C . ILE B 1 64 ? 26.469 -14.633 47.125 1 61.44 64 ILE B C 1
ATOM 5611 O O . ILE B 1 64 ? 25.375 -15.086 47.5 1 61.44 64 ILE B O 1
ATOM 5615 N N . SER B 1 65 ? 26.688 -13.32 47.156 1 65.19 65 SER B N 1
ATOM 5616 C CA . SER B 1 65 ? 25.578 -12.367 47.125 1 65.19 65 SER B CA 1
ATOM 5617 C C . SER B 1 65 ? 24.609 -12.672 46 1 65.19 65 SER B C 1
ATOM 5619 O O . SER B 1 65 ? 25.016 -12.883 44.875 1 65.19 65 SER B O 1
ATOM 5621 N N . ARG B 1 66 ? 23.328 -12.945 46.281 1 69.56 66 ARG B N 1
ATOM 5622 C CA . ARG B 1 66 ? 22.297 -13.195 45.281 1 69.56 66 ARG B CA 1
ATOM 5623 C C . ARG B 1 66 ? 22.219 -12.047 44.281 1 69.56 66 ARG B C 1
ATOM 5625 O O . ARG B 1 66 ? 21.906 -12.266 43.125 1 69.56 66 ARG B O 1
ATOM 5632 N N . ALA B 1 67 ? 22.531 -10.859 44.812 1 72.31 67 ALA B N 1
ATOM 5633 C CA . ALA B 1 67 ? 22.531 -9.695 43.938 1 72.31 67 ALA B CA 1
ATOM 5634 C C . ALA B 1 67 ? 23.625 -9.812 42.875 1 72.31 67 ALA B C 1
ATOM 5636 O O . ALA B 1 67 ? 23.391 -9.477 41.719 1 72.31 67 ALA B O 1
ATOM 5637 N N . TYR B 1 68 ? 24.656 -10.336 43.281 1 75 68 TYR B N 1
ATOM 5638 C CA . TYR B 1 68 ? 25.766 -10.547 42.344 1 75 68 TYR B CA 1
ATOM 5639 C C . TYR B 1 68 ? 25.406 -11.586 41.312 1 75 68 TYR B C 1
ATOM 5641 O O . TYR B 1 68 ? 25.656 -11.391 40.125 1 75 68 TYR B O 1
ATOM 5649 N N . MET B 1 69 ? 24.828 -12.633 41.75 1 73.69 69 MET B N 1
ATOM 5650 C CA . MET B 1 69 ? 24.422 -13.688 40.812 1 73.69 69 MET B CA 1
ATOM 5651 C C . MET B 1 69 ? 23.391 -13.164 39.844 1 73.69 69 MET B C 1
ATOM 5653 O O . MET B 1 69 ? 23.453 -13.477 38.656 1 73.69 69 MET B O 1
ATOM 5657 N N . THR B 1 70 ? 22.453 -12.406 40.438 1 76.56 70 THR B N 1
ATOM 5658 C CA . THR B 1 70 ? 21.422 -11.852 39.562 1 76.56 70 THR B CA 1
ATOM 5659 C C . THR B 1 70 ? 22.031 -10.906 38.531 1 76.56 70 THR B C 1
ATOM 5661 O O . THR B 1 70 ? 21.625 -10.914 37.375 1 76.56 70 THR B O 1
ATOM 5664 N N . THR B 1 71 ? 22.953 -10.164 38.938 1 77.38 71 THR B N 1
ATOM 5665 C CA . THR B 1 71 ? 23.625 -9.266 38 1 77.38 71 THR B CA 1
ATOM 5666 C C . THR B 1 71 ? 24.422 -10.062 36.969 1 77.38 71 THR B C 1
ATOM 5668 O O . THR B 1 71 ? 24.469 -9.695 35.781 1 77.38 71 THR B O 1
ATOM 5671 N N . LEU B 1 72 ? 25.016 -11.148 37.438 1 77.38 72 LEU B N 1
ATOM 5672 C CA . LEU B 1 72 ? 25.766 -12 36.531 1 77.38 72 LEU B CA 1
ATOM 5673 C C . LEU B 1 72 ? 24.828 -12.656 35.531 1 77.38 72 LEU B C 1
ATOM 5675 O O . LEU B 1 72 ? 25.156 -12.734 34.344 1 77.38 72 LEU B O 1
ATOM 5679 N N . THR B 1 73 ? 23.688 -13.172 36.062 1 77.56 73 THR B N 1
ATOM 5680 C CA . THR B 1 73 ? 22.719 -13.82 35.188 1 77.56 73 THR B CA 1
ATOM 5681 C C . THR B 1 73 ? 22.141 -12.805 34.188 1 77.56 73 THR B C 1
ATOM 5683 O O . THR B 1 73 ? 21.922 -13.125 33.031 1 77.56 73 THR B O 1
ATOM 5686 N N . GLU B 1 74 ? 21.969 -11.609 34.75 1 76.75 74 GLU B N 1
ATOM 5687 C CA . GLU B 1 74 ? 21.5 -10.523 33.906 1 76.75 74 GLU B CA 1
ATOM 5688 C C . GLU B 1 74 ? 22.562 -10.125 32.875 1 76.75 74 GLU B C 1
ATOM 5690 O O . GLU B 1 74 ? 22.25 -9.844 31.734 1 76.75 74 GLU B O 1
ATOM 5695 N N . ARG B 1 75 ? 23.719 -10.078 33.344 1 78.56 75 ARG B N 1
ATOM 5696 C CA . ARG B 1 75 ? 24.812 -9.758 32.438 1 78.56 75 ARG B CA 1
ATOM 5697 C C . ARG B 1 75 ? 25 -10.859 31.375 1 78.56 75 ARG B C 1
ATOM 5699 O O . ARG B 1 75 ? 25.203 -10.57 30.203 1 78.56 75 ARG B O 1
ATOM 5706 N N . VAL B 1 76 ? 24.953 -12.164 31.766 1 76.88 76 VAL B N 1
ATOM 5707 C CA . VAL B 1 76 ? 25.016 -13.25 30.797 1 76.88 76 VAL B CA 1
ATOM 5708 C C . VAL B 1 76 ? 23.891 -13.094 29.766 1 76.88 76 VAL B C 1
ATOM 5710 O O . VAL B 1 76 ? 24.109 -13.211 28.562 1 76.88 76 VAL B O 1
ATOM 5713 N N . ALA B 1 77 ? 22.641 -12.773 30.281 1 75.62 77 ALA B N 1
ATOM 5714 C CA . ALA B 1 77 ? 21.484 -12.625 29.406 1 75.62 77 ALA B CA 1
ATOM 5715 C C . ALA B 1 77 ? 21.672 -11.438 28.453 1 75.62 77 ALA B C 1
ATOM 5717 O O . ALA B 1 77 ? 21.344 -11.531 27.281 1 75.62 77 ALA B O 1
ATOM 5718 N N . LEU B 1 78 ? 22.25 -10.375 28.938 1 77.31 78 LEU B N 1
ATOM 5719 C CA . LEU B 1 78 ? 22.562 -9.195 28.141 1 77.31 78 LEU B CA 1
ATOM 5720 C C . LEU B 1 78 ? 23.641 -9.508 27.109 1 77.31 78 LEU B C 1
ATOM 5722 O O . LEU B 1 78 ? 23.516 -9.148 25.938 1 77.31 78 LEU B O 1
ATOM 5726 N N . LEU B 1 79 ? 24.656 -10.18 27.453 1 77.81 79 LEU B N 1
ATOM 5727 C CA . LEU B 1 79 ? 25.766 -10.477 26.547 1 77.81 79 LEU B CA 1
ATOM 5728 C C . LEU B 1 79 ? 25.359 -11.523 25.516 1 77.81 79 LEU B C 1
ATOM 5730 O O . LEU B 1 79 ? 25.75 -11.445 24.359 1 77.81 79 LEU B O 1
ATOM 5734 N N . GLU B 1 80 ? 24.547 -12.57 25.953 1 73.44 80 GLU B N 1
ATOM 5735 C CA . GLU B 1 80 ? 24.016 -13.547 25 1 73.44 80 GLU B CA 1
ATOM 5736 C C . GLU B 1 80 ? 23.109 -12.875 23.984 1 73.44 80 GLU B C 1
ATOM 5738 O O . GLU B 1 80 ? 23.141 -13.211 22.797 1 73.44 80 GLU B O 1
ATOM 5743 N N . THR B 1 81 ? 22.359 -11.82 24.516 1 73.94 81 THR B N 1
ATOM 5744 C CA . THR B 1 81 ? 21.5 -11.047 23.641 1 73.94 81 THR B CA 1
ATOM 5745 C C . THR B 1 81 ? 22.312 -10.156 22.703 1 73.94 81 THR B C 1
ATOM 5747 O O . THR B 1 81 ? 22 -10.023 21.516 1 73.94 81 THR B O 1
ATOM 5750 N N . LEU B 1 82 ? 23.391 -9.57 23.125 1 73.62 82 LEU B N 1
ATOM 5751 C CA . LEU B 1 82 ? 24.281 -8.75 22.312 1 73.62 82 LEU B CA 1
ATOM 5752 C C . LEU B 1 82 ? 25.047 -9.609 21.312 1 73.62 82 LEU B C 1
ATOM 5754 O O . LEU B 1 82 ? 25.25 -9.195 20.172 1 73.62 82 LEU B O 1
ATOM 5758 N N . LEU B 1 83 ? 25.375 -10.805 21.719 1 72.94 83 LEU B N 1
ATOM 5759 C CA . LEU B 1 83 ? 26.031 -11.703 20.781 1 72.94 83 LEU B CA 1
ATOM 5760 C C . LEU B 1 83 ? 25.062 -12.18 19.719 1 72.94 83 LEU B C 1
ATOM 5762 O O . LEU B 1 83 ? 25.406 -12.219 18.531 1 72.94 83 LEU B O 1
ATOM 5766 N N . LYS B 1 84 ? 23.766 -12.602 20.156 1 68.56 84 LYS B N 1
ATOM 5767 C CA . LYS B 1 84 ? 22.734 -13.07 19.234 1 68.56 84 LYS B CA 1
ATOM 5768 C C . LYS B 1 84 ? 22.344 -11.984 18.234 1 68.56 84 LYS B C 1
ATOM 5770 O O . LYS B 1 84 ? 22.094 -12.258 17.062 1 68.56 84 LYS B O 1
ATOM 5775 N N . GLU B 1 85 ? 22.516 -10.555 18.719 1 68.56 85 GLU B N 1
ATOM 5776 C CA . GLU B 1 85 ? 22.234 -9.359 17.938 1 68.56 85 GLU B CA 1
ATOM 5777 C C . GLU B 1 85 ? 23.375 -9.047 16.969 1 68.56 85 GLU B C 1
ATOM 5779 O O . GLU B 1 85 ? 23.156 -8.453 15.914 1 68.56 85 GLU B O 1
ATOM 5784 N N . ASN B 1 86 ? 24.547 -9.609 17.062 1 68.31 86 ASN B N 1
ATOM 5785 C CA . ASN B 1 86 ? 25.688 -9.422 16.172 1 68.31 86 ASN B CA 1
ATOM 5786 C C . ASN B 1 86 ? 26.078 -10.719 15.484 1 68.31 86 ASN B C 1
ATOM 5788 O O . ASN B 1 86 ? 27.188 -10.844 14.961 1 68.31 86 ASN B O 1
ATOM 5792 N N . GLY B 1 87 ? 25.234 -11.539 15.453 1 59.81 87 GLY B N 1
ATOM 5793 C CA . GLY B 1 87 ? 25.234 -12.727 14.617 1 59.81 87 GLY B CA 1
ATOM 5794 C C . GLY B 1 87 ? 26.047 -13.867 15.195 1 59.81 87 GLY B C 1
ATOM 5795 O O . GLY B 1 87 ? 26.469 -14.773 14.477 1 59.81 87 GLY B O 1
ATOM 5796 N N . ILE B 1 88 ? 26.344 -13.742 16.375 1 74.19 88 ILE B N 1
ATOM 5797 C CA . ILE B 1 88 ? 27.188 -14.797 16.922 1 74.19 88 ILE B CA 1
ATOM 5798 C C . ILE B 1 88 ? 26.375 -15.648 17.906 1 74.19 88 ILE B C 1
ATOM 5800 O O . ILE B 1 88 ? 25.797 -15.125 18.859 1 74.19 88 ILE B O 1
ATOM 5804 N N . GLU B 1 89 ? 25.922 -16.891 17.594 1 72.25 89 GLU B N 1
ATOM 5805 C CA . GLU B 1 89 ? 25.188 -17.766 18.5 1 72.25 89 GLU B CA 1
ATOM 5806 C C . GLU B 1 89 ? 26.031 -18.172 19.703 1 72.25 89 GLU B C 1
ATOM 5808 O O . GLU B 1 89 ? 27.109 -18.75 19.547 1 72.25 89 GLU B O 1
ATOM 5813 N N . PRO B 1 90 ? 25.609 -17.812 20.828 1 70.31 90 PRO B N 1
ATOM 5814 C CA . PRO B 1 90 ? 26.438 -18.125 21.984 1 70.31 90 PRO B CA 1
ATOM 5815 C C . PRO B 1 90 ? 26.516 -19.625 22.266 1 70.31 90 PRO B C 1
ATOM 5817 O O . PRO B 1 90 ? 25.562 -20.359 22.016 1 70.31 90 PRO B O 1
ATOM 5820 N N . PRO B 1 91 ? 27.688 -20.328 22.469 1 73.12 91 PRO B N 1
ATOM 5821 C CA . PRO B 1 91 ? 27.797 -21.766 22.703 1 73.12 91 PRO B CA 1
ATOM 5822 C C . PRO B 1 91 ? 26.938 -22.25 23.859 1 73.12 91 PRO B C 1
ATOM 5824 O O . PRO B 1 91 ? 26.766 -21.531 24.859 1 73.12 91 PRO B O 1
ATOM 5827 N N . PRO B 1 92 ? 26 -23.359 23.688 1 71.5 92 PRO B N 1
ATOM 5828 C CA . PRO B 1 92 ? 25.125 -23.844 24.766 1 71.5 92 PRO B CA 1
ATOM 5829 C C . PRO B 1 92 ? 25.906 -24.203 26.016 1 71.5 92 PRO B C 1
ATOM 5831 O O . PRO B 1 92 ? 27.047 -24.656 25.938 1 71.5 92 PRO B O 1
ATOM 5834 N N . VAL B 1 93 ? 25.516 -23.656 27.234 1 68.81 93 VAL B N 1
ATOM 5835 C CA . VAL B 1 93 ? 26.203 -23.969 28.484 1 68.81 93 VAL B CA 1
ATOM 5836 C C . VAL B 1 93 ? 25.266 -24.75 29.406 1 68.81 93 VAL B C 1
ATOM 5838 O O . VAL B 1 93 ? 24.062 -24.484 29.453 1 68.81 93 VAL B O 1
ATOM 5841 N N . THR B 1 94 ? 25.672 -25.953 29.875 1 67.62 94 THR B N 1
ATOM 5842 C CA . THR B 1 94 ? 24.969 -26.688 30.922 1 67.62 94 THR B CA 1
ATOM 5843 C C . THR B 1 94 ? 25.359 -26.172 32.312 1 67.62 94 THR B C 1
ATOM 5845 O O . THR B 1 94 ? 26.531 -26.234 32.688 1 67.62 94 THR B O 1
ATOM 5848 N N . TYR B 1 95 ? 24.359 -25.484 32.938 1 67.06 95 TYR B N 1
ATOM 5849 C CA . TYR B 1 95 ? 24.672 -24.953 34.25 1 67.06 95 TYR B CA 1
ATOM 5850 C C . TYR B 1 95 ? 24.469 -26 35.344 1 67.06 95 TYR B C 1
ATOM 5852 O O . TYR B 1 95 ? 23.516 -26.781 35.281 1 67.06 95 TYR B O 1
ATOM 5860 N N . PRO B 1 96 ? 25.422 -26.156 36.312 1 69 96 PRO B N 1
ATOM 5861 C CA . PRO B 1 96 ? 25.188 -27 37.5 1 69 96 PRO B CA 1
ATOM 5862 C C . PRO B 1 96 ? 24.078 -26.484 38.406 1 69 96 PRO B C 1
ATOM 5864 O O . PRO B 1 96 ? 23.641 -25.344 38.25 1 69 96 PRO B O 1
ATOM 5867 N N . PRO B 1 97 ? 23.344 -27.297 39.312 1 63.03 97 PRO B N 1
ATOM 5868 C CA . PRO B 1 97 ? 22.234 -26.844 40.156 1 63.03 97 PRO B CA 1
ATOM 5869 C C . PRO B 1 97 ? 22.547 -25.578 40.938 1 63.03 97 PRO B C 1
ATOM 5871 O O . PRO B 1 97 ? 23.672 -25.406 41.406 1 63.03 97 PRO B O 1
ATOM 5874 N N . LYS B 1 98 ? 21.719 -24.547 40.906 1 63.75 98 LYS B N 1
ATOM 5875 C CA . LYS B 1 98 ? 21.844 -23.188 41.469 1 63.75 98 LYS B CA 1
ATOM 5876 C C . LYS B 1 98 ? 22.109 -23.219 42.969 1 63.75 98 LYS B C 1
ATOM 5878 O O . LYS B 1 98 ? 22.812 -22.359 43.5 1 63.75 98 LYS B O 1
ATOM 5883 N N . THR B 1 99 ? 21.312 -24.109 43.844 1 57.34 99 THR B N 1
ATOM 5884 C CA . THR B 1 99 ? 21.422 -24.156 45.281 1 57.34 99 THR B CA 1
ATOM 5885 C C . THR B 1 99 ? 22.078 -25.453 45.75 1 57.34 99 THR B C 1
ATOM 5887 O O . THR B 1 99 ? 22.016 -26.469 45.031 1 57.34 99 THR B O 1
ATOM 5890 N N . THR B 1 100 ? 23.016 -25.391 46.812 1 42.34 100 THR B N 1
ATOM 5891 C CA . THR B 1 100 ? 23.625 -26.578 47.375 1 42.34 100 THR B CA 1
ATOM 5892 C C . THR B 1 100 ? 22.609 -27.391 48.188 1 42.34 100 THR B C 1
ATOM 5894 O O . THR B 1 100 ? 21.953 -26.875 49.094 1 42.34 100 THR B O 1
ATOM 5897 N N . ARG B 1 101 ? 22.016 -28.547 47.875 1 36.59 101 ARG B N 1
ATOM 5898 C CA . ARG B 1 101 ? 21.219 -29.484 48.656 1 36.59 101 ARG B CA 1
ATOM 5899 C C . ARG B 1 101 ? 21.906 -29.812 49.969 1 36.59 101 ARG B C 1
ATOM 5901 O O . ARG B 1 101 ? 23.047 -30.266 50 1 36.59 101 ARG B O 1
ATOM 5908 N N . GLY B 1 102 ? 21.703 -29.312 51.094 1 30.88 102 GLY B N 1
ATOM 5909 C CA . GLY B 1 102 ? 22.109 -29.969 52.344 1 30.88 102 GLY B CA 1
ATOM 5910 C C . GLY B 1 102 ? 21.859 -31.469 52.312 1 30.88 102 GLY B C 1
ATOM 5911 O O . GLY B 1 102 ? 20.922 -31.938 51.656 1 30.88 102 GLY B O 1
ATOM 5912 N N . SER B 1 103 ? 22.844 -32.281 52.781 1 27.27 103 SER B N 1
ATOM 5913 C CA . SER B 1 103 ? 22.906 -33.75 52.75 1 27.27 103 SER B CA 1
ATOM 5914 C C . SER B 1 103 ? 21.812 -34.375 53.625 1 27.27 103 SER B C 1
ATOM 5916 O O . SER B 1 103 ? 22.094 -35.094 54.562 1 27.27 103 SER B O 1
ATOM 5918 N N . LEU B 1 104 ? 20.75 -33.938 54.031 1 24.33 104 LEU B N 1
ATOM 5919 C CA . LEU B 1 104 ? 20.266 -34.75 55.156 1 24.33 104 LEU B CA 1
ATOM 5920 C C . LEU B 1 104 ? 20.453 -36.219 54.875 1 24.33 104 LEU B C 1
ATOM 5922 O O . LEU B 1 104 ? 21.078 -36.938 55.688 1 24.33 104 LEU B O 1
ATOM 5926 N N . PHE B 1 105 ? 19.391 -37.219 55.312 1 21 105 PHE B N 1
ATOM 5927 C CA . PHE B 1 105 ? 19.406 -38.625 55.719 1 21 105 PHE B CA 1
ATOM 5928 C C . PHE B 1 105 ? 19.828 -39.531 54.562 1 21 105 PHE B C 1
ATOM 5930 O O . PHE B 1 105 ? 19.453 -39.281 53.406 1 21 105 PHE B O 1
ATOM 5937 N N . THR B 1 106 ? 20.766 -40.438 54.812 1 21.95 106 THR B N 1
ATOM 5938 C CA . THR B 1 106 ? 21.328 -41.656 54.25 1 21.95 106 THR B CA 1
ATOM 5939 C C . THR B 1 106 ? 20.219 -42.688 54 1 21.95 106 THR B C 1
ATOM 5941 O O . THR B 1 106 ? 20.516 -43.812 53.625 1 21.95 106 THR B O 1
ATOM 5944 N N . ASP B 1 107 ? 19 -42.781 54.312 1 19.69 107 ASP B N 1
ATOM 5945 C CA . ASP B 1 107 ? 18.453 -44.094 54.562 1 19.69 107 ASP B CA 1
ATOM 5946 C C . ASP B 1 107 ? 18.656 -45.031 53.375 1 19.69 107 ASP B C 1
ATOM 5948 O O . ASP B 1 107 ? 18.594 -44.562 52.219 1 19.69 107 ASP B O 1
ATOM 5952 N N . GLY B 1 108 ? 19.078 -46.406 53.5 1 19.02 108 GLY B N 1
ATOM 5953 C CA . GLY B 1 108 ? 19.562 -47.625 52.875 1 19.02 108 GLY B CA 1
ATOM 5954 C C . GLY B 1 108 ? 18.594 -48.188 51.844 1 19.02 108 GLY B C 1
ATOM 5955 O O . GLY B 1 108 ? 18.891 -49.188 51.219 1 19.02 108 GLY B O 1
ATOM 5956 N N . ASP B 1 109 ? 17.234 -48.25 51.781 1 18.75 109 ASP B N 1
ATOM 5957 C CA . ASP B 1 109 ? 16.469 -49.469 51.625 1 18.75 109 ASP B CA 1
ATOM 5958 C C . ASP B 1 109 ? 16.656 -50.062 50.219 1 18.75 109 ASP B C 1
ATOM 5960 O O . ASP B 1 109 ? 16.578 -49.344 49.219 1 18.75 109 ASP B O 1
ATOM 5964 N N . GLU B 1 110 ? 16.906 -51.438 50 1 18.28 110 GLU B N 1
ATOM 5965 C CA . GLU B 1 110 ? 17.328 -52.531 49.156 1 18.28 110 GLU B CA 1
ATOM 5966 C C . GLU B 1 110 ? 16.266 -52.844 48.094 1 18.28 110 GLU B C 1
ATOM 5968 O O . GLU B 1 110 ? 16.453 -53.719 47.25 1 18.28 110 GLU B O 1
ATOM 5973 N N . SER B 1 111 ? 15.047 -52.531 47.875 1 18.41 111 SER B N 1
ATOM 5974 C CA . SER B 1 111 ? 14.211 -53.688 47.562 1 18.41 111 SER B CA 1
ATOM 5975 C C . SER B 1 111 ? 14.617 -54.281 46.219 1 18.41 111 SER B C 1
ATOM 5977 O O . SER B 1 111 ? 15.031 -53.562 45.312 1 18.41 111 SER B O 1
ATOM 5979 N N . PRO B 1 112 ? 14.242 -55.656 46.062 1 17.83 112 PRO B N 1
ATOM 5980 C CA . PRO B 1 112 ? 14.766 -56.719 45.219 1 17.83 112 PRO B CA 1
ATOM 5981 C C . PRO B 1 112 ? 14.492 -56.5 43.719 1 17.83 112 PRO B C 1
ATOM 5983 O O . PRO B 1 112 ? 13.688 -55.625 43.375 1 17.83 112 PRO B O 1
ATOM 5986 N N . ALA B 1 113 ? 14.75 -57.594 42.969 1 17.34 113 ALA B N 1
ATOM 5987 C CA . ALA B 1 113 ? 15.203 -58.094 41.688 1 17.34 113 ALA B CA 1
ATOM 5988 C C . ALA B 1 113 ? 14.031 -58.281 40.719 1 17.34 113 ALA B C 1
ATOM 5990 O O . ALA B 1 113 ? 14.211 -58.719 39.594 1 17.34 113 ALA B O 1
ATOM 5991 N N . ARG B 1 114 ? 12.656 -58.031 40.969 1 17.17 114 ARG B N 1
ATOM 5992 C CA . ARG B 1 114 ? 11.898 -59.125 40.375 1 17.17 114 ARG B CA 1
ATOM 5993 C C . ARG B 1 114 ? 12.18 -59.281 38.906 1 17.17 114 ARG B C 1
ATOM 5995 O O . ARG B 1 114 ? 12.43 -58.281 38.219 1 17.17 114 ARG B O 1
ATOM 6002 N N . PRO B 1 115 ? 11.797 -60.562 38.344 1 16.92 115 PRO B N 1
ATOM 6003 C CA . PRO B 1 115 ? 12.219 -61.469 37.281 1 16.92 115 PRO B CA 1
ATOM 6004 C C . PRO B 1 115 ? 11.812 -61 35.906 1 16.92 115 PRO B C 1
ATOM 6006 O O . PRO B 1 115 ? 11.07 -60.031 35.781 1 16.92 115 PRO B O 1
ATOM 6009 N N . ALA B 1 116 ? 11.227 -62.062 35.156 1 16.8 116 ALA B N 1
ATOM 6010 C CA . ALA B 1 116 ? 11.438 -62.844 33.938 1 16.8 116 ALA B CA 1
ATOM 6011 C C . ALA B 1 116 ? 10.5 -62.375 32.844 1 16.8 116 ALA B C 1
ATOM 6013 O O . ALA B 1 116 ? 10.922 -62.25 31.688 1 16.8 116 ALA B O 1
ATOM 6014 N N . VAL B 1 117 ? 9.023 -62.344 33.062 1 16.52 117 VAL B N 1
ATOM 6015 C CA . VAL B 1 117 ? 8.266 -63.281 32.25 1 16.52 117 VAL B CA 1
ATOM 6016 C C . VAL B 1 117 ? 8.188 -62.75 30.812 1 16.52 117 VAL B C 1
ATOM 6018 O O . VAL B 1 117 ? 8.289 -61.531 30.594 1 16.52 117 VAL B O 1
ATOM 6021 N N . PRO B 1 118 ? 7.676 -63.656 29.859 1 17.73 118 PRO B N 1
ATOM 6022 C CA . PRO B 1 118 ? 7.711 -64.25 28.516 1 17.73 118 PRO B CA 1
ATOM 6023 C C . PRO B 1 118 ? 6.879 -63.406 27.516 1 17.73 118 PRO B C 1
ATOM 6025 O O . PRO B 1 118 ? 6.039 -62.625 27.906 1 17.73 118 PRO B O 1
ATOM 6028 N N . PRO B 1 119 ? 6.84 -63.875 26.25 1 18.28 119 PRO B N 1
ATOM 6029 C CA . PRO B 1 119 ? 6.664 -63.5 24.844 1 18.28 119 PRO B CA 1
ATOM 6030 C C . PRO B 1 119 ? 5.199 -63.344 24.453 1 18.28 119 PRO B C 1
ATOM 6032 O O . PRO B 1 119 ? 4.898 -62.906 23.328 1 18.28 119 PRO B O 1
ATOM 6035 N N . PHE B 1 120 ? 4.125 -63.75 25.359 1 16.02 120 PHE B N 1
ATOM 6036 C CA . PHE B 1 120 ? 3.068 -64.5 24.672 1 16.02 120 PHE B CA 1
ATOM 6037 C C . PHE B 1 120 ? 2.393 -63.625 23.625 1 16.02 120 PHE B C 1
ATOM 6039 O O . PHE B 1 120 ? 2.408 -62.406 23.719 1 16.02 120 PHE B O 1
ATOM 6046 N N . ALA B 1 121 ? 1.726 -64.312 22.531 1 16.64 121 ALA B N 1
ATOM 6047 C CA . ALA B 1 121 ? 1.157 -64.625 21.219 1 16.64 121 ALA B CA 1
ATOM 6048 C C . ALA B 1 121 ? -0.218 -63.969 21.062 1 16.64 121 ALA B C 1
ATOM 6050 O O . ALA B 1 121 ? -0.667 -63.719 19.938 1 16.64 121 ALA B O 1
ATOM 6051 N N . SER B 1 122 ? -1.064 -63.875 22.25 1 15.35 122 SER B N 1
ATOM 6052 C CA . SER B 1 122 ? -2.43 -64.312 22 1 15.35 122 SER B CA 1
ATOM 6053 C C . SER B 1 122 ? -3.168 -63.406 21.062 1 15.35 122 SER B C 1
ATOM 6055 O O . SER B 1 122 ? -2.955 -62.188 21.078 1 15.35 122 SER B O 1
ATOM 6057 N N . ALA B 1 123 ? -4.016 -63.938 20.094 1 16.36 123 ALA B N 1
ATOM 6058 C CA . ALA B 1 123 ? -4.855 -64 18.906 1 16.36 123 ALA B CA 1
ATOM 6059 C C . ALA B 1 123 ? -6.164 -63.25 19.125 1 16.36 123 ALA B C 1
ATOM 6061 O O . ALA B 1 123 ? -6.965 -63.094 18.203 1 16.36 123 ALA B O 1
ATOM 6062 N N . SER B 1 124 ? -6.543 -62.938 20.469 1 15.05 124 SER B N 1
ATOM 6063 C CA . SER B 1 124 ? -7.961 -63.219 20.688 1 15.05 124 SER B CA 1
ATOM 6064 C C . SER B 1 124 ? -8.82 -62.375 19.75 1 15.05 124 SER B C 1
ATOM 6066 O O . SER B 1 124 ? -8.336 -61.406 19.125 1 15.05 124 SER B O 1
ATOM 6068 N N . THR B 1 125 ? -9.914 -61.875 20.328 1 15.93 125 THR B N 1
ATOM 6069 C CA . THR B 1 125 ? -11.375 -61.938 20.312 1 15.93 125 THR B CA 1
ATOM 6070 C C . THR B 1 125 ? -11.977 -60.75 19.562 1 15.93 125 THR B C 1
ATOM 6072 O O . THR B 1 125 ? -11.594 -59.625 19.797 1 15.93 125 THR B O 1
ATOM 6075 N N . ALA B 1 126 ? -12.664 -61.031 18.531 1 17.25 126 ALA B N 1
ATOM 6076 C CA . ALA B 1 126 ? -13.359 -60.531 17.344 1 17.25 126 ALA B CA 1
ATOM 6077 C C . ALA B 1 126 ? -14.422 -59.5 17.734 1 17.25 126 ALA B C 1
ATOM 6079 O O . ALA B 1 126 ? -14.594 -58.5 17.062 1 17.25 126 ALA B O 1
ATOM 6080 N N . ALA B 1 127 ? -15.328 -59.938 18.562 1 15.45 127 ALA B N 1
ATOM 6081 C CA . ALA B 1 127 ? -16.719 -59.969 18.109 1 15.45 127 ALA B CA 1
ATOM 6082 C C . ALA B 1 127 ? -17.406 -58.656 18.406 1 15.45 127 ALA B C 1
ATOM 6084 O O . ALA B 1 127 ? -18.469 -58.344 17.844 1 15.45 127 ALA B O 1
ATOM 6085 N N . LYS B 1 128 ? -17.062 -58 19.531 1 16.33 128 LYS B N 1
ATOM 6086 C CA . LYS B 1 128 ? -18.312 -57.719 20.203 1 16.33 128 LYS B CA 1
ATOM 6087 C C . LYS B 1 128 ? -19.094 -56.594 19.5 1 16.33 128 LYS B C 1
ATOM 6089 O O . LYS B 1 128 ? -20.203 -56.25 19.922 1 16.33 128 LYS B O 1
ATOM 6094 N N . HIS B 1 129 ? -18.391 -55.938 18.531 1 14.77 129 HIS B N 1
ATOM 6095 C CA . HIS B 1 129 ? -18.766 -54.594 18.906 1 14.77 129 HIS B CA 1
ATOM 6096 C C . HIS B 1 129 ? -20.281 -54.406 18.906 1 14.77 129 HIS B C 1
ATOM 6098 O O . HIS B 1 129 ? -20.859 -53.906 19.875 1 14.77 129 HIS B O 1
ATOM 6104 N N . GLU B 1 130 ? -20.828 -54.25 17.688 1 15.62 130 GLU B N 1
ATOM 6105 C CA . GLU B 1 130 ? -21.453 -52.969 17.469 1 15.62 130 GLU B CA 1
ATOM 6106 C C . GLU B 1 130 ? -22.938 -53 17.859 1 15.62 130 GLU B C 1
ATOM 6108 O O . GLU B 1 130 ? -23.703 -53.781 17.312 1 15.62 130 GLU B O 1
ATOM 6113 N N . PRO B 1 131 ? -23.297 -53 19.031 1 16.83 131 PRO B N 1
ATOM 6114 C CA . PRO B 1 131 ? -24.672 -53 19.547 1 16.83 131 PRO B CA 1
ATOM 6115 C C . PRO B 1 131 ? -25.562 -51.969 18.875 1 16.83 131 PRO B C 1
ATOM 6117 O O . PRO B 1 131 ? -26.688 -51.75 19.312 1 16.83 131 PRO B O 1
ATOM 6120 N N . THR B 1 132 ? -25.328 -51.594 17.781 1 16.36 132 THR B N 1
ATOM 6121 C CA . THR B 1 132 ? -25.953 -50.281 17.5 1 16.36 132 THR B CA 1
ATOM 6122 C C . THR B 1 132 ? -27.469 -50.375 17.656 1 16.36 132 THR B C 1
ATOM 6124 O O . THR B 1 132 ? -28.141 -51.125 16.922 1 16.36 132 THR B O 1
ATOM 6127 N N . SER B 1 133 ? -27.828 -50.5 18.766 1 15.86 133 SER B N 1
ATOM 6128 C CA . SER B 1 133 ? -29.25 -50.562 19.062 1 15.86 133 SER B CA 1
ATOM 6129 C C . SER B 1 133 ? -30.016 -49.469 18.375 1 15.86 133 SER B C 1
ATOM 6131 O O . SER B 1 133 ? -29.562 -48.312 18.344 1 15.86 133 SER B O 1
ATOM 6133 N N . ALA B 1 134 ? -30.781 -49.75 17.453 1 18.22 134 ALA B N 1
ATOM 6134 C CA . ALA B 1 134 ? -31.766 -49.25 16.516 1 18.22 134 ALA B CA 1
ATOM 6135 C C . ALA B 1 134 ? -32.906 -48.531 17.234 1 18.22 134 ALA B C 1
ATOM 6137 O O . ALA B 1 134 ? -34 -48.375 16.688 1 18.22 134 ALA B O 1
ATOM 6138 N N . GLY B 1 135 ? -32.406 -47.688 18.188 1 14.82 135 GLY B N 1
ATOM 6139 C CA . GLY B 1 135 ? -33.531 -47.25 18.984 1 14.82 135 GLY B CA 1
ATOM 6140 C C . GLY B 1 135 ? -34.719 -46.781 18.141 1 14.82 135 GLY B C 1
ATOM 6141 O O . GLY B 1 135 ? -34.719 -46.969 16.922 1 14.82 135 GLY B O 1
ATOM 6142 N N . GLY B 1 136 ? -34.938 -45.531 18.359 1 15.45 136 GLY B N 1
ATOM 6143 C CA . GLY B 1 136 ? -36.188 -45.094 18.969 1 15.45 136 GLY B CA 1
ATOM 6144 C C . GLY B 1 136 ? -37.312 -44.844 17.969 1 15.45 136 GLY B C 1
ATOM 6145 O O . GLY B 1 136 ? -38.375 -45.469 18.062 1 15.45 136 GLY B O 1
ATOM 6146 N N . THR B 1 137 ? -37.219 -43.688 17.375 1 15.83 137 THR B N 1
ATOM 6147 C CA . THR B 1 137 ? -38.312 -42.75 17.703 1 15.83 137 THR B CA 1
ATOM 6148 C C . THR B 1 137 ? -39.469 -42.875 16.703 1 15.83 137 THR B C 1
ATOM 6150 O O . THR B 1 137 ? -40.625 -42.656 17.062 1 15.83 137 THR B O 1
ATOM 6153 N N . SER B 1 138 ? -39.156 -43.031 15.406 1 17.2 138 SER B N 1
ATOM 6154 C CA . SER B 1 138 ? -40.094 -42.156 14.68 1 17.2 138 SER B CA 1
ATOM 6155 C C . SER B 1 138 ? -41.5 -42.719 14.711 1 17.2 138 SER B C 1
ATOM 6157 O O . SER B 1 138 ? -41.812 -43.656 14.016 1 17.2 138 SER B O 1
ATOM 6159 N N . PRO B 1 139 ? -42.125 -42.656 15.891 1 15.99 139 PRO B N 1
ATOM 6160 C CA . PRO B 1 139 ? -43.469 -43.219 15.766 1 15.99 139 PRO B CA 1
ATOM 6161 C C . PRO B 1 139 ? -44.281 -42.562 14.633 1 15.99 139 PRO B C 1
ATOM 6163 O O . PRO B 1 139 ? -44.844 -43.281 13.789 1 15.99 139 PRO B O 1
ATOM 6166 N N . GLU B 1 140 ? -44.906 -41.375 15.039 1 15.99 140 GLU B N 1
ATOM 6167 C CA . GLU B 1 140 ? -46.344 -41.219 15.102 1 15.99 140 GLU B CA 1
ATOM 6168 C C . GLU B 1 140 ? -46.906 -40.656 13.789 1 15.99 140 GLU B C 1
ATOM 6170 O O . GLU B 1 140 ? -46.531 -39.562 13.359 1 15.99 140 GLU B O 1
ATOM 6175 N N . ASN B 1 141 ? -47.219 -41.25 12.836 1 17.27 141 ASN B N 1
ATOM 6176 C CA . ASN B 1 141 ? -47.75 -40.812 11.555 1 17.27 141 ASN B CA 1
ATOM 6177 C C . ASN B 1 141 ? -49.156 -40.219 11.719 1 17.27 141 ASN B C 1
ATOM 6179 O O . ASN B 1 141 ? -49.969 -40.312 10.82 1 17.27 141 ASN B O 1
ATOM 6183 N N . GLU B 1 142 ? -49.438 -39.594 13.008 1 15.83 142 GLU B N 1
ATOM 6184 C CA . GLU B 1 142 ? -50.875 -39.562 13 1 15.83 142 GLU B CA 1
ATOM 6185 C C . GLU B 1 142 ? -51.438 -38.875 11.75 1 15.83 142 GLU B C 1
ATOM 6187 O O . GLU B 1 142 ? -50.656 -38.312 10.969 1 15.83 142 GLU B O 1
ATOM 6192 N N . SER B 1 143 ? -52.312 -37.75 12.078 1 17.5 143 SER B N 1
ATOM 6193 C CA . SER B 1 143 ? -53.688 -37.438 11.773 1 17.5 143 SER B CA 1
ATOM 6194 C C . SER B 1 143 ? -53.781 -36.5 10.578 1 17.5 143 SER B C 1
ATOM 6196 O O . SER B 1 143 ? -52.906 -35.688 10.352 1 17.5 143 SER B O 1
ATOM 6198 N N . VAL B 1 144 ? -54.688 -36.656 9.648 1 17.22 144 VAL B N 1
ATOM 6199 C CA . VAL B 1 144 ? -55.156 -36.344 8.305 1 17.22 144 VAL B CA 1
ATOM 6200 C C . VAL B 1 144 ? -55.719 -34.906 8.281 1 17.22 144 VAL B C 1
ATOM 6202 O O . VAL B 1 144 ? -55.875 -34.312 7.211 1 17.22 144 VAL B O 1
ATOM 6205 N N . ASP B 1 145 ? -55.969 -34.25 9.523 1 16.94 145 ASP B N 1
ATOM 6206 C CA . ASP B 1 145 ? -57.25 -33.562 9.352 1 16.94 145 ASP B CA 1
ATOM 6207 C C . ASP B 1 145 ? -57.125 -32.438 8.32 1 16.94 145 ASP B C 1
ATOM 6209 O O . ASP B 1 145 ? -56.031 -31.953 8.039 1 16.94 145 ASP B O 1
ATOM 6213 N N . GLU B 1 146 ? -58.344 -31.75 8.07 1 18.59 146 GLU B N 1
ATOM 6214 C CA . GLU B 1 146 ? -59.156 -31.078 7.055 1 18.59 146 GLU B CA 1
ATOM 6215 C C . GLU B 1 146 ? -58.656 -29.656 6.797 1 18.59 146 GLU B C 1
ATOM 6217 O O . GLU B 1 146 ? -58 -29.062 7.645 1 18.59 146 GLU B O 1
ATOM 6222 N N . LEU B 1 147 ? -59.125 -28.984 5.73 1 17.83 147 LEU B N 1
ATOM 6223 C CA . LEU B 1 147 ? -58.938 -28.016 4.652 1 17.83 147 LEU B CA 1
ATOM 6224 C C . LEU B 1 147 ? -59.156 -26.594 5.156 1 17.83 147 LEU B C 1
ATOM 6226 O O . LEU B 1 147 ? -59 -25.625 4.398 1 17.83 147 LEU B O 1
ATOM 6230 N N . GLY B 1 148 ? -59.469 -26.281 6.453 1 17.66 148 GLY B N 1
ATOM 6231 C CA . GLY B 1 148 ? -60.312 -25.094 6.422 1 17.66 148 GLY B CA 1
ATOM 6232 C C . GLY B 1 148 ? -59.562 -23.844 5.992 1 17.66 148 GLY B C 1
ATOM 6233 O O . GLY B 1 148 ? -58.344 -23.781 6.121 1 17.66 148 GLY B O 1
ATOM 6234 N N . SER B 1 149 ? -60.125 -22.859 5.16 1 19.59 149 SER B N 1
ATOM 6235 C CA . SER B 1 149 ? -60 -21.75 4.227 1 19.59 149 SER B CA 1
ATOM 6236 C C . SER B 1 149 ? -59.562 -20.484 4.941 1 19.59 149 SER B C 1
ATOM 6238 O O . SER B 1 149 ? -59.375 -19.438 4.309 1 19.59 149 SER B O 1
ATOM 6240 N N . SER B 1 150 ? -59.469 -20.453 6.301 1 18.75 150 SER B N 1
ATOM 6241 C CA . SER B 1 150 ? -59.875 -19.125 6.738 1 18.75 150 SER B CA 1
ATOM 6242 C C . SER B 1 150 ? -58.844 -18.078 6.332 1 18.75 150 SER B C 1
ATOM 6244 O O . SER B 1 150 ? -57.625 -18.359 6.293 1 18.75 150 SER B O 1
ATOM 6246 N N . ASN B 1 151 ? -59.219 -16.859 5.734 1 20.14 151 ASN B N 1
ATOM 6247 C CA . ASN B 1 151 ? -58.844 -15.617 5.066 1 20.14 151 ASN B CA 1
ATOM 6248 C C . ASN B 1 151 ? -58 -14.734 5.977 1 20.14 151 ASN B C 1
ATOM 6250 O O . ASN B 1 151 ? -57.781 -13.547 5.691 1 20.14 151 ASN B O 1
ATOM 6254 N N . ALA B 1 152 ? -57.438 -15.266 7.09 1 18.05 152 ALA B N 1
ATOM 6255 C CA . ALA B 1 152 ? -57.188 -14.195 8.055 1 18.05 152 ALA B CA 1
ATOM 6256 C C . ALA B 1 152 ? -56.156 -13.203 7.531 1 18.05 152 ALA B C 1
ATOM 6258 O O . ALA B 1 152 ? -55.188 -13.602 6.887 1 18.05 152 ALA B O 1
ATOM 6259 N N . ASP B 1 153 ? -56.406 -11.906 7.484 1 20.62 153 ASP B N 1
ATOM 6260 C CA . ASP B 1 153 ? -55.938 -10.562 7.113 1 20.62 153 ASP B CA 1
ATOM 6261 C C . ASP B 1 153 ? -54.656 -10.203 7.828 1 20.62 153 ASP B C 1
ATOM 6263 O O . ASP B 1 153 ? -54.656 -9.812 9 1 20.62 153 ASP B O 1
ATOM 6267 N N . VAL B 1 154 ? -53.656 -11.125 7.852 1 20.05 154 VAL B N 1
ATOM 6268 C CA . VAL B 1 154 ? -52.531 -10.852 8.758 1 20.05 154 VAL B CA 1
ATOM 6269 C C . VAL B 1 154 ? -51.875 -9.539 8.359 1 20.05 154 VAL B C 1
ATOM 6271 O O . VAL B 1 154 ? -51.438 -9.383 7.215 1 20.05 154 VAL B O 1
ATOM 6274 N N . GLN B 1 155 ? -52.094 -8.516 9.125 1 20.06 155 GLN B N 1
ATOM 6275 C CA . GLN B 1 155 ? -51.531 -7.168 9.172 1 20.06 155 GLN B CA 1
ATOM 6276 C C . GLN B 1 155 ? -50 -7.195 9.195 1 20.06 155 GLN B C 1
ATOM 6278 O O . GLN B 1 155 ? -49.406 -7.797 10.078 1 20.06 155 GLN B O 1
ATOM 6283 N N . ARG B 1 156 ? -49.312 -7.137 8.086 1 20.09 156 ARG B N 1
ATOM 6284 C CA . ARG B 1 156 ? -47.938 -7.027 7.625 1 20.09 156 ARG B CA 1
ATOM 6285 C C . ARG B 1 156 ? -47.156 -6 8.445 1 20.09 156 ARG B C 1
ATOM 6287 O O . ARG B 1 156 ? -47.281 -4.797 8.211 1 20.09 156 ARG B O 1
ATOM 6294 N N . ASP B 1 157 ? -47.094 -6.223 9.797 1 19.16 157 ASP B N 1
ATOM 6295 C CA . ASP B 1 157 ? -46.281 -5.246 10.523 1 19.16 157 ASP B CA 1
ATOM 6296 C C . ASP B 1 157 ? -44.844 -5.188 9.969 1 19.16 157 ASP B C 1
ATOM 6298 O O . ASP B 1 157 ? -44.125 -6.191 9.969 1 19.16 157 ASP B O 1
ATOM 6302 N N . ARG B 1 158 ? -44.5 -4.371 8.969 1 22.73 158 ARG B N 1
ATOM 6303 C CA . ARG B 1 158 ? -43.281 -3.832 8.383 1 22.73 158 ARG B CA 1
ATOM 6304 C C . ARG B 1 158 ? -42.25 -3.518 9.461 1 22.73 158 ARG B C 1
ATOM 6306 O O . ARG B 1 158 ? -42.281 -2.434 10.055 1 22.73 158 ARG B O 1
ATOM 6313 N N . HIS B 1 159 ? -41.969 -4.5 10.344 1 23.25 159 HIS B N 1
ATOM 6314 C CA . HIS B 1 159 ? -40.844 -4.145 11.219 1 23.25 159 HIS B CA 1
ATOM 6315 C C . HIS B 1 159 ? -39.594 -3.844 10.422 1 23.25 159 HIS B C 1
ATOM 6317 O O . HIS B 1 159 ? -39.094 -4.707 9.695 1 23.25 159 HIS B O 1
ATOM 6323 N N . ASP B 1 160 ? -39.406 -2.686 9.906 1 25.59 160 ASP B N 1
ATOM 6324 C CA . ASP B 1 160 ? -38.25 -1.959 9.406 1 25.59 160 ASP B CA 1
ATOM 6325 C C . ASP B 1 160 ? -37 -2.264 10.242 1 25.59 160 ASP B C 1
ATOM 6327 O O . ASP B 1 160 ? -36.875 -1.803 11.383 1 25.59 160 ASP B O 1
ATOM 6331 N N . HIS B 1 161 ? -36.625 -3.469 10.344 1 26.19 161 HIS B N 1
ATOM 6332 C CA . HIS B 1 161 ? -35.344 -3.805 10.969 1 26.19 161 HIS B CA 1
ATOM 6333 C C . HIS B 1 161 ? -34.219 -2.943 10.422 1 26.19 161 HIS B C 1
ATOM 6335 O O . HIS B 1 161 ? -33.781 -3.145 9.289 1 26.19 161 HIS B O 1
ATOM 6341 N N . ASP B 1 162 ? -34.25 -1.7 10.727 1 28.42 162 ASP B N 1
ATOM 6342 C CA . ASP B 1 162 ? -33.156 -0.728 10.648 1 28.42 162 ASP B CA 1
ATOM 6343 C C . ASP B 1 162 ? -31.844 -1.341 11.109 1 28.42 162 ASP B C 1
ATOM 6345 O O . ASP B 1 162 ? -31.75 -1.875 12.219 1 28.42 162 ASP B O 1
ATOM 6349 N N . GLY B 1 163 ? -31.234 -2.107 10.336 1 28.73 163 GLY B N 1
ATOM 6350 C CA . GLY B 1 163 ? -29.891 -2.631 10.477 1 28.73 163 GLY B CA 1
ATOM 6351 C C . GLY B 1 163 ? -29.031 -1.837 11.445 1 28.73 163 GLY B C 1
ATOM 6352 O O . GLY B 1 163 ? -29.016 -0.605 11.391 1 28.73 163 GLY B O 1
ATOM 6353 N N . GLY B 1 164 ? -28.859 -2.391 12.633 1 28.95 164 GLY B N 1
ATOM 6354 C CA . GLY B 1 164 ? -28.141 -1.921 13.805 1 28.95 164 GLY B CA 1
ATOM 6355 C C . GLY B 1 164 ? -26.75 -1.417 13.484 1 28.95 164 GLY B C 1
ATOM 6356 O O . GLY B 1 164 ? -25.781 -2.191 13.477 1 28.95 164 GLY B O 1
ATOM 6357 N N . SER B 1 165 ? -26.562 -0.682 12.5 1 31.77 165 SER B N 1
ATOM 6358 C CA . SER B 1 165 ? -25.406 0.209 12.555 1 31.77 165 SER B CA 1
ATOM 6359 C C . SER B 1 165 ? -25.125 0.668 13.977 1 31.77 165 SER B C 1
ATOM 6361 O O . SER B 1 165 ? -26.062 0.908 14.75 1 31.77 165 SER B O 1
ATOM 6363 N N . ASN B 1 166 ? -24.172 0.173 14.625 1 33.03 166 ASN B N 1
ATOM 6364 C CA . ASN B 1 166 ? -23.828 0.829 15.883 1 33.03 166 ASN B CA 1
ATOM 6365 C C . ASN B 1 166 ? -24.234 2.301 15.875 1 33.03 166 ASN B C 1
ATOM 6367 O O . ASN B 1 166 ? -23.406 3.174 15.609 1 33.03 166 ASN B O 1
ATOM 6371 N N . LEU B 1 167 ? -25.281 2.73 15.469 1 33.81 167 LEU B N 1
ATOM 6372 C CA . LEU B 1 167 ? -26.312 3.752 15.57 1 33.81 167 LEU B CA 1
ATOM 6373 C C . LEU B 1 167 ? -26.609 4.074 17.031 1 33.81 167 LEU B C 1
ATOM 6375 O O . LEU B 1 167 ? -27.469 4.906 17.328 1 33.81 167 LEU B O 1
ATOM 6379 N N . ASP B 1 168 ? -26.438 3.133 17.797 1 36.34 168 ASP B N 1
ATOM 6380 C CA . ASP B 1 168 ? -26.625 3.531 19.188 1 36.34 168 ASP B CA 1
ATOM 6381 C C . ASP B 1 168 ? -25.781 4.754 19.531 1 36.34 168 ASP B C 1
ATOM 6383 O O . ASP B 1 168 ? -25.812 5.234 20.672 1 36.34 168 ASP B O 1
ATOM 6387 N N . GLU B 1 169 ? -24.812 5 18.75 1 39.91 169 GLU B N 1
ATOM 6388 C CA . GLU B 1 169 ? -23.953 6.176 18.859 1 39.91 169 GLU B CA 1
ATOM 6389 C C . GLU B 1 169 ? -24.719 7.457 18.547 1 39.91 169 GLU B C 1
ATOM 6391 O O . GLU B 1 169 ? -24.156 8.555 18.609 1 39.91 169 GLU B O 1
ATOM 6396 N N . LYS B 1 170 ? -25.781 7.395 17.953 1 41.78 170 LYS B N 1
ATOM 6397 C CA . LYS B 1 170 ? -26.594 8.602 17.828 1 41.78 170 LYS B CA 1
ATOM 6398 C C . LYS B 1 170 ? -26.953 9.164 19.203 1 41.78 170 LYS B C 1
ATOM 6400 O O . LYS B 1 170 ? -27.422 10.297 19.312 1 41.78 170 LYS B O 1
ATOM 6405 N N . LYS B 1 171 ? -27.094 8.234 20.078 1 43.41 171 LYS B N 1
ATOM 6406 C CA . LYS B 1 171 ? -27.5 8.773 21.359 1 43.41 171 LYS B CA 1
ATOM 6407 C C . LYS B 1 171 ? -26.312 9.359 22.125 1 43.41 171 LYS B C 1
ATOM 6409 O O . LYS B 1 171 ? -26.5 9.992 23.156 1 43.41 171 LYS B O 1
ATOM 6414 N N . THR B 1 172 ? -25.188 8.82 21.641 1 57.78 172 THR B N 1
ATOM 6415 C CA . THR B 1 172 ? -24.062 9.414 22.375 1 57.78 172 THR B CA 1
ATOM 6416 C C . THR B 1 172 ? -23.719 10.781 21.781 1 57.78 172 THR B C 1
ATOM 6418 O O . THR B 1 172 ? -23.75 10.969 20.562 1 57.78 172 THR B O 1
ATOM 6421 N N . GLY B 1 173 ? -23.828 11.789 22.422 1 71.94 173 GLY B N 1
ATOM 6422 C CA . GLY B 1 173 ? -23.531 13.172 22.078 1 71.94 173 GLY B CA 1
ATOM 6423 C C . GLY B 1 173 ? -22.266 13.312 21.234 1 71.94 173 GLY B C 1
ATOM 6424 O O . GLY B 1 173 ? -21.438 12.406 21.188 1 71.94 173 GLY B O 1
ATOM 6425 N N . LEU B 1 174 ? -22.219 14.148 20.156 1 82.62 174 LEU B N 1
ATOM 6426 C CA . LEU B 1 174 ? -21.109 14.477 19.281 1 82.62 174 LEU B CA 1
ATOM 6427 C C . LEU B 1 174 ? -19.797 14.516 20.062 1 82.62 174 LEU B C 1
ATOM 6429 O O . LEU B 1 174 ? -18.75 14.062 19.578 1 82.62 174 LEU B O 1
ATOM 6433 N N . VAL B 1 175 ? -19.906 14.883 21.281 1 83.81 175 VAL B N 1
ATOM 6434 C CA . VAL B 1 175 ? -18.734 15 22.125 1 83.81 175 VAL B CA 1
ATOM 6435 C C . VAL B 1 175 ? -18.188 13.609 22.438 1 83.81 175 VAL B C 1
ATOM 6437 O O . VAL B 1 175 ? -16.969 13.375 22.344 1 83.81 175 VAL B O 1
ATOM 6440 N N . SER B 1 176 ? -19.016 12.703 22.672 1 81.75 176 SER B N 1
ATOM 6441 C CA . SER B 1 176 ? -18.578 11.352 23 1 81.75 176 SER B CA 1
ATOM 6442 C C . SER B 1 176 ? -17.922 10.672 21.797 1 81.75 176 SER B C 1
ATOM 6444 O O . SER B 1 176 ? -16.953 9.938 21.953 1 81.75 176 SER B O 1
ATOM 6446 N N . ARG B 1 177 ? -18.438 10.953 20.672 1 82.06 177 ARG B N 1
ATOM 6447 C CA . ARG B 1 177 ? -17.875 10.375 19.453 1 82.06 177 ARG B CA 1
ATOM 6448 C C . ARG B 1 177 ? -16.484 10.93 19.172 1 82.06 177 ARG B C 1
ATOM 6450 O O . ARG B 1 177 ? -15.594 10.203 18.734 1 82.06 177 ARG B O 1
ATOM 6457 N N . LEU B 1 178 ? -16.375 12.141 19.438 1 84.44 178 LEU B N 1
ATOM 6458 C CA . LEU B 1 178 ? -15.109 12.828 19.172 1 84.44 178 LEU B CA 1
ATOM 6459 C C . LEU B 1 178 ? -14.016 12.359 20.125 1 84.44 178 LEU B C 1
ATOM 6461 O O . LEU B 1 178 ? -12.836 12.367 19.781 1 84.44 178 LEU B O 1
ATOM 6465 N N . LEU B 1 179 ? -14.469 11.938 21.25 1 83.12 179 LEU B N 1
ATOM 6466 C CA . LEU B 1 179 ? -13.484 11.633 22.281 1 83.12 179 LEU B CA 1
ATOM 6467 C C . LEU B 1 179 ? -13.109 10.156 22.266 1 83.12 179 LEU B C 1
ATOM 6469 O O . LEU B 1 179 ? -12.125 9.75 22.875 1 83.12 179 LEU B O 1
ATOM 6473 N N . SER B 1 180 ? -13.844 9.43 21.469 1 78.88 180 SER B N 1
ATOM 6474 C CA . SER B 1 180 ? -13.523 8.008 21.359 1 78.88 180 SER B CA 1
ATOM 6475 C C . SER B 1 180 ? -12.211 7.789 20.625 1 78.88 180 SER B C 1
ATOM 6477 O O . SER B 1 180 ? -11.922 8.477 19.641 1 78.88 180 SER B O 1
ATOM 6479 N N . THR B 1 181 ? -11.344 6.969 21.172 1 78.31 181 THR B N 1
ATOM 6480 C CA . THR B 1 181 ? -10.07 6.648 20.531 1 78.31 181 THR B CA 1
ATOM 6481 C C . THR B 1 181 ? -10.117 5.266 19.891 1 78.31 181 THR B C 1
ATOM 6483 O O . THR B 1 181 ? -9.086 4.723 19.484 1 78.31 181 THR B O 1
ATOM 6486 N N . ARG B 1 182 ? -11.289 4.785 19.844 1 76.31 182 ARG B N 1
ATOM 6487 C CA . ARG B 1 182 ? -11.453 3.48 19.219 1 76.31 182 ARG B CA 1
ATOM 6488 C C . ARG B 1 182 ? -11.812 3.625 17.734 1 76.31 182 ARG B C 1
ATOM 6490 O O . ARG B 1 182 ? -12.555 4.539 17.359 1 76.31 182 ARG B O 1
ATOM 6497 N N . GLY B 1 183 ? -11.211 2.744 17.047 1 78.56 183 GLY B N 1
ATOM 6498 C CA . GLY B 1 183 ? -11.609 2.719 15.648 1 78.56 183 GLY B CA 1
ATOM 6499 C C . GLY B 1 183 ? -13.055 2.316 15.438 1 78.56 183 GLY B C 1
ATOM 6500 O O . GLY B 1 183 ? -13.648 1.647 16.297 1 78.56 183 GLY B O 1
ATOM 6501 N N . HIS B 1 184 ? -13.609 2.807 14.359 1 78.88 184 HIS B N 1
ATOM 6502 C CA . HIS B 1 184 ? -15 2.467 14.094 1 78.88 184 HIS B CA 1
ATOM 6503 C C . HIS B 1 184 ? -15.281 2.416 12.602 1 78.88 184 HIS B C 1
ATOM 6505 O O . HIS B 1 184 ? -14.539 2.998 11.805 1 78.88 184 HIS B O 1
ATOM 6511 N N . LEU B 1 185 ? -16.25 1.668 12.352 1 78.44 185 LEU B N 1
ATOM 6512 C CA . LEU B 1 185 ? -16.766 1.62 10.992 1 78.44 185 LEU B CA 1
ATOM 6513 C C . LEU B 1 185 ? -17.875 2.643 10.789 1 78.44 185 LEU B C 1
ATOM 6515 O O . LEU B 1 185 ? -18.781 2.764 11.625 1 78.44 185 LEU B O 1
ATOM 6519 N N . SER B 1 186 ? -17.609 3.514 9.789 1 76.69 186 SER B N 1
ATOM 6520 C CA . SER B 1 186 ? -18.625 4.527 9.516 1 76.69 186 SER B CA 1
ATOM 6521 C C . SER B 1 186 ? -19.109 4.449 8.07 1 76.69 186 SER B C 1
ATOM 6523 O O . SER B 1 186 ? -18.328 4.125 7.168 1 76.69 186 SER B O 1
ATOM 6525 N N . PHE B 1 187 ? -20.328 4.727 8.008 1 72.06 187 PHE B N 1
ATOM 6526 C CA . PHE B 1 187 ? -20.922 4.75 6.676 1 72.06 187 PHE B CA 1
ATOM 6527 C C . PHE B 1 187 ? -20.625 6.07 5.977 1 72.06 187 PHE B C 1
ATOM 6529 O O . PHE B 1 187 ? -20.938 7.145 6.5 1 72.06 187 PHE B O 1
ATOM 6536 N N . ASP B 1 188 ? -19.938 5.957 4.941 1 69.25 188 ASP B N 1
ATOM 6537 C CA . ASP B 1 188 ? -19.625 7.133 4.129 1 69.25 188 ASP B CA 1
ATOM 6538 C C . ASP B 1 188 ? -20.781 7.457 3.18 1 69.25 188 ASP B C 1
ATOM 6540 O O . ASP B 1 188 ? -21.016 6.727 2.217 1 69.25 188 ASP B O 1
ATOM 6544 N N . GLN B 1 189 ? -21.375 8.477 3.414 1 61.53 189 GLN B N 1
ATOM 6545 C CA . GLN B 1 189 ? -22.578 8.859 2.664 1 61.53 189 GLN B CA 1
ATOM 6546 C C . GLN B 1 189 ? -22.219 9.188 1.214 1 61.53 189 GLN B C 1
ATOM 6548 O O . GLN B 1 189 ? -23.047 9.016 0.318 1 61.53 189 GLN B O 1
ATOM 6553 N N . LEU B 1 190 ? -21.031 9.664 1.061 1 59.84 190 LEU B N 1
ATOM 6554 C CA . LEU B 1 190 ? -20.625 10.062 -0.282 1 59.84 190 LEU B CA 1
ATOM 6555 C C . LEU B 1 190 ? -20.469 8.844 -1.188 1 59.84 190 LEU B C 1
ATOM 6557 O O . LEU B 1 190 ? -20.906 8.875 -2.342 1 59.84 190 LEU B O 1
ATOM 6561 N N . SER B 1 191 ? -19.922 7.848 -0.609 1 60.59 191 SER B N 1
ATOM 6562 C CA . SER B 1 191 ? -19.656 6.668 -1.423 1 60.59 191 SER B CA 1
ATOM 6563 C C . SER B 1 191 ? -20.672 5.562 -1.159 1 60.59 191 SER B C 1
ATOM 6565 O O . SER B 1 191 ? -20.797 4.625 -1.95 1 60.59 191 SER B O 1
ATOM 6567 N N . GLY B 1 192 ? -21.422 5.73 -0.145 1 63 192 GLY B N 1
ATOM 6568 C CA . GLY B 1 192 ? -22.391 4.715 0.228 1 63 192 GLY B CA 1
ATOM 6569 C C . GLY B 1 192 ? -21.75 3.428 0.717 1 63 192 GLY B C 1
ATOM 6570 O O . GLY B 1 192 ? -22.297 2.342 0.505 1 63 192 GLY B O 1
ATOM 6571 N N . ARG B 1 193 ? -20.578 3.676 1.229 1 73.06 193 ARG B N 1
ATOM 6572 C CA . ARG B 1 193 ? -19.859 2.473 1.634 1 73.06 193 ARG B CA 1
ATOM 6573 C C . ARG B 1 193 ? -19.359 2.586 3.072 1 73.06 193 ARG B C 1
ATOM 6575 O O . ARG B 1 193 ? -19.25 3.689 3.609 1 73.06 193 ARG B O 1
ATOM 6582 N N . LEU B 1 194 ? -19.172 1.419 3.643 1 77.12 194 LEU B N 1
ATOM 6583 C CA . LEU B 1 194 ? -18.609 1.356 4.988 1 77.12 194 LEU B CA 1
ATOM 6584 C C . LEU B 1 194 ? -17.094 1.565 4.957 1 77.12 194 LEU B C 1
ATOM 6586 O O . LEU B 1 194 ? -16.406 0.998 4.109 1 77.12 194 LEU B O 1
ATOM 6590 N N . ARG B 1 195 ? -16.719 2.486 5.82 1 87.94 195 ARG B N 1
ATOM 6591 C CA . ARG B 1 195 ? -15.289 2.777 5.895 1 87.94 195 ARG B CA 1
ATOM 6592 C C . ARG B 1 195 ? -14.789 2.701 7.336 1 87.94 195 ARG B C 1
ATOM 6594 O O . ARG B 1 195 ? -15.539 2.988 8.273 1 87.94 195 ARG B O 1
ATOM 6601 N N . TRP B 1 196 ? -13.586 2.387 7.402 1 88.19 196 TRP B N 1
ATOM 6602 C CA . TRP B 1 196 ? -12.977 2.271 8.727 1 88.19 196 TRP B CA 1
ATOM 6603 C C . TRP B 1 196 ? -12.117 3.492 9.031 1 88.19 196 TRP B C 1
ATOM 6605 O O . TRP B 1 196 ? -11.336 3.936 8.195 1 88.19 196 TRP B O 1
ATOM 6615 N N . TYR B 1 197 ? -12.297 4.008 10.211 1 88.62 197 TYR B N 1
ATOM 6616 C CA . TYR B 1 197 ? -11.484 5.09 10.75 1 88.62 197 TYR B CA 1
ATOM 6617 C C . TYR B 1 197 ? -10.883 4.699 12.102 1 88.62 197 TYR B C 1
ATOM 6619 O O . TYR B 1 197 ? -11.609 4.328 13.023 1 88.62 197 TYR B O 1
ATOM 6627 N N . GLY B 1 198 ? -9.617 4.781 12.203 1 87.88 198 GLY B N 1
ATOM 6628 C CA . GLY B 1 198 ? -8.93 4.395 13.43 1 87.88 198 GLY B CA 1
ATOM 6629 C C . GLY B 1 198 ? -8.969 5.469 14.5 1 87.88 198 GLY B C 1
ATOM 6630 O O . GLY B 1 198 ? -9.609 6.508 14.32 1 87.88 198 GLY B O 1
ATOM 6631 N N . GLY B 1 199 ? -8.305 5.238 15.562 1 84.06 199 GLY B N 1
ATOM 6632 C CA . GLY B 1 199 ? -8.383 6.078 16.75 1 84.06 199 GLY B CA 1
ATOM 6633 C C . GLY B 1 199 ? -7.75 7.441 16.547 1 84.06 199 GLY B C 1
ATOM 6634 O O . GLY B 1 199 ? -8.062 8.391 17.281 1 84.06 199 GLY B O 1
ATOM 6635 N N . THR B 1 200 ? -6.918 7.605 15.555 1 89 200 THR B N 1
ATOM 6636 C CA . THR B 1 200 ? -6.238 8.883 15.344 1 89 200 THR B CA 1
ATOM 6637 C C . THR B 1 200 ? -6.973 9.719 14.305 1 89 200 THR B C 1
ATOM 6639 O O . THR B 1 200 ? -6.547 10.836 13.984 1 89 200 THR B O 1
ATOM 6642 N N . ALA B 1 201 ? -8.078 9.172 13.812 1 89.44 201 ALA B N 1
ATOM 6643 C CA . ALA B 1 201 ? -8.805 9.883 12.766 1 89.44 201 ALA B CA 1
ATOM 6644 C C . ALA B 1 201 ? -9.258 11.258 13.242 1 89.44 201 ALA B C 1
ATOM 6646 O O . ALA B 1 201 ? -9.586 11.445 14.414 1 89.44 201 ALA B O 1
ATOM 6647 N N . ASN B 1 202 ? -9.25 12.172 12.32 1 89.75 202 ASN B N 1
ATOM 6648 C CA . ASN B 1 202 ? -9.617 13.547 12.656 1 89.75 202 ASN B CA 1
ATOM 6649 C C . ASN B 1 202 ? -11.133 13.734 12.633 1 89.75 202 ASN B C 1
ATOM 6651 O O . ASN B 1 202 ? -11.867 12.852 12.188 1 89.75 202 ASN B O 1
ATOM 6655 N N . CYS B 1 203 ? -11.609 14.828 13.039 1 89.25 203 CYS B N 1
ATOM 6656 C CA . CYS B 1 203 ? -13.016 15.016 13.375 1 89.25 203 CYS B CA 1
ATOM 6657 C C . CYS B 1 203 ? -13.844 15.297 12.125 1 89.25 203 CYS B C 1
ATOM 6659 O O . CYS B 1 203 ? -15.07 15.297 12.172 1 89.25 203 CYS B O 1
ATOM 6661 N N . HIS B 1 204 ? -13.211 15.484 10.953 1 87.44 204 HIS B N 1
ATOM 6662 C CA . HIS B 1 204 ? -13.953 15.758 9.734 1 87.44 204 HIS B CA 1
ATOM 6663 C C . HIS B 1 204 ? -14.852 14.586 9.359 1 87.44 204 HIS B C 1
ATOM 6665 O O . HIS B 1 204 ? -15.828 14.758 8.617 1 87.44 204 HIS B O 1
ATOM 6671 N N . ILE B 1 205 ? -14.602 13.453 9.898 1 85.19 205 ILE B N 1
ATOM 6672 C CA . ILE B 1 205 ? -15.328 12.234 9.555 1 85.19 205 ILE B CA 1
ATOM 6673 C C . ILE B 1 205 ? -16.703 12.242 10.227 1 85.19 205 ILE B C 1
ATOM 6675 O O . ILE B 1 205 ? -17.594 11.484 9.828 1 85.19 205 ILE B O 1
ATOM 6679 N N . TYR B 1 206 ? -16.891 13.086 11.195 1 82.06 206 TYR B N 1
ATOM 6680 C CA . TYR B 1 206 ? -18.141 13.086 11.969 1 82.06 206 TYR B CA 1
ATOM 6681 C C . TYR B 1 206 ? -19.094 14.141 11.438 1 82.06 206 TYR B C 1
ATOM 6683 O O . TYR B 1 206 ? -20.203 14.312 11.969 1 82.06 206 TYR B O 1
ATOM 6691 N N . SER B 1 207 ? -18.594 14.805 10.523 1 77.25 207 SER B N 1
ATOM 6692 C CA . SER B 1 207 ? -19.438 15.898 10.039 1 77.25 207 SER B CA 1
ATOM 6693 C C . SER B 1 207 ? -20.703 15.367 9.383 1 77.25 207 SER B C 1
ATOM 6695 O O . SER B 1 207 ? -20.656 14.406 8.609 1 77.25 207 SER B O 1
ATOM 6697 N N . GLU B 1 208 ? -21.828 15.773 10.07 1 61.19 208 GLU B N 1
ATOM 6698 C CA . GLU B 1 208 ? -23.141 15.492 9.5 1 61.19 208 GLU B CA 1
ATOM 6699 C C . GLU B 1 208 ? -23.469 16.438 8.344 1 61.19 208 GLU B C 1
ATOM 6701 O O . GLU B 1 208 ? -24.594 16.484 7.867 1 61.19 208 GLU B O 1
ATOM 6706 N N . LEU B 1 209 ? -22.625 17.359 8.125 1 52.19 209 LEU B N 1
ATOM 6707 C CA . LEU B 1 209 ? -22.938 18.312 7.059 1 52.19 209 LEU B CA 1
ATOM 6708 C C . LEU B 1 209 ? -23.469 17.578 5.824 1 52.19 209 LEU B C 1
ATOM 6710 O O . LEU B 1 209 ? -22.953 16.516 5.457 1 52.19 209 LEU B O 1
ATOM 6714 N N . ASP B 1 210 ? -24.75 17.781 5.656 1 47.22 210 ASP B N 1
ATOM 6715 C CA . ASP B 1 210 ? -25.516 17.312 4.504 1 47.22 210 ASP B CA 1
ATOM 6716 C C . ASP B 1 210 ? -24.641 17.25 3.252 1 47.22 210 ASP B C 1
ATOM 6718 O O . ASP B 1 210 ? -24.312 18.281 2.668 1 47.22 210 ASP B O 1
ATOM 6722 N N . VAL B 1 211 ? -23.656 16.719 3.414 1 47.59 211 VAL B N 1
ATOM 6723 C CA . VAL B 1 211 ? -23.125 16.609 2.061 1 47.59 211 VAL B CA 1
ATOM 6724 C C . VAL B 1 211 ? -24.266 16.344 1.074 1 47.59 211 VAL B C 1
ATOM 6726 O O . VAL B 1 211 ? -25.078 15.453 1.28 1 47.59 211 VAL B O 1
ATOM 6729 N N . PRO B 1 212 ? -24.75 17.5 0.504 1 38.62 212 PRO B N 1
ATOM 6730 C CA . PRO B 1 212 ? -25.859 17.172 -0.4 1 38.62 212 PRO B CA 1
ATOM 6731 C C . PRO B 1 212 ? -25.781 15.75 -0.946 1 38.62 212 PRO B C 1
ATOM 6733 O O . PRO B 1 212 ? -24.703 15.281 -1.305 1 38.62 212 PRO B O 1
ATOM 6736 N N . ALA B 1 213 ? -26.688 15.039 -0.377 1 38.38 213 ALA B N 1
ATOM 6737 C CA . ALA B 1 213 ? -27.062 13.742 -0.936 1 38.38 213 ALA B CA 1
ATOM 6738 C C . ALA B 1 213 ? -26.703 13.664 -2.42 1 38.38 213 ALA B C 1
ATOM 6740 O O . ALA B 1 213 ? -26.922 12.633 -3.059 1 38.38 213 ALA B O 1
ATOM 6741 N N . THR B 1 214 ? -26.781 14.695 -3.074 1 38.31 214 THR B N 1
ATOM 6742 C CA . THR B 1 214 ? -26.844 14.742 -4.531 1 38.31 214 THR B CA 1
ATOM 6743 C C . THR B 1 214 ? -25.594 14.125 -5.141 1 38.31 214 THR B C 1
ATOM 6745 O O . THR B 1 214 ? -25.531 13.914 -6.355 1 38.31 214 THR B O 1
ATOM 6748 N N . ALA B 1 215 ? -24.406 14.562 -4.809 1 42.41 215 ALA B N 1
ATOM 6749 C CA . ALA B 1 215 ? -23.547 14.008 -5.859 1 42.41 215 ALA B CA 1
ATOM 6750 C C . ALA B 1 215 ? -23.484 12.492 -5.758 1 42.41 215 ALA B C 1
ATOM 6752 O O . ALA B 1 215 ? -22.672 11.953 -4.992 1 42.41 215 ALA B O 1
ATOM 6753 N N . PRO B 1 216 ? -24.625 11.922 -5.582 1 43.28 216 PRO B N 1
ATOM 6754 C CA . PRO B 1 216 ? -24.562 10.461 -5.699 1 43.28 216 PRO B CA 1
ATOM 6755 C C . PRO B 1 216 ? -23.391 9.984 -6.539 1 43.28 216 PRO B C 1
ATOM 6757 O O . PRO B 1 216 ? -22.984 10.656 -7.492 1 43.28 216 PRO B O 1
ATOM 6760 N N . CYS B 1 217 ? -22.516 9.367 -5.918 1 49.91 217 CYS B N 1
ATOM 6761 C CA . CYS B 1 217 ? -21.547 8.742 -6.812 1 49.91 217 CYS B CA 1
ATOM 6762 C C . CYS B 1 217 ? -22.172 8.445 -8.172 1 49.91 217 CYS B C 1
ATOM 6764 O O . CYS B 1 217 ? -22.891 7.453 -8.328 1 49.91 217 CYS B O 1
ATOM 6766 N N . THR B 1 218 ? -22.844 9.516 -8.867 1 49.22 218 THR B N 1
ATOM 6767 C CA . THR B 1 218 ? -23.406 9.445 -10.211 1 49.22 218 THR B CA 1
ATOM 6768 C C . THR B 1 218 ? -22.719 8.359 -11.023 1 49.22 218 THR B C 1
ATOM 6770 O O . THR B 1 218 ? -23.203 7.957 -12.086 1 49.22 218 THR B O 1
ATOM 6773 N N . GLN B 1 219 ? -21.438 7.992 -10.469 1 56.16 219 GLN B N 1
ATOM 6774 C CA . GLN B 1 219 ? -20.578 7.117 -11.258 1 56.16 219 GLN B CA 1
ATOM 6775 C C . GLN B 1 219 ? -21.078 5.676 -11.219 1 56.16 219 GLN B C 1
ATOM 6777 O O . GLN B 1 219 ? -20.891 4.918 -12.172 1 56.16 219 GLN B O 1
ATOM 6782 N N . HIS B 1 220 ? -22.016 5.492 -10.219 1 62.69 220 HIS B N 1
ATOM 6783 C CA . HIS B 1 220 ? -22.5 4.129 -10.062 1 62.69 220 HIS B CA 1
ATOM 6784 C C . HIS B 1 220 ? -23.5 3.773 -11.172 1 62.69 220 HIS B C 1
ATOM 6786 O O . HIS B 1 220 ? -23.375 2.725 -11.805 1 62.69 220 HIS B O 1
ATOM 6792 N N . PRO B 1 221 ? -24.109 4.871 -11.617 1 70 221 PRO B N 1
ATOM 6793 C CA . PRO B 1 221 ? -25.016 4.488 -12.695 1 70 221 PRO B CA 1
ATOM 6794 C C . PRO B 1 221 ? -24.312 4.297 -14.031 1 70 221 PRO B C 1
ATOM 6796 O O . PRO B 1 221 ? -24.672 3.393 -14.797 1 70 221 PRO B O 1
ATOM 6799 N N . GLU B 1 222 ? -23.281 5.07 -14.258 1 79.25 222 GLU B N 1
ATOM 6800 C CA . GLU B 1 222 ? -22.547 4.922 -15.508 1 79.25 222 GLU B CA 1
ATOM 6801 C C . GLU B 1 222 ? -21.797 3.592 -15.547 1 79.25 222 GLU B C 1
ATOM 6803 O O . GLU B 1 222 ? -21.734 2.943 -16.594 1 79.25 222 GLU B O 1
ATOM 6808 N N . GLN B 1 223 ? -21.359 3.232 -14.445 1 82.62 223 GLN B N 1
ATOM 6809 C CA . GLN B 1 223 ? -20.656 1.96 -14.352 1 82.62 223 GLN B CA 1
ATOM 6810 C C . GLN B 1 223 ? -21.594 0.785 -14.57 1 82.62 223 GLN B C 1
ATOM 6812 O O . GLN B 1 223 ? -21.25 -0.187 -15.242 1 82.62 223 GLN B O 1
ATOM 6817 N N . ALA B 1 224 ? -22.719 0.948 -14.031 1 83.12 224 ALA B N 1
ATOM 6818 C CA . ALA B 1 224 ? -23.719 -0.114 -14.164 1 83.12 224 ALA B CA 1
ATOM 6819 C C . ALA B 1 224 ? -24.188 -0.255 -15.609 1 83.12 224 ALA B C 1
ATOM 6821 O O . ALA B 1 224 ? -24.328 -1.371 -16.109 1 83.12 224 ALA B O 1
ATOM 6822 N N . LYS B 1 225 ? -24.344 0.84 -16.266 1 88.44 225 LYS B N 1
ATOM 6823 C CA . LYS B 1 225 ? -24.781 0.829 -17.656 1 88.44 225 LYS B CA 1
ATOM 6824 C C . LYS B 1 225 ? -23.719 0.223 -18.562 1 88.44 225 LYS B C 1
ATOM 6826 O O . LYS B 1 225 ? -24.031 -0.561 -19.453 1 88.44 225 LYS B O 1
ATOM 6831 N N . ARG B 1 226 ? -22.578 0.578 -18.297 1 89.38 226 ARG B N 1
ATOM 6832 C CA . ARG B 1 226 ? -21.469 0.061 -19.094 1 89.38 226 ARG B CA 1
ATOM 6833 C C . ARG B 1 226 ? -21.312 -1.446 -18.922 1 89.38 226 ARG B C 1
ATOM 6835 O O . ARG B 1 226 ? -21.078 -2.174 -19.891 1 89.38 226 ARG B O 1
ATOM 6842 N N . ALA B 1 227 ? -21.406 -1.862 -17.719 1 92.06 227 ALA B N 1
ATOM 6843 C CA . ALA B 1 227 ? -21.312 -3.293 -17.438 1 92.06 227 ALA B CA 1
ATOM 6844 C C . ALA B 1 227 ? -22.438 -4.059 -18.109 1 92.06 227 ALA B C 1
ATOM 6846 O O . ALA B 1 227 ? -22.219 -5.129 -18.688 1 92.06 227 ALA B O 1
ATOM 6847 N N . GLU B 1 228 ? -23.594 -3.477 -18.062 1 91.44 228 GLU B N 1
ATOM 6848 C CA . GLU B 1 228 ? -24.75 -4.121 -18.672 1 91.44 228 GLU B CA 1
ATOM 6849 C C . GLU B 1 228 ? -24.578 -4.242 -20.188 1 91.44 228 GLU B C 1
ATOM 6851 O O . GLU B 1 228 ? -24.922 -5.27 -20.766 1 91.44 228 GLU B O 1
ATOM 6856 N N . ARG B 1 229 ? -24.109 -3.227 -20.734 1 92.38 229 ARG B N 1
ATOM 6857 C CA . ARG B 1 229 ? -23.875 -3.252 -22.188 1 92.38 229 ARG B CA 1
ATOM 6858 C C . ARG B 1 229 ? -22.844 -4.316 -22.547 1 92.38 229 ARG B C 1
ATOM 6860 O O . ARG B 1 229 ? -23.031 -5.055 -23.516 1 92.38 229 ARG B O 1
ATOM 6867 N N . CYS B 1 230 ? -21.797 -4.395 -21.781 1 93.5 230 CYS B N 1
ATOM 6868 C CA . CYS B 1 230 ? -20.734 -5.359 -22.031 1 93.5 230 CYS B CA 1
ATOM 6869 C C . CYS B 1 230 ? -21.234 -6.789 -21.875 1 93.5 230 CYS B C 1
ATOM 6871 O O . CYS B 1 230 ? -20.969 -7.645 -22.719 1 93.5 230 CYS B O 1
ATOM 6873 N N . ILE B 1 231 ? -22.062 -7.035 -20.922 1 94.38 231 ILE B N 1
ATOM 6874 C CA . ILE B 1 231 ? -22.578 -8.367 -20.609 1 94.38 231 ILE B CA 1
ATOM 6875 C C . ILE B 1 231 ? -23.641 -8.766 -21.625 1 94.38 231 ILE B C 1
ATOM 6877 O O . ILE B 1 231 ? -23.703 -9.93 -22.047 1 94.38 231 ILE B O 1
ATOM 6881 N N . ARG B 1 232 ? -24.375 -7.801 -22.078 1 92.5 232 ARG B N 1
ATOM 6882 C CA . ARG B 1 232 ? -25.453 -8.062 -23.031 1 92.5 232 ARG B CA 1
ATOM 6883 C C . ARG B 1 232 ? -24.906 -8.438 -24.406 1 92.5 232 ARG B C 1
ATOM 6885 O O . ARG B 1 232 ? -25.609 -9.07 -25.203 1 92.5 232 ARG B O 1
ATOM 6892 N N . THR B 1 233 ? -23.703 -8.055 -24.672 1 92.69 233 THR B N 1
ATOM 6893 C CA . THR B 1 233 ? -23.094 -8.406 -25.938 1 92.69 233 THR B CA 1
ATOM 6894 C C . THR B 1 233 ? -22.781 -9.898 -26 1 92.69 233 THR B C 1
ATOM 6896 O O . THR B 1 233 ? -22.578 -10.453 -27.078 1 92.69 233 THR B O 1
ATOM 6899 N N . LEU B 1 234 ? -22.781 -10.555 -24.859 1 95.75 234 LEU B N 1
ATOM 6900 C CA . LEU B 1 234 ? -22.484 -11.984 -24.812 1 95.75 234 LEU B CA 1
ATOM 6901 C C . LEU B 1 234 ? -23.781 -12.805 -24.859 1 95.75 234 LEU B C 1
ATOM 6903 O O . LEU B 1 234 ? -24.797 -12.406 -24.297 1 95.75 234 LEU B O 1
ATOM 6907 N N . SER B 1 235 ? -23.719 -13.867 -25.641 1 95.94 235 SER B N 1
ATOM 6908 C CA . SER B 1 235 ? -24.828 -14.812 -25.531 1 95.94 235 SER B CA 1
ATOM 6909 C C . SER B 1 235 ? -24.891 -15.438 -24.141 1 95.94 235 SER B C 1
ATOM 6911 O O . SER B 1 235 ? -23.891 -15.484 -23.422 1 95.94 235 SER B O 1
ATOM 6913 N N . SER B 1 236 ? -26.062 -15.969 -23.75 1 95.69 236 SER B N 1
ATOM 6914 C CA . SER B 1 236 ? -26.234 -16.578 -22.438 1 95.69 236 SER B CA 1
ATOM 6915 C C . SER B 1 236 ? -25.344 -17.797 -22.281 1 95.69 236 SER B C 1
ATOM 6917 O O . SER B 1 236 ? -24.828 -18.062 -21.188 1 95.69 236 SER B O 1
ATOM 6919 N N . GLU B 1 237 ? -25.141 -18.453 -23.344 1 96.38 237 GLU B N 1
ATOM 6920 C CA . GLU B 1 237 ? -24.297 -19.641 -23.297 1 96.38 237 GLU B CA 1
ATOM 6921 C C . GLU B 1 237 ? -22.844 -19.281 -23.062 1 96.38 237 GLU B C 1
ATOM 6923 O O . GLU B 1 237 ? -22.156 -19.922 -22.25 1 96.38 237 GLU B O 1
ATOM 6928 N N . THR B 1 238 ? -22.406 -18.297 -23.797 1 97.88 238 THR B N 1
ATOM 6929 C CA . THR B 1 238 ? -21.031 -17.844 -23.625 1 97.88 238 THR B CA 1
ATOM 6930 C C . THR B 1 238 ? -20.797 -17.281 -22.234 1 97.88 238 THR B C 1
ATOM 6932 O O . THR B 1 238 ? -19.766 -17.547 -21.609 1 97.88 238 THR B O 1
ATOM 6935 N N . HIS B 1 239 ? -21.766 -16.5 -21.781 1 97.88 239 HIS B N 1
ATOM 6936 C CA . HIS B 1 239 ? -21.703 -15.945 -20.438 1 97.88 239 HIS B CA 1
ATOM 6937 C C . HIS B 1 239 ? -21.562 -17.047 -19.391 1 97.88 239 HIS B C 1
ATOM 6939 O O . HIS B 1 239 ? -20.641 -17.016 -18.562 1 97.88 239 HIS B O 1
ATOM 6945 N N . ASP B 1 240 ? -22.406 -18.062 -19.453 1 97.75 240 ASP B N 1
ATOM 6946 C CA . ASP B 1 240 ? -22.406 -19.141 -18.469 1 97.75 240 ASP B CA 1
ATOM 6947 C C . ASP B 1 240 ? -21.125 -19.969 -18.562 1 97.75 240 ASP B C 1
ATOM 6949 O O . ASP B 1 240 ? -20.594 -20.422 -17.547 1 97.75 240 ASP B O 1
ATOM 6953 N N . TYR B 1 241 ? -20.672 -20.125 -19.797 1 98.31 241 TYR B N 1
ATOM 6954 C CA . TYR B 1 241 ? -19.438 -20.859 -20.016 1 98.31 241 TYR B CA 1
ATOM 6955 C C . TYR B 1 241 ? -18.266 -20.156 -19.344 1 98.31 241 TYR B C 1
ATOM 6957 O O . TYR B 1 241 ? -17.484 -20.812 -18.641 1 98.31 241 TYR B O 1
ATOM 6965 N N . LEU B 1 242 ? -18.172 -18.891 -19.5 1 98.31 242 LEU B N 1
ATOM 6966 C CA . LEU B 1 242 ? -17.062 -18.125 -18.922 1 98.31 242 LEU B CA 1
ATOM 6967 C C . LEU B 1 242 ? -17.172 -18.078 -17.406 1 98.31 242 LEU B C 1
ATOM 6969 O O . LEU B 1 242 ? -16.172 -18.188 -16.703 1 98.31 242 LEU B O 1
ATOM 6973 N N . MET B 1 243 ? -18.391 -17.922 -16.906 1 98.12 243 MET B N 1
ATOM 6974 C CA . MET B 1 243 ? -18.609 -17.938 -15.461 1 98.12 243 MET B CA 1
ATOM 6975 C C . MET B 1 243 ? -18.141 -19.25 -14.859 1 98.12 243 MET B C 1
ATOM 6977 O O . MET B 1 243 ? -17.5 -19.281 -13.812 1 98.12 243 MET B O 1
ATOM 6981 N N . GLU B 1 244 ? -18.453 -20.281 -15.539 1 97.38 244 GLU B N 1
ATOM 6982 C CA . GLU B 1 244 ? -18.094 -21.609 -15.062 1 97.38 244 GLU B CA 1
ATOM 6983 C C . GLU B 1 244 ? -16.578 -21.797 -15.023 1 97.38 244 GLU B C 1
ATOM 6985 O O . GLU B 1 244 ? -16.031 -22.375 -14.07 1 97.38 244 GLU B O 1
ATOM 6990 N N . LEU B 1 245 ? -15.945 -21.312 -16.016 1 97.19 245 LEU B N 1
ATOM 6991 C CA . LEU B 1 245 ? -14.492 -21.422 -16.078 1 97.19 245 LEU B CA 1
ATOM 6992 C C . LEU B 1 245 ? -13.844 -20.641 -14.938 1 97.19 245 LEU B C 1
ATOM 6994 O O . LEU B 1 245 ? -12.867 -21.094 -14.336 1 97.19 245 LEU B O 1
ATOM 6998 N N . PHE B 1 246 ? -14.414 -19.469 -14.641 1 97.56 246 PHE B N 1
ATOM 6999 C CA . PHE B 1 246 ? -13.898 -18.672 -13.539 1 97.56 246 PHE B CA 1
ATOM 7000 C C . PHE B 1 246 ? -14.039 -19.406 -12.219 1 97.56 246 PHE B C 1
ATOM 7002 O O . PHE B 1 246 ? -13.086 -19.484 -11.438 1 97.56 246 PHE B O 1
ATOM 7009 N N . TRP B 1 247 ? -15.172 -19.953 -11.969 1 96.19 247 TRP B N 1
ATOM 7010 C CA . TRP B 1 247 ? -15.438 -20.609 -10.688 1 96.19 247 TRP B CA 1
ATOM 7011 C C . TRP B 1 247 ? -14.578 -21.859 -10.523 1 96.19 247 TRP B C 1
ATOM 7013 O O . TRP B 1 247 ? -14.062 -22.125 -9.438 1 96.19 247 TRP B O 1
ATOM 7023 N N . GLN B 1 248 ? -14.312 -22.516 -11.57 1 93.31 248 GLN B N 1
ATOM 7024 C CA . GLN B 1 248 ? -13.617 -23.797 -11.516 1 93.31 248 GLN B CA 1
ATOM 7025 C C . GLN B 1 248 ? -12.109 -23.609 -11.453 1 93.31 248 GLN B C 1
ATOM 7027 O O . GLN B 1 248 ? -11.43 -24.234 -10.633 1 93.31 248 GLN B O 1
ATOM 7032 N N . HIS B 1 249 ? -11.617 -22.734 -12.266 1 94.38 249 HIS B N 1
ATOM 7033 C CA . HIS B 1 249 ? -10.172 -22.734 -12.477 1 94.38 249 HIS B CA 1
ATOM 7034 C C . HIS B 1 249 ? -9.516 -21.562 -11.773 1 94.38 249 HIS B C 1
ATOM 7036 O O . HIS B 1 249 ? -8.289 -21.531 -11.617 1 94.38 249 HIS B O 1
ATOM 7042 N N . TYR B 1 250 ? -10.281 -20.578 -11.422 1 96.38 250 TYR B N 1
ATOM 7043 C CA . TYR B 1 250 ? -9.695 -19.438 -10.734 1 96.38 250 TYR B CA 1
ATOM 7044 C C . TYR B 1 250 ? -10.141 -19.391 -9.273 1 96.38 250 TYR B C 1
ATOM 7046 O O . TYR B 1 250 ? -9.344 -19.656 -8.367 1 96.38 250 TYR B O 1
ATOM 7054 N N . ASN B 1 251 ? -11.461 -19.25 -9.07 1 95.75 251 ASN B N 1
ATOM 7055 C CA . ASN B 1 251 ? -12.008 -19.078 -7.723 1 95.75 251 ASN B CA 1
ATOM 7056 C C . ASN B 1 251 ? -11.961 -20.391 -6.938 1 95.75 251 ASN B C 1
ATOM 7058 O O . ASN B 1 251 ? -12.07 -20.375 -5.707 1 95.75 251 ASN B O 1
ATOM 7062 N N . GLY B 1 252 ? -11.789 -21.516 -7.664 1 92.12 252 GLY B N 1
ATOM 7063 C CA . GLY B 1 252 ? -11.633 -22.797 -7.016 1 92.12 252 GLY B CA 1
ATOM 7064 C C . GLY B 1 252 ? -10.258 -23 -6.395 1 92.12 252 GLY B C 1
ATOM 7065 O O . GLY B 1 252 ? -10.086 -23.828 -5.5 1 92.12 252 GLY B O 1
ATOM 7066 N N . VAL B 1 253 ? -9.32 -22.203 -6.852 1 93.88 253 VAL B N 1
ATOM 7067 C CA . VAL B 1 253 ? -7.949 -22.297 -6.352 1 93.88 253 VAL B CA 1
ATOM 7068 C C . VAL B 1 253 ? -7.742 -21.281 -5.227 1 93.88 253 VAL B C 1
ATOM 7070 O O . VAL B 1 253 ? -7.324 -21.656 -4.125 1 93.88 253 VAL B O 1
ATOM 7073 N N . LEU B 1 254 ? -7.988 -20.031 -5.52 1 94 254 LEU B N 1
ATOM 7074 C CA . LEU B 1 254 ? -7.973 -18.969 -4.527 1 94 254 LEU B CA 1
ATOM 7075 C C . LEU B 1 254 ? -9.359 -18.359 -4.363 1 94 254 LEU B C 1
ATOM 7077 O O . LEU B 1 254 ? -9.93 -17.844 -5.324 1 94 254 LEU B O 1
ATOM 7081 N N . HIS B 1 255 ? -9.859 -18.406 -3.229 1 93.56 255 HIS B N 1
ATOM 7082 C CA . HIS B 1 255 ? -11.219 -17.938 -2.963 1 93.56 255 HIS B CA 1
ATOM 7083 C C . HIS B 1 255 ? -11.266 -16.422 -2.836 1 93.56 255 HIS B C 1
ATOM 7085 O O . HIS B 1 255 ? -11.07 -15.883 -1.746 1 93.56 255 HIS B O 1
ATOM 7091 N N . VAL B 1 256 ? -11.672 -15.828 -3.928 1 95.5 256 VAL B N 1
ATOM 7092 C CA . VAL B 1 256 ? -11.68 -14.367 -3.965 1 95.5 256 VAL B CA 1
ATOM 7093 C C . VAL B 1 256 ? -13.117 -13.859 -3.861 1 95.5 256 VAL B C 1
ATOM 7095 O O . VAL B 1 256 ? -13.375 -12.828 -3.234 1 95.5 256 VAL B O 1
ATOM 7098 N N . VAL B 1 257 ? -14.047 -14.57 -4.516 1 96.75 257 VAL B N 1
ATOM 7099 C CA . VAL B 1 257 ? -15.453 -14.164 -4.578 1 96.75 257 VAL B CA 1
ATOM 7100 C C . VAL B 1 257 ? -16.328 -15.273 -4 1 96.75 257 VAL B C 1
ATOM 7102 O O . VAL B 1 257 ? -16.188 -16.438 -4.355 1 96.75 257 VAL B O 1
ATOM 7105 N N . HIS B 1 258 ? -17.172 -14.859 -3.096 1 94.31 258 HIS B N 1
ATOM 7106 C CA . HIS B 1 258 ? -18.172 -15.805 -2.604 1 94.31 258 HIS B CA 1
ATOM 7107 C C . HIS B 1 258 ? -19.266 -16.031 -3.635 1 94.31 258 HIS B C 1
ATOM 7109 O O . HIS B 1 258 ? -20.125 -15.172 -3.826 1 94.31 258 HIS B O 1
ATOM 7115 N N . GLN B 1 259 ? -19.391 -17.203 -4.145 1 94.44 259 GLN B N 1
ATOM 7116 C CA . GLN B 1 259 ? -20.203 -17.5 -5.324 1 94.44 259 GLN B CA 1
ATOM 7117 C C . GLN B 1 259 ? -21.688 -17.312 -5.027 1 94.44 259 GLN B C 1
ATOM 7119 O O . GLN B 1 259 ? -22.391 -16.641 -5.789 1 94.44 259 GLN B O 1
ATOM 7124 N N . GLU B 1 260 ? -22.141 -17.844 -3.92 1 93 260 GLU B N 1
ATOM 7125 C CA . GLU B 1 260 ? -23.562 -17.766 -3.6 1 93 260 GLU B CA 1
ATOM 7126 C C . GLU B 1 260 ? -24 -16.312 -3.35 1 93 260 GLU B C 1
ATOM 7128 O O . GLU B 1 260 ? -25.031 -15.883 -3.842 1 93 260 GLU B O 1
ATOM 7133 N N . ALA B 1 261 ? -23.188 -15.625 -2.586 1 93.69 261 ALA B N 1
ATOM 7134 C CA . ALA B 1 261 ? -23.516 -14.234 -2.287 1 93.69 261 ALA B CA 1
ATOM 7135 C C . ALA B 1 261 ? -23.484 -13.383 -3.553 1 93.69 261 ALA B C 1
ATOM 7137 O O . ALA B 1 261 ? -24.344 -12.508 -3.729 1 93.69 261 ALA B O 1
ATOM 7138 N N . PHE B 1 262 ? -22.609 -13.648 -4.473 1 96.25 262 PHE B N 1
ATOM 7139 C CA . PHE B 1 262 ? -22.5 -12.953 -5.746 1 96.25 262 PHE B CA 1
ATOM 7140 C C . PHE B 1 262 ? -23.75 -13.164 -6.59 1 96.25 262 PHE B C 1
ATOM 7142 O O . PHE B 1 262 ? -24.328 -12.203 -7.105 1 96.25 262 PHE B O 1
ATOM 7149 N N . ASN B 1 263 ? -24.156 -14.367 -6.66 1 95.94 263 ASN B N 1
ATOM 7150 C CA . ASN B 1 263 ? -25.312 -14.695 -7.488 1 95.94 263 ASN B CA 1
ATOM 7151 C C . ASN B 1 263 ? -26.594 -14.141 -6.902 1 95.94 263 ASN B C 1
ATOM 7153 O O . ASN B 1 263 ? -27.469 -13.648 -7.637 1 95.94 263 ASN B O 1
ATOM 7157 N N . GLU B 1 264 ? -26.703 -14.211 -5.598 1 95.44 264 GLU B N 1
ATOM 7158 C CA . GLU B 1 264 ? -27.906 -13.688 -4.938 1 95.44 264 GLU B CA 1
ATOM 7159 C C . GLU B 1 264 ? -28.031 -12.18 -5.133 1 95.44 264 GLU B C 1
ATOM 7161 O O . GLU B 1 264 ? -29.109 -11.68 -5.457 1 95.44 264 GLU B O 1
ATOM 7166 N N . ASP B 1 265 ? -26.906 -11.523 -4.93 1 94.06 265 ASP B N 1
ATOM 7167 C CA . ASP B 1 265 ? -26.922 -10.07 -5.094 1 94.06 265 ASP B CA 1
ATOM 7168 C C . ASP B 1 265 ? -27.188 -9.688 -6.551 1 94.06 265 ASP B C 1
ATOM 7170 O O . ASP B 1 265 ? -27.891 -8.711 -6.828 1 94.06 265 ASP B O 1
ATOM 7174 N N . ARG B 1 266 ? -26.641 -10.414 -7.484 1 94 266 ARG B N 1
ATOM 7175 C CA . ARG B 1 266 ? -26.859 -10.164 -8.906 1 94 266 ARG B CA 1
ATOM 7176 C C . ARG B 1 266 ? -28.328 -10.336 -9.266 1 94 266 ARG B C 1
ATOM 7178 O O . ARG B 1 266 ? -28.906 -9.492 -9.969 1 94 266 ARG B O 1
ATOM 7185 N N . GLU B 1 267 ? -28.922 -11.328 -8.758 1 94.69 267 GLU B N 1
ATOM 7186 C CA . GLU B 1 267 ? -30.312 -11.641 -9.062 1 94.69 267 GLU B CA 1
ATOM 7187 C C . GLU B 1 267 ? -31.266 -10.617 -8.438 1 94.69 267 GLU B C 1
ATOM 7189 O O . GLU B 1 267 ? -32.281 -10.25 -9.031 1 94.69 267 GLU B O 1
ATOM 7194 N N . HIS B 1 268 ? -30.938 -10.156 -7.258 1 93.38 268 HIS B N 1
ATOM 7195 C CA . HIS B 1 268 ? -31.828 -9.266 -6.527 1 93.38 268 HIS B CA 1
ATOM 7196 C C . HIS B 1 268 ? -31.453 -7.809 -6.742 1 93.38 268 HIS B C 1
ATOM 7198 O O . HIS B 1 268 ? -32.062 -6.91 -6.16 1 93.38 268 HIS B O 1
ATOM 7204 N N . GLY B 1 269 ? -30.422 -7.562 -7.406 1 87.38 269 GLY B N 1
ATOM 7205 C CA . GLY B 1 269 ? -30.016 -6.199 -7.715 1 87.38 269 GLY B CA 1
ATOM 7206 C C . GLY B 1 269 ? -29.328 -5.504 -6.551 1 87.38 269 GLY B C 1
ATOM 7207 O O . GLY B 1 269 ? -29.375 -4.277 -6.449 1 87.38 269 GLY B O 1
ATOM 7208 N N . ARG B 1 270 ? -28.828 -6.289 -5.652 1 87.06 270 ARG B N 1
ATOM 7209 C CA . ARG B 1 270 ? -28.078 -5.727 -4.531 1 87.06 270 ARG B CA 1
ATOM 7210 C C . ARG B 1 270 ? -26.609 -5.531 -4.895 1 87.06 270 ARG B C 1
ATOM 7212 O O . ARG B 1 270 ? -26.109 -6.188 -5.809 1 87.06 270 ARG B O 1
ATOM 7219 N N . THR B 1 271 ? -25.922 -4.625 -4.137 1 86.38 271 THR B N 1
ATOM 7220 C CA . THR B 1 271 ? -24.547 -4.285 -4.52 1 86.38 271 THR B CA 1
ATOM 7221 C C . THR B 1 271 ? -23.578 -4.559 -3.371 1 86.38 271 THR B C 1
ATOM 7223 O O . THR B 1 271 ? -22.438 -4.086 -3.387 1 86.38 271 THR B O 1
ATOM 7226 N N . GLN B 1 272 ? -23.984 -5.301 -2.469 1 88.25 272 GLN B N 1
ATOM 7227 C CA . GLN B 1 272 ? -23.109 -5.578 -1.333 1 88.25 272 GLN B CA 1
ATOM 7228 C C . GLN B 1 272 ? -21.969 -6.516 -1.73 1 88.25 272 GLN B C 1
ATOM 7230 O O . GLN B 1 272 ? -20.828 -6.305 -1.34 1 88.25 272 GLN B O 1
ATOM 7235 N N . PHE B 1 273 ? -22.344 -7.516 -2.527 1 92.81 273 PHE B N 1
ATOM 7236 C CA . PHE B 1 273 ? -21.344 -8.5 -2.9 1 92.81 273 PHE B CA 1
ATOM 7237 C C . PHE B 1 273 ? -21.266 -8.641 -4.418 1 92.81 273 PHE B C 1
ATOM 7239 O O . PHE B 1 273 ? -20.641 -9.578 -4.926 1 92.81 273 PHE B O 1
ATOM 7246 N N . TYR B 1 274 ? -21.969 -7.707 -5.094 1 93.5 274 TYR B N 1
ATOM 7247 C CA . TYR B 1 274 ? -21.969 -7.719 -6.555 1 93.5 274 TYR B CA 1
ATOM 7248 C C . TYR B 1 274 ? -21.781 -6.312 -7.109 1 93.5 274 TYR B C 1
ATOM 7250 O O . TYR B 1 274 ? -22.281 -5.336 -6.535 1 93.5 274 TYR B O 1
ATOM 7258 N N . SER B 1 275 ? -21 -6.195 -8.156 1 92.69 275 SER B N 1
ATOM 7259 C CA . SER B 1 275 ? -20.922 -4.996 -8.984 1 92.69 275 SER B CA 1
ATOM 7260 C C . SER B 1 275 ? -20.672 -5.352 -10.445 1 92.69 275 SER B C 1
ATOM 7262 O O . SER B 1 275 ? -20.125 -6.406 -10.75 1 92.69 275 SER B O 1
ATOM 7264 N N . GLY B 1 276 ? -21.203 -4.48 -11.289 1 93.31 276 GLY B N 1
ATOM 7265 C CA . GLY B 1 276 ? -20.938 -4.691 -12.703 1 93.31 276 GLY B CA 1
ATOM 7266 C C . GLY B 1 276 ? -19.453 -4.793 -13.023 1 93.31 276 GLY B C 1
ATOM 7267 O O . GLY B 1 276 ? -19.047 -5.605 -13.852 1 93.31 276 GLY B O 1
ATOM 7268 N N . PHE B 1 277 ? -18.656 -4.004 -12.352 1 95.38 277 PHE B N 1
ATOM 7269 C CA . PHE B 1 277 ? -17.219 -4.02 -12.539 1 95.38 277 PHE B CA 1
ATOM 7270 C C . PHE B 1 277 ? -16.641 -5.387 -12.188 1 95.38 277 PHE B C 1
ATOM 7272 O O . PHE B 1 277 ? -15.859 -5.953 -12.961 1 95.38 277 PHE B O 1
ATOM 7279 N N . LEU B 1 278 ? -17.031 -5.945 -11.102 1 96.69 278 LEU B N 1
ATOM 7280 C CA . LEU B 1 278 ? -16.594 -7.273 -10.695 1 96.69 278 LEU B CA 1
ATOM 7281 C C . LEU B 1 278 ? -17.031 -8.328 -11.703 1 96.69 278 LEU B C 1
ATOM 7283 O O . LEU B 1 278 ? -16.25 -9.219 -12.062 1 96.69 278 LEU B O 1
ATOM 7287 N N . HIS B 1 279 ? -18.25 -8.195 -12.117 1 97.19 279 HIS B N 1
ATOM 7288 C CA . HIS B 1 279 ? -18.812 -9.148 -13.07 1 97.19 279 HIS B CA 1
ATOM 7289 C C . HIS B 1 279 ? -17.969 -9.203 -14.352 1 97.19 279 HIS B C 1
ATOM 7291 O O . HIS B 1 279 ? -17.656 -10.289 -14.836 1 97.19 279 HIS B O 1
ATOM 7297 N N . VAL B 1 280 ? -17.625 -8.094 -14.836 1 97.75 280 VAL B N 1
ATOM 7298 C CA . VAL B 1 280 ? -16.844 -8.023 -16.062 1 97.75 280 VAL B CA 1
ATOM 7299 C C . VAL B 1 280 ? -15.445 -8.586 -15.828 1 97.75 280 VAL B C 1
ATOM 7301 O O . VAL B 1 280 ? -14.898 -9.273 -16.688 1 97.75 280 VAL B O 1
ATOM 7304 N N . CYS B 1 281 ? -14.844 -8.297 -14.68 1 98.19 281 CYS B N 1
ATOM 7305 C CA . CYS B 1 281 ? -13.539 -8.852 -14.352 1 98.19 281 CYS B CA 1
ATOM 7306 C C . CYS B 1 281 ? -13.594 -10.375 -14.297 1 98.19 281 CYS B C 1
ATOM 7308 O O . CYS B 1 281 ? -12.672 -11.047 -14.758 1 98.19 281 CYS B O 1
ATOM 7310 N N . ILE B 1 282 ? -14.672 -10.883 -13.75 1 98.44 282 ILE B N 1
ATOM 7311 C CA . ILE B 1 282 ? -14.859 -12.32 -13.641 1 98.44 282 ILE B CA 1
ATOM 7312 C C . ILE B 1 282 ? -14.938 -12.945 -15.031 1 98.44 282 ILE B C 1
ATOM 7314 O O . ILE B 1 282 ? -14.297 -13.961 -15.305 1 98.44 282 ILE B O 1
ATOM 7318 N N . LEU B 1 283 ? -15.695 -12.305 -15.883 1 98.62 283 LEU B N 1
ATOM 7319 C CA . LEU B 1 283 ? -15.828 -12.797 -17.25 1 98.62 283 LEU B CA 1
ATOM 7320 C C . LEU B 1 283 ? -14.492 -12.734 -17.984 1 98.62 283 LEU B C 1
ATOM 7322 O O . LEU B 1 283 ? -14.148 -13.656 -18.719 1 98.62 283 LEU B O 1
ATOM 7326 N N . ALA B 1 284 ? -13.766 -11.68 -17.75 1 98.19 284 ALA B N 1
ATOM 7327 C CA . ALA B 1 284 ? -12.453 -11.539 -18.375 1 98.19 284 ALA B CA 1
ATOM 7328 C C . ALA B 1 284 ? -11.516 -12.656 -17.922 1 98.19 284 ALA B C 1
ATOM 7330 O O . ALA B 1 284 ? -10.75 -13.195 -18.719 1 98.19 284 ALA B O 1
ATOM 7331 N N . MET B 1 285 ? -11.578 -12.977 -16.688 1 98.19 285 MET B N 1
ATOM 7332 C CA . MET B 1 285 ? -10.727 -14.039 -16.172 1 98.19 285 MET B CA 1
ATOM 7333 C C . MET B 1 285 ? -11.164 -15.398 -16.703 1 98.19 285 MET B C 1
ATOM 7335 O O . MET B 1 285 ? -10.328 -16.266 -16.969 1 98.19 285 MET B O 1
ATOM 7339 N N . GLY B 1 286 ? -12.484 -15.57 -16.844 1 97.81 286 GLY B N 1
ATOM 7340 C CA . GLY B 1 286 ? -12.969 -16.797 -17.469 1 97.81 286 GLY B CA 1
ATOM 7341 C C . GLY B 1 286 ? -12.445 -16.984 -18.875 1 97.81 286 GLY B C 1
ATOM 7342 O O . GLY B 1 286 ? -12.117 -18.109 -19.266 1 97.81 286 GLY B O 1
ATOM 7343 N N . TYR B 1 287 ? -12.312 -15.93 -19.594 1 97.62 287 TYR B N 1
ATOM 7344 C CA . TYR B 1 287 ? -11.812 -15.961 -20.969 1 97.62 287 TYR B CA 1
ATOM 7345 C C . TYR B 1 287 ? -10.398 -16.531 -21.016 1 97.62 287 TYR B C 1
ATOM 7347 O O . TYR B 1 287 ? -10.031 -17.203 -21.984 1 97.62 287 TYR B O 1
ATOM 7355 N N . ARG B 1 288 ? -9.617 -16.266 -20.016 1 95.62 288 ARG B N 1
ATOM 7356 C CA . ARG B 1 288 ? -8.234 -16.703 -19.984 1 95.62 288 ARG B CA 1
ATOM 7357 C C . ARG B 1 288 ? -8.141 -18.234 -20.047 1 95.62 288 ARG B C 1
ATOM 7359 O O . ARG B 1 288 ? -7.207 -18.781 -20.641 1 95.62 288 ARG B O 1
ATOM 7366 N N . HIS B 1 289 ? -9.117 -18.906 -19.516 1 94.88 289 HIS B N 1
ATOM 7367 C CA . HIS B 1 289 ? -9.102 -20.375 -19.438 1 94.88 289 HIS B CA 1
ATOM 7368 C C . HIS B 1 289 ? -10 -20.984 -20.5 1 94.88 289 HIS B C 1
ATOM 7370 O O . HIS B 1 289 ? -10.188 -22.203 -20.531 1 94.88 289 HIS B O 1
ATOM 7376 N N . ALA B 1 290 ? -10.5 -20.172 -21.359 1 96.94 290 ALA B N 1
ATOM 7377 C CA . ALA B 1 290 ? -11.469 -20.656 -22.344 1 96.94 290 ALA B CA 1
ATOM 7378 C C . ALA B 1 290 ? -10.766 -21.359 -23.5 1 96.94 290 ALA B C 1
ATOM 7380 O O . ALA B 1 290 ? -9.578 -21.125 -23.75 1 96.94 290 ALA B O 1
ATOM 7381 N N . ASP B 1 291 ? -11.508 -22.234 -24.078 1 95.44 291 ASP B N 1
ATOM 7382 C CA . ASP B 1 291 ? -11.055 -22.875 -25.297 1 95.44 291 ASP B CA 1
ATOM 7383 C C . ASP B 1 291 ? -11.023 -21.891 -26.469 1 95.44 291 ASP B C 1
ATOM 7385 O O . ASP B 1 291 ? -12.078 -21.516 -27 1 95.44 291 ASP B O 1
ATOM 7389 N N . LYS B 1 292 ? -9.906 -21.578 -26.891 1 93.25 292 LYS B N 1
ATOM 7390 C CA . LYS B 1 292 ? -9.727 -20.516 -27.875 1 93.25 292 LYS B CA 1
ATOM 7391 C C . LYS B 1 292 ? -10.156 -20.984 -29.266 1 93.25 292 LYS B C 1
ATOM 7393 O O . LYS B 1 292 ? -10.266 -20.172 -30.188 1 93.25 292 LYS B O 1
ATOM 7398 N N . SER B 1 293 ? -10.484 -22.203 -29.406 1 93.75 293 SER B N 1
ATOM 7399 C CA . SER B 1 293 ? -10.922 -22.719 -30.703 1 93.75 293 SER B CA 1
ATOM 7400 C C . SER B 1 293 ? -12.406 -22.469 -30.922 1 93.75 293 SER B C 1
ATOM 7402 O O . SER B 1 293 ? -12.891 -22.562 -32.062 1 93.75 293 SER B O 1
ATOM 7404 N N . ARG B 1 294 ? -13.102 -22.094 -29.891 1 95.94 294 ARG B N 1
ATOM 7405 C CA . ARG B 1 294 ? -14.523 -21.781 -30 1 95.94 294 ARG B CA 1
ATOM 7406 C C . ARG B 1 294 ? -14.75 -20.469 -30.734 1 95.94 294 ARG B C 1
ATOM 7408 O O . ARG B 1 294 ? -14.109 -19.453 -30.422 1 95.94 294 ARG B O 1
ATOM 7415 N N . PRO B 1 295 ? -15.695 -20.438 -31.594 1 96.12 295 PRO B N 1
ATOM 7416 C CA . PRO B 1 295 ? -15.922 -19.219 -32.375 1 96.12 295 PRO B CA 1
ATOM 7417 C C . PRO B 1 295 ? -16.375 -18.047 -31.516 1 96.12 295 PRO B C 1
ATOM 7419 O O . PRO B 1 295 ? -15.984 -16.906 -31.766 1 96.12 295 PRO B O 1
ATOM 7422 N N . ASP B 1 296 ? -17.203 -18.297 -30.578 1 95.88 296 ASP B N 1
ATOM 7423 C CA . ASP B 1 296 ? -17.688 -17.219 -29.719 1 95.88 296 ASP B CA 1
ATOM 7424 C C . ASP B 1 296 ? -16.547 -16.625 -28.906 1 95.88 296 ASP B C 1
ATOM 7426 O O . ASP B 1 296 ? -16.531 -15.422 -28.609 1 95.88 296 ASP B O 1
ATOM 7430 N N . ILE B 1 297 ? -15.594 -17.406 -28.547 1 96.56 297 ILE B N 1
ATOM 7431 C CA . ILE B 1 297 ? -14.438 -16.953 -27.781 1 96.56 297 ILE B CA 1
ATOM 7432 C C . ILE B 1 297 ? -13.484 -16.188 -28.688 1 96.56 297 ILE B C 1
ATOM 7434 O O . ILE B 1 297 ? -12.883 -15.195 -28.281 1 96.56 297 ILE B O 1
ATOM 7438 N N . GLN B 1 298 ? -13.383 -16.562 -29.906 1 96.31 298 GLN B N 1
ATOM 7439 C CA . GLN B 1 298 ? -12.516 -15.906 -30.875 1 96.31 298 GLN B CA 1
ATOM 7440 C C . GLN B 1 298 ? -12.992 -14.484 -31.156 1 96.31 298 GLN B C 1
ATOM 7442 O O . GLN B 1 298 ? -12.172 -13.594 -31.406 1 96.31 298 GLN B O 1
ATOM 7447 N N . ARG B 1 299 ? -14.242 -14.289 -31.047 1 95.25 299 ARG B N 1
ATOM 7448 C CA . ARG B 1 299 ? -14.812 -12.961 -31.297 1 95.25 299 ARG B CA 1
ATOM 7449 C C . ARG B 1 299 ? -14.383 -11.977 -30.203 1 95.25 299 ARG B C 1
ATOM 7451 O O . ARG B 1 299 ? -14.336 -10.773 -30.438 1 95.25 299 ARG B O 1
ATOM 7458 N N . LEU B 1 300 ? -14.062 -12.539 -29.016 1 96.38 300 LEU B N 1
ATOM 7459 C CA . LEU B 1 300 ? -13.68 -11.703 -27.891 1 96.38 300 LEU B CA 1
ATOM 7460 C C . LEU B 1 300 ? -12.18 -11.453 -27.875 1 96.38 300 LEU B C 1
ATOM 7462 O O . LEU B 1 300 ? -11.688 -10.625 -27.109 1 96.38 300 LEU B O 1
ATOM 7466 N N . ALA B 1 301 ? -11.477 -12.133 -28.75 1 95.88 301 ALA B N 1
ATOM 7467 C CA . ALA B 1 301 ? -10.016 -12.141 -28.688 1 95.88 301 ALA B CA 1
ATOM 7468 C C . ALA B 1 301 ? -9.445 -10.828 -29.219 1 95.88 301 ALA B C 1
ATOM 7470 O O . ALA B 1 301 ? -9.945 -10.273 -30.203 1 95.88 301 ALA B O 1
ATOM 7471 N N . LEU B 1 302 ? -8.523 -10.297 -28.516 1 94.44 302 LEU B N 1
ATOM 7472 C CA . LEU B 1 302 ? -7.684 -9.18 -28.938 1 94.44 302 LEU B CA 1
ATOM 7473 C C . LEU B 1 302 ? -6.223 -9.609 -29.047 1 94.44 302 LEU B C 1
ATOM 7475 O O . LEU B 1 302 ? -5.855 -10.695 -28.594 1 94.44 302 LEU B O 1
ATOM 7479 N N . PRO B 1 303 ? -5.449 -8.781 -29.625 1 88.62 303 PRO B N 1
ATOM 7480 C CA . PRO B 1 303 ? -4.035 -9.148 -29.719 1 88.62 303 PRO B CA 1
ATOM 7481 C C . PRO B 1 303 ? -3.361 -9.289 -28.359 1 88.62 303 PRO B C 1
ATOM 7483 O O . PRO B 1 303 ? -3.828 -8.703 -27.375 1 88.62 303 PRO B O 1
ATOM 7486 N N . GLU B 1 304 ? -2.291 -10.078 -28.297 1 86.75 304 GLU B N 1
ATOM 7487 C CA . GLU B 1 304 ? -1.423 -10.227 -27.125 1 86.75 304 GLU B CA 1
ATOM 7488 C C . GLU B 1 304 ? -2.168 -10.875 -25.969 1 86.75 304 GLU B C 1
ATOM 7490 O O . GLU B 1 304 ? -2.012 -10.453 -24.812 1 86.75 304 GLU B O 1
ATOM 7495 N N . ARG B 1 305 ? -3.064 -11.758 -26.219 1 90 305 ARG B N 1
ATOM 7496 C CA . ARG B 1 305 ? -3.764 -12.609 -25.25 1 90 305 ARG B CA 1
ATOM 7497 C C . ARG B 1 305 ? -4.812 -11.812 -24.484 1 90 305 ARG B C 1
ATOM 7499 O O . ARG B 1 305 ? -5.379 -12.305 -23.5 1 90 305 ARG B O 1
ATOM 7506 N N . GLU B 1 306 ? -5.027 -10.602 -24.922 1 93.5 306 GLU B N 1
ATOM 7507 C CA . GLU B 1 306 ? -6.047 -9.773 -24.281 1 93.5 306 GLU B CA 1
ATOM 7508 C C . GLU B 1 306 ? -7.43 -10.047 -24.875 1 93.5 306 GLU B C 1
ATOM 7510 O O . GLU B 1 306 ? -7.559 -10.781 -25.844 1 93.5 306 GLU B O 1
ATOM 7515 N N . SER B 1 307 ? -8.484 -9.672 -24.156 1 96.56 307 SER B N 1
ATOM 7516 C CA . SER B 1 307 ? -9.867 -9.789 -24.609 1 96.56 307 SER B CA 1
ATOM 7517 C C . SER B 1 307 ? -10.594 -8.453 -24.531 1 96.56 307 SER B C 1
ATOM 7519 O O . SER B 1 307 ? -10.148 -7.535 -23.844 1 96.56 307 SER B O 1
ATOM 7521 N N . THR B 1 308 ? -11.719 -8.367 -25.25 1 96.5 308 THR B N 1
ATOM 7522 C CA . THR B 1 308 ? -12.562 -7.176 -25.188 1 96.5 308 THR B CA 1
ATOM 7523 C C . THR B 1 308 ? -13.094 -6.973 -23.766 1 96.5 308 THR B C 1
ATOM 7525 O O . THR B 1 308 ? -13.258 -5.84 -23.312 1 96.5 308 THR B O 1
ATOM 7528 N N . LEU B 1 309 ? -13.297 -8.062 -23.078 1 97.62 309 LEU B N 1
ATOM 7529 C CA . LEU B 1 309 ? -13.773 -7.996 -21.703 1 97.62 309 LEU B CA 1
ATOM 7530 C C . LEU B 1 309 ? -12.703 -7.418 -20.781 1 97.62 309 LEU B C 1
ATOM 7532 O O . LEU B 1 309 ? -13 -6.59 -19.922 1 97.62 309 LEU B O 1
ATOM 7536 N N . HIS B 1 310 ? -11.492 -7.848 -21 1 96.56 310 HIS B N 1
ATOM 7537 C CA . HIS B 1 310 ? -10.359 -7.336 -20.234 1 96.56 310 HIS B CA 1
ATOM 7538 C C . HIS B 1 310 ? -10.188 -5.836 -20.438 1 96.56 310 HIS B C 1
ATOM 7540 O O . HIS B 1 310 ? -9.992 -5.086 -19.484 1 96.56 310 HIS B O 1
ATOM 7546 N N . ARG B 1 311 ? -10.312 -5.434 -21.656 1 93.88 311 ARG B N 1
ATOM 7547 C CA . ARG B 1 311 ? -10.172 -4.02 -21.984 1 93.88 311 ARG B CA 1
ATOM 7548 C C . ARG B 1 311 ? -11.297 -3.199 -21.359 1 93.88 311 ARG B C 1
ATOM 7550 O O . ARG B 1 311 ? -11.062 -2.094 -20.859 1 93.88 311 ARG B O 1
ATOM 7557 N N . GLU B 1 312 ? -12.445 -3.752 -21.453 1 95.12 312 GLU B N 1
ATOM 7558 C CA . GLU B 1 312 ? -13.586 -3.066 -20.844 1 95.12 312 GLU B CA 1
ATOM 7559 C C . GLU B 1 312 ? -13.406 -2.939 -19.328 1 95.12 312 GLU B C 1
ATOM 7561 O O . GLU B 1 312 ? -13.75 -1.91 -18.75 1 95.12 312 GLU B O 1
ATOM 7566 N N . ALA B 1 313 ? -12.922 -3.965 -18.688 1 95.12 313 ALA B N 1
ATOM 7567 C CA . ALA B 1 313 ? -12.672 -3.93 -17.25 1 95.12 313 ALA B CA 1
ATOM 7568 C C . ALA B 1 313 ? -11.672 -2.836 -16.891 1 95.12 313 ALA B C 1
ATOM 7570 O O . ALA B 1 313 ? -11.844 -2.137 -15.891 1 95.12 313 ALA B O 1
ATOM 7571 N N . LYS B 1 314 ? -10.688 -2.621 -17.672 1 91.56 314 LYS B N 1
ATOM 7572 C CA . LYS B 1 314 ? -9.695 -1.578 -17.438 1 91.56 314 LYS B CA 1
ATOM 7573 C C . LYS B 1 314 ? -10.312 -0.189 -17.547 1 91.56 314 LYS B C 1
ATOM 7575 O O . LYS B 1 314 ? -10 0.704 -16.766 1 91.56 314 LYS B O 1
ATOM 7580 N N . TYR B 1 315 ? -11.188 -0.101 -18.484 1 87.88 315 TYR B N 1
ATOM 7581 C CA . TYR B 1 315 ? -11.867 1.177 -18.672 1 87.88 315 TYR B CA 1
ATOM 7582 C C . TYR B 1 315 ? -12.773 1.487 -17.484 1 87.88 315 TYR B C 1
ATOM 7584 O O . TYR B 1 315 ? -12.891 2.643 -17.078 1 87.88 315 TYR B O 1
ATOM 7592 N N . MET B 1 316 ? -13.312 0.487 -16.969 1 91.5 316 MET B N 1
ATOM 7593 C CA . MET B 1 316 ? -14.234 0.663 -15.859 1 91.5 316 MET B CA 1
ATOM 7594 C C . MET B 1 316 ? -13.484 1.014 -14.578 1 91.5 316 MET B C 1
ATOM 7596 O O . MET B 1 316 ? -14.055 1.589 -13.648 1 91.5 316 MET B O 1
ATOM 7600 N N . LEU B 1 317 ? -12.211 0.67 -14.547 1 90 317 LEU B N 1
ATOM 7601 C CA . LEU B 1 317 ? -11.398 0.954 -13.367 1 90 317 LEU B CA 1
ATOM 7602 C C . LEU B 1 317 ? -11.312 2.455 -13.109 1 90 317 LEU B C 1
ATOM 7604 O O . LEU B 1 317 ? -11.305 2.895 -11.961 1 90 317 LEU B O 1
ATOM 7608 N N . ASP B 1 318 ? -11.352 3.219 -14.117 1 79.06 318 ASP B N 1
ATOM 7609 C CA . ASP B 1 318 ? -11.297 4.672 -13.992 1 79.06 318 ASP B CA 1
ATOM 7610 C C . ASP B 1 318 ? -12.492 5.195 -13.188 1 79.06 318 ASP B C 1
ATOM 7612 O O . ASP B 1 318 ? -12.328 6.051 -12.32 1 79.06 318 ASP B O 1
ATOM 7616 N N . LEU B 1 319 ? -13.516 4.617 -13.516 1 79.38 319 LEU B N 1
ATOM 7617 C CA . LEU B 1 319 ? -14.742 5.031 -12.844 1 79.38 319 LEU B CA 1
ATOM 7618 C C . LEU B 1 319 ? -14.773 4.52 -11.406 1 79.38 319 LEU B C 1
ATOM 7620 O O . LEU B 1 319 ? -15.25 5.215 -10.508 1 79.38 319 LEU B O 1
ATOM 7624 N N . GLU B 1 320 ? -14.188 3.357 -11.273 1 83.06 320 GLU B N 1
ATOM 7625 C CA . GLU B 1 320 ? -14.164 2.746 -9.953 1 83.06 320 GLU B CA 1
ATOM 7626 C C . GLU B 1 320 ? -13.281 3.545 -8.992 1 83.06 320 GLU B C 1
ATOM 7628 O O . GLU B 1 320 ? -13.57 3.621 -7.797 1 83.06 320 GLU B O 1
ATOM 7633 N N . LEU B 1 321 ? -12.289 4.188 -9.469 1 84 321 LEU B N 1
ATOM 7634 C CA . LEU B 1 321 ? -11.312 4.891 -8.641 1 84 321 LEU B CA 1
ATOM 7635 C C . LEU B 1 321 ? -11.875 6.223 -8.148 1 84 321 LEU B C 1
ATOM 7637 O O . LEU B 1 321 ? -11.344 6.82 -7.215 1 84 321 LEU B O 1
ATOM 7641 N N . GLU B 1 322 ? -12.906 6.637 -8.766 1 77.12 322 GLU B N 1
ATOM 7642 C CA . GLU B 1 322 ? -13.547 7.871 -8.305 1 77.12 322 GLU B CA 1
ATOM 7643 C C . GLU B 1 322 ? -14.273 7.66 -6.988 1 77.12 322 GLU B C 1
ATOM 7645 O O . GLU B 1 322 ? -14.383 8.586 -6.176 1 77.12 322 GLU B O 1
ATOM 7650 N N . CYS B 1 323 ? -14.758 6.516 -6.883 1 77 323 CYS B N 1
ATOM 7651 C CA . CYS B 1 323 ? -15.406 6.152 -5.629 1 77 323 CYS B CA 1
ATOM 7652 C C . CYS B 1 323 ? -15.094 4.711 -5.246 1 77 323 CYS B C 1
ATOM 7654 O O . CYS B 1 323 ? -15.984 3.859 -5.223 1 77 323 CYS B O 1
ATOM 7656 N N . PRO B 1 324 ? -13.867 4.637 -4.863 1 72.12 324 PRO B N 1
ATOM 7657 C CA . PRO B 1 324 ? -13.484 3.256 -4.562 1 72.12 324 PRO B CA 1
ATOM 7658 C C . PRO B 1 324 ? -14.156 2.721 -3.299 1 72.12 324 PRO B C 1
ATOM 7660 O O . PRO B 1 324 ? -14.523 3.498 -2.414 1 72.12 324 PRO B O 1
ATOM 7663 N N . GLY B 1 325 ? -14.469 1.326 -3.385 1 76.19 325 GLY B N 1
ATOM 7664 C CA . GLY B 1 325 ? -14.883 0.777 -2.102 1 76.19 325 GLY B CA 1
ATOM 7665 C C . GLY B 1 325 ? -15.75 -0.459 -2.236 1 76.19 325 GLY B C 1
ATOM 7666 O O . GLY B 1 325 ? -16.172 -0.815 -3.34 1 76.19 325 GLY B O 1
ATOM 7667 N N . GLY B 1 326 ? -15.75 -1.146 -1.206 1 87.62 326 GLY B N 1
ATOM 7668 C CA . GLY B 1 326 ? -16.578 -2.33 -1.057 1 87.62 326 GLY B CA 1
ATOM 7669 C C . GLY B 1 326 ? -15.836 -3.621 -1.352 1 87.62 326 GLY B C 1
ATOM 7670 O O . GLY B 1 326 ? -14.766 -3.602 -1.971 1 87.62 326 GLY B O 1
ATOM 7671 N N . ILE B 1 327 ? -16.469 -4.668 -0.998 1 92.69 327 ILE B N 1
ATOM 7672 C CA . ILE B 1 327 ? -15.898 -6 -1.135 1 92.69 327 ILE B CA 1
ATOM 7673 C C . ILE B 1 327 ? -15.781 -6.363 -2.613 1 92.69 327 ILE B C 1
ATOM 7675 O O . ILE B 1 327 ? -14.742 -6.871 -3.055 1 92.69 327 ILE B O 1
ATOM 7679 N N . PRO B 1 328 ? -16.766 -5.996 -3.438 1 94.25 328 PRO B N 1
ATOM 7680 C CA . PRO B 1 328 ? -16.656 -6.328 -4.859 1 94.25 328 PRO B CA 1
ATOM 7681 C C . PRO B 1 328 ? -15.484 -5.621 -5.535 1 94.25 328 PRO B C 1
ATOM 7683 O O . PRO B 1 328 ? -14.844 -6.188 -6.426 1 94.25 328 PRO B O 1
ATOM 7686 N N . SER B 1 329 ? -15.172 -4.391 -5.102 1 94.5 329 SER B N 1
ATOM 7687 C CA . SER B 1 329 ? -14.055 -3.662 -5.684 1 94.5 329 SER B CA 1
ATOM 7688 C C . SER B 1 329 ? -12.727 -4.332 -5.348 1 94.5 329 SER B C 1
ATOM 7690 O O . SER B 1 329 ? -11.828 -4.395 -6.188 1 94.5 329 SER B O 1
ATOM 7692 N N . VAL B 1 330 ? -12.625 -4.809 -4.137 1 96.69 330 VAL B N 1
ATOM 7693 C CA . VAL B 1 330 ? -11.406 -5.5 -3.723 1 96.69 330 VAL B CA 1
ATOM 7694 C C . VAL B 1 330 ? -11.203 -6.746 -4.578 1 96.69 330 VAL B C 1
ATOM 7696 O O . VAL B 1 330 ? -10.125 -6.953 -5.137 1 96.69 330 VAL B O 1
ATOM 7699 N N . ALA B 1 331 ? -12.242 -7.504 -4.715 1 97.44 331 ALA B N 1
ATOM 7700 C CA . ALA B 1 331 ? -12.172 -8.734 -5.5 1 97.44 331 ALA B CA 1
ATOM 7701 C C . ALA B 1 331 ? -11.875 -8.43 -6.969 1 97.44 331 ALA B C 1
ATOM 7703 O O . ALA B 1 331 ? -11.047 -9.094 -7.59 1 97.44 331 ALA B O 1
ATOM 7704 N N . ALA B 1 332 ? -12.539 -7.434 -7.441 1 97.56 332 ALA B N 1
ATOM 7705 C CA . ALA B 1 332 ? -12.367 -7.066 -8.844 1 97.56 332 ALA B CA 1
ATOM 7706 C C . ALA B 1 332 ? -10.93 -6.645 -9.125 1 97.56 332 ALA B C 1
ATOM 7708 O O . ALA B 1 332 ? -10.352 -7.023 -10.148 1 97.56 332 ALA B O 1
ATOM 7709 N N . LEU B 1 333 ? -10.367 -5.898 -8.234 1 97.62 333 LEU B N 1
ATOM 7710 C CA . LEU B 1 333 ? -9.008 -5.402 -8.414 1 97.62 333 LEU B CA 1
ATOM 7711 C C . LEU B 1 333 ? -8 -6.551 -8.375 1 97.62 333 LEU B C 1
ATOM 7713 O O . LEU B 1 333 ? -7.031 -6.551 -9.133 1 97.62 333 LEU B O 1
ATOM 7717 N N . LEU B 1 334 ? -8.195 -7.508 -7.562 1 98.25 334 LEU B N 1
ATOM 7718 C CA . LEU B 1 334 ? -7.32 -8.68 -7.527 1 98.25 334 LEU B CA 1
ATOM 7719 C C . LEU B 1 334 ? -7.379 -9.438 -8.844 1 98.25 334 LEU B C 1
ATOM 7721 O O . LEU B 1 334 ? -6.344 -9.797 -9.406 1 98.25 334 LEU B O 1
ATOM 7725 N N . ILE B 1 335 ? -8.594 -9.633 -9.266 1 98.5 335 ILE B N 1
ATOM 7726 C CA . ILE B 1 335 ? -8.805 -10.383 -10.5 1 98.5 335 ILE B CA 1
ATOM 7727 C C . ILE B 1 335 ? -8.203 -9.625 -11.68 1 98.5 335 ILE B C 1
ATOM 7729 O O . ILE B 1 335 ? -7.539 -10.211 -12.531 1 98.5 335 ILE B O 1
ATOM 7733 N N . LEU B 1 336 ? -8.438 -8.336 -11.672 1 97.62 336 LEU B N 1
ATOM 7734 C CA . LEU B 1 336 ? -7.895 -7.516 -12.75 1 97.62 336 LEU B CA 1
ATOM 7735 C C . LEU B 1 336 ? -6.371 -7.527 -12.719 1 97.62 336 LEU B C 1
ATOM 7737 O O . LEU B 1 336 ? -5.723 -7.543 -13.773 1 97.62 336 LEU B O 1
ATOM 7741 N N . GLY B 1 337 ? -5.805 -7.477 -11.523 1 96.75 337 GLY B N 1
ATOM 7742 C CA . GLY B 1 337 ? -4.359 -7.59 -11.398 1 96.75 337 GLY B CA 1
ATOM 7743 C C . GLY B 1 337 ? -3.807 -8.867 -12.008 1 96.75 337 GLY B C 1
ATOM 7744 O O . GLY B 1 337 ? -2.803 -8.836 -12.719 1 96.75 337 GLY B O 1
ATOM 7745 N N . ASP B 1 338 ? -4.453 -9.922 -11.805 1 97.31 338 ASP B N 1
ATOM 7746 C CA . ASP B 1 338 ? -4.043 -11.211 -12.367 1 97.31 338 ASP B CA 1
ATOM 7747 C C . ASP B 1 338 ? -4.207 -11.219 -13.883 1 97.31 338 ASP B C 1
ATOM 7749 O O . ASP B 1 338 ? -3.432 -11.859 -14.594 1 97.31 338 ASP B O 1
ATOM 7753 N N . SER B 1 339 ? -5.273 -10.539 -14.297 1 97.12 339 SER B N 1
ATOM 7754 C CA . SER B 1 339 ? -5.469 -10.445 -15.742 1 97.12 339 SER B CA 1
ATOM 7755 C C . SER B 1 339 ? -4.32 -9.695 -16.406 1 97.12 339 SER B C 1
ATOM 7757 O O . SER B 1 339 ? -3.871 -10.07 -17.484 1 97.12 339 SER B O 1
ATOM 7759 N N . GLU B 1 340 ? -3.848 -8.68 -15.75 1 94.81 340 GLU B N 1
ATOM 7760 C CA . GLU B 1 340 ? -2.738 -7.898 -16.297 1 94.81 340 GLU B CA 1
ATOM 7761 C C . GLU B 1 340 ? -1.453 -8.719 -16.328 1 94.81 340 GLU B C 1
ATOM 7763 O O . GLU B 1 340 ? -0.719 -8.688 -17.328 1 94.81 340 GLU B O 1
ATOM 7768 N N . VAL B 1 341 ? -1.192 -9.461 -15.336 1 93.19 341 VAL B N 1
ATOM 7769 C CA . VAL B 1 341 ? 0.017 -10.273 -15.312 1 93.19 341 VAL B CA 1
ATOM 7770 C C . VAL B 1 341 ? -0.064 -11.352 -16.391 1 93.19 341 VAL B C 1
ATOM 7772 O O . VAL B 1 341 ? 0.952 -11.719 -16.984 1 93.19 341 VAL B O 1
ATOM 7775 N N . GLY B 1 342 ? -1.268 -11.82 -16.625 1 94.56 342 GLY B N 1
ATOM 7776 C CA . GLY B 1 342 ? -1.448 -12.844 -17.641 1 94.56 342 GLY B CA 1
ATOM 7777 C C . GLY B 1 342 ? -1.01 -12.391 -19.031 1 94.56 342 GLY B C 1
ATOM 7778 O O . GLY B 1 342 ? -0.58 -13.203 -19.844 1 94.56 342 GLY B O 1
ATOM 7779 N N . VAL B 1 343 ? -1.094 -11.133 -19.25 1 94.12 343 VAL B N 1
ATOM 7780 C CA . VAL B 1 343 ? -0.744 -10.625 -20.578 1 94.12 343 VAL B CA 1
ATOM 7781 C C . VAL B 1 343 ? 0.646 -9.992 -20.547 1 94.12 343 VAL B C 1
ATOM 7783 O O . VAL B 1 343 ? 1.044 -9.297 -21.484 1 94.12 343 VAL B O 1
ATOM 7786 N N . GLY B 1 344 ? 1.327 -10.125 -19.469 1 90.25 344 GLY B N 1
ATOM 7787 C CA . GLY B 1 344 ? 2.721 -9.711 -19.391 1 90.25 344 GLY B CA 1
ATOM 7788 C C . GLY B 1 344 ? 2.9 -8.328 -18.797 1 90.25 344 GLY B C 1
ATOM 7789 O O . GLY B 1 344 ? 4.004 -7.777 -18.812 1 90.25 344 GLY B O 1
ATOM 7790 N N . ARG B 1 345 ? 1.859 -7.762 -18.281 1 90.06 345 ARG B N 1
ATOM 7791 C CA . ARG B 1 345 ? 1.932 -6.438 -17.672 1 90.06 345 ARG B CA 1
ATOM 7792 C C . ARG B 1 345 ? 1.976 -6.531 -16.141 1 90.06 345 ARG B C 1
ATOM 7794 O O . ARG B 1 345 ? 0.991 -6.227 -15.469 1 90.06 345 ARG B O 1
ATOM 7801 N N . ASP B 1 346 ? 3.146 -6.777 -15.625 1 90.44 346 ASP B N 1
ATOM 7802 C CA . ASP B 1 346 ? 3.354 -7.023 -14.203 1 90.44 346 ASP B CA 1
ATOM 7803 C C . ASP B 1 346 ? 3.156 -5.742 -13.391 1 90.44 346 ASP B C 1
ATOM 7805 O O . ASP B 1 346 ? 2.605 -5.777 -12.289 1 90.44 346 ASP B O 1
ATOM 7809 N N . ASN B 1 347 ? 3.559 -4.66 -13.945 1 89.19 347 ASN B N 1
ATOM 7810 C CA . ASN B 1 347 ? 3.561 -3.424 -13.172 1 89.19 347 ASN B CA 1
ATOM 7811 C C . ASN B 1 347 ? 2.143 -2.943 -12.883 1 89.19 347 ASN B C 1
ATOM 7813 O O . ASN B 1 347 ? 1.799 -2.664 -11.734 1 89.19 347 ASN B O 1
ATOM 7817 N N . PRO B 1 348 ? 1.276 -2.869 -13.922 1 91.38 348 PRO B N 1
ATOM 7818 C CA . PRO B 1 348 ? -0.117 -2.549 -13.602 1 91.38 348 PRO B CA 1
ATOM 7819 C C . PRO B 1 348 ? -0.76 -3.576 -12.68 1 91.38 348 PRO B C 1
ATOM 7821 O O . PRO B 1 348 ? -1.545 -3.215 -11.797 1 91.38 348 PRO B O 1
ATOM 7824 N N . GLY B 1 349 ? -0.426 -4.84 -12.984 1 94.69 349 GLY B N 1
ATOM 7825 C CA . GLY B 1 349 ? -0.964 -5.867 -12.109 1 94.69 349 GLY B CA 1
ATOM 7826 C C . GLY B 1 349 ? -0.563 -5.684 -10.656 1 94.69 349 GLY B C 1
ATOM 7827 O O . GLY B 1 349 ? -1.398 -5.805 -9.758 1 94.69 349 GLY B O 1
ATOM 7828 N N . TRP B 1 350 ? 0.703 -5.371 -10.477 1 94.56 350 TRP B N 1
ATOM 7829 C CA . TRP B 1 350 ? 1.232 -5.086 -9.148 1 94.56 350 TRP B CA 1
ATOM 7830 C C . TRP B 1 350 ? 0.506 -3.904 -8.516 1 94.56 350 TRP B C 1
ATOM 7832 O O . TRP B 1 350 ? 0.156 -3.943 -7.332 1 94.56 350 TRP B O 1
ATOM 7842 N N . MET B 1 351 ? 0.245 -2.922 -9.273 1 94.56 351 MET B N 1
ATOM 7843 C CA . MET B 1 351 ? -0.432 -1.719 -8.797 1 94.56 351 MET B CA 1
ATOM 7844 C C . MET B 1 351 ? -1.875 -2.023 -8.414 1 94.56 351 MET B C 1
ATOM 7846 O O . MET B 1 351 ? -2.34 -1.597 -7.355 1 94.56 351 MET B O 1
ATOM 7850 N N . TYR B 1 352 ? -2.6 -2.762 -9.25 1 96.06 352 TYR B N 1
ATOM 7851 C CA . TYR B 1 352 ? -4 -3.068 -8.984 1 96.06 352 TYR B CA 1
ATOM 7852 C C . TYR B 1 352 ? -4.145 -3.943 -7.742 1 96.06 352 TYR B C 1
ATOM 7854 O O . TYR B 1 352 ? -5.043 -3.732 -6.93 1 96.06 352 TYR B O 1
ATOM 7862 N N . ALA B 1 353 ? -3.264 -4.906 -7.637 1 97.25 353 ALA B N 1
ATOM 7863 C CA . ALA B 1 353 ? -3.289 -5.715 -6.422 1 97.25 353 ALA B CA 1
ATOM 7864 C C . ALA B 1 353 ? -3.061 -4.855 -5.184 1 97.25 353 ALA B C 1
ATOM 7866 O O . ALA B 1 353 ? -3.707 -5.059 -4.152 1 97.25 353 ALA B O 1
ATOM 7867 N N . GLY B 1 354 ? -2.141 -3.941 -5.309 1 96.31 354 GLY B N 1
ATOM 7868 C CA . GLY B 1 354 ? -1.896 -3.023 -4.207 1 96.31 354 GLY B CA 1
ATOM 7869 C C . GLY B 1 354 ? -3.102 -2.174 -3.857 1 96.31 354 GLY B C 1
ATOM 7870 O O . GLY B 1 354 ? -3.361 -1.907 -2.682 1 96.31 354 GLY B O 1
ATOM 7871 N N . MET B 1 355 ? -3.799 -1.712 -4.867 1 95.88 355 MET B N 1
ATOM 7872 C CA . MET B 1 355 ? -5.023 -0.95 -4.641 1 95.88 355 MET B CA 1
ATOM 7873 C C . MET B 1 355 ? -6.039 -1.775 -3.854 1 95.88 355 MET B C 1
ATOM 7875 O O . MET B 1 355 ? -6.719 -1.253 -2.967 1 95.88 355 MET B O 1
ATOM 7879 N N . ALA B 1 356 ? -6.133 -3.029 -4.227 1 97.44 356 ALA B N 1
ATOM 7880 C CA . ALA B 1 356 ? -7.039 -3.922 -3.51 1 97.44 356 ALA B CA 1
ATOM 7881 C C . ALA B 1 356 ? -6.664 -4.016 -2.033 1 97.44 356 ALA B C 1
ATOM 7883 O O . ALA B 1 356 ? -7.531 -3.951 -1.16 1 97.44 356 ALA B O 1
ATOM 7884 N N . MET B 1 357 ? -5.426 -4.133 -1.784 1 96.94 357 MET B N 1
ATOM 7885 C CA . MET B 1 357 ? -4.945 -4.27 -0.413 1 96.94 357 MET B CA 1
ATOM 7886 C C . MET B 1 357 ? -5.188 -2.99 0.381 1 96.94 357 MET B C 1
ATOM 7888 O O . MET B 1 357 ? -5.535 -3.045 1.562 1 96.94 357 MET B O 1
ATOM 7892 N N . ARG B 1 358 ? -4.984 -1.925 -0.233 1 95.56 358 ARG B N 1
ATOM 7893 C CA . ARG B 1 358 ? -5.238 -0.653 0.436 1 95.56 358 ARG B CA 1
ATOM 7894 C C . ARG B 1 358 ? -6.727 -0.477 0.726 1 95.56 358 ARG B C 1
ATOM 7896 O O . ARG B 1 358 ? -7.102 0.045 1.778 1 95.56 358 ARG B O 1
ATOM 7903 N N . LEU B 1 359 ? -7.52 -0.903 -0.204 1 95 359 LEU B N 1
ATOM 7904 C CA . LEU B 1 359 ? -8.961 -0.856 0.011 1 95 359 LEU B CA 1
ATOM 7905 C C . LEU B 1 359 ? -9.375 -1.775 1.157 1 95 359 LEU B C 1
ATOM 7907 O O . LEU B 1 359 ? -10.336 -1.495 1.87 1 95 359 LEU B O 1
ATOM 7911 N N . CYS B 1 360 ? -8.672 -2.834 1.265 1 94.75 360 CYS B N 1
ATOM 7912 C CA . CYS B 1 360 ? -8.93 -3.756 2.365 1 94.75 360 CYS B CA 1
ATOM 7913 C C . CYS B 1 360 ? -8.836 -3.039 3.707 1 94.75 360 CYS B C 1
ATOM 7915 O O . CYS B 1 360 ? -9.688 -3.232 4.578 1 94.75 360 CYS B O 1
ATOM 7917 N N . PHE B 1 361 ? -7.871 -2.166 3.887 1 93.25 361 PHE B N 1
ATOM 7918 C CA . PHE B 1 361 ? -7.715 -1.389 5.109 1 93.25 361 PHE B CA 1
ATOM 7919 C C . PHE B 1 361 ? -8.781 -0.302 5.203 1 93.25 361 PHE B C 1
ATOM 7921 O O . PHE B 1 361 ? -9.281 -0.005 6.289 1 93.25 361 PHE B O 1
ATOM 7928 N N . ASP B 1 362 ? -9.109 0.21 4.078 1 92.81 362 ASP B N 1
ATOM 7929 C CA . ASP B 1 362 ? -10.086 1.291 4.012 1 92.81 362 ASP B CA 1
ATOM 7930 C C . ASP B 1 362 ? -11.461 0.819 4.488 1 92.81 362 ASP B C 1
ATOM 7932 O O . ASP B 1 362 ? -12.164 1.549 5.191 1 92.81 362 ASP B O 1
ATOM 7936 N N . ILE B 1 363 ? -11.805 -0.384 4.117 1 90.75 363 ILE B N 1
ATOM 7937 C CA . ILE B 1 363 ? -13.156 -0.845 4.438 1 90.75 363 ILE B CA 1
ATOM 7938 C C . ILE B 1 363 ? -13.117 -1.708 5.699 1 90.75 363 ILE B C 1
ATOM 7940 O O . ILE B 1 363 ? -14.125 -2.311 6.074 1 90.75 363 ILE B O 1
ATOM 7944 N N . GLY B 1 364 ? -11.992 -1.882 6.328 1 90.25 364 GLY B N 1
ATOM 7945 C CA . GLY B 1 364 ? -11.875 -2.469 7.656 1 90.25 364 GLY B CA 1
ATOM 7946 C C . GLY B 1 364 ? -11.867 -3.986 7.637 1 90.25 364 GLY B C 1
ATOM 7947 O O . GLY B 1 364 ? -12.297 -4.625 8.602 1 90.25 364 GLY B O 1
ATOM 7948 N N . LEU B 1 365 ? -11.406 -4.613 6.562 1 91.5 365 LEU B N 1
ATOM 7949 C CA . LEU B 1 365 ? -11.383 -6.07 6.496 1 91.5 365 LEU B CA 1
ATOM 7950 C C . LEU B 1 365 ? -10.32 -6.641 7.426 1 91.5 365 LEU B C 1
ATOM 7952 O O . LEU B 1 365 ? -10.391 -7.809 7.812 1 91.5 365 LEU B O 1
ATOM 7956 N N . HIS B 1 366 ? -9.32 -5.891 7.781 1 89.75 366 HIS B N 1
ATOM 7957 C CA . HIS B 1 366 ? -8.203 -6.352 8.602 1 89.75 366 HIS B CA 1
ATOM 7958 C C . HIS B 1 366 ? -8.617 -6.473 10.07 1 89.75 366 HIS B C 1
ATOM 7960 O O . HIS B 1 366 ? -7.863 -7.004 10.883 1 89.75 366 HIS B O 1
ATOM 7966 N N . LEU B 1 367 ? -9.836 -6.051 10.344 1 86.19 367 LEU B N 1
ATOM 7967 C CA . LEU B 1 367 ? -10.32 -6.047 11.719 1 86.19 367 LEU B CA 1
ATOM 7968 C C . LEU B 1 367 ? -11.195 -7.266 11.992 1 86.19 367 LEU B C 1
ATOM 7970 O O . LEU B 1 367 ? -11.703 -7.895 11.062 1 86.19 367 LEU B O 1
ATOM 7974 N N . ASP B 1 368 ? -11.305 -7.508 13.25 1 77.81 368 ASP B N 1
ATOM 7975 C CA . ASP B 1 368 ? -12.25 -8.539 13.656 1 77.81 368 ASP B CA 1
ATOM 7976 C C . ASP B 1 368 ? -13.688 -8.023 13.609 1 77.81 368 ASP B C 1
ATOM 7978 O O . ASP B 1 368 ? -14.055 -7.129 14.367 1 77.81 368 ASP B O 1
ATOM 7982 N N . SER B 1 369 ? -14.398 -8.562 12.805 1 74.69 369 SER B N 1
ATOM 7983 C CA . SER B 1 369 ? -15.773 -8.102 12.602 1 74.69 369 SER B CA 1
ATOM 7984 C C . SER B 1 369 ? -16.75 -8.938 13.414 1 74.69 369 SER B C 1
ATOM 7986 O O . SER B 1 369 ? -17.969 -8.781 13.273 1 74.69 369 SER B O 1
ATOM 7988 N N . SER B 1 370 ? -16.312 -9.711 14.258 1 70.81 370 SER B N 1
ATOM 7989 C CA . SER B 1 370 ? -17.188 -10.617 14.984 1 70.81 370 SER B CA 1
ATOM 7990 C C . SER B 1 370 ? -18.125 -9.844 15.914 1 70.81 370 SER B C 1
ATOM 7992 O O . SER B 1 370 ? -19.25 -10.289 16.188 1 70.81 370 SER B O 1
ATOM 7994 N N . ARG B 1 371 ? -17.766 -8.711 16.266 1 66.19 371 ARG B N 1
ATOM 7995 C CA . ARG B 1 371 ? -18.578 -7.957 17.219 1 66.19 371 ARG B CA 1
ATOM 7996 C C . ARG B 1 371 ? -19.219 -6.75 16.547 1 66.19 371 ARG B C 1
ATOM 7998 O O . ARG B 1 371 ? -19.766 -5.875 17.234 1 66.19 371 ARG B O 1
ATOM 8005 N N . ALA B 1 372 ? -19.156 -6.727 15.266 1 70.5 372 ALA B N 1
ATOM 8006 C CA . ALA B 1 372 ? -19.641 -5.543 14.562 1 70.5 372 ALA B CA 1
ATOM 8007 C C . ALA B 1 372 ? -21.125 -5.664 14.242 1 70.5 372 ALA B C 1
ATOM 8009 O O . ALA B 1 372 ? -21.688 -4.812 13.547 1 70.5 372 ALA B O 1
ATOM 8010 N N . GLY B 1 373 ? -21.766 -6.691 14.68 1 75.31 373 GLY B N 1
ATOM 8011 C CA . GLY B 1 373 ? -23.188 -6.848 14.445 1 75.31 373 GLY B CA 1
ATOM 8012 C C . GLY B 1 373 ? -23.531 -7.262 13.023 1 75.31 373 GLY B C 1
ATOM 8013 O O . GLY B 1 373 ? -24.641 -7.031 12.547 1 75.31 373 GLY B O 1
ATOM 8014 N N . LEU B 1 374 ? -22.594 -7.801 12.398 1 81.19 374 LEU B N 1
ATOM 8015 C CA . LEU B 1 374 ? -22.797 -8.242 11.023 1 81.19 374 LEU B CA 1
ATOM 8016 C C . LEU B 1 374 ? -23.297 -9.68 10.984 1 81.19 374 LEU B C 1
ATOM 8018 O O . LEU B 1 374 ? -23.141 -10.43 11.953 1 81.19 374 LEU B O 1
ATOM 8022 N N . SER B 1 375 ? -23.969 -9.984 9.867 1 85.75 375 SER B N 1
ATOM 8023 C CA . SER B 1 375 ? -24.391 -11.367 9.68 1 85.75 375 SER B CA 1
ATOM 8024 C C . SER B 1 375 ? -23.188 -12.297 9.555 1 85.75 375 SER B C 1
ATOM 8026 O O . SER B 1 375 ? -22.109 -11.875 9.133 1 85.75 375 SER B O 1
ATOM 8028 N N . GLN B 1 376 ? -23.406 -13.516 9.961 1 84.19 376 GLN B N 1
ATOM 8029 C CA . GLN B 1 376 ? -22.312 -14.492 9.883 1 84.19 376 GLN B CA 1
ATOM 8030 C C . GLN B 1 376 ? -21.797 -14.625 8.453 1 84.19 376 GLN B C 1
ATOM 8032 O O . GLN B 1 376 ? -20.594 -14.758 8.234 1 84.19 376 GLN B O 1
ATOM 8037 N N . ARG B 1 377 ? -22.672 -14.594 7.574 1 86.06 377 ARG B N 1
ATOM 8038 C CA . ARG B 1 377 ? -22.281 -14.688 6.172 1 86.06 377 ARG B CA 1
ATOM 8039 C C . ARG B 1 377 ? -21.375 -13.523 5.781 1 86.06 377 ARG B C 1
ATOM 8041 O O . ARG B 1 377 ? -20.375 -13.711 5.086 1 86.06 377 ARG B O 1
ATOM 8048 N N . GLU B 1 378 ? -21.781 -12.398 6.219 1 87.38 378 GLU B N 1
ATOM 8049 C CA . GLU B 1 378 ? -20.984 -11.219 5.914 1 87.38 378 GLU B CA 1
ATOM 8050 C C . GLU B 1 378 ? -19.594 -11.312 6.562 1 87.38 378 GLU B C 1
ATOM 8052 O O . GLU B 1 378 ? -18.594 -10.93 5.961 1 87.38 378 GLU B O 1
ATOM 8057 N N . ILE B 1 379 ? -19.562 -11.812 7.727 1 86.38 379 ILE B N 1
ATOM 8058 C CA . ILE B 1 379 ? -18.297 -11.992 8.438 1 86.38 379 ILE B CA 1
ATOM 8059 C C . ILE B 1 379 ? -17.422 -12.977 7.672 1 86.38 379 ILE B C 1
ATOM 8061 O O . ILE B 1 379 ? -16.219 -12.727 7.488 1 86.38 379 ILE B O 1
ATOM 8065 N N . ASP B 1 380 ? -18.031 -14 7.211 1 86.44 380 ASP B N 1
ATOM 8066 C CA . ASP B 1 380 ? -17.281 -15.023 6.48 1 86.44 380 ASP B CA 1
ATOM 8067 C C . ASP B 1 380 ? -16.734 -14.477 5.168 1 86.44 380 ASP B C 1
ATOM 8069 O O . ASP B 1 380 ? -15.602 -14.773 4.789 1 86.44 380 ASP B O 1
ATOM 8073 N N . ILE B 1 381 ? -17.516 -13.742 4.508 1 91.62 381 ILE B N 1
ATOM 8074 C CA . ILE B 1 381 ? -17.109 -13.188 3.225 1 91.62 381 ILE B CA 1
ATOM 8075 C C . ILE B 1 381 ? -15.992 -12.164 3.439 1 91.62 381 ILE B C 1
ATOM 8077 O O . ILE B 1 381 ? -15.039 -12.102 2.656 1 91.62 381 ILE B O 1
ATOM 8081 N N . ARG B 1 382 ? -16.094 -11.367 4.477 1 90.94 382 ARG B N 1
ATOM 8082 C CA . ARG B 1 382 ? -15.039 -10.414 4.816 1 90.94 382 ARG B CA 1
ATOM 8083 C C . ARG B 1 382 ? -13.719 -11.125 5.102 1 90.94 382 ARG B C 1
ATOM 8085 O O . ARG B 1 382 ? -12.664 -10.688 4.633 1 90.94 382 ARG B O 1
ATOM 8092 N N . ARG B 1 383 ? -13.812 -12.18 5.773 1 88.56 383 ARG B N 1
ATOM 8093 C CA . ARG B 1 383 ? -12.625 -12.961 6.078 1 88.56 383 ARG B CA 1
ATOM 8094 C C . ARG B 1 383 ? -12.031 -13.57 4.812 1 88.56 383 ARG B C 1
ATOM 8096 O O . ARG B 1 383 ? -10.812 -13.562 4.625 1 88.56 383 ARG B O 1
ATOM 8103 N N . MET B 1 384 ? -12.898 -14.109 4.055 1 91.81 384 MET B N 1
ATOM 8104 C CA . MET B 1 384 ? -12.461 -14.719 2.799 1 91.81 384 MET B CA 1
ATOM 8105 C C . MET B 1 384 ? -11.727 -13.695 1.929 1 91.81 384 MET B C 1
ATOM 8107 O O . MET B 1 384 ? -10.664 -13.992 1.379 1 91.81 384 MET B O 1
ATOM 8111 N N . THR B 1 385 ? -12.32 -12.539 1.828 1 93.81 385 THR B N 1
ATOM 8112 C CA . THR B 1 385 ? -11.75 -11.484 0.997 1 93.81 385 THR B CA 1
ATOM 8113 C C . THR B 1 385 ? -10.422 -11.008 1.574 1 93.81 385 THR B C 1
ATOM 8115 O O . THR B 1 385 ? -9.477 -10.742 0.83 1 93.81 385 THR B O 1
ATOM 8118 N N . LEU B 1 386 ? -10.352 -10.922 2.877 1 94 386 LEU B N 1
ATOM 8119 C CA . LEU B 1 386 ? -9.109 -10.531 3.535 1 94 386 LEU B CA 1
ATOM 8120 C C . LEU B 1 386 ? -7.996 -11.531 3.219 1 94 386 LEU B C 1
ATOM 8122 O O . LEU B 1 386 ? -6.891 -11.133 2.844 1 94 386 LEU B O 1
ATOM 8126 N N . TRP B 1 387 ? 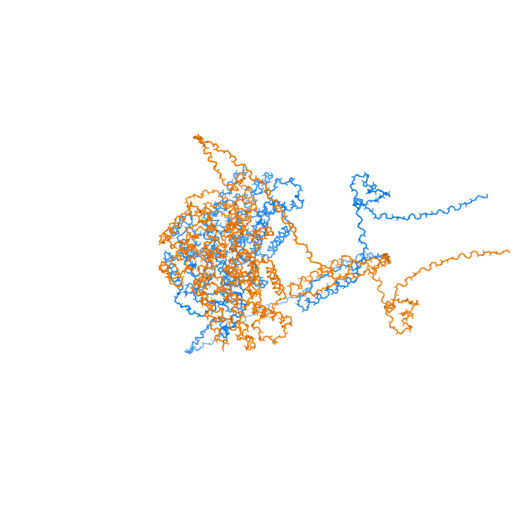-8.289 -12.773 3.334 1 93 387 TRP B N 1
ATOM 8127 C CA . TRP B 1 387 ? -7.277 -13.797 3.107 1 93 387 TRP B CA 1
ATOM 8128 C C . TRP B 1 387 ? -6.84 -13.82 1.647 1 93 387 TRP B C 1
ATOM 8130 O O . TRP B 1 387 ? -5.676 -14.094 1.348 1 93 387 TRP B O 1
ATOM 8140 N N . ALA B 1 388 ? -7.801 -13.602 0.792 1 95.88 388 ALA B N 1
ATOM 8141 C CA . ALA B 1 388 ? -7.414 -13.484 -0.611 1 95.88 388 ALA B CA 1
ATOM 8142 C C . ALA B 1 388 ? -6.371 -12.383 -0.802 1 95.88 388 ALA B C 1
ATOM 8144 O O . ALA B 1 388 ? -5.359 -12.594 -1.473 1 95.88 388 ALA B O 1
ATOM 8145 N N . CYS B 1 389 ? -6.582 -11.242 -0.176 1 96.81 389 CYS B N 1
ATOM 8146 C CA . CYS B 1 389 ? -5.641 -10.141 -0.28 1 96.81 389 CYS B CA 1
ATOM 8147 C C . CYS B 1 389 ? -4.277 -10.523 0.285 1 96.81 389 CYS B C 1
ATOM 8149 O O . CYS B 1 389 ? -3.244 -10.227 -0.314 1 96.81 389 CYS B O 1
ATOM 8151 N N . VAL B 1 390 ? -4.316 -11.227 1.381 1 95.38 390 VAL B N 1
ATOM 8152 C CA . VAL B 1 390 ? -3.08 -11.609 2.055 1 95.38 390 VAL B CA 1
ATOM 8153 C C . VAL B 1 390 ? -2.293 -12.586 1.178 1 95.38 390 VAL B C 1
ATOM 8155 O O . VAL B 1 390 ? -1.085 -12.422 0.988 1 95.38 390 VAL B O 1
ATOM 8158 N N . VAL B 1 391 ? -2.941 -13.523 0.638 1 96.62 391 VAL B N 1
ATOM 8159 C CA . VAL B 1 391 ? -2.287 -14.539 -0.179 1 96.62 391 VAL B CA 1
ATOM 8160 C C . VAL B 1 391 ? -1.753 -13.914 -1.462 1 96.62 391 VAL B C 1
ATOM 8162 O O . VAL B 1 391 ? -0.625 -14.188 -1.876 1 96.62 391 VAL B O 1
ATOM 8165 N N . TYR B 1 392 ? -2.541 -13.062 -2.059 1 97.81 392 TYR B N 1
ATOM 8166 C CA . TYR B 1 392 ? -2.094 -12.375 -3.264 1 97.81 392 TYR B CA 1
ATOM 8167 C C . TYR B 1 392 ? -0.88 -11.5 -2.973 1 97.81 392 TYR B C 1
ATOM 8169 O O . TYR B 1 392 ? 0.034 -11.406 -3.795 1 97.81 392 TYR B O 1
ATOM 8177 N N . ASP B 1 393 ? -0.896 -10.875 -1.86 1 97 393 ASP B N 1
ATOM 8178 C CA . ASP B 1 393 ? 0.243 -10.055 -1.467 1 97 393 ASP B CA 1
ATOM 8179 C C . ASP B 1 393 ? 1.525 -10.883 -1.41 1 97 393 ASP B C 1
ATOM 8181 O O . ASP B 1 393 ? 2.572 -10.445 -1.895 1 97 393 ASP B O 1
ATOM 8185 N N . ARG B 1 394 ? 1.444 -12.031 -0.87 1 96.69 394 ARG B N 1
ATOM 8186 C CA . ARG B 1 394 ? 2.604 -12.906 -0.751 1 96.69 394 ARG B CA 1
ATOM 8187 C C . ARG B 1 394 ? 3.07 -13.383 -2.121 1 96.69 394 ARG B C 1
ATOM 8189 O O . ARG B 1 394 ? 4.27 -13.383 -2.41 1 96.69 394 ARG B O 1
ATOM 8196 N N . TYR B 1 395 ? 2.135 -13.75 -2.93 1 97.56 395 TYR B N 1
ATOM 8197 C CA . TYR B 1 395 ? 2.494 -14.219 -4.262 1 97.56 395 TYR B CA 1
ATOM 8198 C C . TYR B 1 395 ? 3.174 -13.117 -5.062 1 97.56 395 TYR B C 1
ATOM 8200 O O . TYR B 1 395 ? 4.203 -13.352 -5.703 1 97.56 395 TYR B O 1
ATOM 8208 N N . TRP B 1 396 ? 2.633 -11.898 -5.004 1 96.81 396 TRP B N 1
ATOM 8209 C CA . TRP B 1 396 ? 3.215 -10.781 -5.742 1 96.81 396 TRP B CA 1
ATOM 8210 C C . TRP B 1 396 ? 4.594 -10.43 -5.199 1 96.81 396 TRP B C 1
ATOM 8212 O O . TRP B 1 396 ? 5.523 -10.172 -5.965 1 96.81 396 TRP B O 1
ATOM 8222 N N . SER B 1 397 ? 4.672 -10.406 -3.908 1 95.38 397 SER B N 1
ATOM 8223 C CA . SER B 1 397 ? 5.938 -10.055 -3.273 1 95.38 397 SER B CA 1
ATOM 8224 C C . SER B 1 397 ? 7.035 -11.055 -3.633 1 95.38 397 SER B C 1
ATOM 8226 O O . SER B 1 397 ? 8.148 -10.656 -3.977 1 95.38 397 SER B O 1
ATOM 8228 N N . LEU B 1 398 ? 6.742 -12.289 -3.666 1 94.81 398 LEU B N 1
ATOM 8229 C CA . LEU B 1 398 ? 7.711 -13.32 -4.012 1 94.81 398 LEU B CA 1
ATOM 8230 C C . LEU B 1 398 ? 8.008 -13.32 -5.508 1 94.81 398 LEU B C 1
ATOM 8232 O O . LEU B 1 398 ? 9.141 -13.547 -5.922 1 94.81 398 LEU B O 1
ATOM 8236 N N . PHE B 1 399 ? 6.992 -13.039 -6.258 1 95.31 399 PHE B N 1
ATOM 8237 C CA . PHE B 1 399 ? 7.102 -13.078 -7.711 1 95.31 399 PHE B CA 1
ATOM 8238 C C . PHE B 1 399 ? 8.016 -11.961 -8.211 1 95.31 399 PHE B C 1
ATOM 8240 O O . PHE B 1 399 ? 8.75 -12.148 -9.188 1 95.31 399 PHE B O 1
ATOM 8247 N N . LEU B 1 400 ? 7.984 -10.828 -7.508 1 93.06 400 LEU B N 1
ATOM 8248 C CA . LEU B 1 400 ? 8.742 -9.68 -7.984 1 93.06 400 LEU B CA 1
ATOM 8249 C C . LEU B 1 400 ? 9.859 -9.32 -7.008 1 93.06 400 LEU B C 1
ATOM 8251 O O . LEU B 1 400 ? 10.695 -8.461 -7.301 1 93.06 400 LEU B O 1
ATOM 8255 N N . GLY B 1 401 ? 9.875 -9.977 -5.879 1 91.81 401 GLY B N 1
ATOM 8256 C CA . GLY B 1 401 ? 10.898 -9.711 -4.883 1 91.81 401 GLY B CA 1
ATOM 8257 C C . GLY B 1 401 ? 10.703 -8.391 -4.168 1 91.81 401 GLY B C 1
ATOM 8258 O O . GLY B 1 401 ? 11.664 -7.637 -3.969 1 91.81 401 GLY B O 1
ATOM 8259 N N . ARG B 1 402 ? 9.523 -8.094 -3.809 1 92.62 402 ARG B N 1
ATOM 8260 C CA . ARG B 1 402 ? 9.203 -6.824 -3.16 1 92.62 402 ARG B CA 1
ATOM 8261 C C . ARG B 1 402 ? 8.656 -7.047 -1.755 1 92.62 402 ARG B C 1
ATOM 8263 O O . ARG B 1 402 ? 8.203 -8.148 -1.429 1 92.62 402 ARG B O 1
ATOM 8270 N N . PRO B 1 403 ? 8.711 -6.023 -0.911 1 91.62 403 PRO B N 1
ATOM 8271 C CA . PRO B 1 403 ? 8.203 -6.199 0.451 1 91.62 403 PRO B CA 1
ATOM 8272 C C . PRO B 1 403 ? 6.688 -6.398 0.493 1 91.62 403 PRO B C 1
ATOM 8274 O O . PRO B 1 403 ? 5.977 -5.965 -0.419 1 91.62 403 PRO B O 1
ATOM 8277 N N . LEU B 1 404 ? 6.262 -7.008 1.58 1 94.56 404 LEU B N 1
ATOM 8278 C CA . LEU B 1 404 ? 4.836 -7.227 1.781 1 94.56 404 LEU B CA 1
ATOM 8279 C C . LEU B 1 404 ? 4.121 -5.91 2.072 1 94.56 404 LEU B C 1
ATOM 8281 O O . LEU B 1 404 ? 4.656 -5.051 2.777 1 94.56 404 LEU B O 1
ATOM 8285 N N . THR B 1 405 ? 2.963 -5.805 1.543 1 94.69 405 THR B N 1
ATOM 8286 C CA . THR B 1 405 ? 2.098 -4.668 1.844 1 94.69 405 THR B CA 1
ATOM 8287 C C . THR B 1 405 ? 1.291 -4.926 3.113 1 94.69 405 THR B C 1
ATOM 8289 O O . THR B 1 405 ? 1.12 -4.027 3.939 1 94.69 405 THR B O 1
ATOM 8292 N N . MET B 1 406 ? 0.81 -6.141 3.213 1 94.19 406 MET B N 1
ATOM 8293 C CA . MET B 1 406 ? -0.011 -6.508 4.363 1 94.19 406 MET B CA 1
ATOM 8294 C C . MET B 1 406 ? 0.793 -7.328 5.367 1 94.19 406 MET B C 1
ATOM 8296 O O . MET B 1 406 ? 0.84 -8.555 5.273 1 94.19 406 MET B O 1
ATOM 8300 N N . LYS B 1 407 ? 1.301 -6.66 6.316 1 91.31 407 LYS B N 1
ATOM 8301 C CA . LYS B 1 407 ? 2.078 -7.336 7.348 1 91.31 407 LYS B CA 1
ATOM 8302 C C . LYS B 1 407 ? 1.166 -7.949 8.406 1 91.31 407 LYS B C 1
ATOM 8304 O O . LYS B 1 407 ? 0.087 -7.422 8.688 1 91.31 407 LYS B O 1
ATOM 8309 N N . SER B 1 408 ? 1.634 -8.984 9.039 1 85.06 408 SER B N 1
ATOM 8310 C CA . SER B 1 408 ? 0.827 -9.711 10.008 1 85.06 408 SER B CA 1
ATOM 8311 C C . SER B 1 408 ? 0.466 -8.836 11.203 1 85.06 408 SER B C 1
ATOM 8313 O O . SER B 1 408 ? -0.616 -8.977 11.773 1 85.06 408 SER B O 1
ATOM 8315 N N . VAL B 1 409 ? 1.288 -7.914 11.531 1 83.62 409 VAL B N 1
ATOM 8316 C CA . VAL B 1 409 ? 1.09 -7.066 12.703 1 83.62 409 VAL B CA 1
ATOM 8317 C C . VAL B 1 409 ? -0.089 -6.125 12.461 1 83.62 409 VAL B C 1
ATOM 8319 O O . VAL B 1 409 ? -0.711 -5.645 13.414 1 83.62 409 VAL B O 1
ATOM 8322 N N . ASP B 1 410 ? -0.417 -5.938 11.273 1 88 410 ASP B N 1
ATOM 8323 C CA . ASP B 1 410 ? -1.492 -5.008 10.938 1 88 410 ASP B CA 1
ATOM 8324 C C . ASP B 1 410 ? -2.838 -5.727 10.867 1 88 410 ASP B C 1
ATOM 8326 O O . ASP B 1 410 ? -3.881 -5.09 10.727 1 88 410 ASP B O 1
ATOM 8330 N N . LEU B 1 411 ? -2.83 -7.055 10.93 1 87.12 411 LEU B N 1
ATOM 8331 C CA . LEU B 1 411 ? -4.039 -7.855 10.781 1 87.12 411 LEU B CA 1
ATOM 8332 C C . LEU B 1 411 ? -4.504 -8.398 12.125 1 87.12 411 LEU B C 1
ATOM 8334 O O . LEU B 1 411 ? -3.818 -9.227 12.734 1 87.12 411 LEU B O 1
ATOM 8338 N N . GLU B 1 412 ? -5.609 -8.023 12.57 1 78.44 412 GLU B N 1
ATOM 8339 C CA . GLU B 1 412 ? -6.125 -8.422 13.875 1 78.44 412 GLU B CA 1
ATOM 8340 C C . GLU B 1 412 ? -6.438 -9.914 13.906 1 78.44 412 GLU B C 1
ATOM 8342 O O . GLU B 1 412 ? -6.48 -10.523 14.977 1 78.44 412 GLU B O 1
ATOM 8347 N N . ILE B 1 413 ? -6.68 -10.438 12.758 1 69.88 413 ILE B N 1
ATOM 8348 C CA . ILE B 1 413 ? -7.086 -11.836 12.672 1 69.88 413 ILE B CA 1
ATOM 8349 C C . ILE B 1 413 ? -5.977 -12.734 13.227 1 69.88 413 ILE B C 1
ATOM 8351 O O . ILE B 1 413 ? -6.246 -13.812 13.75 1 69.88 413 ILE B O 1
ATOM 8355 N N . TYR B 1 414 ? -4.781 -12.352 13.07 1 62.09 414 TYR B N 1
ATOM 8356 C CA . TYR B 1 414 ? -3.676 -13.172 13.547 1 62.09 414 TYR B CA 1
ATOM 8357 C C . TYR B 1 414 ? -3.576 -13.133 15.062 1 62.09 414 TYR B C 1
ATOM 8359 O O . TYR B 1 414 ? -3.047 -14.062 15.688 1 62.09 414 TYR B O 1
ATOM 8367 N N . SER B 1 415 ? -4.02 -12.07 15.5 1 56.59 415 SER B N 1
ATOM 8368 C CA . SER B 1 415 ? -4.039 -12.023 16.953 1 56.59 415 SER B CA 1
ATOM 8369 C C . SER B 1 415 ? -5.133 -12.922 17.516 1 56.59 415 SER B C 1
ATOM 8371 O O . SER B 1 415 ? -5.043 -13.383 18.672 1 56.59 415 SER B O 1
ATOM 8373 N N . LEU B 1 416 ? -6.074 -13.195 16.609 1 45.5 416 LEU B N 1
ATOM 8374 C CA . LEU B 1 416 ? -7.23 -13.977 17.031 1 45.5 416 LEU B CA 1
ATOM 8375 C C . LEU B 1 416 ? -7.031 -15.453 16.688 1 45.5 416 LEU B C 1
ATOM 8377 O O . LEU B 1 416 ? -7.816 -16.297 17.125 1 45.5 416 LEU B O 1
ATOM 8381 N N . ALA B 1 417 ? -6.273 -15.836 15.617 1 51.16 417 ALA B N 1
ATOM 8382 C CA . ALA B 1 417 ? -6.094 -17.125 14.977 1 51.16 417 ALA B CA 1
ATOM 8383 C C . ALA B 1 417 ? -5.965 -18.25 16.016 1 51.16 417 ALA B C 1
ATOM 8385 O O . ALA B 1 417 ? -6.164 -19.422 15.695 1 51.16 417 ALA B O 1
ATOM 8386 N N . ASP B 1 418 ? -5.367 -18 17.125 1 46.78 418 ASP B N 1
ATOM 8387 C CA . ASP B 1 418 ? -5.348 -19.219 17.938 1 46.78 418 ASP B CA 1
ATOM 8388 C C . ASP B 1 418 ? -6.715 -19.891 17.953 1 46.78 418 ASP B C 1
ATOM 8390 O O . ASP B 1 418 ? -6.812 -21.125 18.094 1 46.78 418 ASP B O 1
ATOM 8394 N N . GLU B 1 419 ? -7.844 -19.203 17.812 1 43.22 419 GLU B N 1
ATOM 8395 C CA . GLU B 1 419 ? -9.125 -19.828 18.094 1 43.22 419 GLU B CA 1
ATOM 8396 C C . GLU B 1 419 ? -9.891 -20.125 16.812 1 43.22 419 GLU B C 1
ATOM 8398 O O . GLU B 1 419 ? -10.789 -20.969 16.781 1 43.22 419 GLU B O 1
ATOM 8403 N N . PHE B 1 420 ? -9.781 -19.375 15.633 1 47.53 420 PHE B N 1
ATOM 8404 C CA . PHE B 1 420 ? -10.867 -19.391 14.664 1 47.53 420 PHE B CA 1
ATOM 8405 C C . PHE B 1 420 ? -10.43 -20.062 13.367 1 47.53 420 PHE B C 1
ATOM 8407 O O . PHE B 1 420 ? -9.25 -20.031 13.008 1 47.53 420 PHE B O 1
ATOM 8414 N N . GLU B 1 421 ? -11.398 -20.844 12.93 1 55.16 421 GLU B N 1
ATOM 8415 C CA . GLU B 1 421 ? -11.391 -21.375 11.57 1 55.16 421 GLU B CA 1
ATOM 8416 C C . GLU B 1 421 ? -11.188 -20.25 10.547 1 55.16 421 GLU B C 1
ATOM 8418 O O . GLU B 1 421 ? -11.93 -19.266 10.547 1 55.16 421 GLU B O 1
ATOM 8423 N N . ARG B 1 422 ? -9.992 -20.062 9.969 1 57.59 422 ARG B N 1
ATOM 8424 C CA . ARG B 1 422 ? -9.5 -18.984 9.141 1 57.59 422 ARG B CA 1
ATOM 8425 C C . ARG B 1 422 ? -10.531 -18.562 8.102 1 57.59 422 ARG B C 1
ATOM 8427 O O . ARG B 1 422 ? -10.734 -17.375 7.859 1 57.59 422 ARG B O 1
ATOM 8434 N N . LEU B 1 423 ? -11.094 -19.438 7.234 1 57.47 423 LEU B N 1
ATOM 8435 C CA . LEU B 1 423 ? -11.992 -19.016 6.16 1 57.47 423 LEU B CA 1
ATOM 8436 C C . LEU B 1 423 ? -13.453 -19.25 6.551 1 57.47 423 LEU B C 1
ATOM 8438 O O . LEU B 1 423 ? -14.352 -19.016 5.746 1 57.47 423 LEU B O 1
ATOM 8442 N N . GLY B 1 424 ? -13.734 -19.125 7.965 1 52.38 424 GLY B N 1
ATOM 8443 C CA . GLY B 1 424 ? -15.133 -19.328 8.312 1 52.38 424 GLY B CA 1
ATOM 8444 C C . GLY B 1 424 ? -15.766 -20.484 7.559 1 52.38 424 GLY B C 1
ATOM 8445 O O . GLY B 1 424 ? -15.062 -21.281 6.926 1 52.38 424 GLY B O 1
ATOM 8446 N N . THR B 1 425 ? -17.016 -20.734 7.773 1 45.53 425 THR B N 1
ATOM 8447 C CA . THR B 1 425 ? -17.828 -21.703 7.059 1 45.53 425 THR B CA 1
ATOM 8448 C C . THR B 1 425 ? -17.984 -21.297 5.594 1 45.53 425 THR B C 1
ATOM 8450 O O . THR B 1 425 ? -18.922 -21.734 4.926 1 45.53 425 THR B O 1
ATOM 8453 N N . CYS B 1 426 ? -17.438 -20.312 5.219 1 42.62 426 CYS B N 1
ATOM 8454 C CA . CYS B 1 426 ? -17.625 -19.906 3.832 1 42.62 426 CYS B CA 1
ATOM 8455 C C . CYS B 1 426 ? -17.469 -21.078 2.885 1 42.62 426 CYS B C 1
ATOM 8457 O O . CYS B 1 426 ? -16.359 -21.375 2.443 1 42.62 426 CYS B O 1
ATOM 8459 N N . MET B 1 427 ? -18.031 -22.125 3.275 1 36.94 427 MET B N 1
ATOM 8460 C CA . MET B 1 427 ? -18.031 -23.297 2.42 1 36.94 427 MET B CA 1
ATOM 8461 C C . MET B 1 427 ? -18.531 -22.969 1.021 1 36.94 427 MET B C 1
ATOM 8463 O O . MET B 1 427 ? -19.656 -22.5 0.862 1 36.94 427 MET B O 1
ATOM 8467 N N . PRO B 1 428 ? -17.969 -22.297 0.143 1 36.5 428 PRO B N 1
ATOM 8468 C CA . PRO B 1 428 ? -18.859 -22.641 -0.973 1 36.5 428 PRO B CA 1
ATOM 8469 C C . PRO B 1 428 ? -19.656 -23.922 -0.723 1 36.5 428 PRO B C 1
ATOM 8471 O O . PRO B 1 428 ? -20.734 -24.094 -1.28 1 36.5 428 PRO B O 1
ATOM 8474 N N . ALA B 1 429 ? -18.984 -25.031 -0.532 1 35.19 429 ALA B N 1
ATOM 8475 C CA . ALA B 1 429 ? -19.547 -26.375 -0.642 1 35.19 429 ALA B CA 1
ATOM 8476 C C . ALA B 1 429 ? -20.156 -26.828 0.684 1 35.19 429 ALA B C 1
ATOM 8478 O O . ALA B 1 429 ? -20.344 -28.016 0.912 1 35.19 429 ALA B O 1
ATOM 8479 N N . GLY B 1 430 ? -20.812 -26.156 1.625 1 36.62 430 GLY B N 1
ATOM 8480 C CA . GLY B 1 430 ? -21.578 -26.625 2.764 1 36.62 430 GLY B CA 1
ATOM 8481 C C . GLY B 1 430 ? -20.719 -26.984 3.965 1 36.62 430 GLY B C 1
ATOM 8482 O O . GLY B 1 430 ? -19.531 -26.672 3.99 1 36.62 430 GLY B O 1
ATOM 8483 N N . ARG B 1 431 ? -21.266 -27.531 5.312 1 41.62 431 ARG B N 1
ATOM 8484 C CA . ARG B 1 431 ? -20.656 -28.047 6.531 1 41.62 431 ARG B CA 1
ATOM 8485 C C . ARG B 1 431 ? -19.359 -28.797 6.219 1 41.62 431 ARG B C 1
ATOM 8487 O O . ARG B 1 431 ? -18.469 -28.875 7.059 1 41.62 431 ARG B O 1
ATOM 8494 N N . GLU B 1 432 ? -19.266 -29.734 5.438 1 49.16 432 GLU B N 1
ATOM 8495 C CA . GLU B 1 432 ? -18.172 -30.531 4.906 1 49.16 432 GLU B CA 1
ATOM 8496 C C . GLU B 1 432 ? -17.359 -29.75 3.885 1 49.16 432 GLU B C 1
ATOM 8498 O O . GLU B 1 432 ? -17.859 -29.422 2.805 1 49.16 432 GLU B O 1
ATOM 8503 N N . LYS B 1 433 ? -16.375 -28.766 4.352 1 62 433 LYS B N 1
ATOM 8504 C CA . LYS B 1 433 ? -15.578 -27.969 3.418 1 62 433 LYS B CA 1
ATOM 8505 C C . LYS B 1 433 ? -15.203 -28.781 2.184 1 62 433 LYS B C 1
ATOM 8507 O O . LYS B 1 433 ? -14.891 -29.969 2.287 1 62 433 LYS B O 1
ATOM 8512 N N . SER B 1 434 ? -15.555 -28.203 1.023 1 78.44 434 SER B N 1
ATOM 8513 C CA . SER B 1 434 ? -15.078 -28.859 -0.194 1 78.44 434 SER B CA 1
ATOM 8514 C C . SER B 1 434 ? -13.578 -29.125 -0.135 1 78.44 434 SER B C 1
ATOM 8516 O O . SER B 1 434 ? -12.867 -28.516 0.667 1 78.44 434 SER B O 1
ATOM 8518 N N . LEU B 1 435 ? -13.18 -30.156 -0.672 1 86.06 435 LEU B N 1
ATOM 8519 C CA . LEU B 1 435 ? -11.758 -30.469 -0.741 1 86.06 435 LEU B CA 1
ATOM 8520 C C . LEU B 1 435 ? -10.953 -29.25 -1.188 1 86.06 435 LEU B C 1
ATOM 8522 O O . LEU B 1 435 ? -9.891 -28.969 -0.63 1 86.06 435 LEU B O 1
ATOM 8526 N N . ASN B 1 436 ? -11.531 -28.469 -2.082 1 87.75 436 ASN B N 1
ATOM 8527 C CA . ASN B 1 436 ? -10.852 -27.281 -2.572 1 87.75 436 ASN B CA 1
ATOM 8528 C C . ASN B 1 436 ? -10.672 -26.25 -1.465 1 87.75 436 ASN B C 1
ATOM 8530 O O . ASN B 1 436 ? -9.641 -25.562 -1.402 1 87.75 436 ASN B O 1
ATOM 8534 N N . THR B 1 437 ? -11.633 -26.109 -0.62 1 87.56 437 THR B N 1
ATOM 8535 C CA . THR B 1 437 ? -11.555 -25.141 0.467 1 87.56 437 THR B CA 1
ATOM 8536 C C . THR B 1 437 ? -10.516 -25.562 1.5 1 87.56 437 THR B C 1
ATOM 8538 O O . THR B 1 437 ? -9.773 -24.734 2.025 1 87.56 437 THR B O 1
ATOM 8541 N N . ARG B 1 438 ? -10.477 -26.828 1.759 1 88.94 438 ARG B N 1
ATOM 8542 C CA . ARG B 1 438 ? -9.484 -27.344 2.697 1 88.94 438 ARG B CA 1
ATOM 8543 C C . ARG B 1 438 ? -8.07 -27.156 2.152 1 88.94 438 ARG B C 1
ATOM 8545 O O . ARG B 1 438 ? -7.148 -26.828 2.902 1 88.94 438 ARG B O 1
ATOM 8552 N N . ILE B 1 439 ? -7.961 -27.422 0.908 1 93.25 439 ILE B N 1
ATOM 8553 C CA . ILE B 1 439 ? -6.676 -27.203 0.252 1 93.25 439 ILE B CA 1
ATOM 8554 C C . ILE B 1 439 ? -6.289 -25.734 0.348 1 93.25 439 ILE B C 1
ATOM 8556 O O . ILE B 1 439 ? -5.137 -25.406 0.648 1 93.25 439 ILE B O 1
ATOM 8560 N N . TYR B 1 440 ? -7.285 -24.875 0.122 1 93.19 440 TYR B N 1
ATOM 8561 C CA . TYR B 1 440 ? -7.02 -23.438 0.171 1 93.19 440 TYR B CA 1
ATOM 8562 C C . TYR B 1 440 ? -6.617 -23.016 1.576 1 93.19 440 TYR B C 1
ATOM 8564 O O . TYR B 1 440 ? -5.73 -22.172 1.744 1 93.19 440 TYR B O 1
ATOM 8572 N N . GLU B 1 441 ? -7.188 -23.547 2.58 1 90.75 441 GLU B N 1
ATOM 8573 C CA . GLU B 1 441 ? -6.82 -23.234 3.955 1 90.75 441 GLU B CA 1
ATOM 8574 C C . GLU B 1 441 ? -5.379 -23.641 4.246 1 90.75 441 GLU B C 1
ATOM 8576 O O . GLU B 1 441 ? -4.641 -22.906 4.902 1 90.75 441 GLU B O 1
ATOM 8581 N N . ALA B 1 442 ? -5.059 -24.812 3.77 1 92.94 442 ALA B N 1
ATOM 8582 C CA . ALA B 1 442 ? -3.676 -25.25 3.916 1 92.94 442 ALA B CA 1
ATOM 8583 C C . ALA B 1 442 ? -2.719 -24.312 3.191 1 92.94 442 ALA B C 1
ATOM 8585 O O . ALA B 1 442 ? -1.611 -24.047 3.67 1 92.94 442 ALA B O 1
ATOM 8586 N N . LEU B 1 443 ? -3.178 -23.859 2.068 1 95.44 443 LEU B N 1
ATOM 8587 C CA . LEU B 1 443 ? -2.361 -22.922 1.291 1 95.44 443 LEU B CA 1
ATOM 8588 C C . LEU B 1 443 ? -2.178 -21.609 2.033 1 95.44 443 LEU B C 1
ATOM 8590 O O . LEU B 1 443 ? -1.096 -21.016 2 1 95.44 443 LEU B O 1
ATOM 8594 N N . ILE B 1 444 ? -3.207 -21.125 2.656 1 93 444 ILE B N 1
ATOM 8595 C CA . ILE B 1 444 ? -3.127 -19.891 3.43 1 93 444 ILE B CA 1
ATOM 8596 C C . ILE B 1 444 ? -2.033 -20.016 4.488 1 93 444 ILE B C 1
ATOM 8598 O O . ILE B 1 444 ? -1.193 -19.125 4.629 1 93 444 ILE B O 1
ATOM 8602 N N . ASP B 1 445 ? -1.983 -21.125 5.137 1 92.19 445 ASP B N 1
ATOM 8603 C CA . ASP B 1 445 ? -0.972 -21.359 6.164 1 92.19 445 ASP B CA 1
ATOM 8604 C C . ASP B 1 445 ? 0.429 -21.391 5.555 1 92.19 445 ASP B C 1
ATOM 8606 O O . ASP B 1 445 ? 1.372 -20.844 6.129 1 92.19 445 ASP B O 1
ATOM 8610 N N . LEU B 1 446 ? 0.457 -22.047 4.516 1 96 446 LEU B N 1
ATOM 8611 C CA . LEU B 1 446 ? 1.741 -22.156 3.834 1 96 446 LEU B CA 1
ATOM 8612 C C . LEU B 1 446 ? 2.238 -20.797 3.383 1 96 446 LEU B C 1
ATOM 8614 O O . LEU B 1 446 ? 3.424 -20.484 3.52 1 96 446 LEU B O 1
ATOM 8618 N N . MET B 1 447 ? 1.364 -19.984 2.867 1 95.94 447 MET B N 1
ATOM 8619 C CA . MET B 1 447 ? 1.754 -18.688 2.328 1 95.94 447 MET B CA 1
ATOM 8620 C C . MET B 1 447 ? 2.064 -17.703 3.451 1 95.94 447 MET B C 1
ATOM 8622 O O . MET B 1 447 ? 2.799 -16.734 3.248 1 95.94 447 MET B O 1
ATOM 8626 N N . GLU B 1 448 ? 1.551 -17.969 4.59 1 91.81 448 GLU B N 1
ATOM 8627 C CA . GLU B 1 448 ? 1.997 -17.188 5.742 1 91.81 448 GLU B CA 1
ATOM 8628 C C . GLU B 1 448 ? 3.479 -17.438 6.027 1 91.81 448 GLU B C 1
ATOM 8630 O O . GLU B 1 448 ? 4.211 -16.484 6.344 1 91.81 448 GLU B O 1
ATOM 8635 N N . ILE B 1 449 ? 3.838 -18.641 5.902 1 94.12 449 ILE B N 1
ATOM 8636 C CA . ILE B 1 449 ? 5.254 -18.969 6.051 1 94.12 449 ILE B CA 1
ATOM 8637 C C . ILE B 1 449 ? 6.051 -18.344 4.906 1 94.12 449 ILE B C 1
ATOM 8639 O O . ILE B 1 449 ? 7.125 -17.781 5.125 1 94.12 449 ILE B O 1
ATOM 8643 N N . GLY B 1 450 ? 5.484 -18.453 3.727 1 94.56 450 GLY B N 1
ATOM 8644 C CA . GLY B 1 450 ? 6.121 -17.828 2.58 1 94.56 450 GLY B CA 1
ATOM 8645 C C . GLY B 1 450 ? 6.312 -16.328 2.752 1 94.56 450 GLY B C 1
ATOM 8646 O O . GLY B 1 450 ? 7.301 -15.773 2.27 1 94.56 450 GLY B O 1
ATOM 8647 N N . GLY B 1 451 ? 5.371 -15.695 3.396 1 93.38 451 GLY B N 1
ATOM 8648 C CA . GLY B 1 451 ? 5.469 -14.266 3.652 1 93.38 451 GLY B CA 1
ATOM 8649 C C . GLY B 1 451 ? 6.68 -13.891 4.484 1 93.38 451 GLY B C 1
ATOM 8650 O O . GLY B 1 451 ? 7.262 -12.82 4.297 1 93.38 451 GLY B O 1
ATOM 8651 N N . LYS B 1 452 ? 7.113 -14.75 5.316 1 92.12 452 LYS B N 1
ATOM 8652 C CA . LYS B 1 452 ? 8.289 -14.5 6.145 1 92.12 452 LYS B CA 1
ATOM 8653 C C . LYS B 1 452 ? 9.555 -14.453 5.297 1 92.12 452 LYS B C 1
ATOM 8655 O O . LYS B 1 452 ? 10.5 -13.727 5.621 1 92.12 452 LYS B O 1
ATOM 8660 N N . ILE B 1 453 ? 9.516 -15.18 4.293 1 92.75 453 ILE B N 1
ATOM 8661 C CA . ILE B 1 453 ? 10.664 -15.211 3.395 1 92.75 453 ILE B CA 1
ATOM 8662 C C . ILE 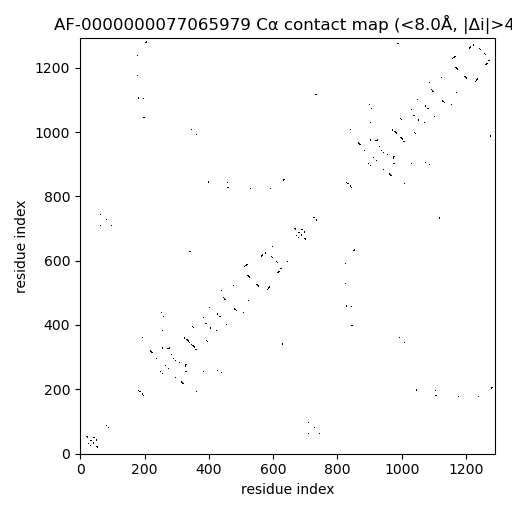B 1 453 ? 10.797 -13.859 2.691 1 92.75 453 ILE B C 1
ATOM 8664 O O . ILE B 1 453 ? 11.906 -13.336 2.557 1 92.75 453 ILE B O 1
ATOM 8668 N N . ALA B 1 454 ? 9.664 -13.328 2.32 1 88.94 454 ALA B N 1
ATOM 8669 C CA . ALA B 1 454 ? 9.648 -12.039 1.639 1 88.94 454 ALA B CA 1
ATOM 8670 C C . ALA B 1 454 ? 10.18 -10.938 2.549 1 88.94 454 ALA B C 1
ATOM 8672 O O . ALA B 1 454 ? 10.672 -9.906 2.07 1 88.94 454 ALA B O 1
ATOM 8673 N N . GLU B 1 455 ? 10.102 -11.141 3.799 1 84.38 455 GLU B N 1
ATOM 8674 C CA . GLU B 1 455 ? 10.5 -10.117 4.758 1 84.38 455 GLU B CA 1
ATOM 8675 C C . GLU B 1 455 ? 11.945 -10.305 5.199 1 84.38 455 GLU B C 1
ATOM 8677 O O . GLU B 1 455 ? 12.477 -9.5 5.961 1 84.38 455 GLU B O 1
ATOM 8682 N N . LEU B 1 456 ? 12.555 -11.375 4.793 1 78.12 456 LEU B N 1
ATOM 8683 C CA . LEU B 1 456 ? 13.953 -11.602 5.141 1 78.12 456 LEU B CA 1
ATOM 8684 C C . LEU B 1 456 ? 14.852 -10.578 4.449 1 78.12 456 LEU B C 1
ATOM 8686 O O . LEU B 1 456 ? 14.727 -10.344 3.246 1 78.12 456 LEU B O 1
ATOM 8690 N N . ALA B 1 457 ? 15.609 -9.828 5.391 1 57.66 457 ALA B N 1
ATOM 8691 C CA . ALA B 1 457 ? 16.484 -8.727 4.988 1 57.66 457 ALA B CA 1
ATOM 8692 C C . ALA B 1 457 ? 17.484 -9.18 3.922 1 57.66 457 ALA B C 1
ATOM 8694 O O . ALA B 1 457 ? 17.875 -8.398 3.059 1 57.66 457 ALA B O 1
ATOM 8695 N N . ASP B 1 458 ? 17.922 -10.406 4.188 1 52.03 458 ASP B N 1
ATOM 8696 C CA . ASP B 1 458 ? 19.016 -10.922 3.369 1 52.03 458 ASP B CA 1
ATOM 8697 C C . ASP B 1 458 ? 18.641 -10.906 1.887 1 52.03 458 ASP B C 1
ATOM 8699 O O . ASP B 1 458 ? 19.516 -10.82 1.023 1 52.03 458 ASP B O 1
ATOM 8703 N N . PHE B 1 459 ? 17.438 -10.883 1.68 1 50.47 459 PHE B N 1
ATOM 8704 C CA . PHE B 1 459 ? 16.984 -10.812 0.296 1 50.47 459 PHE B CA 1
ATOM 8705 C C . PHE B 1 459 ? 16.906 -9.359 -0.166 1 50.47 459 PHE B C 1
ATOM 8707 O O . PHE B 1 459 ? 16.797 -9.086 -1.363 1 50.47 459 PHE B O 1
ATOM 8714 N N . ARG B 1 460 ? 17.062 -8.367 0.877 1 50.25 460 ARG B N 1
ATOM 8715 C CA . ARG B 1 460 ? 16.812 -6.973 0.513 1 50.25 460 ARG B CA 1
ATOM 8716 C C . ARG B 1 460 ? 18.109 -6.164 0.534 1 50.25 460 ARG B C 1
ATOM 8718 O O . ARG B 1 460 ? 18.156 -5.031 0.05 1 50.25 460 ARG B O 1
ATOM 8725 N N . ARG B 1 461 ? 19.203 -6.816 1.17 1 51.22 461 ARG B N 1
ATOM 8726 C CA . ARG B 1 461 ? 20.406 -5.988 1.324 1 51.22 461 ARG B CA 1
ATOM 8727 C C . ARG B 1 461 ? 21.203 -5.93 0.027 1 51.22 461 ARG B C 1
ATOM 8729 O O . ARG B 1 461 ? 21.516 -6.965 -0.566 1 51.22 461 ARG B O 1
ATOM 8736 N N . ASN B 1 462 ? 21.094 -4.766 -0.637 1 46.81 462 ASN B N 1
ATOM 8737 C CA . ASN B 1 462 ? 21.859 -4.461 -1.839 1 46.81 462 ASN B CA 1
ATOM 8738 C C . ASN B 1 462 ? 23.359 -4.359 -1.539 1 46.81 462 ASN B C 1
ATOM 8740 O O . ASN B 1 462 ? 24.141 -3.977 -2.406 1 46.81 462 ASN B O 1
ATOM 8744 N N . THR B 1 463 ? 23.812 -4.254 -0.276 1 44.47 463 THR B N 1
ATOM 8745 C CA . THR B 1 463 ? 25.234 -3.939 -0.136 1 44.47 463 THR B CA 1
ATOM 8746 C C . THR B 1 463 ? 26.094 -5.117 -0.583 1 44.47 463 THR B C 1
ATOM 8748 O O . THR B 1 463 ? 25.891 -6.246 -0.132 1 44.47 463 THR B O 1
ATOM 8751 N N . PRO B 1 464 ? 26.641 -4.934 -1.686 1 42.72 464 PRO B N 1
ATOM 8752 C CA . PRO B 1 464 ? 27.672 -5.898 -2.092 1 42.72 464 PRO B CA 1
ATOM 8753 C C . PRO B 1 464 ? 28.469 -6.438 -0.913 1 42.72 464 PRO B C 1
ATOM 8755 O O . PRO B 1 464 ? 29.516 -7.066 -1.108 1 42.72 464 PRO B O 1
ATOM 8758 N N . THR B 1 465 ? 28.406 -5.793 0.18 1 40.62 465 THR B N 1
ATOM 8759 C CA . THR B 1 465 ? 29.422 -6.387 1.027 1 40.62 465 THR B CA 1
ATOM 8760 C C . THR B 1 465 ? 29.234 -7.895 1.147 1 40.62 465 THR B C 1
ATOM 8762 O O . THR B 1 465 ? 28.109 -8.359 1.332 1 40.62 465 THR B O 1
ATOM 8765 N N . VAL B 1 466 ? 30.062 -8.586 0.504 1 43.78 466 VAL B N 1
ATOM 8766 C CA . VAL B 1 466 ? 30.438 -9.992 0.409 1 43.78 466 VAL B CA 1
ATOM 8767 C C . VAL B 1 466 ? 29.859 -10.758 1.602 1 43.78 466 VAL B C 1
ATOM 8769 O O . VAL B 1 466 ? 30.281 -11.891 1.877 1 43.78 466 VAL B O 1
ATOM 8772 N N . SER B 1 467 ? 29.5 -10.18 2.754 1 47.78 467 SER B N 1
ATOM 8773 C CA . SER B 1 467 ? 29.703 -11.039 3.918 1 47.78 467 SER B CA 1
ATOM 8774 C C . SER B 1 467 ? 28.656 -12.133 3.986 1 47.78 467 SER B C 1
ATOM 8776 O O . SER B 1 467 ? 27.547 -11.977 3.469 1 47.78 467 SER B O 1
ATOM 8778 N N . ALA B 1 468 ? 29.125 -13.32 4.121 1 55.53 468 ALA B N 1
ATOM 8779 C CA . ALA B 1 468 ? 28.406 -14.508 4.586 1 55.53 468 ALA B CA 1
ATOM 8780 C C . ALA B 1 468 ? 27.203 -14.125 5.441 1 55.53 468 ALA B C 1
ATOM 8782 O O . ALA B 1 468 ? 27.234 -13.109 6.141 1 55.53 468 ALA B O 1
ATOM 8783 N N . PRO B 1 469 ? 26.016 -14.562 4.918 1 63.31 469 PRO B N 1
ATOM 8784 C CA . PRO B 1 469 ? 24.891 -14.352 5.832 1 63.31 469 PRO B CA 1
ATOM 8785 C C . PRO B 1 469 ? 25.328 -14.367 7.301 1 63.31 469 PRO B C 1
ATOM 8787 O O . PRO B 1 469 ? 26.203 -15.141 7.68 1 63.31 469 PRO B O 1
ATOM 8790 N N . ASP B 1 470 ? 24.844 -13.445 7.969 1 68.81 470 ASP B N 1
ATOM 8791 C CA . ASP B 1 470 ? 25.141 -13.352 9.398 1 68.81 470 ASP B CA 1
ATOM 8792 C C . ASP B 1 470 ? 24.469 -14.492 10.164 1 68.81 470 ASP B C 1
ATOM 8794 O O . ASP B 1 470 ? 23.641 -15.219 9.609 1 68.81 470 ASP B O 1
ATOM 8798 N N . GLN B 1 471 ? 24.922 -14.828 11.25 1 73.69 471 GLN B N 1
ATOM 8799 C CA . GLN B 1 471 ? 24.391 -15.883 12.109 1 73.69 471 GLN B CA 1
ATOM 8800 C C . GLN B 1 471 ? 22.906 -15.703 12.352 1 73.69 471 GLN B C 1
ATOM 8802 O O . GLN B 1 471 ? 22.156 -16.688 12.398 1 73.69 471 GLN B O 1
ATOM 8807 N N . SER B 1 472 ? 22.5 -14.438 12.383 1 79.88 472 SER B N 1
ATOM 8808 C CA . SER B 1 472 ? 21.078 -14.164 12.609 1 79.88 472 SER B CA 1
ATOM 8809 C C . SER B 1 472 ? 20.234 -14.602 11.414 1 79.88 472 SER B C 1
ATOM 8811 O O . SER B 1 472 ? 19.109 -15.07 11.578 1 79.88 472 SER B O 1
ATOM 8813 N N . ALA B 1 473 ? 20.797 -14.57 10.297 1 82.94 473 ALA B N 1
ATOM 8814 C CA . ALA B 1 473 ? 20.078 -14.961 9.086 1 82.94 473 ALA B CA 1
ATOM 8815 C C . ALA B 1 473 ? 19.906 -16.469 9.023 1 82.94 473 ALA B C 1
ATOM 8817 O O . ALA B 1 473 ? 18.844 -16.969 8.617 1 82.94 473 ALA B O 1
ATOM 8818 N N . TYR B 1 474 ? 20.906 -17.188 9.477 1 84 474 TYR B N 1
ATOM 8819 C CA . TYR B 1 474 ? 20.828 -18.641 9.492 1 84 474 TYR B CA 1
ATOM 8820 C C . TYR B 1 474 ? 19.797 -19.125 10.508 1 84 474 TYR B C 1
ATOM 8822 O O . TYR B 1 474 ? 19.078 -20.094 10.266 1 84 474 TYR B O 1
ATOM 8830 N N . LEU B 1 475 ? 19.781 -18.375 11.586 1 85.69 475 LEU B N 1
ATOM 8831 C CA . LEU B 1 475 ? 18.812 -18.75 12.602 1 85.69 475 LEU B CA 1
ATOM 8832 C C . LEU B 1 475 ? 17.391 -18.531 12.102 1 85.69 475 LEU B C 1
ATOM 8834 O O . LEU B 1 475 ? 16.5 -19.359 12.344 1 85.69 475 LEU B O 1
ATOM 8838 N N . ARG B 1 476 ? 17.203 -17.453 11.5 1 89.31 476 ARG B N 1
ATOM 8839 C CA . ARG B 1 476 ? 15.875 -17.172 10.953 1 89.31 476 ARG B CA 1
ATOM 8840 C C . ARG B 1 476 ? 15.492 -18.188 9.883 1 89.31 476 ARG B C 1
ATOM 8842 O O . ARG B 1 476 ? 14.336 -18.625 9.82 1 89.31 476 ARG B O 1
ATOM 8849 N N . MET B 1 477 ? 16.422 -18.516 9.047 1 90.69 477 MET B N 1
ATOM 8850 C CA . MET B 1 477 ? 16.188 -19.547 8.031 1 90.69 477 MET B CA 1
ATOM 8851 C C . MET B 1 477 ? 15.805 -20.875 8.664 1 90.69 477 MET B C 1
ATOM 8853 O O . MET B 1 477 ? 14.875 -21.547 8.211 1 90.69 477 MET B O 1
ATOM 8857 N N . ALA B 1 478 ? 16.516 -21.203 9.656 1 91 478 ALA B N 1
ATOM 8858 C CA . ALA B 1 478 ? 16.25 -22.469 10.344 1 91 478 ALA B CA 1
ATOM 8859 C C . ALA B 1 478 ? 14.852 -22.453 10.977 1 91 478 ALA B C 1
ATOM 8861 O O . ALA B 1 478 ? 14.172 -23.484 11 1 91 478 ALA B O 1
ATOM 8862 N N . GLU B 1 479 ? 14.531 -21.297 11.477 1 93.12 479 GLU B N 1
ATOM 8863 C CA . GLU B 1 479 ? 13.211 -21.156 12.078 1 93.12 479 GLU B CA 1
ATOM 8864 C C . GLU B 1 479 ? 12.109 -21.344 11.031 1 93.12 479 GLU B C 1
ATOM 8866 O O . GLU B 1 479 ? 11.125 -22.047 11.273 1 93.12 479 GLU B O 1
ATOM 8871 N N . ILE B 1 480 ? 12.25 -20.781 9.922 1 94.94 480 ILE B N 1
ATOM 8872 C CA . ILE B 1 480 ? 11.258 -20.875 8.859 1 94.94 480 ILE B CA 1
ATOM 8873 C C . ILE B 1 480 ? 11.219 -22.312 8.312 1 94.94 480 ILE B C 1
ATOM 8875 O O . ILE B 1 480 ? 10.148 -22.828 7.992 1 94.94 480 ILE B O 1
ATOM 8879 N N . ASP B 1 481 ? 12.344 -22.906 8.234 1 95.38 481 ASP B N 1
ATOM 8880 C CA . ASP B 1 481 ? 12.422 -24.297 7.793 1 95.38 481 ASP B CA 1
ATOM 8881 C C . ASP B 1 481 ? 11.664 -25.219 8.75 1 95.38 481 ASP B C 1
ATOM 8883 O O . ASP B 1 481 ? 10.992 -26.156 8.32 1 95.38 481 ASP B O 1
ATOM 8887 N N . ARG B 1 482 ? 11.844 -24.891 9.969 1 95.25 482 ARG B N 1
ATOM 8888 C CA . ARG B 1 482 ? 11.109 -25.641 10.969 1 95.25 482 ARG B CA 1
ATOM 8889 C C . ARG B 1 482 ? 9.602 -25.453 10.805 1 95.25 482 ARG B C 1
ATOM 8891 O O . ARG B 1 482 ? 8.828 -26.391 10.945 1 95.25 482 ARG B O 1
ATOM 8898 N N . ASP B 1 483 ? 9.227 -24.25 10.562 1 95.06 483 ASP B N 1
ATOM 8899 C CA . ASP B 1 483 ? 7.812 -23.969 10.32 1 95.06 483 ASP B CA 1
ATOM 8900 C C . ASP B 1 483 ? 7.285 -24.781 9.141 1 95.06 483 ASP B C 1
ATOM 8902 O O . ASP B 1 483 ? 6.145 -25.266 9.172 1 95.06 483 ASP B O 1
ATOM 8906 N N . LEU B 1 484 ? 8.055 -24.969 8.109 1 96.56 484 LEU B N 1
ATOM 8907 C CA . LEU B 1 484 ? 7.664 -25.734 6.93 1 96.56 484 LEU B CA 1
ATOM 8908 C C . LEU B 1 484 ? 7.527 -27.219 7.254 1 96.56 484 LEU B C 1
ATOM 8910 O O . LEU B 1 484 ? 6.59 -27.875 6.797 1 96.56 484 LEU B O 1
ATOM 8914 N N . LYS B 1 485 ? 8.445 -27.641 8.055 1 95.06 485 LYS B N 1
ATOM 8915 C CA . LYS B 1 485 ? 8.359 -29.031 8.477 1 95.06 485 LYS B CA 1
ATOM 8916 C C . LYS B 1 485 ? 7.129 -29.281 9.344 1 95.06 485 LYS B C 1
ATOM 8918 O O . LYS B 1 485 ? 6.453 -30.297 9.203 1 95.06 485 LYS B O 1
ATOM 8923 N N . ASN B 1 486 ? 6.906 -28.312 10.195 1 93.56 486 ASN B N 1
ATOM 8924 C CA . ASN B 1 486 ? 5.707 -28.406 11.023 1 93.56 486 ASN B CA 1
ATOM 8925 C C . ASN B 1 486 ? 4.438 -28.359 10.18 1 93.56 486 ASN B C 1
ATOM 8927 O O . ASN B 1 486 ? 3.473 -29.078 10.469 1 93.56 486 ASN B O 1
ATOM 8931 N N . TRP B 1 487 ? 4.406 -27.547 9.234 1 95 487 TRP B N 1
ATOM 8932 C CA . TRP B 1 487 ? 3.271 -27.453 8.32 1 95 487 TRP B CA 1
ATOM 8933 C C . TRP B 1 487 ? 3.014 -28.797 7.648 1 95 487 TRP B C 1
ATOM 8935 O O . TRP B 1 487 ? 1.869 -29.25 7.57 1 95 487 TRP B O 1
ATOM 8945 N N . THR B 1 488 ? 4.023 -29.5 7.16 1 94.94 488 THR B N 1
ATOM 8946 C CA . THR B 1 488 ? 3.883 -30.797 6.504 1 94.94 488 THR B CA 1
ATOM 8947 C C . THR B 1 488 ? 3.359 -31.844 7.48 1 94.94 488 THR B C 1
ATOM 8949 O O . THR B 1 488 ? 2.537 -32.688 7.113 1 94.94 488 THR B O 1
ATOM 8952 N N . SER B 1 489 ? 3.816 -31.703 8.695 1 92.75 489 SER B N 1
ATOM 8953 C CA . SER B 1 489 ? 3.424 -32.688 9.711 1 92.75 489 SER B CA 1
ATOM 8954 C C . SER B 1 489 ? 1.97 -32.5 10.133 1 92.75 489 SER B C 1
ATOM 8956 O O . SER B 1 489 ? 1.287 -33.438 10.484 1 92.75 489 SER B O 1
ATOM 8958 N N . ARG B 1 490 ? 1.515 -31.297 10.062 1 90.94 490 ARG B N 1
ATOM 8959 C CA . ARG B 1 490 ? 0.162 -30.969 10.508 1 90.94 490 ARG B CA 1
ATOM 8960 C C . ARG B 1 490 ? -0.844 -31.156 9.375 1 90.94 490 ARG B C 1
ATOM 8962 O O . ARG B 1 490 ? -2.055 -31.094 9.594 1 90.94 490 ARG B O 1
ATOM 8969 N N . LEU B 1 491 ? -0.363 -31.391 8.203 1 92.69 491 LEU B N 1
ATOM 8970 C CA . LEU B 1 491 ? -1.272 -31.562 7.078 1 92.69 491 LEU B CA 1
ATOM 8971 C C . LEU B 1 491 ? -2.172 -32.781 7.281 1 92.69 491 LEU B C 1
ATOM 8973 O O . LEU B 1 491 ? -1.691 -33.875 7.609 1 92.69 491 LEU B O 1
ATOM 8977 N N . PRO B 1 492 ? -3.451 -32.594 7.145 1 89.88 492 PRO B N 1
ATOM 8978 C CA . PRO B 1 492 ? -4.352 -33.75 7.23 1 89.88 492 PRO B CA 1
ATOM 8979 C C . PRO B 1 492 ? -3.955 -34.875 6.281 1 89.88 492 PRO B C 1
ATOM 8981 O O . PRO B 1 492 ? -3.398 -34.625 5.211 1 89.88 492 PRO B O 1
ATOM 8984 N N . GLN B 1 493 ? -4.355 -36.094 6.574 1 90.38 493 GLN B N 1
ATOM 8985 C CA . GLN B 1 493 ? -3.936 -37.281 5.84 1 90.38 493 GLN B CA 1
ATOM 8986 C C . GLN B 1 493 ? -4.441 -37.25 4.402 1 90.38 493 GLN B C 1
ATOM 8988 O O . GLN B 1 493 ? -3.76 -37.719 3.488 1 90.38 493 GLN B O 1
ATOM 8993 N N . ASP B 1 494 ? -5.539 -36.656 4.258 1 88.94 494 ASP B N 1
ATOM 8994 C CA . ASP B 1 494 ? -6.145 -36.656 2.93 1 88.94 494 ASP B CA 1
ATOM 8995 C C . ASP B 1 494 ? -5.523 -35.594 2.047 1 88.94 494 ASP B C 1
ATOM 8997 O O . ASP B 1 494 ? -5.773 -35.531 0.84 1 88.94 494 ASP B O 1
ATOM 9001 N N . LEU B 1 495 ? -4.652 -34.719 2.6 1 93.75 495 LEU B N 1
ATOM 9002 C CA . LEU B 1 495 ? -4.016 -33.688 1.818 1 93.75 495 LEU B CA 1
ATOM 9003 C C . LEU B 1 495 ? -2.529 -33.969 1.636 1 93.75 495 LEU B C 1
ATOM 9005 O O . LEU B 1 495 ? -1.829 -33.188 0.954 1 93.75 495 LEU B O 1
ATOM 9009 N N . ARG B 1 496 ? -2.096 -35.062 2.16 1 93.81 496 ARG B N 1
ATOM 9010 C CA . ARG B 1 496 ? -0.693 -35.438 2.004 1 93.81 496 ARG B CA 1
ATOM 9011 C C . ARG B 1 496 ? -0.424 -35.969 0.609 1 93.81 496 ARG B C 1
ATOM 9013 O O . ARG B 1 496 ? -1.309 -36.594 -0.009 1 93.81 496 ARG B O 1
ATOM 9020 N N . TYR B 1 497 ? 0.742 -35.781 0.174 1 93.81 497 TYR B N 1
ATOM 9021 C CA . TYR B 1 497 ? 1.081 -36.219 -1.169 1 93.81 497 TYR B CA 1
ATOM 9022 C C . TYR B 1 497 ? 1.426 -37.719 -1.168 1 93.81 497 TYR B C 1
ATOM 9024 O O . TYR B 1 497 ? 2.572 -38.094 -0.913 1 93.81 497 TYR B O 1
ATOM 9032 N N . ASN B 1 498 ? 0.542 -38.531 -1.409 1 90.94 498 ASN B N 1
ATOM 9033 C CA . ASN B 1 498 ? 0.694 -39.969 -1.566 1 90.94 498 ASN B CA 1
ATOM 9034 C C . ASN B 1 498 ? -0.069 -40.5 -2.783 1 90.94 498 ASN B C 1
ATOM 9036 O O . ASN B 1 498 ? -0.801 -39.75 -3.428 1 90.94 498 ASN B O 1
ATOM 9040 N N . GLU B 1 499 ? 0.176 -41.688 -3.137 1 89.69 499 GLU B N 1
ATOM 9041 C CA . GLU B 1 499 ? -0.387 -42.281 -4.359 1 89.69 499 GLU B CA 1
ATOM 9042 C C . GLU B 1 499 ? -1.911 -42.312 -4.301 1 89.69 499 GLU B C 1
ATOM 9044 O O . GLU B 1 499 ? -2.584 -42.031 -5.297 1 89.69 499 GLU B O 1
ATOM 9049 N N . GLU B 1 500 ? -2.441 -42.562 -3.191 1 90.69 500 GLU B N 1
ATOM 9050 C CA . GLU B 1 500 ? -3.889 -42.656 -3.029 1 90.69 500 GLU B CA 1
ATOM 9051 C C . GLU B 1 500 ? -4.555 -41.281 -3.201 1 90.69 500 GLU B C 1
ATOM 9053 O O . GLU B 1 500 ? -5.574 -41.188 -3.883 1 90.69 500 GLU B O 1
ATOM 9058 N N . ASN B 1 501 ? -4.023 -40.312 -2.568 1 91.44 501 ASN B N 1
ATOM 9059 C CA . ASN B 1 501 ? -4.586 -38.969 -2.633 1 91.44 501 ASN B CA 1
ATOM 9060 C C . ASN B 1 501 ? -4.418 -38.375 -4.02 1 91.44 501 ASN B C 1
ATOM 9062 O O . ASN B 1 501 ? -5.262 -37.594 -4.469 1 91.44 501 ASN B O 1
ATOM 9066 N N . ARG B 1 502 ? -3.439 -38.75 -4.75 1 90.69 502 ARG B N 1
ATOM 9067 C CA . ARG B 1 502 ? -3.137 -38.219 -6.066 1 90.69 502 ARG B CA 1
ATOM 9068 C C . ARG B 1 502 ? -4.164 -38.656 -7.098 1 90.69 502 ARG B C 1
ATOM 9070 O O . ARG B 1 502 ? -4.52 -37.906 -8 1 90.69 502 ARG B O 1
ATOM 9077 N N . LYS B 1 503 ? -4.594 -39.812 -6.938 1 87.25 503 LYS B N 1
ATOM 9078 C CA . LYS B 1 503 ? -5.504 -40.406 -7.922 1 87.25 503 LYS B CA 1
ATOM 9079 C C . LYS B 1 503 ? -6.801 -39.594 -8.008 1 87.25 503 LYS B C 1
ATOM 9081 O O . LYS B 1 503 ? -7.34 -39.406 -9.094 1 87.25 503 LYS B O 1
ATOM 9086 N N . ASN B 1 504 ? -7.258 -39.094 -6.938 1 85.31 504 ASN B N 1
ATOM 9087 C CA . ASN B 1 504 ? -8.539 -38.375 -6.938 1 85.31 504 ASN B CA 1
ATOM 9088 C C . ASN B 1 504 ? -8.359 -36.906 -6.621 1 85.31 504 ASN B C 1
ATOM 9090 O O . ASN B 1 504 ? -9.336 -36.188 -6.348 1 85.31 504 ASN B O 1
ATOM 9094 N N . ALA B 1 505 ? -7.223 -36.469 -6.77 1 90.06 505 ALA B N 1
ATOM 9095 C CA . ALA B 1 505 ? -6.922 -35.094 -6.344 1 90.06 505 ALA B CA 1
ATOM 9096 C C . ALA B 1 505 ? -7.309 -34.094 -7.422 1 90.06 505 ALA B C 1
ATOM 9098 O O . ALA B 1 505 ? -7.141 -34.375 -8.617 1 90.06 505 ALA B O 1
ATOM 9099 N N . PRO B 1 506 ? -7.957 -33 -6.965 1 91.62 506 PRO B N 1
ATOM 9100 C CA . PRO B 1 506 ? -8.164 -31.906 -7.91 1 91.62 506 PRO B CA 1
ATOM 9101 C C . PRO B 1 506 ? -6.863 -31.188 -8.258 1 91.62 506 PRO B C 1
ATOM 9103 O O . PRO B 1 506 ? -5.816 -31.469 -7.668 1 91.62 506 PRO B O 1
ATOM 9106 N N . PHE B 1 507 ? -6.934 -30.375 -9.227 1 90.12 507 PHE B N 1
ATOM 9107 C CA . PHE B 1 507 ? -5.727 -29.703 -9.695 1 90.12 507 PHE B CA 1
ATOM 9108 C C . PHE B 1 507 ? -5.141 -28.812 -8.609 1 90.12 507 PHE B C 1
ATOM 9110 O O . PHE B 1 507 ? -3.924 -28.641 -8.523 1 90.12 507 PHE B O 1
ATOM 9117 N N . SER B 1 508 ? -6.012 -28.234 -7.672 1 93.12 508 SER B N 1
ATOM 9118 C CA . SER B 1 508 ? -5.535 -27.391 -6.586 1 93.12 508 SER B CA 1
ATOM 9119 C C . SER B 1 508 ? -4.629 -28.156 -5.633 1 93.12 508 SER B C 1
ATOM 9121 O O . SER B 1 508 ? -3.764 -27.578 -4.98 1 93.12 508 SER B O 1
ATOM 9123 N N . PHE B 1 509 ? -4.797 -29.453 -5.621 1 95.06 509 PHE B N 1
ATOM 9124 C CA . PHE B 1 509 ? -3.969 -30.312 -4.793 1 95.06 509 PHE B CA 1
ATOM 9125 C C . PHE B 1 509 ? -2.523 -30.297 -5.273 1 95.06 509 PHE B C 1
ATOM 9127 O O . PHE B 1 509 ? -1.597 -30.188 -4.465 1 95.06 509 PHE B O 1
ATOM 9134 N N . TYR B 1 510 ? -2.342 -30.406 -6.508 1 95.94 510 TYR B N 1
ATOM 9135 C CA . TYR B 1 510 ? -1.002 -30.375 -7.082 1 95.94 510 TYR B CA 1
ATOM 9136 C C . TYR B 1 510 ? -0.35 -29.016 -6.867 1 95.94 510 TYR B C 1
ATOM 9138 O O . TYR B 1 510 ? 0.838 -28.938 -6.551 1 95.94 510 TYR B O 1
ATOM 9146 N N . LEU B 1 511 ? -1.146 -27.953 -7.008 1 96.81 511 LEU B N 1
ATOM 9147 C CA . LEU B 1 511 ? -0.631 -26.594 -6.816 1 96.81 511 LEU B CA 1
ATOM 9148 C C . LEU B 1 511 ? -0.16 -26.406 -5.379 1 96.81 511 LEU B C 1
ATOM 9150 O O . LEU B 1 511 ? 0.833 -25.703 -5.141 1 96.81 511 LEU B O 1
ATOM 9154 N N . LEU B 1 512 ? -0.869 -26.969 -4.469 1 97.25 512 LEU B N 1
ATOM 9155 C CA . LEU B 1 512 ? -0.501 -26.859 -3.062 1 97.25 512 LEU B CA 1
ATOM 9156 C C . LEU B 1 512 ? 0.887 -27.438 -2.816 1 97.25 512 LEU B C 1
ATOM 9158 O O . LEU B 1 512 ? 1.731 -26.797 -2.188 1 97.25 512 LEU B O 1
ATOM 9162 N N . HIS B 1 513 ? 1.112 -28.594 -3.33 1 97.69 513 HIS B N 1
ATOM 9163 C CA . HIS B 1 513 ? 2.385 -29.266 -3.098 1 97.69 513 HIS B CA 1
ATOM 9164 C C . HIS B 1 513 ? 3.504 -28.625 -3.91 1 97.69 513 HIS B C 1
ATOM 9166 O O . HIS B 1 513 ? 4.656 -28.594 -3.473 1 97.69 513 HIS B O 1
ATOM 9172 N N . GLN B 1 514 ? 3.166 -28.188 -5.09 1 98.12 514 GLN B N 1
ATOM 9173 C CA . GLN B 1 514 ? 4.133 -27.375 -5.832 1 98.12 514 GLN B CA 1
ATOM 9174 C C . GLN B 1 514 ? 4.562 -26.156 -5.023 1 98.12 514 GLN B C 1
ATOM 9176 O O . GLN B 1 514 ? 5.75 -25.828 -4.957 1 98.12 514 GLN B O 1
ATOM 9181 N N . GLN B 1 515 ? 3.562 -25.531 -4.418 1 98.19 515 GLN B N 1
ATOM 9182 C CA . GLN B 1 515 ? 3.838 -24.328 -3.629 1 98.19 515 GLN B CA 1
ATOM 9183 C C . GLN B 1 515 ? 4.758 -24.641 -2.453 1 98.19 515 GLN B C 1
ATOM 9185 O O . GLN B 1 515 ? 5.621 -23.844 -2.098 1 98.19 515 GLN B O 1
ATOM 9190 N N . TYR B 1 516 ? 4.574 -25.812 -1.83 1 98.06 516 TYR B N 1
ATOM 9191 C CA . TYR B 1 516 ? 5.434 -26.219 -0.723 1 98.06 516 TYR B CA 1
ATOM 9192 C C . TYR B 1 516 ? 6.895 -26.25 -1.153 1 98.06 516 TYR B C 1
ATOM 9194 O O . TYR B 1 516 ? 7.762 -25.688 -0.479 1 98.06 516 TYR B O 1
ATOM 9202 N N . HIS B 1 517 ? 7.145 -26.844 -2.207 1 98.31 517 HIS B N 1
ATOM 9203 C CA . HIS B 1 517 ? 8.516 -26.953 -2.691 1 98.31 517 HIS B CA 1
ATOM 9204 C C . HIS B 1 517 ? 9.055 -25.609 -3.162 1 98.31 517 HIS B C 1
ATOM 9206 O O . HIS B 1 517 ? 10.242 -25.328 -3.02 1 98.31 517 HIS B O 1
ATOM 9212 N N . ALA B 1 518 ? 8.203 -24.797 -3.764 1 98 518 ALA B N 1
ATOM 9213 C CA . ALA B 1 518 ? 8.641 -23.469 -4.176 1 98 518 ALA B CA 1
ATOM 9214 C C . ALA B 1 518 ? 9.102 -22.641 -2.975 1 98 518 ALA B C 1
ATOM 9216 O O . ALA B 1 518 ? 10.141 -21.969 -3.037 1 98 518 ALA B O 1
ATOM 9217 N N . VAL B 1 519 ? 8.344 -22.734 -1.901 1 97.56 519 VAL B N 1
ATOM 9218 C CA . VAL B 1 519 ? 8.68 -21.984 -0.693 1 97.56 519 VAL B CA 1
ATOM 9219 C C . VAL B 1 519 ? 10 -22.5 -0.122 1 97.56 519 VAL B C 1
ATOM 9221 O O . VAL B 1 519 ? 10.836 -21.703 0.327 1 97.56 519 VAL B O 1
ATOM 9224 N N . LEU B 1 520 ? 10.195 -23.75 -0.205 1 97.31 520 LEU B N 1
ATOM 9225 C CA . LEU B 1 520 ? 11.43 -24.359 0.286 1 97.31 520 LEU B CA 1
ATOM 9226 C C . LEU B 1 520 ? 12.625 -23.875 -0.528 1 97.31 520 LEU B C 1
ATOM 9228 O O . LEU B 1 520 ? 13.672 -23.516 0.036 1 97.31 520 LEU B O 1
ATOM 9232 N N . ILE B 1 521 ? 12.5 -23.828 -1.756 1 96.62 521 ILE B N 1
ATOM 9233 C CA . ILE B 1 521 ? 13.578 -23.391 -2.637 1 96.62 521 ILE B CA 1
ATOM 9234 C C . ILE B 1 521 ? 13.898 -21.922 -2.373 1 96.62 521 ILE B C 1
ATOM 9236 O O . ILE B 1 521 ? 15.062 -21.562 -2.227 1 96.62 521 ILE B O 1
ATOM 9240 N N . LEU B 1 522 ? 12.898 -21.156 -2.318 1 95.12 522 LEU B N 1
ATOM 9241 C CA . LEU B 1 522 ? 13.086 -19.719 -2.119 1 95.12 522 LEU B CA 1
ATOM 9242 C C . LEU B 1 522 ? 13.742 -19.438 -0.77 1 95.12 522 LEU B C 1
ATOM 9244 O O . LEU B 1 522 ? 14.523 -18.5 -0.636 1 95.12 522 LEU B O 1
ATOM 9248 N N . LEU B 1 523 ? 13.391 -20.219 0.203 1 94.94 523 LEU B N 1
ATOM 9249 C CA . LEU B 1 523 ? 13.977 -20.062 1.53 1 94.94 523 LEU B CA 1
ATOM 9250 C C . LEU B 1 523 ? 15.469 -20.344 1.506 1 94.94 523 LEU B C 1
ATOM 9252 O O . LEU B 1 523 ? 16.25 -19.594 2.098 1 94.94 523 LEU B O 1
ATOM 9256 N N . HIS B 1 524 ? 15.914 -21.359 0.804 1 92.75 524 HIS B N 1
ATOM 9257 C CA . HIS B 1 524 ? 17.281 -21.859 0.928 1 92.75 524 HIS B CA 1
ATOM 9258 C C . HIS B 1 524 ? 18.188 -21.281 -0.156 1 92.75 524 HIS B C 1
ATOM 9260 O O . HIS B 1 524 ? 19.406 -21.312 -0.031 1 92.75 524 HIS B O 1
ATOM 9266 N N . ARG B 1 525 ? 17.641 -20.812 -1.1 1 90.81 525 ARG B N 1
ATOM 9267 C CA . ARG B 1 525 ? 18.391 -20.359 -2.266 1 90.81 525 ARG B CA 1
ATOM 9268 C C . ARG B 1 525 ? 19.453 -19.344 -1.868 1 90.81 525 ARG B C 1
ATOM 9270 O O . ARG B 1 525 ? 20.594 -19.438 -2.318 1 90.81 525 ARG B O 1
ATOM 9277 N N . PRO B 1 526 ? 19.141 -18.375 -1.042 1 85.19 526 PRO B N 1
ATOM 9278 C CA . PRO B 1 526 ? 20.172 -17.406 -0.678 1 85.19 526 PRO B CA 1
ATOM 9279 C C . PRO B 1 526 ? 21.328 -18.031 0.096 1 85.19 526 PRO B C 1
ATOM 9281 O O . PRO B 1 526 ? 22.438 -17.5 0.089 1 85.19 526 PRO B O 1
ATOM 9284 N N . PHE B 1 527 ? 21.094 -19.141 0.646 1 86.81 527 PHE B N 1
ATOM 9285 C CA . PHE B 1 527 ? 22.094 -19.781 1.491 1 86.81 527 PHE B CA 1
ATOM 9286 C C . PHE B 1 527 ? 22.844 -20.859 0.713 1 86.81 527 PHE B C 1
ATOM 9288 O O . PHE B 1 527 ? 23.844 -21.406 1.206 1 86.81 527 PHE B O 1
ATOM 9295 N N . ALA B 1 528 ? 22.375 -21.094 -0.425 1 86.25 528 ALA B N 1
ATOM 9296 C CA . ALA B 1 528 ? 23.047 -22.078 -1.278 1 86.25 528 ALA B CA 1
ATOM 9297 C C . ALA B 1 528 ? 24.328 -21.5 -1.871 1 86.25 528 ALA B C 1
ATOM 9299 O O . ALA B 1 528 ? 25.25 -22.234 -2.213 1 86.25 528 ALA B O 1
ATOM 9300 N N . ARG B 1 529 ? 24.484 -20.188 -1.947 1 78.56 529 ARG B N 1
ATOM 9301 C CA . ARG B 1 529 ? 25.656 -19.453 -2.41 1 78.56 529 ARG B CA 1
ATOM 9302 C C . ARG B 1 529 ? 26.141 -20 -3.748 1 78.56 529 ARG B C 1
ATOM 9304 O O . ARG B 1 529 ? 27.328 -20.344 -3.893 1 78.56 529 ARG B O 1
ATOM 9311 N N . TYR B 1 530 ? 25.281 -19.984 -4.684 1 73.31 530 TYR B N 1
ATOM 9312 C CA . TYR B 1 530 ? 25.609 -20.531 -5.996 1 73.31 530 TYR B CA 1
ATOM 9313 C C . TYR B 1 530 ? 26.734 -19.734 -6.648 1 73.31 530 TYR B C 1
ATOM 9315 O O . TYR B 1 530 ? 27.531 -20.281 -7.422 1 73.31 530 TYR B O 1
ATOM 9323 N N . ASP B 1 531 ? 26.828 -18.375 -6.449 1 61.38 531 ASP B N 1
ATOM 9324 C CA . ASP B 1 531 ? 27.766 -17.453 -7.094 1 61.38 531 ASP B CA 1
ATOM 9325 C C . ASP B 1 531 ? 29.156 -17.547 -6.453 1 61.38 531 ASP B C 1
ATOM 9327 O O . ASP B 1 531 ? 30.125 -17.031 -7.008 1 61.38 531 ASP B O 1
ATOM 9331 N N . ASP B 1 532 ? 29.328 -17.891 -5.156 1 56.09 532 ASP B N 1
ATOM 9332 C CA . ASP B 1 532 ? 30.609 -17.828 -4.473 1 56.09 532 ASP B CA 1
ATOM 9333 C C . ASP B 1 532 ? 31.516 -18.984 -4.902 1 56.09 532 ASP B C 1
ATOM 9335 O O . ASP B 1 532 ? 32.281 -19.5 -4.098 1 56.09 532 ASP B O 1
ATOM 9339 N N . THR B 1 533 ? 31.281 -19.609 -5.898 1 49.19 533 THR B N 1
ATOM 9340 C CA . THR B 1 533 ? 32.25 -20.656 -6.238 1 49.19 533 THR B CA 1
ATOM 9341 C C . THR B 1 533 ? 33.688 -20.125 -6.191 1 49.19 533 THR B C 1
ATOM 9343 O O . THR B 1 533 ? 34.625 -20.891 -6.027 1 49.19 533 THR B O 1
ATOM 9346 N N . ASP B 1 534 ? 33.844 -18.938 -6.691 1 43.56 534 ASP B N 1
ATOM 9347 C CA . ASP B 1 534 ? 35.25 -18.531 -6.633 1 43.56 534 ASP B CA 1
ATOM 9348 C C . ASP B 1 534 ? 35.719 -18.344 -5.191 1 43.56 534 ASP B C 1
ATOM 9350 O O . ASP B 1 534 ? 36.906 -18.047 -4.941 1 43.56 534 ASP B O 1
ATOM 9354 N N . CYS B 1 535 ? 34.906 -18.062 -4.316 1 41.38 535 CYS B N 1
ATOM 9355 C CA . CYS B 1 535 ? 35.438 -17.734 -3.002 1 41.38 535 CYS B CA 1
ATOM 9356 C C . CYS B 1 535 ? 35.906 -19 -2.275 1 41.38 535 CYS B C 1
ATOM 9358 O O . CYS B 1 535 ? 35.875 -19.062 -1.046 1 41.38 535 CYS B O 1
ATOM 9360 N N . SER B 1 536 ? 35.781 -20.016 -2.76 1 41.44 536 SER B N 1
ATOM 9361 C CA . SER B 1 536 ? 36.5 -21.141 -2.133 1 41.44 536 SER B CA 1
ATOM 9362 C C . SER B 1 536 ? 37.781 -20.672 -1.491 1 41.44 536 SER B C 1
ATOM 9364 O O . SER B 1 536 ? 38.375 -21.391 -0.669 1 41.44 536 SER B O 1
ATOM 9366 N N . THR B 1 537 ? 38.375 -19.766 -2.094 1 39.62 537 THR B N 1
ATOM 9367 C CA . THR B 1 537 ? 39.719 -19.375 -1.606 1 39.62 537 THR B CA 1
ATOM 9368 C C . THR B 1 537 ? 39.594 -18.328 -0.506 1 39.62 537 THR B C 1
ATOM 9370 O O . THR B 1 537 ? 40.594 -17.859 0.034 1 39.62 537 THR B O 1
ATOM 9373 N N . SER B 1 538 ? 38.562 -17.562 -0.509 1 41.22 538 SER B N 1
ATOM 9374 C CA . SER B 1 538 ? 38.75 -16.594 0.558 1 41.22 538 SER B CA 1
ATOM 9375 C C . SER B 1 538 ? 38.625 -17.234 1.932 1 41.22 538 SER B C 1
ATOM 9377 O O . SER B 1 538 ? 37.75 -18.094 2.148 1 41.22 538 SER B O 1
ATOM 9379 N N . ALA B 1 539 ? 39.562 -17.031 2.746 1 45.34 539 ALA B N 1
ATOM 9380 C CA . ALA B 1 539 ? 39.906 -17.453 4.102 1 45.34 539 ALA B CA 1
ATOM 9381 C C . ALA B 1 539 ? 38.688 -17.438 5.012 1 45.34 539 ALA B C 1
ATOM 9383 O O . ALA B 1 539 ? 38.656 -18.109 6.051 1 45.34 539 ALA B O 1
ATOM 9384 N N . GLU B 1 540 ? 37.594 -16.562 4.879 1 47.62 540 GLU B N 1
ATOM 9385 C CA . GLU B 1 540 ? 36.656 -16.312 5.984 1 47.62 540 GLU B CA 1
ATOM 9386 C C . GLU B 1 540 ? 35.406 -17.188 5.883 1 47.62 540 GLU B C 1
ATOM 9388 O O . GLU B 1 540 ? 34.5 -17.062 6.684 1 47.62 540 GLU B O 1
ATOM 9393 N N . VAL B 1 541 ? 35.156 -17.844 4.785 1 54.25 541 VAL B N 1
ATOM 9394 C CA . VAL B 1 541 ? 34 -18.734 4.797 1 54.25 541 VAL B CA 1
ATOM 9395 C C . VAL B 1 541 ? 34.25 -19.922 5.715 1 54.25 541 VAL B C 1
ATOM 9397 O O . VAL B 1 541 ? 35.156 -20.734 5.441 1 54.25 541 VAL B O 1
ATOM 9400 N N . THR B 1 542 ? 33.75 -19.875 6.98 1 59.69 542 THR B N 1
ATOM 9401 C CA . THR B 1 542 ? 33.906 -20.875 8.031 1 59.69 542 THR B CA 1
ATOM 9402 C C . THR B 1 542 ? 33.375 -22.219 7.574 1 59.69 542 THR B C 1
ATOM 9404 O O . THR B 1 542 ? 32.562 -22.281 6.648 1 59.69 542 THR B O 1
ATOM 9407 N N . ALA B 1 543 ? 33.969 -23.219 7.91 1 60 543 ALA B N 1
ATOM 9408 C CA . ALA B 1 543 ? 33.562 -24.609 7.715 1 60 543 ALA B CA 1
ATOM 9409 C C . ALA B 1 543 ? 32.062 -24.75 7.902 1 60 543 ALA B C 1
ATOM 9411 O O . ALA B 1 543 ? 31.391 -25.516 7.18 1 60 543 ALA B O 1
ATOM 9412 N N . LEU B 1 544 ? 31.469 -23.984 8.742 1 64.06 544 LEU B N 1
ATOM 9413 C CA . LEU B 1 544 ? 30.047 -24.016 9.023 1 64.06 544 LEU B CA 1
ATOM 9414 C C . LEU B 1 544 ? 29.25 -23.438 7.859 1 64.06 544 LEU B C 1
ATOM 9416 O O . LEU B 1 544 ? 28.188 -23.984 7.496 1 64.06 544 LEU B O 1
ATOM 9420 N N . ASP B 1 545 ? 29.812 -22.531 7.258 1 72.94 545 ASP B N 1
ATOM 9421 C CA . ASP B 1 545 ? 29.141 -21.922 6.117 1 72.94 545 ASP B CA 1
ATOM 9422 C C . ASP B 1 545 ? 29.109 -22.859 4.918 1 72.94 545 ASP B C 1
ATOM 9424 O O . ASP B 1 545 ? 28.109 -22.938 4.203 1 72.94 545 ASP B O 1
ATOM 9428 N N . ASN B 1 546 ? 30.109 -23.625 4.902 1 76.81 546 ASN B N 1
ATOM 9429 C CA . ASN B 1 546 ? 30.172 -24.578 3.793 1 76.81 546 ASN B CA 1
ATOM 9430 C C . ASN B 1 546 ? 29.188 -25.719 3.977 1 76.81 546 ASN B C 1
ATOM 9432 O O . ASN B 1 546 ? 28.562 -26.172 3.014 1 76.81 546 ASN B O 1
ATOM 9436 N N . HIS B 1 547 ? 29.078 -26.141 5.184 1 80.69 547 HIS B N 1
ATOM 9437 C CA . HIS B 1 547 ? 28.141 -27.219 5.457 1 80.69 547 HIS B CA 1
ATOM 9438 C C . HIS B 1 547 ? 26.703 -26.781 5.211 1 80.69 547 HIS B C 1
ATOM 9440 O O . HIS B 1 547 ? 25.922 -27.5 4.586 1 80.69 547 HIS B O 1
ATOM 9446 N N . PHE B 1 548 ? 26.406 -25.609 5.625 1 82.94 548 PHE B N 1
ATOM 9447 C CA . PHE B 1 548 ? 25.062 -25.094 5.453 1 82.94 548 PHE B CA 1
ATOM 9448 C C . PHE B 1 548 ? 24.766 -24.828 3.984 1 82.94 548 PHE B C 1
ATOM 9450 O O . PHE B 1 548 ? 23.641 -25.047 3.521 1 82.94 548 PHE B O 1
ATOM 9457 N N . SER B 1 549 ? 25.734 -24.438 3.334 1 86.19 549 SER B N 1
ATOM 9458 C CA . SER B 1 549 ? 25.562 -24.156 1.912 1 86.19 549 SER B CA 1
ATOM 9459 C C . SER B 1 549 ? 25.328 -25.453 1.125 1 86.19 549 SER B C 1
ATOM 9461 O O . SER B 1 549 ? 24.484 -25.484 0.222 1 86.19 549 SER B O 1
ATOM 9463 N N . ARG B 1 550 ? 26.031 -26.453 1.49 1 87.38 550 ARG B N 1
ATOM 9464 C CA . ARG B 1 550 ? 25.844 -27.734 0.824 1 87.38 550 ARG B CA 1
ATOM 9465 C C . ARG B 1 550 ? 24.469 -28.328 1.122 1 87.38 550 ARG B C 1
ATOM 9467 O O . ARG B 1 550 ? 23.828 -28.891 0.238 1 87.38 550 ARG B O 1
ATOM 9474 N N . ALA B 1 551 ? 24.078 -28.172 2.342 1 90.69 551 ALA B N 1
ATOM 9475 C CA . ALA B 1 551 ? 22.766 -28.656 2.734 1 90.69 551 ALA B CA 1
ATOM 9476 C C . ALA B 1 551 ? 21.656 -27.906 2.002 1 90.69 551 ALA B C 1
ATOM 9478 O O . ALA B 1 551 ? 20.688 -28.516 1.541 1 90.69 551 ALA B O 1
ATOM 9479 N N . SER B 1 552 ? 21.812 -26.641 1.925 1 92.5 552 SER B N 1
ATOM 9480 C CA . SER B 1 552 ? 20.812 -25.828 1.239 1 92.5 552 SER B CA 1
ATOM 9481 C C . SER B 1 552 ? 20.766 -26.156 -0.25 1 92.5 552 SER B C 1
ATOM 9483 O O . SER B 1 552 ? 19.688 -26.188 -0.845 1 92.5 552 SER B O 1
ATOM 9485 N N . ARG B 1 553 ? 21.875 -26.406 -0.82 1 91.81 553 ARG B N 1
ATOM 9486 C CA . ARG B 1 553 ? 21.906 -26.781 -2.227 1 91.81 553 ARG B CA 1
ATOM 9487 C C . ARG B 1 553 ? 21.188 -28.109 -2.451 1 91.81 553 ARG B C 1
ATOM 9489 O O . ARG B 1 553 ? 20.453 -28.266 -3.428 1 91.81 553 ARG B O 1
ATOM 9496 N N . ALA B 1 554 ? 21.469 -28.953 -1.575 1 93.56 554 ALA B N 1
ATOM 9497 C CA . ALA B 1 554 ? 20.844 -30.266 -1.686 1 93.56 554 ALA B CA 1
ATOM 9498 C C . ALA B 1 554 ? 19.328 -30.172 -1.552 1 93.56 554 ALA B C 1
ATOM 9500 O O . ALA B 1 554 ? 18.578 -30.828 -2.291 1 93.56 554 ALA B O 1
ATOM 9501 N N . ILE B 1 555 ? 18.922 -29.375 -0.65 1 96 555 ILE B N 1
ATOM 9502 C CA . ILE B 1 555 ? 17.484 -29.203 -0.418 1 96 555 ILE B CA 1
ATOM 9503 C C . ILE B 1 555 ? 16.844 -28.562 -1.642 1 96 555 ILE B C 1
ATOM 9505 O O . ILE B 1 555 ? 15.766 -29 -2.08 1 96 555 ILE B O 1
ATOM 9509 N N . CYS B 1 556 ? 17.453 -27.594 -2.178 1 96 556 CYS B N 1
ATOM 9510 C CA . CYS B 1 556 ? 16.922 -26.922 -3.359 1 96 556 CYS B CA 1
ATOM 9511 C C . CYS B 1 556 ? 16.828 -27.891 -4.539 1 96 556 CYS B C 1
ATOM 9513 O O . CYS B 1 556 ? 15.805 -27.922 -5.23 1 96 556 CYS B O 1
ATOM 9515 N N . THR B 1 557 ? 17.844 -28.688 -4.734 1 95.69 557 THR B N 1
ATOM 9516 C CA . THR B 1 557 ? 17.859 -29.625 -5.859 1 95.69 557 THR B CA 1
ATOM 9517 C C . THR B 1 557 ? 16.812 -30.703 -5.68 1 95.69 557 THR B C 1
ATOM 9519 O O . THR B 1 557 ? 16.062 -31.016 -6.613 1 95.69 557 THR B O 1
ATOM 9522 N N . LYS B 1 558 ? 16.766 -31.219 -4.516 1 96.81 558 LYS B N 1
ATOM 9523 C CA . LYS B 1 558 ? 15.766 -32.25 -4.238 1 96.81 558 LYS B CA 1
ATOM 9524 C C . LYS B 1 558 ? 14.352 -31.719 -4.43 1 96.81 558 LYS B C 1
ATOM 9526 O O . LYS B 1 558 ? 13.492 -32.406 -4.98 1 96.81 558 LYS B O 1
ATOM 9531 N N . SER B 1 559 ? 14.125 -30.547 -3.939 1 98.06 559 SER B N 1
ATOM 9532 C CA . SER B 1 559 ? 12.812 -29.938 -4.078 1 98.06 559 SER B CA 1
ATOM 9533 C C . SER B 1 559 ? 12.492 -29.625 -5.535 1 98.06 559 SER B C 1
ATOM 9535 O O . SER B 1 559 ? 11.336 -29.75 -5.965 1 98.06 559 SER B O 1
ATOM 9537 N N . ALA B 1 560 ? 13.477 -29.203 -6.27 1 98.12 560 ALA B N 1
ATOM 9538 C CA . ALA B 1 560 ? 13.273 -28.922 -7.688 1 98.12 560 ALA B CA 1
ATOM 9539 C C . ALA B 1 560 ? 12.906 -30.188 -8.461 1 98.12 560 ALA B C 1
ATOM 9541 O O . ALA B 1 560 ? 12.047 -30.156 -9.344 1 98.12 560 ALA B O 1
ATOM 9542 N N . ILE B 1 561 ? 13.562 -31.234 -8.125 1 97.88 561 ILE B N 1
ATOM 9543 C CA . ILE B 1 561 ? 13.273 -32.5 -8.758 1 97.88 561 ILE B CA 1
ATOM 9544 C C . ILE B 1 561 ? 11.859 -32.969 -8.398 1 97.88 561 ILE B C 1
ATOM 9546 O O . ILE B 1 561 ? 11.102 -33.406 -9.273 1 97.88 561 ILE B O 1
ATOM 9550 N N . ALA B 1 562 ? 11.539 -32.812 -7.133 1 97.94 562 ALA B N 1
ATOM 9551 C CA . ALA B 1 562 ? 10.18 -33.125 -6.707 1 97.94 562 ALA B CA 1
ATOM 9552 C C . ALA B 1 562 ? 9.148 -32.312 -7.453 1 97.94 562 ALA B C 1
ATOM 9554 O O . ALA B 1 562 ? 8.094 -32.812 -7.84 1 97.94 562 ALA B O 1
ATOM 9555 N N . MET B 1 563 ? 9.422 -31.062 -7.656 1 98.06 563 MET B N 1
ATOM 9556 C CA . MET B 1 563 ? 8.547 -30.156 -8.391 1 98.06 563 MET B CA 1
ATOM 9557 C C . MET B 1 563 ? 8.383 -30.609 -9.836 1 98.06 563 MET B C 1
ATOM 9559 O O . MET B 1 563 ? 7.27 -30.578 -10.375 1 98.06 563 MET B O 1
ATOM 9563 N N . ALA B 1 564 ? 9.461 -31.016 -10.445 1 98.31 564 ALA B N 1
ATOM 9564 C CA . ALA B 1 564 ? 9.398 -31.5 -11.82 1 98.31 564 ALA B CA 1
ATOM 9565 C C . ALA B 1 564 ? 8.508 -32.75 -11.922 1 98.31 564 ALA B C 1
ATOM 9567 O O . ALA B 1 564 ? 7.727 -32.875 -12.859 1 98.31 564 ALA B O 1
ATOM 9568 N N . ARG B 1 565 ? 8.625 -33.562 -10.953 1 97.25 565 ARG B N 1
ATOM 9569 C CA . ARG B 1 565 ? 7.785 -34.75 -10.93 1 97.25 565 ARG B CA 1
ATOM 9570 C C . ARG B 1 565 ? 6.312 -34.375 -10.758 1 97.25 565 ARG B C 1
ATOM 9572 O O . ARG B 1 565 ? 5.441 -35 -11.383 1 97.25 565 ARG B O 1
ATOM 9579 N N . LEU B 1 566 ? 6.066 -33.438 -9.906 1 97.12 566 LEU B N 1
ATOM 9580 C CA . LEU B 1 566 ? 4.703 -32.969 -9.688 1 97.12 566 LEU B CA 1
ATOM 9581 C C . LEU B 1 566 ? 4.113 -32.375 -10.969 1 97.12 566 LEU B C 1
ATOM 9583 O O . LEU B 1 566 ? 2.957 -32.656 -11.297 1 97.12 566 LEU B O 1
ATOM 9587 N N . PHE B 1 567 ? 4.879 -31.625 -11.672 1 97.75 567 PHE B N 1
ATOM 9588 C CA . PHE B 1 567 ? 4.406 -31.047 -12.922 1 97.75 567 PHE B CA 1
ATOM 9589 C C . PHE B 1 567 ? 4.172 -32.125 -13.969 1 97.75 567 PHE B C 1
ATOM 9591 O O . PHE B 1 567 ? 3.236 -32.031 -14.766 1 97.75 567 PHE B O 1
ATOM 9598 N N . TRP B 1 568 ? 5.105 -33.094 -13.953 1 96.56 568 TRP B N 1
ATOM 9599 C CA . TRP B 1 568 ? 4.93 -34.188 -14.875 1 96.56 568 TRP B CA 1
ATOM 9600 C C . TRP B 1 568 ? 3.605 -34.906 -14.617 1 96.56 568 TRP B C 1
ATOM 9602 O O . TRP B 1 568 ? 2.838 -35.156 -15.547 1 96.56 568 TRP B O 1
ATOM 9612 N N . GLN B 1 569 ? 3.316 -35.219 -13.406 1 94.69 569 GLN B N 1
ATOM 9613 C CA . GLN B 1 569 ? 2.078 -35.875 -13.031 1 94.69 569 GLN B CA 1
ATOM 9614 C C . GLN B 1 569 ? 0.865 -35 -13.305 1 94.69 569 GLN B C 1
ATOM 9616 O O . GLN B 1 569 ? -0.17 -35.469 -13.766 1 94.69 569 GLN B O 1
ATOM 9621 N N . HIS B 1 570 ? 1.023 -33.719 -12.969 1 93.69 570 HIS B N 1
ATOM 9622 C CA . HIS B 1 570 ? -0.04 -32.75 -13.227 1 93.69 570 HIS B CA 1
ATOM 9623 C C . HIS B 1 570 ? -0.423 -32.75 -14.703 1 93.69 570 HIS B C 1
ATOM 9625 O O . HIS B 1 570 ? -1.609 -32.75 -15.039 1 93.69 570 HIS B O 1
ATOM 9631 N N . ARG B 1 571 ? 0.503 -32.75 -15.594 1 93.94 571 ARG B N 1
ATOM 9632 C CA . ARG B 1 571 ? 0.282 -32.656 -17.031 1 93.94 571 ARG B CA 1
ATOM 9633 C C . ARG B 1 571 ? -0.28 -33.969 -17.578 1 93.94 571 ARG B C 1
ATOM 9635 O O . ARG B 1 571 ? -0.937 -33.969 -18.625 1 93.94 571 ARG B O 1
ATOM 9642 N N . GLN B 1 572 ? -0.028 -35.062 -16.891 1 92.56 572 GLN B N 1
ATOM 9643 C CA . GLN B 1 572 ? -0.59 -36.344 -17.297 1 92.56 572 GLN B CA 1
ATOM 9644 C C . GLN B 1 572 ? -2.078 -36.406 -16.969 1 92.56 572 GLN B C 1
ATOM 9646 O O . GLN B 1 572 ? -2.855 -37 -17.734 1 92.56 572 GLN B O 1
ATOM 9651 N N . LYS B 1 573 ? -2.381 -35.781 -15.914 1 93.06 573 LYS B N 1
ATOM 9652 C CA . LYS B 1 573 ? -3.75 -35.906 -15.422 1 93.06 573 LYS B CA 1
ATOM 9653 C C . LYS B 1 573 ? -4.629 -34.781 -15.969 1 93.06 573 LYS B C 1
ATOM 9655 O O . LYS B 1 573 ? -5.816 -34.969 -16.219 1 93.06 573 LYS B O 1
ATOM 9660 N N . PHE B 1 574 ? -4.121 -33.625 -16 1 94 574 PHE B N 1
ATOM 9661 C CA . PHE B 1 574 ? -4.887 -32.469 -16.406 1 94 574 PHE B CA 1
ATOM 9662 C C . PHE B 1 574 ? -4.262 -31.797 -17.641 1 94 574 PHE B C 1
ATOM 9664 O O . PHE B 1 574 ? -3.123 -32.094 -18 1 94 574 PHE B O 1
ATOM 9671 N N . ASP B 1 575 ? -5.047 -30.891 -18.25 1 93.19 575 ASP B N 1
ATOM 9672 C CA . ASP B 1 575 ? -4.527 -30.078 -19.359 1 93.19 575 ASP B CA 1
ATOM 9673 C C . ASP B 1 575 ? -3.576 -29 -18.844 1 93.19 575 ASP B C 1
ATOM 9675 O O . ASP B 1 575 ? -3.994 -28.078 -18.141 1 93.19 575 ASP B O 1
ATOM 9679 N N . GLY B 1 576 ? -2.348 -29.078 -19.219 1 92.81 576 GLY B N 1
ATOM 9680 C CA . GLY B 1 576 ? -1.328 -28.156 -18.766 1 92.81 576 GLY B CA 1
ATOM 9681 C C . GLY B 1 576 ? -1.579 -26.719 -19.203 1 92.81 576 GLY B C 1
ATOM 9682 O O . GLY B 1 576 ? -1.008 -25.781 -18.656 1 92.81 576 GLY B O 1
ATOM 9683 N N . LYS B 1 577 ? -2.457 -26.562 -20.156 1 94 577 LYS B N 1
ATOM 9684 C CA . LYS B 1 577 ? -2.754 -25.234 -20.688 1 94 577 LYS B CA 1
ATOM 9685 C C . LYS B 1 577 ? -3.781 -24.5 -19.812 1 94 577 LYS B C 1
ATOM 9687 O O . LYS B 1 577 ? -3.965 -23.297 -19.938 1 94 577 LYS B O 1
ATOM 9692 N N . VAL B 1 578 ? -4.441 -25.234 -19 1 94.06 578 VAL B N 1
ATOM 9693 C CA . VAL B 1 578 ? -5.426 -24.672 -18.094 1 94.06 578 VAL B CA 1
ATOM 9694 C C . VAL B 1 578 ? -4.922 -24.781 -16.656 1 94.06 578 VAL B C 1
ATOM 9696 O O . VAL B 1 578 ? -5.152 -25.797 -15.992 1 94.06 578 VAL B O 1
ATOM 9699 N N . ILE B 1 579 ? -4.25 -23.844 -16.219 1 94 579 ILE B N 1
ATOM 9700 C CA . ILE B 1 579 ? -3.668 -23.859 -14.883 1 94 579 ILE B CA 1
ATOM 9701 C C . ILE B 1 579 ? -3.699 -22.438 -14.305 1 94 579 ILE B C 1
ATOM 9703 O O . ILE B 1 579 ? -3.729 -21.453 -15.047 1 94 579 ILE B O 1
ATOM 9707 N N . PHE B 1 580 ? -3.791 -22.359 -13.016 1 95.38 580 PHE B N 1
ATOM 9708 C CA . PHE B 1 580 ? -3.742 -21.078 -12.32 1 95.38 580 PHE B CA 1
ATOM 9709 C C . PHE B 1 580 ? -2.361 -20.453 -12.453 1 95.38 580 PHE B C 1
ATOM 9711 O O . PHE B 1 580 ? -1.353 -21.156 -12.516 1 95.38 580 PHE B O 1
ATOM 9718 N N . SER B 1 581 ? -2.246 -19.188 -12.445 1 94.38 581 SER B N 1
ATOM 9719 C CA . SER B 1 581 ? -1.044 -18.422 -12.789 1 94.38 581 SER B CA 1
ATOM 9720 C C . SER B 1 581 ? 0.089 -18.719 -11.812 1 94.38 581 SER B C 1
ATOM 9722 O O . SER B 1 581 ? 1.265 -18.562 -12.148 1 94.38 581 SER B O 1
ATOM 9724 N N . ILE B 1 582 ? -0.146 -19.172 -10.648 1 96.06 582 ILE B N 1
ATOM 9725 C CA . ILE B 1 582 ? 0.894 -19.391 -9.656 1 96.06 582 ILE B CA 1
ATOM 9726 C C . ILE B 1 582 ? 1.786 -20.547 -10.094 1 96.06 582 ILE B C 1
ATOM 9728 O O . ILE B 1 582 ? 2.904 -20.703 -9.602 1 96.06 582 ILE B O 1
ATOM 9732 N N . GLY B 1 583 ? 1.271 -21.422 -11 1 96.62 583 GLY B N 1
ATOM 9733 C CA . GLY B 1 583 ? 2.07 -22.516 -11.547 1 96.62 583 GLY B CA 1
ATOM 9734 C C . GLY B 1 583 ? 3.348 -22.031 -12.211 1 96.62 583 GLY B C 1
ATOM 9735 O O . GLY B 1 583 ? 4.379 -22.719 -12.141 1 96.62 583 GLY B O 1
ATOM 9736 N N . MET B 1 584 ? 3.26 -20.922 -12.812 1 96.5 584 MET B N 1
ATOM 9737 C CA . MET B 1 584 ? 4.445 -20.391 -13.477 1 96.5 584 MET B CA 1
ATOM 9738 C C . MET B 1 584 ? 5.531 -20.047 -12.461 1 96.5 584 MET B C 1
ATOM 9740 O O . MET B 1 584 ? 6.715 -20.266 -12.711 1 96.5 584 MET B O 1
ATOM 9744 N N . GLN B 1 585 ? 5.117 -19.5 -11.336 1 96.31 585 GLN B N 1
ATOM 9745 C CA . GLN B 1 585 ? 6.066 -19.156 -10.289 1 96.31 585 GLN B CA 1
ATOM 9746 C C . GLN B 1 585 ? 6.738 -20.406 -9.727 1 96.31 585 GLN B C 1
ATOM 9748 O O . GLN B 1 585 ? 7.938 -20.406 -9.445 1 96.31 585 GLN B O 1
ATOM 9753 N N . HIS B 1 586 ? 5.957 -21.422 -9.594 1 98.06 586 HIS B N 1
ATOM 9754 C CA . HIS B 1 586 ? 6.477 -22.688 -9.094 1 98.06 586 HIS B CA 1
ATOM 9755 C C . HIS B 1 586 ? 7.52 -23.266 -10.039 1 98.06 586 HIS B C 1
ATOM 9757 O O . HIS B 1 586 ? 8.625 -23.625 -9.617 1 98.06 586 HIS B O 1
ATOM 9763 N N . ALA B 1 587 ? 7.16 -23.297 -11.25 1 98.25 587 ALA B N 1
ATOM 9764 C CA . ALA B 1 587 ? 8.047 -23.875 -12.258 1 98.25 587 ALA B CA 1
ATOM 9765 C C . ALA B 1 587 ? 9.336 -23.047 -12.375 1 98.25 587 ALA B C 1
ATOM 9767 O O . ALA B 1 587 ? 10.422 -23.609 -12.523 1 98.25 587 ALA B O 1
ATOM 9768 N N . GLY B 1 588 ? 9.156 -21.734 -12.328 1 96.69 588 GLY B N 1
ATOM 9769 C CA . GLY B 1 588 ? 10.32 -20.875 -12.414 1 96.69 588 GLY B CA 1
ATOM 9770 C C . GLY B 1 588 ? 11.297 -21.062 -11.266 1 96.69 588 GLY B C 1
ATOM 9771 O O . GLY B 1 588 ? 12.508 -21.109 -11.477 1 96.69 588 GLY B O 1
ATOM 9772 N N . ALA B 1 589 ? 10.805 -21.172 -10.094 1 96.19 589 ALA B N 1
ATOM 9773 C CA . ALA B 1 589 ? 11.648 -21.375 -8.914 1 96.19 589 ALA B CA 1
ATOM 9774 C C . ALA B 1 589 ? 12.414 -22.703 -9.008 1 96.19 589 ALA B C 1
ATOM 9776 O O . ALA B 1 589 ? 13.609 -22.75 -8.727 1 96.19 589 ALA B O 1
ATOM 9777 N N . ALA B 1 590 ? 11.734 -23.719 -9.43 1 98 590 ALA B N 1
ATOM 9778 C CA . ALA B 1 590 ? 12.359 -25.047 -9.555 1 98 590 ALA B CA 1
ATOM 9779 C C . ALA B 1 590 ? 13.398 -25.047 -10.672 1 98 590 ALA B C 1
ATOM 9781 O O . ALA B 1 590 ? 14.477 -25.641 -10.523 1 98 590 ALA B O 1
ATOM 9782 N N . ALA B 1 591 ? 13.07 -24.422 -11.727 1 97.44 591 ALA B N 1
ATOM 9783 C CA . ALA B 1 591 ? 14 -24.375 -12.852 1 97.44 591 ALA B CA 1
ATOM 9784 C C . ALA B 1 591 ? 15.297 -23.672 -12.469 1 97.44 591 ALA B C 1
ATOM 9786 O O . ALA B 1 591 ? 16.391 -24.125 -12.836 1 97.44 591 ALA B O 1
ATOM 9787 N N . THR B 1 592 ? 15.188 -22.609 -11.773 1 94 592 THR B N 1
ATOM 9788 C CA . THR B 1 592 ? 16.375 -21.859 -11.344 1 94 592 THR B CA 1
ATOM 9789 C C . THR B 1 592 ? 17.25 -22.734 -10.461 1 94 592 THR B C 1
ATOM 9791 O O . THR B 1 592 ? 18.484 -22.703 -10.578 1 94 592 THR B O 1
ATOM 9794 N N . ALA B 1 593 ? 16.641 -23.484 -9.609 1 94.88 593 ALA B N 1
ATOM 9795 C CA . ALA B 1 593 ? 17.406 -24.375 -8.734 1 94.88 593 ALA B CA 1
ATOM 9796 C C . ALA B 1 593 ? 18.109 -25.469 -9.531 1 94.88 593 ALA B C 1
ATOM 9798 O O . ALA B 1 593 ? 19.25 -25.828 -9.227 1 94.88 593 ALA B O 1
ATOM 9799 N N . LEU B 1 594 ? 17.453 -26 -10.508 1 95.88 594 LEU B N 1
ATOM 9800 C CA . LEU B 1 594 ? 18.047 -27.031 -11.328 1 95.88 594 LEU B CA 1
ATOM 9801 C C . LEU B 1 594 ? 19.172 -26.469 -12.188 1 95.88 594 LEU B C 1
ATOM 9803 O O . LEU B 1 594 ? 20.188 -27.141 -12.422 1 95.88 594 LEU B O 1
ATOM 9807 N N . ILE B 1 595 ? 18.984 -25.312 -12.664 1 94.06 595 ILE B N 1
ATOM 9808 C CA . ILE B 1 595 ? 20.031 -24.656 -13.445 1 94.06 595 ILE B CA 1
ATOM 9809 C C . ILE B 1 595 ? 21.281 -24.484 -12.594 1 94.06 595 ILE B C 1
ATOM 9811 O O . ILE B 1 595 ? 22.406 -24.719 -13.062 1 94.06 595 ILE B O 1
ATOM 9815 N N . ALA B 1 596 ? 21.047 -24.062 -11.367 1 91.38 596 ALA B N 1
ATOM 9816 C CA . ALA B 1 596 ? 22.188 -23.922 -10.453 1 91.38 596 ALA B CA 1
ATOM 9817 C C . ALA B 1 596 ? 22.891 -25.266 -10.242 1 91.38 596 ALA B C 1
ATOM 9819 O O . ALA B 1 596 ? 24.109 -25.328 -10.227 1 91.38 596 ALA B O 1
ATOM 9820 N N . ALA B 1 597 ? 22.125 -26.297 -10.078 1 90.75 597 ALA B N 1
ATOM 9821 C CA . ALA B 1 597 ? 22.688 -27.641 -9.898 1 90.75 597 ALA B CA 1
ATOM 9822 C C . ALA B 1 597 ? 23.469 -28.078 -11.133 1 90.75 597 ALA B C 1
ATOM 9824 O O . ALA B 1 597 ? 24.547 -28.672 -11.016 1 90.75 597 ALA B O 1
ATOM 9825 N N . LEU B 1 598 ? 23 -27.766 -12.203 1 91.5 598 LEU B N 1
ATOM 9826 C CA . LEU B 1 598 ? 23.609 -28.172 -13.461 1 91.5 598 LEU B CA 1
ATOM 9827 C C . LEU B 1 598 ? 24.906 -27.391 -13.711 1 91.5 598 LEU B C 1
ATOM 9829 O O . LEU B 1 598 ? 25.844 -27.922 -14.297 1 91.5 598 LEU B O 1
ATOM 9833 N N . ALA B 1 599 ? 24.875 -26.172 -13.297 1 84.31 599 ALA B N 1
ATOM 9834 C CA . ALA B 1 599 ? 26.047 -25.328 -13.516 1 84.31 599 ALA B CA 1
ATOM 9835 C C . ALA B 1 599 ? 27.219 -25.797 -12.672 1 84.31 599 ALA B C 1
ATOM 9837 O O . ALA B 1 599 ? 28.375 -25.656 -13.078 1 84.31 599 ALA B O 1
ATOM 9838 N N . TYR B 1 600 ? 26.953 -26.453 -11.547 1 78 600 TYR B N 1
ATOM 9839 C CA . TYR B 1 600 ? 28.062 -26.734 -10.641 1 78 600 TYR B CA 1
ATOM 9840 C C . TYR B 1 600 ? 28.203 -28.234 -10.383 1 78 600 TYR B C 1
ATOM 9842 O O . TYR B 1 600 ? 29.062 -28.656 -9.625 1 78 600 TYR B O 1
ATOM 9850 N N . MET B 1 601 ? 27.469 -29.031 -11.031 1 79 601 MET B N 1
ATOM 9851 C CA . MET B 1 601 ? 27.531 -30.469 -10.844 1 79 601 MET B CA 1
ATOM 9852 C C . MET B 1 601 ? 28.562 -31.094 -11.781 1 79 601 MET B C 1
ATOM 9854 O O . MET B 1 601 ? 28.406 -31.016 -13 1 79 601 MET B O 1
ATOM 9858 N N . PRO B 1 602 ? 29.5 -31.734 -11.141 1 76.19 602 PRO B N 1
ATOM 9859 C CA . PRO B 1 602 ? 30.562 -32.312 -11.984 1 76.19 602 PRO B CA 1
ATOM 9860 C C . PRO B 1 602 ? 30.156 -33.656 -12.594 1 76.19 602 PRO B C 1
ATOM 9862 O O . PRO B 1 602 ? 30.594 -34 -13.703 1 76.19 602 PRO B O 1
ATOM 9865 N N . ASP B 1 603 ? 29.375 -34.438 -11.984 1 83.06 603 ASP B N 1
ATOM 9866 C CA . ASP B 1 603 ? 29.031 -35.781 -12.438 1 83.06 603 ASP B CA 1
ATOM 9867 C C . ASP B 1 603 ? 28.109 -35.719 -13.656 1 83.06 603 ASP B C 1
ATOM 9869 O O . ASP B 1 603 ? 27.031 -35.156 -13.594 1 83.06 603 ASP B O 1
ATOM 9873 N N . ILE B 1 604 ? 28.531 -36.375 -14.672 1 83.38 604 ILE B N 1
ATOM 9874 C CA . ILE B 1 604 ? 27.828 -36.312 -15.953 1 83.38 604 ILE B CA 1
ATOM 9875 C C . ILE B 1 604 ? 26.484 -37.031 -15.836 1 83.38 604 ILE B C 1
ATOM 9877 O O . ILE B 1 604 ? 25.484 -36.594 -16.422 1 83.38 604 ILE B O 1
ATOM 9881 N N . ALA B 1 605 ? 26.469 -38.125 -15.156 1 85.19 605 ALA B N 1
ATOM 9882 C CA . ALA B 1 605 ? 25.219 -38.875 -15.008 1 85.19 605 ALA B CA 1
ATOM 9883 C C . ALA B 1 605 ? 24.172 -38.031 -14.281 1 85.19 605 ALA B C 1
ATOM 9885 O O . ALA B 1 605 ? 23.016 -37.969 -14.695 1 85.19 605 ALA B O 1
ATOM 9886 N N . ASP B 1 606 ? 24.594 -37.469 -13.297 1 87 606 ASP B N 1
ATOM 9887 C CA . ASP B 1 606 ? 23.703 -36.625 -12.531 1 87 606 ASP B CA 1
ATOM 9888 C C . ASP B 1 606 ? 23.281 -35.406 -13.344 1 87 606 ASP B C 1
ATOM 9890 O O . ASP B 1 606 ? 22.141 -34.938 -13.234 1 87 606 ASP B O 1
ATOM 9894 N N . ARG B 1 607 ? 24.109 -34.906 -14.102 1 90.12 607 ARG B N 1
ATOM 9895 C CA . ARG B 1 607 ? 23.797 -33.781 -14.961 1 90.12 607 ARG B CA 1
ATOM 9896 C C . ARG B 1 607 ? 22.734 -34.125 -15.992 1 90.12 607 ARG B C 1
ATOM 9898 O O . ARG B 1 607 ? 21.812 -33.344 -16.234 1 90.12 607 ARG B O 1
ATOM 9905 N N . ASN B 1 608 ? 22.891 -35.312 -16.547 1 90.44 608 ASN B N 1
ATOM 9906 C CA . ASN B 1 608 ? 21.906 -35.75 -17.547 1 90.44 608 ASN B CA 1
ATOM 9907 C C . ASN B 1 608 ? 20.531 -35.938 -16.922 1 90.44 608 ASN B C 1
ATOM 9909 O O . ASN B 1 608 ? 19.516 -35.594 -17.531 1 90.44 608 ASN B O 1
ATOM 9913 N N . ASN B 1 609 ? 20.5 -36.469 -15.789 1 91.75 609 ASN B N 1
ATOM 9914 C CA . ASN B 1 609 ? 19.234 -36.656 -15.086 1 91.75 609 ASN B CA 1
ATOM 9915 C C . ASN B 1 609 ? 18.578 -35.312 -14.773 1 91.75 609 ASN B C 1
ATOM 9917 O O . ASN B 1 609 ? 17.375 -35.125 -14.984 1 91.75 609 ASN B O 1
ATOM 9921 N N . ASN B 1 610 ? 19.375 -34.406 -14.258 1 93.88 610 ASN B N 1
ATOM 9922 C CA . ASN B 1 610 ? 18.844 -33.094 -13.906 1 93.88 610 ASN B CA 1
ATOM 9923 C C . ASN B 1 610 ? 18.391 -32.344 -15.141 1 93.88 610 ASN B C 1
ATOM 9925 O O . ASN B 1 610 ? 17.422 -31.562 -15.078 1 93.88 610 ASN B O 1
ATOM 9929 N N . MET B 1 611 ? 19.016 -32.594 -16.25 1 95.06 611 MET B N 1
ATOM 9930 C CA . MET B 1 611 ? 18.625 -31.953 -17.5 1 95.06 611 MET B CA 1
ATOM 9931 C C . MET B 1 611 ? 17.25 -32.438 -17.938 1 95.06 611 MET B C 1
ATOM 9933 O O . MET B 1 611 ? 16.438 -31.656 -18.453 1 95.06 611 MET B O 1
ATOM 9937 N N . GLN B 1 612 ? 16.969 -33.656 -17.703 1 95.88 612 GLN B N 1
ATOM 9938 C CA . GLN B 1 612 ? 15.664 -34.188 -18.047 1 95.88 612 GLN B CA 1
ATOM 9939 C C . GLN B 1 612 ? 14.562 -33.531 -17.219 1 95.88 612 GLN B C 1
ATOM 9941 O O . GLN B 1 612 ? 13.484 -33.25 -17.734 1 95.88 612 GLN B O 1
ATOM 9946 N N . TYR B 1 613 ? 14.859 -33.406 -15.969 1 97.44 613 TYR B N 1
ATOM 9947 C CA . TYR B 1 613 ? 13.891 -32.75 -15.109 1 97.44 613 TYR B CA 1
ATOM 9948 C C . TYR B 1 613 ? 13.688 -31.281 -15.531 1 97.44 613 TYR B C 1
ATOM 9950 O O . TYR B 1 613 ? 12.57 -30.766 -15.484 1 97.44 613 TYR B O 1
ATOM 9958 N N . LEU B 1 614 ? 14.766 -30.625 -15.891 1 97.62 614 LEU B N 1
ATOM 9959 C CA . LEU B 1 614 ? 14.664 -29.25 -16.375 1 97.62 614 LEU B CA 1
ATOM 9960 C C . LEU B 1 614 ? 13.805 -29.188 -17.641 1 97.62 614 LEU B C 1
ATOM 9962 O O . LEU B 1 614 ? 13.039 -28.234 -17.828 1 97.62 614 LEU B O 1
ATOM 9966 N N . GLU B 1 615 ? 13.922 -30.172 -18.484 1 97.38 615 GLU B N 1
ATOM 9967 C CA . GLU B 1 615 ? 13.125 -30.234 -19.703 1 97.38 615 GLU B CA 1
ATOM 9968 C C . GLU B 1 615 ? 11.641 -30.391 -19.375 1 97.38 615 GLU B C 1
ATOM 9970 O O . GLU B 1 615 ? 10.789 -29.859 -20.094 1 97.38 615 GLU B O 1
ATOM 9975 N N . VAL B 1 616 ? 11.352 -31.141 -18.359 1 97.88 616 VAL B N 1
ATOM 9976 C CA . VAL B 1 616 ? 9.969 -31.281 -17.922 1 97.88 616 VAL B CA 1
ATOM 9977 C C . VAL B 1 616 ? 9.398 -29.938 -17.516 1 97.88 616 VAL B C 1
ATOM 9979 O O . VAL B 1 616 ? 8.273 -29.594 -17.875 1 97.88 616 VAL B O 1
ATOM 9982 N N . LEU B 1 617 ? 10.172 -29.203 -16.766 1 98.38 617 LEU B N 1
ATOM 9983 C CA . LEU B 1 617 ? 9.734 -27.891 -16.312 1 98.38 617 LEU B CA 1
ATOM 9984 C C . LEU B 1 617 ? 9.602 -26.938 -17.5 1 98.38 617 LEU B C 1
ATOM 9986 O O . LEU B 1 617 ? 8.68 -26.109 -17.547 1 98.38 617 LEU B O 1
ATOM 9990 N N . HIS B 1 618 ? 10.469 -27.047 -18.438 1 98 618 HIS B N 1
ATOM 9991 C CA . HIS B 1 618 ? 10.383 -26.266 -19.656 1 98 618 HIS B CA 1
ATOM 9992 C C . HIS B 1 618 ? 9.094 -26.562 -20.406 1 98 618 HIS B C 1
ATOM 9994 O O . HIS B 1 618 ? 8.422 -25.641 -20.891 1 98 618 HIS B O 1
ATOM 10000 N N . SER B 1 619 ? 8.789 -27.797 -20.516 1 97.62 619 SER B N 1
ATOM 10001 C CA . SER B 1 619 ? 7.555 -28.203 -21.188 1 97.62 619 SER B CA 1
ATOM 10002 C C . SER B 1 619 ? 6.328 -27.672 -20.453 1 97.62 619 SER B C 1
ATOM 10004 O O . SER B 1 619 ? 5.348 -27.266 -21.078 1 97.62 619 SER B O 1
ATOM 10006 N N . ALA B 1 620 ? 6.379 -27.734 -19.141 1 98.12 620 ALA B N 1
ATOM 10007 C CA . ALA B 1 620 ? 5.281 -27.188 -18.344 1 98.12 620 ALA B CA 1
ATOM 10008 C C . ALA B 1 620 ? 5.094 -25.703 -18.609 1 98.12 620 ALA B C 1
ATOM 10010 O O . ALA B 1 620 ? 3.965 -25.234 -18.75 1 98.12 620 ALA B O 1
ATOM 10011 N N . LEU B 1 621 ? 6.176 -24.953 -18.672 1 98.06 621 LEU B N 1
ATOM 10012 C CA . LEU B 1 621 ? 6.117 -23.531 -18.922 1 98.06 621 LEU B CA 1
ATOM 10013 C C . LEU B 1 621 ? 5.617 -23.25 -20.344 1 98.06 621 LEU B C 1
ATOM 10015 O O . LEU B 1 621 ? 4.91 -22.266 -20.578 1 98.06 621 LEU B O 1
ATOM 10019 N N . GLN B 1 622 ? 5.941 -24.125 -21.266 1 97.56 622 GLN B N 1
ATOM 10020 C CA . GLN B 1 622 ? 5.438 -23.984 -22.625 1 97.56 622 GLN B CA 1
ATOM 10021 C C . GLN B 1 622 ? 3.92 -24.141 -22.672 1 97.56 622 GLN B C 1
ATOM 10023 O O . GLN B 1 622 ? 3.236 -23.422 -23.391 1 97.56 622 GLN B O 1
ATOM 10028 N N . ASP B 1 623 ? 3.443 -25.078 -21.922 1 97 623 ASP B N 1
ATOM 10029 C CA . ASP B 1 623 ? 1.996 -25.234 -21.812 1 97 623 ASP B CA 1
ATOM 10030 C C . ASP B 1 623 ? 1.358 -23.969 -21.234 1 97 623 ASP B C 1
ATOM 10032 O O . ASP B 1 623 ? 0.356 -23.469 -21.75 1 97 623 ASP B O 1
ATOM 10036 N N . MET B 1 624 ? 1.976 -23.469 -20.219 1 97.06 624 MET B N 1
ATOM 10037 C CA . MET B 1 624 ? 1.422 -22.312 -19.531 1 97.06 624 MET B CA 1
ATOM 10038 C C . MET B 1 624 ? 1.587 -21.031 -20.359 1 97.06 624 MET B C 1
ATOM 10040 O O . MET B 1 624 ? 0.941 -20.016 -20.078 1 97.06 624 MET B O 1
ATOM 10044 N N . ALA B 1 625 ? 2.441 -21.094 -21.359 1 95.62 625 ALA B N 1
ATOM 10045 C CA . ALA B 1 625 ? 2.656 -19.953 -22.234 1 95.62 625 ALA B CA 1
ATOM 10046 C C . ALA B 1 625 ? 1.407 -19.641 -23.062 1 95.62 625 ALA B C 1
ATOM 10048 O O . ALA B 1 625 ? 1.238 -18.531 -23.547 1 95.62 625 ALA B O 1
ATOM 10049 N N . HIS B 1 626 ? 0.52 -20.609 -23.125 1 93.38 626 HIS B N 1
ATOM 10050 C CA . HIS B 1 626 ? -0.717 -20.391 -23.875 1 93.38 626 HIS B CA 1
ATOM 10051 C C . HIS B 1 626 ? -1.588 -19.328 -23.203 1 93.38 626 HIS B C 1
ATOM 10053 O O . HIS B 1 626 ? -1.978 -18.344 -23.844 1 93.38 626 HIS B O 1
ATOM 10059 N N . PRO B 1 627 ? -1.83 -19.453 -21.906 1 93.56 627 PRO B N 1
ATOM 10060 C CA . PRO B 1 627 ? -2.658 -18.438 -21.25 1 93.56 627 PRO B CA 1
ATOM 10061 C C . PRO B 1 627 ? -1.834 -17.297 -20.688 1 93.56 627 PRO B C 1
ATOM 10063 O O . PRO B 1 627 ? -2.361 -16.203 -20.469 1 93.56 627 PRO B O 1
ATOM 10066 N N . PHE B 1 628 ? -0.505 -17.516 -20.453 1 95.81 628 PHE B N 1
ATOM 10067 C CA . PHE B 1 628 ? 0.257 -16.516 -19.703 1 95.81 628 PHE B CA 1
ATOM 10068 C C . PHE B 1 628 ? 1.494 -16.094 -20.484 1 95.81 628 PHE B C 1
ATOM 10070 O O . PHE B 1 628 ? 2.365 -16.906 -20.781 1 95.81 628 PHE B O 1
ATOM 10077 N N . GLN B 1 629 ? 1.605 -14.82 -20.719 1 94.38 629 GLN B N 1
ATOM 10078 C CA . GLN B 1 629 ? 2.754 -14.266 -21.422 1 94.38 629 GLN B CA 1
ATOM 10079 C C . GLN B 1 629 ? 4.031 -14.414 -20.609 1 94.38 629 GLN B C 1
ATOM 10081 O O . GLN B 1 629 ? 5.09 -14.734 -21.156 1 94.38 629 GLN B O 1
ATOM 10086 N N . PRO B 1 630 ? 4.07 -14.18 -19.297 1 94.56 630 PRO B N 1
ATOM 10087 C CA . PRO B 1 630 ? 5.309 -14.359 -18.531 1 94.56 630 PRO B CA 1
ATOM 10088 C C . PRO B 1 630 ? 5.859 -15.781 -18.609 1 94.56 630 PRO B C 1
ATOM 10090 O O . PRO B 1 630 ? 7.074 -15.977 -18.547 1 94.56 630 PRO B O 1
ATOM 10093 N N . ALA B 1 631 ? 4.961 -16.75 -18.734 1 96.69 631 ALA B N 1
ATOM 10094 C CA . ALA B 1 631 ? 5.422 -18.141 -18.891 1 96.69 631 ALA B CA 1
ATOM 10095 C C . ALA B 1 631 ? 6.191 -18.312 -20.203 1 96.69 631 ALA B C 1
ATOM 10097 O O . ALA B 1 631 ? 7.141 -19.094 -20.266 1 96.69 631 ALA B O 1
ATOM 10098 N N . GLU B 1 632 ? 5.734 -17.609 -21.156 1 95.62 632 GLU B N 1
ATOM 10099 C CA . GLU B 1 632 ? 6.445 -17.625 -22.438 1 95.62 632 GLU B CA 1
ATOM 10100 C C . GLU B 1 632 ? 7.852 -17.047 -22.297 1 95.62 632 GLU B C 1
ATOM 10102 O O . GLU B 1 632 ? 8.812 -17.609 -22.828 1 95.62 632 GLU B O 1
ATOM 10107 N N . ARG B 1 633 ? 7.984 -16 -21.594 1 93.06 633 ARG B N 1
ATOM 10108 C CA . ARG B 1 633 ? 9.281 -15.391 -21.344 1 93.06 633 ARG B CA 1
ATOM 10109 C C . ARG B 1 633 ? 10.18 -16.328 -20.531 1 93.06 633 ARG B C 1
ATOM 10111 O O . ARG B 1 633 ? 11.375 -16.453 -20.828 1 93.06 633 ARG B O 1
ATOM 10118 N N . MET B 1 634 ? 9.609 -16.969 -19.594 1 96.12 634 MET B N 1
ATOM 10119 C CA . MET B 1 634 ? 10.367 -17.906 -18.766 1 96.12 634 MET B CA 1
ATOM 10120 C C . MET B 1 634 ? 10.852 -19.094 -19.578 1 96.12 634 MET B C 1
ATOM 10122 O O . MET B 1 634 ? 11.992 -19.516 -19.438 1 96.12 634 MET B O 1
ATOM 10126 N N . ALA B 1 635 ? 9.961 -19.562 -20.422 1 96.56 635 ALA B N 1
ATOM 10127 C CA . ALA B 1 635 ? 10.336 -20.672 -21.281 1 96.56 635 ALA B CA 1
ATOM 10128 C C . ALA B 1 635 ? 11.477 -20.297 -22.219 1 96.56 635 ALA B C 1
ATOM 10130 O O . ALA B 1 635 ? 12.375 -21.094 -22.469 1 96.56 635 ALA B O 1
ATOM 10131 N N . ALA B 1 636 ? 11.438 -19.078 -22.672 1 94.38 636 ALA B N 1
ATOM 10132 C CA . ALA B 1 636 ? 12.492 -18.609 -23.547 1 94.38 636 ALA B CA 1
ATOM 10133 C C . ALA B 1 636 ? 13.828 -18.516 -22.812 1 94.38 636 ALA B C 1
ATOM 10135 O O . ALA B 1 636 ? 14.867 -18.875 -23.359 1 94.38 636 ALA B O 1
ATOM 10136 N N . VAL B 1 637 ? 13.789 -18.031 -21.641 1 93.69 637 VAL B N 1
ATOM 10137 C CA . VAL B 1 637 ? 14.992 -17.922 -20.812 1 93.69 637 VAL B CA 1
ATOM 10138 C C . VAL B 1 637 ? 15.562 -19.312 -20.547 1 93.69 637 VAL B C 1
ATOM 10140 O O . VAL B 1 637 ? 16.766 -19.531 -20.672 1 93.69 637 VAL B O 1
ATOM 10143 N N . LEU B 1 638 ? 14.656 -20.266 -20.219 1 94.81 638 LEU B N 1
ATOM 10144 C CA . LEU B 1 638 ? 15.102 -21.625 -19.922 1 94.81 638 LEU B CA 1
ATOM 10145 C C . LEU B 1 638 ? 15.711 -22.281 -21.172 1 94.81 638 LEU B C 1
ATOM 10147 O O . LEU B 1 638 ? 16.688 -23.016 -21.062 1 94.81 638 LEU B O 1
ATOM 10151 N N . ASN B 1 639 ? 15.102 -22.016 -22.25 1 93.69 639 ASN B N 1
ATOM 10152 C CA . ASN B 1 639 ? 15.641 -22.547 -23.484 1 93.69 639 ASN B CA 1
ATOM 10153 C C . ASN B 1 639 ? 17.047 -22.047 -23.766 1 93.69 639 ASN B C 1
ATOM 10155 O O . ASN B 1 639 ? 17.922 -22.812 -24.141 1 93.69 639 ASN B O 1
ATOM 10159 N N . ALA B 1 640 ? 17.234 -20.781 -23.547 1 91.69 640 ALA B N 1
ATOM 10160 C CA . ALA B 1 640 ? 18.562 -20.188 -23.766 1 91.69 640 ALA B CA 1
ATOM 10161 C C . ALA B 1 640 ? 19.578 -20.781 -22.797 1 91.69 640 ALA B C 1
ATOM 10163 O O . ALA B 1 640 ? 20.719 -21.047 -23.188 1 91.69 640 ALA B O 1
ATOM 10164 N N . VAL B 1 641 ? 19.203 -21.016 -21.672 1 92.31 641 VAL B N 1
ATOM 10165 C CA . VAL B 1 641 ? 20.109 -21.531 -20.641 1 92.31 641 VAL B CA 1
ATOM 10166 C C . VAL B 1 641 ? 20.438 -23 -20.938 1 92.31 641 VAL B C 1
ATOM 10168 O O . VAL B 1 641 ? 21.578 -23.422 -20.75 1 92.31 641 VAL B O 1
ATOM 10171 N N . MET B 1 642 ? 19.453 -23.766 -21.344 1 92.5 642 MET B N 1
ATOM 10172 C CA . MET B 1 642 ? 19.688 -25.172 -21.656 1 92.5 642 MET B CA 1
ATOM 10173 C C . MET B 1 642 ? 20.672 -25.312 -22.812 1 92.5 642 MET B C 1
ATOM 10175 O O . MET B 1 642 ? 21.5 -26.219 -22.812 1 92.5 642 MET B O 1
ATOM 10179 N N . ILE B 1 643 ? 20.641 -24.359 -23.703 1 89.94 643 ILE B N 1
ATOM 10180 C CA . ILE B 1 643 ? 21.578 -24.359 -24.812 1 89.94 643 ILE B CA 1
ATOM 10181 C C . ILE B 1 643 ? 22.984 -24.031 -24.312 1 89.94 643 ILE B C 1
ATOM 10183 O O . ILE B 1 643 ? 23.953 -24.672 -24.719 1 89.94 643 ILE B O 1
ATOM 10187 N N . GLU B 1 644 ? 23.016 -23.109 -23.359 1 87.19 644 GLU B N 1
ATOM 10188 C CA . GLU B 1 644 ? 24.297 -22.734 -22.781 1 87.19 644 GLU B CA 1
ATOM 10189 C C . GLU B 1 644 ? 24.906 -23.875 -21.969 1 87.19 644 GLU B C 1
ATOM 10191 O O . GLU B 1 644 ? 26.125 -24.062 -21.969 1 87.19 644 GLU B O 1
ATOM 10196 N N . LEU B 1 645 ? 24.109 -24.625 -21.375 1 87.31 645 LEU B N 1
ATOM 10197 C CA . LEU B 1 645 ? 24.578 -25.656 -20.469 1 87.31 645 LEU B CA 1
ATOM 10198 C C . LEU B 1 645 ? 24.891 -26.938 -21.219 1 87.31 645 LEU B C 1
ATOM 10200 O O . LEU B 1 645 ? 25.625 -27.797 -20.734 1 87.31 645 LEU B O 1
ATOM 10204 N N . ARG B 1 646 ? 24.391 -27.078 -22.438 1 84.31 646 ARG B N 1
ATOM 10205 C CA . ARG B 1 646 ? 24.703 -28.25 -23.25 1 84.31 646 ARG B CA 1
ATOM 10206 C C . ARG B 1 646 ? 26 -28.062 -24.016 1 84.31 646 ARG B C 1
ATOM 10208 O O . ARG B 1 646 ? 26.75 -29.031 -24.234 1 84.31 646 ARG B O 1
#

InterPro domains:
  IPR001138 Zn(2)Cys(6) fungal-type DNA-binding domain [PF00172] (22-58)
  IPR001138 Zn(2)Cys(6) fungal-type DNA-binding domain [PS00463] (22-52)
  IPR001138 Zn(2)Cys(6) fungal-type DNA-binding domain [PS50048] (22-54)
  IPR001138 Zn(2)Cys(6) fungal-type DNA-binding domain [SM00066] (17-63)
  IPR001138 Zn(2)Cys(6) fungal-type DNA-binding domain [cd00067] (18-55)
  IPR007219 Xylanolytic transcriptional activator, regulatory domain [PF04082] (243-413)
  IPR007219 Xylanolytic transcriptional activator, regulatory domain [SM00906] (349-420)
  IPR036864 Zn(2)-C6 fungal-type DNA-binding domain superfamily [G3DSA:4.10.240.10] (21-90)
  IPR036864 Zn(2)-C6 fungal-type DNA-binding domain superfamily [SSF57701] (13-62)
  IPR051615 Transcriptional Regulatory Elements [PTHR31313] (8-642)

Solvent-accessible surface area (backbone atoms only — not comparable to full-atom values): 72820 Å² total; per-residue (Å²): 135,78,78,76,73,75,74,73,72,72,72,70,73,71,72,73,68,68,71,80,68,45,28,56,56,33,59,71,66,72,44,89,48,47,52,58,91,96,52,84,45,27,55,56,30,66,70,71,70,49,80,41,48,62,70,82,72,72,75,82,70,51,49,55,26,61,67,27,49,50,49,46,50,50,47,36,50,52,43,44,50,54,30,49,77,72,76,38,81,70,78,91,76,87,74,57,67,57,44,57,73,79,77,77,76,88,78,88,90,84,85,80,80,71,78,76,79,75,72,83,77,78,82,60,84,70,83,88,83,87,83,81,84,83,89,80,93,79,86,90,84,83,94,79,84,88,81,84,74,85,76,81,79,76,79,80,78,77,76,77,76,71,76,63,55,82,54,69,55,72,72,43,51,74,65,56,63,65,58,46,39,55,39,46,78,39,75,35,79,63,67,71,33,62,30,39,32,20,28,54,36,47,59,43,78,67,36,73,69,71,58,66,76,66,68,44,56,63,53,55,55,55,46,43,51,50,32,49,54,60,55,64,73,44,53,72,65,58,49,52,51,23,47,49,40,23,49,60,54,44,41,41,51,51,52,47,68,61,64,68,54,27,52,51,17,58,74,68,70,41,64,70,52,25,43,44,62,28,51,36,25,45,41,30,52,4,54,57,64,47,66,70,82,39,69,77,50,48,71,39,54,41,77,77,82,38,34,55,44,44,54,49,36,58,59,47,44,60,56,42,49,70,58,63,63,57,61,29,45,33,39,23,25,42,47,44,13,51,52,30,34,28,51,52,37,52,65,41,13,52,49,30,36,48,50,20,48,52,46,36,55,40,49,38,42,41,48,74,50,85,80,62,68,61,53,69,66,56,44,18,50,39,36,27,38,39,48,36,46,49,49,49,37,35,52,52,15,38,49,40,26,39,70,63,68,76,51,67,90,71,29,46,50,65,77,48,43,89,76,51,71,76,46,48,80,59,27,89,62,49,97,64,58,36,70,50,53,52,50,34,53,54,41,53,57,52,41,54,56,45,39,52,55,46,63,37,58,80,36,65,54,67,63,74,68,77,67,69,79,50,71,69,52,55,50,51,49,52,50,52,51,47,51,52,52,49,50,62,69,66,47,54,78,81,72,42,96,43,74,74,42,57,75,73,46,56,72,56,54,56,51,48,56,37,46,52,36,32,45,52,31,64,61,28,49,72,51,29,50,74,79,51,65,75,48,74,70,51,84,77,70,48,73,65,54,52,54,51,16,52,50,25,41,51,50,24,38,54,33,19,50,52,40,24,50,50,51,53,52,45,47,71,73,40,63,50,54,60,65,52,74,66,55,50,57,32,42,40,50,26,42,50,35,41,50,53,48,52,73,71,47,81,54,63,70,60,37,55,54,50,48,52,40,44,50,48,35,41,51,50,26,53,31,31,28,72,49,19,41,44,24,40,31,31,30,50,42,50,52,54,47,53,59,70,74,102,136,81,73,74,71,77,72,73,74,70,71,68,73,70,70,73,65,67,72,77,68,47,26,56,55,32,59,74,65,71,45,92,50,50,55,56,93,95,53,82,45,27,57,57,30,63,71,74,68,48,80,45,48,59,68,80,67,69,75,71,73,37,50,50,25,64,68,25,50,49,49,43,53,47,46,35,52,50,40,47,49,52,31,45,72,69,28,38,76,66,80,90,77,87,77,58,69,58,54,52,78,77,78,77,88,76,87,77,88,72,84,84,76,82,88,80,88,84,84,85,80,88,79,80,84,84,72,75,68,82,64,77,71,76,71,82,67,89,67,81,74,75,82,84,81,85,79,82,77,81,78,80,80,75,78,78,77,78,75,76,75,70,74,64,53,86,52,71,52,71,73,44,51,74,64,54,64,65,56,47,39,54,40,46,79,40,77,35,77,64,69,72,34,62,29,40,33,21,29,53,35,47,58,43,79,68,36,74,68,70,57,68,76,67,66,44,55,64,54,55,56,56,46,42,50,52,33,48,54,60,54,65,72,44,53,72,64,57,49,52,50,21,48,48,41,24,49,60,55,45,41,40,50,52,53,47,69,62,63,68,56,28,52,50,19,57,73,69,70,41,63,70,50,26,42,42,61,27,51,36,26,43,41,30,53,4,54,58,65,47,64,70,83,38,69,77,50,47,73,38,53,44,79,76,81,38,34,56,45,44,53,49,38,57,58,46,44,59,58,40,50,70,57,63,64,57,61,29,45,31,38,24,26,42,47,45,13,53,51,30,33,28,50,53,37,51,65,41,12,53,49,31,36,49,51,20,48,52,44,36,55,41,50,39,41,41,48,74,52,85,81,60,71,60,53,68,65,57,46,19,49,40,37,27,41,39,48,36,45,48,50,49,37,36,51,50,14,37,50,38,26,37,70,63,69,75,49,69,88,70,27,46,52,66,77,49,44,90,75,52,71,75,48,50,79,59,27,88,58,50,98,63,58,34,69,50,52,51,49,35,54,53,40,52,56,49,40,56,56,44,38,53,54,45,63,38,56,80,36,66,54,66,63,73,69,78,66,68,78,47,44,48,52,52,49,52,48,52,50,52,51,47,52,52,53,49,50,63,68,65,48,52,80,80,74,42,94,43,76,75,40,56,74,75,48,56,73,58,54,55,52,49,56,36,46,53,35,30,44,51,30,64,61,28,51,70,52,28,50,75,78,52,64,76,48,75,68,50,85,78,71,47,72,64,54,51,52,49,16,51,51,24,42,49,49,24,38,52,33,20,51,52,40,25,51,49,50,52,52,46,47,72,74,41,62,50,53,61,67,51,74,65,53,50,57,32,42,40,52,27,42,49,34,41,50,53,48,52,73,70,47,82,52,63,68,58,37,54,54,50,49,51,40,43,48,47,38,40,52,51,26,51,31,32,27,72,50,19,40,44,25,40,30,32,31,51,43,50,51,54,49,54,61,71,74,102